Protein 3DR4 (pdb70)

Foldseek 3Di:
DLFFADQPWCLVVLLVVCVVVVQWFLDDVLQVVLFVLLCVLQVADTKAKWQFQLVLLLLLCVLVVQAAQAEEEDALFDDCSNQVSSVVRNYHYQHAAADLFQRWGDLVGPLVRDDPRYAEYETERPQQHGDQQPSVVVSCVVVVHFYEYACAAHAPWAFQRGTPQERTQKYKYGQDRRHLQHLVGMMMMGHRDPSSNVSSVCQCCQQDDVVDVPDHPDGHDVTGHGSSSSSSRSGSSVCSVVFLVLLVVLVVLCVVPCVVVPAQKAWHDHDPRTGRSRSFGKIFGHPPFPDFQVVLQVQLVVVVFHKDQRGQGNCVDVVNVVSDDPRHVSSNSRSGGMITGRGGNPADSVNSVVSVVSVVVPRD/DFAQFFDDLPFCLVVLLVVCVVVVQWFLDDDLQVVLFVVLCVQQVADTKAKFQWQLVLLLLLCVLLVQAAQAEEEEALQDDCSNQVSNVVRNYHYAHAAADLFQRWGDLVTPPVSDDPRYAEYETERPQAHGDQQPSNVVSCVVVVHFYEYACQAHAPWAFQHGGPQERTQKYKYGQDRRHLQHLVGMMMMGHNDPSSVVSSVCQCCQQDDPPDVPDHPDGHDPTRHGSSSSSSRSRSVVCSVVFLVLLVVVVVLCVVCVCVLPQQWAWRDHDPGTGRSRSFTKIFGHPPFPDWQVVLQVQCVVVVFHKDARDQGNCVDVVNVVSDDPRHVSSNSRNGGMMTGRTGSPADSVNVVSVSVSCSVPGD/DAFFALFFADLPWCLVPLLVVCVVVVQWFLDDDLQVVLFVLLCVQQVAQTKAKFQWQLVLLLLLCVLLVQAAQAEEEDALQDDCSNQVSSVVRNYHYAHAAADLFQRWGDLVGPLVSDDPRYAEYETEQPQQHGDQQPSNVVSCVVVVHFYEYACQAHAPWDFQPGGPQERTQKYKYGADRRHLFHLNHIMMMGHRDPSSNVSSVCQCCQQDDPPDPPDHPDGHDPGRDGSSSSSSRNGSSVCSVVFLVLQVVVVVLCVVPLVVVPLQKAWRDHDPRTGRSRSFGKIFGRPPFDDWQVVLQVQVVVVSFHKDARDQGQCVDPVNVVSDDVRHVSSNSRNGGMITGRTGNVDDSVNSVSSSVSCSVRSD/DFFAQFFADQPFCLVVLLVVCVVVVQWFLDDDLQVVLFVLLQVQQVADTKAKWQWLLVLLLLLCVLLVQAAQAEEEEALQDDCSNQVSSVVRNYHYQHAAADLFQRWGDLVTPLVRDDPRYAEYETERPQAHGDQLVSNVVSCVVVVHFYEYACQAHAPWDFQHGTPQERTQKYKYGQDRRHLAHLVHMMMMGHNDPSSNVSSVCQCCQQDDPPDVPHHPDGHDPTRHGSSSSSSRSRRSVCSVVSLVLLVVVVVLCVVPVCLQPPQKAWRDHDPGTDRSRSFGKIFGDPPFPDWQVVLQVQVVVVNYHKDARDQGNCVDDVRVVSDDPRRVSSNRSRGGMITGRGGNVQDSVNSVSVSVSCSPSGD

Secondary structure (DSSP, 8-state):
--------SSHHHHHHHHHHHT--SS-SHHHHHHHHHHHHHHT-SEEEEESSHHHHHHHHHHHHT--TT-EEEEESSS-THHHHHHHHTT-EEEEE-B-TTT-SB-GGGSGGG--TTEEEE--B-GGG----HHHHHHHHHHTT-EEEEE-TT-TT-EETTEETTSSSSEEEEE-BTTSSS--BS-EEEEES-HHHHHHHHHHHBTT--TTSTT--SS---B-BPPHHHHHHHHHHHHTHHHHHHHHHHHHHHHHHHHGGGTTSEEPPP--TTS----SSEEEEE-SS-SS-HHHHHHHHHHTT---EEPPPPGGGSGGGGGG--TT-HHHHHHHHHEEEEP--TT--HHHHHHHHHHHHTT--/-B-S------SSHHHHHHHHHHHT--SS-SHHHHHHHHHHHHHHT-SEEEEES-HHHHHHHHHHHHT--TT-EEEEESSS-THHHHHHHHTT-EEEEE-B-TTT-SB-GGGTGGG--TTEEEE--B-GGG----HHHHHHHHHHTT-EEEEE-TT-TT-EETTEETTSSSSEEEEE-BTTSSS--BS-EEEEES-HHHHHHHHHHHBTT--TTSTT--SS---B-BPPHHHHHHHHHHHHTHHHHHHHHHHHHHHHHHHGGGGGGGEEPPP--TTS----SSEEEEE-TT-SS-HHHHHHHHHHTTB--EE----GGGSGGGGGG--TT-HHHHHHHHHEEEE---TT--HHHHHHHHHHHHHH--/-PPBPS------SSHHHHHHHHHHHT--SS-SSHHHHHHHHHHHHHT-SEEEEESSHHHHHHHHHHHTT--TT-EEEEESSS-THHHHHHHHTT-EEEEE-B-TTT-SB-HHHHGGG--TTEEEE--B-GGG----HHHHHHHHHHTT-EEEEE-TT-TT-EETTEETTSSSSEEEEE-BTTSSS--BS-EEEEES-HHHHHHHHHHHBTT--TTSTT--SS---B-BPPHHHHHHHHHHHHTHHHHHHHHHHHHHHHHHHGGGGGGGEEPPP--TTS----SSEEEEE-TT-SS-HHHHHHHHHHTTB--EEPPPPGGGSGGGGGG--SS-HHHHHHHHHEEEE---TT--HHHHHHHHHHHHHH--/-PBPS------SSHHHHHHHHHHHT--SS-SHHHHHHHHHHHHHHT-SEEEEESSHHHHHHHHHHHHT--TT-EEEEESSS-THHHHHHHHTT-EEEEE-B-TTT-SB-GGGTGGG--TTEEEE--B-GGG----HHHHHHHHHHTT-EEEEE-TT-TT-EETTEETTSSSSEEEEE-BTTSSS--BS-EEEEES-HHHHHHHHHHHBTT--TTSTT--SS---B-BPPHHHHHHHHHHHHTHHHHHHHHHHHHHHHHHHGGGGGGGEEPPP--TTS----SSEEEEE-TT-SS-HHHHHHHHHHTTB--EEPPPPGGGSGGGGGG--SS-HHHHHHHHHEEEEP--TT--HHHHHHHHHHHHHH--

Organism: Caulobacter vibrioides (strain ATCC 19089 / CIP 103742 / CB 15) (NCBI:txid190650)

Structure (mmCIF, N/CA/C/O backbone):
data_3DR4
#
_entry.id   3DR4
#
_cell.length_a   50.099
_cell.length_b   151.921
_cell.length_c   105.747
_cell.angle_alpha   90.00
_cell.angle_beta   102.09
_cell.angle_gamma   90.00
#
_symmetry.space_group_name_H-M   'P 1 21 1'
#
loop_
_entity.id
_entity.type
_entity.pdbx_description
1 polymer 'Putative perosamine synthetase'
2 non-polymer '[(2R,3S,4R,5R)-5-(2-amino-6-oxo-1,6-dihydro-9H-purin-9-yl)-3,4-dihydroxytetrahydrofuran-2-yl]methyl (2R,3S,4S,5S,6R)-3,4-dihydroxy-5-[({3-hydroxy-2-methyl-5-[(phosphonooxy)methyl]pyridin-4-yl}methyl)amino]-6-methyltetrahydro-2H-pyran-2-yl dihydrogen diphosphate'
3 non-polymer 1,2-ETHANEDIOL
4 water water
#
loop_
_atom_site.group_PDB
_atom_site.id
_atom_site.type_symbol
_atom_site.label_atom_id
_atom_site.label_alt_id
_atom_site.label_comp_id
_atom_site.label_asym_id
_atom_site.label_entity_id
_atom_site.label_seq_id
_atom_site.pdbx_PDB_ins_code
_atom_site.Cartn_x
_atom_site.Cartn_y
_atom_site.Cartn_z
_atom_site.occupancy
_atom_site.B_iso_or_equiv
_atom_site.auth_seq_id
_atom_site.auth_comp_id
_atom_site.auth_asym_id
_atom_site.auth_atom_id
_atom_site.pdbx_PDB_model_num
ATOM 1 N N . SER A 1 28 ? -13.384 25.949 25.737 1.00 100.00 8 SER A N 1
ATOM 2 C CA . SER A 1 28 ? -12.706 25.458 26.933 1.00 49.92 8 SER A CA 1
ATOM 3 C C . SER A 1 28 ? -12.095 26.608 27.702 1.00 100.00 8 SER A C 1
ATOM 4 O O . SER A 1 28 ? -11.478 27.518 27.152 1.00 37.65 8 SER A O 1
ATOM 7 N N . VAL A 1 29 ? -12.309 26.571 29.003 1.00 31.99 9 VAL A N 1
ATOM 8 C CA . VAL A 1 29 ? -11.873 27.667 29.829 1.00 48.30 9 VAL A CA 1
ATOM 9 C C . VAL A 1 29 ? -10.384 27.563 29.962 1.00 28.83 9 VAL A C 1
ATOM 10 O O . VAL A 1 29 ? -9.712 28.573 30.160 1.00 39.03 9 VAL A O 1
ATOM 14 N N . ALA A 1 30 ? -9.893 26.340 29.804 1.00 30.90 10 ALA A N 1
ATOM 15 C CA . ALA A 1 30 ? -8.469 26.105 29.883 1.00 35.88 10 ALA A CA 1
ATOM 16 C C . ALA A 1 30 ? -8.175 24.838 29.121 1.00 30.43 10 ALA A C 1
ATOM 17 O O . ALA A 1 30 ? -9.040 23.956 29.024 1.00 37.35 10 ALA A O 1
ATOM 19 N N . ALA A 1 31 ? -6.937 24.733 28.643 1.00 24.12 11 ALA A N 1
ATOM 20 C CA . ALA A 1 31 ? -6.523 23.540 27.905 1.00 35.59 11 ALA A CA 1
ATOM 21 C C . ALA A 1 31 ? -4.992 23.441 27.862 1.00 31.00 11 ALA A C 1
ATOM 22 O O . ALA A 1 31 ? -4.328 24.472 27.954 1.00 39.01 11 ALA A O 1
ATOM 24 N N . PRO A 1 32 ? -4.438 22.230 27.751 1.00 33.75 12 PRO A N 1
ATOM 25 C CA . PRO A 1 32 ? -2.985 22.066 27.724 1.00 29.09 12 PRO A CA 1
ATOM 26 C C . PRO A 1 32 ? -2.489 22.413 26.333 1.00 61.27 12 PRO A C 1
ATOM 27 O O . PRO A 1 32 ? -3.247 22.345 25.377 1.00 39.14 12 PRO A O 1
ATOM 31 N N . ARG A 1 33 ? -1.224 22.808 26.229 1.00 24.62 13 ARG A N 1
ATOM 32 C CA . ARG A 1 33 ? -0.638 23.174 24.951 1.00 31.87 13 ARG A CA 1
ATOM 33 C C . ARG A 1 33 ? 0.618 22.343 24.806 1.00 26.29 13 ARG A C 1
ATOM 34 O O . ARG A 1 33 ? 1.698 22.786 25.209 1.00 29.77 13 ARG A O 1
ATOM 42 N N . LEU A 1 34 ? 0.466 21.145 24.244 1.00 19.28 14 LEU A N 1
ATOM 43 C CA . LEU A 1 34 ? 1.556 20.186 24.180 1.00 21.10 14 LEU A CA 1
ATOM 44 C C . LEU A 1 34 ? 2.338 20.321 22.884 1.00 38.15 14 LEU A C 1
ATOM 45 O O . LEU A 1 34 ? 2.473 19.387 22.100 1.00 33.74 14 LEU A O 1
ATOM 50 N N . ASP A 1 35 ? 2.916 21.487 22.680 1.00 23.06 15 ASP A N 1
ATOM 51 C CA . ASP A 1 35 ? 3.589 21.745 21.409 1.00 18.27 15 ASP A CA 1
ATOM 52 C C . ASP A 1 35 ? 5.118 21.742 21.469 1.00 26.37 15 ASP A C 1
ATOM 53 O O . ASP A 1 35 ? 5.830 22.464 20.732 1.00 24.52 15 ASP A O 1
ATOM 58 N N . GLY A 1 36 ? 5.631 20.961 22.405 1.00 21.17 16 GLY A N 1
ATOM 59 C CA . GLY A 1 36 ? 7.087 20.891 22.599 1.00 17.98 16 GLY A CA 1
ATOM 60 C C . GLY A 1 36 ? 7.463 19.412 22.504 1.00 29.50 16 GLY A C 1
ATOM 61 O O . GLY A 1 36 ? 6.815 18.668 21.727 1.00 30.04 16 GLY A O 1
ATOM 62 N N . ASN A 1 37 ? 8.437 18.984 23.321 1.00 24.43 17 ASN A N 1
ATOM 63 C CA . ASN A 1 37 ? 8.954 17.590 23.408 1.00 24.61 17 ASN A CA 1
ATOM 64 C C . ASN A 1 37 ? 8.232 16.528 24.294 1.00 25.53 17 ASN A C 1
ATOM 65 O O . ASN A 1 37 ? 8.809 15.481 24.643 1.00 24.37 17 ASN A O 1
ATOM 70 N N . GLU A 1 38 ? 6.991 16.833 24.694 1.00 27.42 18 GLU A N 1
ATOM 71 C CA . GLU A 1 38 ? 6.196 15.982 25.599 1.00 23.98 18 GLU A CA 1
ATOM 72 C C . GLU A 1 38 ? 6.074 14.580 25.037 1.00 26.77 18 GLU A C 1
ATOM 73 O O . GLU A 1 38 ? 6.378 13.610 25.724 1.00 28.49 18 GLU A O 1
ATOM 79 N N . ARG A 1 39 ? 5.581 14.479 23.800 1.00 31.35 19 ARG A N 1
ATOM 80 C CA . ARG A 1 39 ? 5.386 13.174 23.182 1.00 22.66 19 ARG A CA 1
ATOM 81 C C . ARG A 1 39 ? 6.685 12.395 23.100 1.00 30.06 19 ARG A C 1
ATOM 82 O O . ARG A 1 39 ? 6.749 11.208 23.434 1.00 25.60 19 ARG A O 1
ATOM 90 N N . ASP A 1 40 ? 7.735 13.071 22.657 1.00 26.13 20 ASP A N 1
ATOM 91 C CA . ASP A 1 40 ? 9.007 12.389 22.523 1.00 57.26 20 ASP A CA 1
ATOM 92 C C . ASP A 1 40 ? 9.485 11.879 23.873 1.00 25.87 20 ASP A C 1
ATOM 93 O O . ASP A 1 40 ? 9.925 10.742 23.996 1.00 23.30 20 ASP A O 1
ATOM 98 N N . TYR A 1 41 ? 9.523 12.780 24.852 1.00 22.96 21 TYR A N 1
ATOM 99 C CA . TYR A 1 41 ? 10.013 12.445 26.177 1.00 26.78 21 TYR A CA 1
ATOM 100 C C . TYR A 1 41 ? 9.144 11.297 26.691 1.00 26.68 21 TYR A C 1
ATOM 101 O O . TYR A 1 41 ? 9.633 10.327 27.262 1.00 20.31 21 TYR A O 1
ATOM 110 N N . VAL A 1 42 ? 7.847 11.360 26.452 1.00 18.27 22 VAL A N 1
ATOM 111 C CA . VAL A 1 42 ? 7.038 10.230 26.906 1.00 21.23 22 VAL A CA 1
ATOM 112 C C . VAL A 1 42 ? 7.387 8.883 26.225 1.00 36.60 22 VAL A C 1
ATOM 113 O O . VAL A 1 42 ? 7.515 7.836 26.879 1.00 23.64 22 VAL A O 1
ATOM 117 N N . LEU A 1 43 ? 7.554 8.885 24.908 1.00 27.04 23 LEU A N 1
ATOM 118 C CA . LEU A 1 43 ? 7.909 7.653 24.190 1.00 22.08 23 LEU A CA 1
ATOM 119 C C . LEU A 1 43 ? 9.269 7.133 24.662 1.00 18.32 23 LEU A C 1
ATOM 120 O O . LEU A 1 43 ? 9.525 5.926 24.725 1.00 27.52 23 LEU A O 1
ATOM 125 N N . GLU A 1 44 ? 10.164 8.031 25.051 1.00 22.22 24 GLU A N 1
ATOM 126 C CA . GLU A 1 44 ? 11.416 7.580 25.657 1.00 20.38 24 GLU A CA 1
ATOM 127 C C . GLU A 1 44 ? 11.189 6.809 26.975 1.00 29.56 24 GLU A C 1
ATOM 128 O O . GLU A 1 44 ? 11.888 5.834 27.257 1.00 20.32 24 GLU A O 1
ATOM 134 N N . CYS A 1 45 ? 10.198 7.204 27.780 1.00 25.60 25 CYS A N 1
ATOM 135 C CA . CYS A 1 45 ? 9.934 6.426 28.995 1.00 21.83 25 CYS A CA 1
ATOM 136 C C . CYS A 1 45 ? 9.324 5.085 28.574 1.00 20.88 25 CYS A C 1
ATOM 137 O O . CYS A 1 45 ? 9.699 4.041 29.111 1.00 24.77 25 CYS A O 1
ATOM 140 N N . MET A 1 46 ? 8.425 5.092 27.589 1.00 22.89 26 MET A N 1
ATOM 141 C CA . MET A 1 46 ? 7.820 3.826 27.162 1.00 26.26 26 MET A CA 1
ATOM 142 C C . MET A 1 46 ? 8.930 2.944 26.571 1.00 36.57 26 MET A C 1
ATOM 143 O O . MET A 1 46 ? 9.080 1.757 26.886 1.00 25.44 26 MET A O 1
ATOM 148 N N . ASP A 1 47 ? 9.725 3.540 25.702 1.00 25.27 27 ASP A N 1
ATOM 149 C CA . ASP A 1 47 ? 10.732 2.748 25.057 1.00 27.22 27 ASP A CA 1
ATOM 150 C C . ASP A 1 47 ? 11.777 2.196 25.981 1.00 26.29 27 ASP A C 1
ATOM 151 O O . ASP A 1 47 ? 12.256 1.099 25.775 1.00 23.55 27 ASP A O 1
ATOM 156 N N . THR A 1 48 ? 12.173 2.933 27.002 1.00 28.20 28 THR A N 1
ATOM 157 C CA . THR A 1 48 ? 13.185 2.361 27.900 1.00 19.70 28 THR A CA 1
ATOM 158 C C . THR A 1 48 ? 12.501 1.583 29.010 1.00 27.26 28 THR A C 1
ATOM 159 O O . THR A 1 48 ? 13.188 0.952 29.812 1.00 26.55 28 THR A O 1
ATOM 163 N N . THR A 1 49 ? 11.173 1.661 29.059 1.00 21.95 29 THR A N 1
ATOM 164 C CA . THR A 1 49 ? 10.393 1.016 30.104 1.00 24.74 29 THR A CA 1
ATOM 165 C C . THR A 1 49 ? 10.434 1.645 31.477 1.00 19.81 29 THR A C 1
ATOM 166 O O . THR A 1 49 ? 9.871 1.055 32.398 1.00 25.41 29 THR A O 1
ATOM 170 N N . TRP A 1 50 ? 11.029 2.832 31.624 1.00 22.36 30 TRP A N 1
ATOM 171 C CA . TRP A 1 50 ? 11.018 3.520 32.925 1.00 26.24 30 TRP A CA 1
ATOM 172 C C . TRP A 1 50 ? 9.791 4.394 32.992 1.00 25.86 30 TRP A C 1
ATOM 173 O O . TRP A 1 50 ? 9.836 5.544 32.569 1.00 22.22 30 TRP A O 1
ATOM 184 N N . ILE A 1 51 ? 8.720 3.816 33.537 1.00 22.87 31 ILE A N 1
ATOM 185 C CA . ILE A 1 51 ? 7.444 4.486 33.591 1.00 23.19 31 ILE A CA 1
ATOM 186 C C . ILE A 1 51 ? 6.907 4.758 34.971 1.00 18.90 31 ILE A C 1
ATOM 187 O O . ILE A 1 51 ? 5.873 5.391 35.127 1.00 21.75 31 ILE A O 1
ATOM 192 N N . SER A 1 52 ? 7.607 4.255 35.971 1.00 21.43 32 SER A N 1
ATOM 193 C CA . SER A 1 52 ? 7.094 4.447 37.312 1.00 21.43 32 SER A CA 1
ATOM 194 C C . SER A 1 52 ? 7.842 5.646 37.892 1.00 19.04 32 SER A C 1
ATOM 195 O O . SER A 1 52 ? 8.226 6.532 37.142 1.00 20.73 32 SER A O 1
ATOM 198 N N . SER A 1 53 ? 7.990 5.694 39.221 1.00 19.37 33 SER A N 1
ATOM 199 C CA . SER A 1 53 ? 8.590 6.834 39.931 1.00 21.63 33 SER A CA 1
ATOM 200 C C . SER A 1 53 ? 10.101 6.730 40.074 1.00 31.06 33 SER A C 1
ATOM 201 O O . SER A 1 53 ? 10.717 7.222 41.016 1.00 43.84 33 SER A O 1
ATOM 204 N N . VAL A 1 54 ? 10.641 5.997 39.122 1.00 33.74 34 VAL A N 1
ATOM 205 C CA . VAL A 1 54 ? 12.059 5.863 38.955 1.00 76.74 34 VAL A CA 1
ATOM 206 C C . VAL A 1 54 ? 12.302 6.048 37.461 1.00 25.21 34 VAL A C 1
ATOM 207 O O . VAL A 1 54 ? 11.786 5.313 36.588 1.00 40.01 34 VAL A O 1
ATOM 211 N N . GLY A 1 55 ? 13.106 7.070 37.214 1.00 47.96 35 GLY A N 1
ATOM 212 C CA . GLY A 1 55 ? 13.509 7.434 35.875 1.00 48.75 35 GLY A CA 1
ATOM 213 C C . GLY A 1 55 ? 14.347 8.681 36.091 1.00 34.38 35 GLY A C 1
ATOM 214 O O . GLY A 1 55 ? 14.234 9.370 37.098 1.00 47.12 35 GLY A O 1
ATOM 215 N N . ARG A 1 56 ? 15.176 8.993 35.110 1.00 32.21 36 ARG A N 1
ATOM 216 C CA . ARG A 1 56 ? 16.013 10.176 35.172 1.00 32.71 36 ARG A CA 1
ATOM 217 C C . ARG A 1 56 ? 15.226 11.460 34.827 1.00 28.22 36 ARG A C 1
ATOM 218 O O . ARG A 1 56 ? 15.686 12.556 35.069 1.00 23.78 36 ARG A O 1
ATOM 226 N N . PHE A 1 57 ? 14.016 11.371 34.289 1.00 21.93 37 PHE A N 1
ATOM 227 C CA . PHE A 1 57 ? 13.328 12.621 33.991 1.00 19.49 37 PHE A CA 1
ATOM 228 C C . PHE A 1 57 ? 12.908 13.340 35.261 1.00 26.84 37 PHE A C 1
ATOM 229 O O . PHE A 1 57 ? 12.699 14.555 35.268 1.00 20.52 37 PHE A O 1
ATOM 237 N N . ILE A 1 58 ? 12.690 12.572 36.320 1.00 25.76 38 ILE A N 1
ATOM 238 C CA . ILE A 1 58 ? 12.228 13.171 37.572 1.00 28.10 38 ILE A CA 1
ATOM 239 C C . ILE A 1 58 ? 13.242 14.191 38.112 1.00 25.22 38 ILE A C 1
ATOM 240 O O . ILE A 1 58 ? 12.925 15.372 38.327 1.00 18.86 38 ILE A O 1
ATOM 245 N N . VAL A 1 59 ? 14.479 13.710 38.260 1.00 24.40 39 VAL A N 1
ATOM 246 C CA . VAL A 1 59 ? 15.540 14.568 38.739 1.00 23.32 39 VAL A CA 1
ATOM 247 C C . VAL A 1 59 ? 15.866 15.655 37.701 1.00 30.94 39 VAL A C 1
ATOM 248 O O . VAL A 1 59 ? 16.156 16.799 38.059 1.00 23.69 39 VAL A O 1
ATOM 252 N N . GLU A 1 60 ? 15.814 15.348 36.411 1.00 21.85 40 GLU A N 1
ATOM 253 C CA . GLU A 1 60 ? 16.104 16.428 35.466 1.00 21.01 40 GLU A CA 1
ATOM 254 C C . GLU A 1 60 ? 15.042 17.510 35.592 1.00 21.46 40 GLU A C 1
ATOM 255 O O . GLU A 1 60 ? 15.313 18.692 35.520 1.00 22.57 40 GLU A O 1
ATOM 261 N N . PHE A 1 61 ? 13.782 17.140 35.747 1.00 20.41 41 PHE A N 1
ATOM 262 C CA . PHE A 1 61 ? 12.729 18.166 35.816 1.00 20.46 41 PHE A CA 1
ATOM 263 C C . PHE A 1 61 ? 12.852 18.978 37.102 1.00 20.49 41 PHE A C 1
ATOM 264 O O . PHE A 1 61 ? 12.689 20.202 37.187 1.00 18.14 41 PHE A O 1
ATOM 272 N N . GLU A 1 62 ? 13.215 18.272 38.150 1.00 19.74 42 GLU A N 1
ATOM 273 C CA . GLU A 1 62 ? 13.381 19.004 39.400 1.00 19.94 42 GLU A CA 1
ATOM 274 C C . GLU A 1 62 ? 14.493 20.023 39.243 1.00 27.54 42 GLU A C 1
ATOM 275 O O . GLU A 1 62 ? 14.339 21.190 39.657 1.00 27.63 42 GLU A O 1
ATOM 281 N N . LYS A 1 63 ? 15.635 19.565 38.724 1.00 21.63 43 LYS A N 1
ATOM 282 C CA . LYS A 1 63 ? 16.767 20.510 38.582 1.00 28.55 43 LYS A CA 1
ATOM 283 C C . LYS A 1 63 ? 16.416 21.750 37.741 1.00 18.63 43 LYS A C 1
ATOM 284 O O . LYS A 1 63 ? 16.691 22.911 38.081 1.00 22.96 43 LYS A O 1
ATOM 290 N N . ALA A 1 64 ? 15.782 21.475 36.612 1.00 21.02 44 ALA A N 1
ATOM 291 C CA . ALA A 1 64 ? 15.370 22.513 35.685 1.00 20.29 44 ALA A CA 1
ATOM 292 C C . ALA A 1 64 ? 14.350 23.450 36.324 1.00 36.22 44 ALA A C 1
ATOM 293 O O . ALA A 1 64 ? 14.402 24.682 36.169 1.00 20.42 44 ALA A O 1
ATOM 295 N N . PHE A 1 65 ? 13.420 22.868 37.070 1.00 24.10 45 PHE A N 1
ATOM 296 C CA . PHE A 1 65 ? 12.433 23.715 37.711 1.00 23.47 45 PHE A CA 1
ATOM 297 C C . PHE A 1 65 ? 13.022 24.597 38.819 1.00 18.78 45 PHE A C 1
ATOM 298 O O . PHE A 1 65 ? 12.617 25.761 38.986 1.00 21.40 45 PHE A O 1
ATOM 306 N N . ALA A 1 66 ? 13.924 24.009 39.601 1.00 19.42 46 ALA A N 1
ATOM 307 C CA . ALA A 1 66 ? 14.570 24.736 40.707 1.00 20.03 46 ALA A CA 1
ATOM 308 C C . ALA A 1 66 ? 15.316 25.931 40.111 1.00 34.65 46 ALA A C 1
ATOM 309 O O . ALA A 1 66 ? 15.264 27.086 40.597 1.00 23.87 46 ALA A O 1
ATOM 311 N N . ASP A 1 67 ? 16.021 25.629 39.027 1.00 27.43 47 ASP A N 1
ATOM 312 C CA . ASP A 1 67 ? 16.782 26.689 38.374 1.00 23.20 47 ASP A CA 1
ATOM 313 C C . ASP A 1 67 ? 15.819 27.745 37.868 1.00 23.79 47 ASP A C 1
ATOM 314 O O . ASP A 1 67 ? 16.089 28.952 37.973 1.00 27.04 47 ASP A O 1
ATOM 319 N N . TYR A 1 68 ? 14.732 27.298 37.246 1.00 22.67 48 TYR A N 1
ATOM 320 C CA . TYR A 1 68 ? 13.757 28.248 36.737 1.00 19.07 48 TYR A CA 1
ATOM 321 C C . TYR A 1 68 ? 13.250 29.093 37.879 1.00 31.97 48 TYR A C 1
ATOM 322 O O . TYR A 1 68 ? 13.002 30.264 37.644 1.00 25.49 48 TYR A O 1
ATOM 331 N N . CYS A 1 69 ? 13.037 28.529 39.076 1.00 26.01 49 CYS A N 1
ATOM 332 C CA . CYS A 1 69 ? 12.491 29.322 40.196 1.00 25.18 49 CYS A CA 1
ATOM 333 C C . CYS A 1 69 ? 13.566 30.123 40.922 1.00 28.13 49 CYS A C 1
ATOM 334 O O . CYS A 1 69 ? 13.275 31.014 41.740 1.00 23.45 49 CYS A O 1
ATOM 337 N N . GLY A 1 70 ? 14.811 29.776 40.627 1.00 23.06 50 GLY A N 1
ATOM 338 C CA . GLY A 1 70 ? 15.927 30.456 41.259 1.00 23.54 50 GLY A CA 1
ATOM 339 C C . GLY A 1 70 ? 16.064 29.956 42.699 1.00 29.32 50 GLY A C 1
ATOM 340 O O . GLY A 1 70 ? 16.406 30.720 43.619 1.00 31.22 50 GLY A O 1
ATOM 341 N N . VAL A 1 71 ? 15.780 28.674 42.899 1.00 25.49 51 VAL A N 1
ATOM 342 C CA . VAL A 1 71 ? 15.893 28.075 44.230 1.00 23.84 51 VAL A CA 1
ATOM 343 C C . VAL A 1 71 ? 16.857 26.894 44.230 1.00 24.44 51 VAL A C 1
ATOM 344 O O . VAL A 1 71 ? 17.212 26.330 43.183 1.00 28.73 51 VAL A O 1
ATOM 348 N N . LYS A 1 72 ? 17.238 26.481 45.431 1.00 22.30 52 LYS A N 1
ATOM 349 C CA . LYS A 1 72 ? 18.149 25.373 45.593 1.00 26.44 52 LYS A CA 1
ATOM 350 C C . LYS A 1 72 ? 17.556 24.009 45.332 1.00 36.91 52 LYS A C 1
ATOM 351 O O . LYS A 1 72 ? 18.247 23.154 44.796 1.00 23.92 52 LYS A O 1
ATOM 357 N N . HIS A 1 73 ? 16.319 23.778 45.758 1.00 25.89 53 HIS A N 1
ATOM 358 C CA . HIS A 1 73 ? 15.767 22.425 45.632 1.00 18.30 53 HIS A CA 1
ATOM 359 C C . HIS A 1 73 ? 14.371 22.431 45.082 1.00 27.11 53 HIS A C 1
ATOM 360 O O . HIS A 1 73 ? 13.602 23.374 45.327 1.00 21.82 53 HIS A O 1
ATOM 367 N N . ALA A 1 74 ? 14.049 21.354 44.370 1.00 20.88 54 ALA A N 1
ATOM 368 C CA . ALA A 1 74 ? 12.677 21.131 43.860 1.00 22.37 54 ALA A CA 1
ATOM 369 C C . ALA A 1 74 ? 12.408 19.624 44.114 1.00 21.35 54 ALA A C 1
ATOM 370 O O . ALA A 1 74 ? 13.276 18.764 43.881 1.00 20.91 54 ALA A O 1
ATOM 372 N N . ILE A 1 75 ? 11.222 19.346 44.665 1.00 20.47 55 ILE A N 1
ATOM 373 C CA . ILE A 1 75 ? 10.789 17.997 45.027 1.00 18.47 55 ILE A CA 1
ATOM 374 C C . ILE A 1 75 ? 9.484 17.763 44.287 1.00 16.56 55 ILE A C 1
ATOM 375 O O . ILE A 1 75 ? 8.490 18.400 44.618 1.00 18.01 55 ILE A O 1
ATOM 380 N N . ALA A 1 76 ? 9.521 16.876 43.289 1.00 16.33 56 ALA A N 1
ATOM 381 C CA . ALA A 1 76 ? 8.363 16.599 42.436 1.00 17.77 56 ALA A CA 1
ATOM 382 C C . ALA A 1 76 ? 7.431 15.652 43.176 1.00 17.77 56 ALA A C 1
ATOM 383 O O . ALA A 1 76 ? 7.887 14.691 43.763 1.00 16.94 56 ALA A O 1
ATOM 385 N N . CYS A 1 77 ? 6.136 15.906 43.059 1.00 17.83 57 CYS A N 1
ATOM 386 C CA . CYS A 1 77 ? 5.120 15.136 43.753 1.00 15.62 57 CYS A CA 1
ATOM 387 C C . CYS A 1 77 ? 4.011 14.759 42.806 1.00 16.98 57 CYS A C 1
ATOM 388 O O . CYS A 1 77 ? 3.857 15.327 41.709 1.00 16.71 57 CYS A O 1
ATOM 391 N N . ASN A 1 78 ? 3.134 13.898 43.321 1.00 15.55 58 ASN A N 1
ATOM 392 C CA . ASN A 1 78 ? 2.037 13.483 42.475 1.00 17.41 58 ASN A CA 1
ATOM 393 C C . ASN A 1 78 ? 0.916 14.454 42.169 1.00 13.25 58 ASN A C 1
ATOM 394 O O . ASN A 1 78 ? 0.236 14.244 41.173 1.00 16.75 58 ASN A O 1
ATOM 399 N N . ASN A 1 79 ? 0.757 15.539 42.924 1.00 16.14 59 ASN A N 1
ATOM 400 C CA . ASN A 1 79 ? -0.185 16.581 42.536 1.00 16.54 59 ASN A CA 1
ATOM 401 C C . ASN A 1 79 ? 0.075 17.761 43.458 1.00 21.67 59 ASN A C 1
ATOM 402 O O . ASN A 1 79 ? 0.911 17.664 44.350 1.00 15.59 59 ASN A O 1
ATOM 407 N N . GLY A 1 80 ? -0.673 18.837 43.269 1.00 13.95 60 GLY A N 1
ATOM 408 C CA . GLY A 1 80 ? -0.479 20.052 44.051 1.00 16.05 60 GLY A CA 1
ATOM 409 C C . GLY A 1 80 ? -0.954 19.902 45.493 1.00 23.24 60 GLY A C 1
ATOM 410 O O . GLY A 1 80 ? -0.524 20.612 46.419 1.00 19.64 60 GLY A O 1
ATOM 411 N N . THR A 1 81 ? -1.921 19.023 45.679 1.00 14.79 61 THR A N 1
ATOM 412 C CA . THR A 1 81 ? -2.501 18.869 47.012 1.00 14.06 61 THR A CA 1
ATOM 413 C C . THR A 1 81 ? -1.552 18.073 47.877 1.00 16.71 61 THR A C 1
ATOM 414 O O . THR A 1 81 ? -1.279 18.403 49.035 1.00 18.27 61 THR A O 1
ATOM 418 N N . THR A 1 82 ? -0.982 17.019 47.312 1.00 16.73 62 THR A N 1
ATOM 419 C CA . THR A 1 82 ? -0.043 16.245 48.094 1.00 15.00 62 THR A CA 1
ATOM 420 C C . THR A 1 82 ? 1.238 17.072 48.328 1.00 20.70 62 THR A C 1
ATOM 421 O O . THR A 1 82 ? 1.909 16.947 49.364 1.00 16.73 62 THR A O 1
ATOM 425 N N . ALA A 1 83 ? 1.566 17.932 47.370 1.00 16.77 63 ALA A N 1
ATOM 426 C CA . ALA A 1 83 ? 2.717 18.805 47.557 1.00 18.62 63 ALA A CA 1
ATOM 427 C C . ALA A 1 83 ? 2.478 19.740 48.781 1.00 20.22 63 ALA A C 1
ATOM 428 O O . ALA A 1 83 ? 3.346 19.914 49.645 1.00 14.52 63 ALA A O 1
ATOM 430 N N . LEU A 1 84 ? 1.265 20.240 48.951 1.00 15.97 64 LEU A N 1
ATOM 431 C CA . LEU A 1 84 ? 1.014 21.075 50.110 1.00 12.49 64 LEU A CA 1
ATOM 432 C C . LEU A 1 84 ? 1.102 20.209 51.344 1.00 25.59 64 LEU A C 1
ATOM 433 O O . LEU A 1 84 ? 1.745 20.580 52.340 1.00 16.34 64 LEU A O 1
ATOM 438 N N . HIS A 1 85 ? 0.449 19.045 51.308 1.00 18.07 65 HIS A N 1
ATOM 439 C CA . HIS A 1 85 ? 0.499 18.200 52.522 1.00 20.38 65 HIS A CA 1
ATOM 440 C C . HIS A 1 85 ? 1.940 17.878 52.994 1.00 21.68 65 HIS A C 1
ATOM 441 O O . HIS A 1 85 ? 2.307 18.030 54.158 1.00 14.96 65 HIS A O 1
ATOM 448 N N . LEU A 1 86 ? 2.713 17.369 52.041 1.00 13.57 66 LEU A N 1
ATOM 449 C CA . LEU A 1 86 ? 4.105 16.983 52.262 1.00 14.69 66 LEU A CA 1
ATOM 450 C C . LEU A 1 86 ? 4.900 18.136 52.853 1.00 12.57 66 LEU A C 1
ATOM 451 O O . LEU A 1 86 ? 5.640 17.949 53.829 1.00 19.74 66 LEU A O 1
ATOM 456 N N . ALA A 1 87 ? 4.790 19.310 52.224 1.00 12.01 67 ALA A N 1
ATOM 457 C CA . ALA A 1 87 ? 5.514 20.509 52.685 1.00 19.02 67 ALA A CA 1
ATOM 458 C C . ALA A 1 87 ? 5.173 20.803 54.166 1.00 29.10 67 ALA A C 1
ATOM 459 O O . ALA A 1 87 ? 6.059 20.940 55.048 1.00 17.30 67 ALA A O 1
ATOM 461 N N . LEU A 1 88 ? 3.876 20.885 54.448 1.00 15.13 68 LEU A N 1
ATOM 462 C CA . LEU A 1 88 ? 3.471 21.165 55.833 1.00 15.81 68 LEU A CA 1
ATOM 463 C C . LEU A 1 88 ? 4.001 20.099 56.811 1.00 16.23 68 LEU A C 1
ATOM 464 O O . LEU A 1 88 ? 4.462 20.372 57.924 1.00 18.63 68 LEU A O 1
ATOM 469 N N . VAL A 1 89 ? 3.895 18.837 56.438 1.00 14.07 69 VAL A N 1
ATOM 470 C CA . VAL A 1 89 ? 4.323 17.827 57.378 1.00 16.27 69 VAL A CA 1
ATOM 471 C C . VAL A 1 89 ? 5.804 18.007 57.566 1.00 19.03 69 VAL A C 1
ATOM 472 O O . VAL A 1 89 ? 6.277 18.025 58.709 1.00 19.64 69 VAL A O 1
ATOM 476 N N . ALA A 1 90 ? 6.536 18.137 56.467 1.00 17.21 70 ALA A N 1
ATOM 477 C CA . ALA A 1 90 ? 7.984 18.305 56.582 1.00 17.36 70 ALA A CA 1
ATOM 478 C C . ALA A 1 90 ? 8.281 19.584 57.385 1.00 26.70 70 ALA A C 1
ATOM 479 O O . ALA A 1 90 ? 9.286 19.622 58.119 1.00 21.61 70 ALA A O 1
ATOM 481 N N . MET A 1 91 ? 7.398 20.590 57.367 1.00 21.25 71 MET A N 1
ATOM 482 C CA . MET A 1 91 ? 7.616 21.820 58.169 1.00 18.41 71 MET A CA 1
ATOM 483 C C . MET A 1 91 ? 7.284 21.630 59.676 1.00 29.42 71 MET A C 1
ATOM 484 O O . MET A 1 91 ? 7.527 22.512 60.496 1.00 24.44 71 MET A O 1
ATOM 489 N N . GLY A 1 92 ? 6.745 20.479 60.052 1.00 21.83 72 GLY A N 1
ATOM 490 C CA . GLY A 1 92 ? 6.473 20.211 61.458 1.00 18.95 72 GLY A CA 1
ATOM 491 C C . GLY A 1 92 ? 5.072 20.604 61.839 1.00 17.85 72 GLY A C 1
ATOM 492 O O . GLY A 1 92 ? 4.703 20.573 63.004 1.00 25.13 72 GLY A O 1
ATOM 493 N N . ILE A 1 93 ? 4.256 20.932 60.863 1.00 21.06 73 ILE A N 1
ATOM 494 C CA . ILE A 1 93 ? 2.874 21.302 61.180 1.00 22.14 73 ILE A CA 1
ATOM 495 C C . ILE A 1 93 ? 2.057 20.099 61.706 1.00 35.10 73 ILE A C 1
ATOM 496 O O . ILE A 1 93 ? 2.023 19.041 61.035 1.00 20.49 73 ILE A O 1
ATOM 501 N N . GLY A 1 94 ? 1.390 20.253 62.863 1.00 20.69 74 GLY A N 1
ATOM 502 C CA . GLY A 1 94 ? 0.658 19.123 63.444 1.00 17.29 74 GLY A CA 1
ATOM 503 C C . GLY A 1 94 ? -0.491 19.549 64.343 1.00 24.98 74 GLY A C 1
ATOM 504 O O . GLY A 1 94 ? -0.880 20.727 64.379 1.00 19.31 74 GLY A O 1
ATOM 505 N N . PRO A 1 95 ? -1.026 18.555 65.066 1.00 19.65 75 PRO A N 1
ATOM 506 C CA . PRO A 1 95 ? -2.165 18.790 65.933 1.00 20.74 75 PRO A CA 1
ATOM 507 C C . PRO A 1 95 ? -1.851 19.949 66.877 1.00 19.10 75 PRO A C 1
ATOM 508 O O . PRO A 1 95 ? -0.767 20.016 67.490 1.00 21.39 75 PRO A O 1
ATOM 512 N N . GLY A 1 96 ? -2.801 20.861 66.983 1.00 20.36 76 GLY A N 1
ATOM 513 C CA . GLY A 1 96 ? -2.618 21.986 67.898 1.00 26.58 76 GLY A CA 1
ATOM 514 C C . GLY A 1 96 ? -1.970 23.208 67.255 1.00 38.46 76 GLY A C 1
ATOM 515 O O . GLY A 1 96 ? -1.963 24.291 67.847 1.00 28.03 76 GLY A O 1
ATOM 516 N N . ASP A 1 97 ? -1.422 23.044 66.053 1.00 32.51 77 ASP A N 1
ATOM 517 C CA . ASP A 1 97 ? -0.827 24.190 65.381 1.00 15.85 77 ASP A CA 1
ATOM 518 C C . ASP A 1 97 ? -1.888 24.887 64.583 1.00 15.58 77 ASP A C 1
ATOM 519 O O . ASP A 1 97 ? -2.889 24.263 64.194 1.00 23.49 77 ASP A O 1
ATOM 524 N N . GLU A 1 98 ? -1.651 26.167 64.290 1.00 14.74 78 GLU A N 1
ATOM 525 C CA . GLU A 1 98 ? -2.542 26.970 63.444 1.00 14.80 78 GLU A CA 1
ATOM 526 C C . GLU A 1 98 ? -1.793 27.473 62.201 1.00 20.60 78 GLU A C 1
ATOM 527 O O . GLU A 1 98 ? -0.598 27.813 62.298 1.00 17.88 78 GLU A O 1
ATOM 533 N N . VAL A 1 99 ? -2.478 27.513 61.062 1.00 16.01 79 VAL A N 1
ATOM 534 C CA . VAL A 1 99 ? -1.841 28.017 59.843 1.00 14.50 79 VAL A CA 1
ATOM 535 C C . VAL A 1 99 ? -2.819 29.008 59.268 1.00 17.75 79 VAL A C 1
ATOM 536 O O . VAL A 1 99 ? -4.013 28.679 59.106 1.00 17.78 79 VAL A O 1
ATOM 540 N N . ILE A 1 100 ? -2.310 30.215 58.986 1.00 13.12 80 ILE A N 1
ATOM 541 C CA . ILE A 1 100 ? -3.171 31.233 58.409 1.00 12.03 80 ILE A CA 1
ATOM 542 C C . ILE A 1 100 ? -3.342 30.982 56.907 1.00 15.86 80 ILE A C 1
ATOM 543 O O . ILE A 1 100 ? -2.345 30.888 56.157 1.00 18.64 80 ILE A O 1
ATOM 548 N N . VAL A 1 101 ? -4.602 30.922 56.475 1.00 16.20 81 VAL A N 1
ATOM 549 C CA . VAL A 1 101 ? -4.924 30.622 55.085 1.00 18.15 81 VAL A CA 1
ATOM 550 C C . VAL A 1 101 ? -6.044 31.546 54.623 1.00 18.16 81 VAL A C 1
ATOM 551 O O . VAL A 1 101 ? -7.006 31.696 55.333 1.00 16.18 81 VAL A O 1
ATOM 555 N N . PRO A 1 102 ? -6.001 32.092 53.403 1.00 15.68 82 PRO A N 1
ATOM 556 C CA . PRO A 1 102 ? -7.100 32.936 52.964 1.00 21.84 82 PRO A CA 1
ATOM 557 C C . PRO A 1 102 ? -8.360 32.118 52.844 1.00 25.79 82 PRO A C 1
ATOM 558 O O . PRO A 1 102 ? -8.318 30.964 52.383 1.00 22.33 82 PRO A O 1
ATOM 562 N N . SER A 1 103 ? -9.499 32.712 53.180 1.00 19.66 83 SER A N 1
ATOM 563 C CA . SER A 1 103 ? -10.725 31.957 52.996 1.00 19.61 83 SER A CA 1
ATOM 564 C C . SER A 1 103 ? -11.010 31.783 51.496 1.00 30.74 83 SER A C 1
ATOM 565 O O . SER A 1 103 ? -11.654 30.806 51.073 1.00 21.23 83 SER A O 1
ATOM 568 N N . LEU A 1 104 ? -10.535 32.756 50.711 1.00 20.69 84 LEU A N 1
ATOM 569 C CA . LEU A 1 104 ? -10.778 32.702 49.288 1.00 18.75 84 LEU A CA 1
ATOM 570 C C . LEU A 1 104 ? -9.639 31.918 48.619 1.00 24.64 84 LEU A C 1
ATOM 571 O O . LEU A 1 104 ? -8.547 32.457 48.389 1.00 18.41 84 LEU A O 1
ATOM 576 N N . THR A 1 105 ? -9.875 30.644 48.305 1.00 19.26 85 THR A N 1
ATOM 577 C CA . THR A 1 105 ? -8.803 29.896 47.630 1.00 23.57 85 THR A CA 1
ATOM 578 C C . THR A 1 105 ? -9.359 28.572 47.169 1.00 19.46 85 THR A C 1
ATOM 579 O O . THR A 1 105 ? -10.559 28.275 47.431 1.00 22.37 85 THR A O 1
ATOM 583 N N . TYR A 1 106 ? -8.492 27.765 46.555 1.00 16.70 86 TYR A N 1
ATOM 584 C CA . TYR A 1 106 ? -8.873 26.372 46.214 1.00 19.49 86 TYR A CA 1
ATOM 585 C C . TYR A 1 106 ? -8.831 25.564 47.538 1.00 14.94 86 TYR A C 1
ATOM 586 O O . TYR A 1 106 ? -7.947 25.709 48.380 1.00 16.05 86 TYR A O 1
ATOM 595 N N . ILE A 1 107 ? -9.837 24.751 47.767 1.00 17.36 87 ILE A N 1
ATOM 596 C CA . ILE A 1 107 ? -9.919 24.044 49.045 1.00 19.08 87 ILE A CA 1
ATOM 597 C C . ILE A 1 107 ? -8.686 23.276 49.523 1.00 17.94 87 ILE A C 1
ATOM 598 O O . ILE A 1 107 ? -8.476 23.049 50.739 1.00 17.18 87 ILE A O 1
ATOM 603 N N . ALA A 1 108 ? -7.904 22.791 48.565 1.00 14.33 88 ALA A N 1
ATOM 604 C CA . ALA A 1 108 ? -6.727 22.041 48.944 1.00 15.76 88 ALA A CA 1
ATOM 605 C C . ALA A 1 108 ? -5.856 22.869 49.913 1.00 17.92 88 ALA A C 1
ATOM 606 O O . ALA A 1 108 ? -5.114 22.297 50.713 1.00 17.52 88 ALA A O 1
ATOM 608 N N . SER A 1 109 ? -5.860 24.196 49.772 1.00 17.55 89 SER A N 1
ATOM 609 C CA . SER A 1 109 ? -5.000 25.008 50.640 1.00 15.23 89 SER A CA 1
ATOM 610 C C . SER A 1 109 ? -5.329 24.764 52.114 1.00 20.62 89 SER A C 1
ATOM 611 O O . SER A 1 109 ? -4.417 24.591 52.947 1.00 16.84 89 SER A O 1
ATOM 614 N N . ALA A 1 110 ? -6.624 24.718 52.426 1.00 17.20 90 ALA A N 1
ATOM 615 C CA . ALA A 1 110 ? -7.068 24.432 53.796 1.00 15.29 90 ALA A CA 1
ATOM 616 C C . ALA A 1 110 ? -7.014 22.948 54.147 1.00 14.16 90 ALA A C 1
ATOM 617 O O . ALA A 1 110 ? -6.663 22.535 55.252 1.00 16.97 90 ALA A O 1
ATOM 619 N N . ASN A 1 111 ? -7.408 22.115 53.208 1.00 16.45 91 ASN A N 1
ATOM 620 C CA . ASN A 1 111 ? -7.452 20.695 53.530 1.00 14.61 91 ASN A CA 1
ATOM 621 C C . ASN A 1 111 ? -6.053 20.220 53.889 1.00 18.48 91 ASN A C 1
ATOM 622 O O . ASN A 1 111 ? -5.841 19.326 54.694 1.00 18.11 91 ASN A O 1
ATOM 627 N N . SER A 1 112 ? -5.064 20.783 53.233 1.00 17.57 92 SER A N 1
ATOM 628 C CA . SER A 1 112 ? -3.702 20.306 53.490 1.00 14.68 92 SER A CA 1
ATOM 629 C C . SER A 1 112 ? -3.362 20.520 54.952 1.00 15.50 92 SER A C 1
ATOM 630 O O . SER A 1 112 ? -2.696 19.670 55.563 1.00 15.58 92 SER A O 1
ATOM 633 N N . VAL A 1 113 ? -3.789 21.642 55.507 1.00 14.12 93 VAL A N 1
ATOM 634 C CA . VAL A 1 113 ? -3.546 21.916 56.925 1.00 15.85 93 VAL A CA 1
ATOM 635 C C . VAL A 1 113 ? -4.369 20.926 57.741 1.00 15.90 93 VAL A C 1
ATOM 636 O O . VAL A 1 113 ? -3.855 20.325 58.687 1.00 17.84 93 VAL A O 1
ATOM 640 N N . THR A 1 114 ? -5.631 20.738 57.377 1.00 14.86 94 THR A N 1
ATOM 641 C CA . THR A 1 114 ? -6.454 19.763 58.091 1.00 14.47 94 THR A CA 1
ATOM 642 C C . THR A 1 114 ? -5.818 18.356 58.172 1.00 18.30 94 THR A C 1
ATOM 643 O O . THR A 1 114 ? -5.878 17.698 59.227 1.00 15.42 94 THR A O 1
ATOM 647 N N . TYR A 1 115 ? -5.216 17.893 57.064 1.00 16.77 95 TYR A N 1
ATOM 648 C CA . TYR A 1 115 ? -4.593 16.572 57.020 1.00 13.78 95 TYR A CA 1
ATOM 649 C C . TYR A 1 115 ? -3.561 16.416 58.092 1.00 18.77 95 TYR A C 1
ATOM 650 O O . TYR A 1 115 ? -3.374 15.302 58.585 1.00 17.23 95 TYR A O 1
ATOM 659 N N . CYS A 1 116 ? -2.837 17.505 58.368 1.00 18.76 96 CYS A N 1
ATOM 660 C CA . CYS A 1 116 ? -1.796 17.444 59.410 1.00 17.07 96 CYS A CA 1
ATOM 661 C C . CYS A 1 116 ? -2.418 17.399 60.800 1.00 21.35 96 CYS A C 1
ATOM 662 O O . CYS A 1 116 ? -1.698 17.175 61.775 1.00 19.85 96 CYS A O 1
ATOM 665 N N . GLY A 1 117 ? -3.721 17.653 60.910 1.00 17.65 97 GLY A N 1
ATOM 666 C CA . GLY A 1 117 ? -4.305 17.662 62.262 1.00 17.59 97 GLY A CA 1
ATOM 667 C C . GLY A 1 117 ? -4.212 19.069 62.819 1.00 21.01 97 GLY A C 1
ATOM 668 O O . GLY A 1 117 ? -4.555 19.277 63.996 1.00 19.97 97 GLY A O 1
ATOM 669 N N . ALA A 1 118 ? -3.847 20.022 61.954 1.00 19.38 98 ALA A N 1
ATOM 670 C CA . ALA A 1 118 ? -3.741 21.447 62.307 1.00 14.90 98 ALA A CA 1
ATOM 671 C C . ALA A 1 118 ? -5.013 22.231 61.986 1.00 16.25 98 ALA A C 1
ATOM 672 O O . ALA A 1 118 ? -5.973 21.697 61.375 1.00 16.67 98 ALA A O 1
ATOM 674 N N . THR A 1 119 ? -5.073 23.462 62.496 1.00 17.07 99 THR A N 1
ATOM 675 C CA . THR A 1 119 ? -6.279 24.288 62.308 1.00 19.72 99 THR A CA 1
ATOM 676 C C . THR A 1 119 ? -6.036 25.450 61.363 1.00 20.10 99 THR A C 1
ATOM 677 O O . THR A 1 119 ? -5.229 26.320 61.662 1.00 16.94 99 THR A O 1
ATOM 681 N N . PRO A 1 120 ? -6.794 25.515 60.279 1.00 17.64 100 PRO A N 1
ATOM 682 C CA . PRO A 1 120 ? -6.631 26.660 59.377 1.00 21.86 100 PRO A CA 1
ATOM 683 C C . PRO A 1 120 ? -7.186 27.899 60.115 1.00 49.37 100 PRO A C 1
ATOM 684 O O . PRO A 1 120 ? -8.211 27.807 60.760 1.00 20.88 100 PRO A O 1
ATOM 688 N N . VAL A 1 121 ? -6.580 29.070 59.994 1.00 19.12 101 VAL A N 1
ATOM 689 C CA . VAL A 1 121 ? -7.130 30.278 60.599 1.00 15.82 101 VAL A CA 1
ATOM 690 C C . VAL A 1 121 ? -7.297 31.180 59.347 1.00 14.98 101 VAL A C 1
ATOM 691 O O . VAL A 1 121 ? -6.317 31.562 58.679 1.00 16.10 101 VAL A O 1
ATOM 695 N N . LEU A 1 122 ? -8.558 31.402 58.968 1.00 18.26 102 LEU A N 1
ATOM 696 C CA . LEU A 1 122 ? -8.902 32.129 57.736 1.00 17.69 102 LEU A CA 1
ATOM 697 C C . LEU A 1 122 ? -8.679 33.649 57.781 1.00 20.54 102 LEU A C 1
ATOM 698 O O . LEU A 1 122 ? -8.928 34.300 58.807 1.00 19.44 102 LEU A O 1
ATOM 703 N N . VAL A 1 123 ? -8.212 34.186 56.664 1.00 18.26 103 VAL A N 1
ATOM 704 C CA . VAL A 1 123 ? -7.966 35.604 56.535 1.00 17.62 103 VAL A CA 1
ATOM 705 C C . VAL A 1 123 ? -8.639 36.128 55.261 1.00 36.32 103 VAL A C 1
ATOM 706 O O . VAL A 1 123 ? -8.894 35.403 54.286 1.00 20.19 103 VAL A O 1
ATOM 710 N N . ASP A 1 124 ? -8.999 37.407 55.307 1.00 27.72 104 ASP A N 1
ATOM 711 C CA . ASP A 1 124 ? -9.628 38.022 54.151 1.00 25.71 104 ASP A CA 1
ATOM 712 C C . ASP A 1 124 ? -8.610 38.361 53.056 1.00 18.83 104 ASP A C 1
ATOM 713 O O . ASP A 1 124 ? -7.400 38.416 53.283 1.00 22.31 104 ASP A O 1
ATOM 718 N N . ASN A 1 125 ? -9.124 38.609 51.861 1.00 19.56 105 ASN A N 1
ATOM 719 C CA . ASN A 1 125 ? -8.224 38.971 50.791 1.00 26.51 105 ASN A CA 1
ATOM 720 C C . ASN A 1 125 ? -8.567 40.394 50.284 1.00 33.42 105 ASN A C 1
ATOM 721 O O . ASN A 1 125 ? -9.639 40.981 50.583 1.00 26.81 105 ASN A O 1
ATOM 726 N N . ASP A 1 126 ? -7.650 40.883 49.451 1.00 22.86 106 ASP A N 1
ATOM 727 C CA . ASP A 1 126 ? -7.758 42.163 48.716 1.00 22.14 106 ASP A CA 1
ATOM 728 C C . ASP A 1 126 ? -8.889 42.068 47.685 1.00 30.07 106 ASP A C 1
ATOM 729 O O . ASP A 1 126 ? -9.045 41.044 47.005 1.00 21.28 106 ASP A O 1
ATOM 734 N N . PRO A 1 127 ? -9.704 43.124 47.582 1.00 36.00 107 PRO A N 1
ATOM 735 C CA . PRO A 1 127 ? -10.860 43.168 46.660 1.00 22.00 107 PRO A CA 1
ATOM 736 C C . PRO A 1 127 ? -10.535 43.292 45.171 1.00 28.34 107 PRO A C 1
ATOM 737 O O . PRO A 1 127 ? -11.384 43.065 44.287 1.00 30.98 107 PRO A O 1
ATOM 741 N N . ARG A 1 128 ? -9.294 43.646 44.897 1.00 25.17 108 ARG A N 1
ATOM 742 C CA . ARG A 1 128 ? -8.915 43.779 43.496 1.00 29.67 108 ARG A CA 1
ATOM 743 C C . ARG A 1 128 ? -7.988 42.635 43.019 1.00 34.59 108 ARG A C 1
ATOM 744 O O . ARG A 1 128 ? -8.164 42.120 41.910 1.00 29.17 108 ARG A O 1
ATOM 752 N N . THR A 1 129 ? -6.967 42.307 43.818 1.00 28.92 109 THR A N 1
ATOM 753 C CA . THR A 1 129 ? -6.030 41.234 43.485 1.00 22.91 109 THR A CA 1
ATOM 754 C C . THR A 1 129 ? -6.551 39.871 43.872 1.00 27.24 109 THR A C 1
ATOM 755 O O . THR A 1 129 ? -6.029 38.876 43.381 1.00 23.05 109 THR A O 1
ATOM 759 N N . PHE A 1 130 ? -7.554 39.822 44.751 1.00 25.53 110 PHE A N 1
ATOM 760 C CA . PHE A 1 130 ? -8.106 38.551 45.243 1.00 25.57 110 PHE A CA 1
ATOM 761 C C . PHE A 1 130 ? -7.129 37.859 46.209 1.00 29.56 110 PHE A C 1
ATOM 762 O O . PHE A 1 130 ? -7.418 36.761 46.647 1.00 24.76 110 PHE A O 1
ATOM 770 N N . ASN A 1 131 ? -5.979 38.455 46.497 1.00 21.69 111 ASN A N 1
ATOM 771 C CA . ASN A 1 131 ? -4.958 37.867 47.347 1.00 21.68 111 ASN A CA 1
ATOM 772 C C . ASN A 1 131 ? -4.989 38.253 48.824 1.00 37.87 111 ASN A C 1
ATOM 773 O O . ASN A 1 131 ? -5.497 39.304 49.202 1.00 23.54 111 ASN A O 1
ATOM 778 N N . LEU A 1 132 ? -4.417 37.374 49.645 1.00 23.27 112 LEU A N 1
ATOM 779 C CA . LEU A 1 132 ? -4.367 37.533 51.102 1.00 28.66 112 LEU A CA 1
ATOM 780 C C . LEU A 1 132 ? -4.137 38.992 51.443 1.00 42.05 112 LEU A C 1
ATOM 781 O O . LEU A 1 132 ? -3.169 39.597 50.960 1.00 19.88 112 LEU A O 1
ATOM 786 N N . ASP A 1 133 ? -5.012 39.533 52.285 1.00 25.98 113 ASP A N 1
ATOM 787 C CA . ASP A 1 133 ? -4.866 40.932 52.667 1.00 30.31 113 ASP A CA 1
ATOM 788 C C . ASP A 1 133 ? -3.848 41.057 53.795 1.00 29.67 113 ASP A C 1
ATOM 789 O O . ASP A 1 133 ? -4.110 40.653 54.939 1.00 26.36 113 ASP A O 1
ATOM 794 N N . ALA A 1 134 ? -2.650 41.541 53.477 1.00 21.47 114 ALA A N 1
ATOM 795 C CA . ALA A 1 134 ? -1.561 41.536 54.466 1.00 22.68 114 ALA A CA 1
ATOM 796 C C . ALA A 1 134 ? -1.888 42.370 55.688 1.00 38.46 114 ALA A C 1
ATOM 797 O O . ALA A 1 134 ? -1.393 42.156 56.797 1.00 24.25 114 ALA A O 1
ATOM 799 N N . ALA A 1 135 ? -2.757 43.340 55.467 1.00 30.61 115 ALA A N 1
ATOM 800 C CA . ALA A 1 135 ? -3.112 44.215 56.569 1.00 24.54 115 ALA A CA 1
ATOM 801 C C . ALA A 1 135 ? -3.935 43.458 57.618 1.00 100.00 115 ALA A C 1
ATOM 802 O O . ALA A 1 135 ? -3.941 43.823 58.790 1.00 32.36 115 ALA A O 1
ATOM 804 N N . LYS A 1 136 ? -4.634 42.397 57.231 1.00 30.19 116 LYS A N 1
ATOM 805 C CA . LYS A 1 136 ? -5.421 41.639 58.217 1.00 26.41 116 LYS A CA 1
ATOM 806 C C . LYS A 1 136 ? -4.689 40.508 58.982 1.00 28.51 116 LYS A C 1
ATOM 807 O O . LYS A 1 136 ? -5.268 39.811 59.821 1.00 29.44 116 LYS A O 1
ATOM 813 N N . LEU A 1 137 ? -3.404 40.334 58.721 1.00 30.72 117 LEU A N 1
ATOM 814 C CA . LEU A 1 137 ? -2.650 39.250 59.323 1.00 26.38 117 LEU A CA 1
ATOM 815 C C . LEU A 1 137 ? -2.246 39.263 60.793 1.00 29.55 117 LEU A C 1
ATOM 816 O O . LEU A 1 137 ? -2.358 38.260 61.509 1.00 27.89 117 LEU A O 1
ATOM 821 N N . GLU A 1 138 ? -1.669 40.363 61.245 1.00 27.45 118 GLU A N 1
ATOM 822 C CA . GLU A 1 138 ? -1.121 40.369 62.580 1.00 39.28 118 GLU A CA 1
ATOM 823 C C . GLU A 1 138 ? -2.177 40.166 63.640 1.00 28.20 118 GLU A C 1
ATOM 824 O O . GLU A 1 138 ? -1.946 39.601 64.710 1.00 29.20 118 GLU A O 1
ATOM 830 N N . ALA A 1 139 ? -3.383 40.558 63.276 1.00 20.50 119 ALA A N 1
ATOM 831 C CA . ALA A 1 139 ? -4.462 40.383 64.215 1.00 24.43 119 ALA A CA 1
ATOM 832 C C . ALA A 1 139 ? -4.767 38.918 64.374 1.00 41.43 119 ALA A C 1
ATOM 833 O O . ALA A 1 139 ? -5.403 38.615 65.364 1.00 26.93 119 ALA A O 1
ATOM 835 N N . LEU A 1 140 ? -4.452 38.042 63.417 1.00 24.43 120 LEU A N 1
ATOM 836 C CA . LEU A 1 140 ? -4.861 36.640 63.563 1.00 15.22 120 LEU A CA 1
ATOM 837 C C . LEU A 1 140 ? -3.792 35.793 64.191 1.00 21.66 120 LEU A C 1
ATOM 838 O O . LEU A 1 140 ? -3.992 34.603 64.487 1.00 21.82 120 LEU A O 1
ATOM 843 N N . ILE A 1 141 ? -2.623 36.371 64.371 1.00 19.01 121 ILE A N 1
ATOM 844 C CA . ILE A 1 141 ? -1.555 35.571 64.944 1.00 16.57 121 ILE A CA 1
ATOM 845 C C . ILE A 1 141 ? -1.820 35.219 66.397 1.00 33.15 121 ILE A C 1
ATOM 846 O O . ILE A 1 141 ? -2.297 36.082 67.122 1.00 22.11 121 ILE A O 1
ATOM 851 N N . THR A 1 142 ? -1.507 33.994 66.827 1.00 23.10 122 THR A N 1
ATOM 852 C CA . THR A 1 142 ? -1.680 33.595 68.218 1.00 17.84 122 THR A CA 1
ATOM 853 C C . THR A 1 142 ? -0.477 32.753 68.630 1.00 23.15 122 THR A C 1
ATOM 854 O O . THR A 1 142 ? 0.378 32.410 67.794 1.00 20.57 122 THR A O 1
ATOM 858 N N . PRO A 1 143 ? -0.496 32.273 69.877 1.00 26.84 123 PRO A N 1
ATOM 859 C CA . PRO A 1 143 ? 0.578 31.412 70.325 1.00 22.89 123 PRO A CA 1
ATOM 860 C C . PRO A 1 143 ? 0.623 30.141 69.488 1.00 30.18 123 PRO A C 1
ATOM 861 O O . PRO A 1 143 ? 1.684 29.495 69.477 1.00 18.68 123 PRO A O 1
ATOM 865 N N . ARG A 1 144 ? -0.499 29.773 68.863 1.00 14.32 124 ARG A N 1
ATOM 866 C CA . ARG A 1 144 ? -0.507 28.513 68.103 1.00 14.17 124 ARG A CA 1
ATOM 867 C C . ARG A 1 144 ? -0.054 28.646 66.638 1.00 20.88 124 ARG A C 1
ATOM 868 O O . ARG A 1 144 ? 0.188 27.657 65.938 1.00 19.65 124 ARG A O 1
ATOM 876 N N . THR A 1 145 ? 0.025 29.873 66.150 1.00 23.08 125 THR A N 1
ATOM 877 C CA . THR A 1 145 ? 0.366 30.064 64.738 1.00 20.53 125 THR A CA 1
ATOM 878 C C . THR A 1 145 ? 1.752 29.549 64.381 1.00 26.85 125 THR A C 1
ATOM 879 O O . THR A 1 145 ? 2.735 29.896 65.043 1.00 20.51 125 THR A O 1
ATOM 883 N N . LYS A 1 146 ? 1.892 28.692 63.369 1.00 16.65 126 LYS A N 1
ATOM 884 C CA . LYS A 1 146 ? 3.260 28.293 63.066 1.00 16.55 126 LYS A CA 1
ATOM 885 C C . LYS A 1 146 ? 3.666 28.761 61.673 1.00 24.14 126 LYS A C 1
ATOM 886 O O . LYS A 1 146 ? 4.845 28.779 61.378 1.00 19.41 126 LYS A O 1
ATOM 892 N N . ALA A 1 147 ? 2.678 29.103 60.839 1.00 18.00 127 ALA A N 1
ATOM 893 C CA . ALA A 1 147 ? 2.929 29.505 59.455 1.00 14.49 127 ALA A CA 1
ATOM 894 C C . ALA A 1 147 ? 1.764 30.251 58.844 1.00 22.84 127 ALA A C 1
ATOM 895 O O . ALA A 1 147 ? 0.603 30.221 59.339 1.00 17.02 127 ALA A O 1
ATOM 897 N N . ILE A 1 148 ? 2.115 30.955 57.758 1.00 25.55 128 ILE A N 1
ATOM 898 C CA . ILE A 1 148 ? 1.153 31.723 56.958 1.00 16.26 128 ILE A CA 1
ATOM 899 C C . ILE A 1 148 ? 1.257 31.185 55.531 1.00 21.51 128 ILE A C 1
ATOM 900 O O . ILE A 1 148 ? 2.379 30.896 55.063 1.00 17.65 128 ILE A O 1
ATOM 905 N N . MET A 1 149 ? 0.101 31.028 54.898 1.00 16.72 129 MET A N 1
ATOM 906 C CA . MET A 1 149 ? 0.045 30.479 53.555 1.00 18.99 129 MET A CA 1
ATOM 907 C C . MET A 1 149 ? -0.601 31.446 52.583 1.00 24.40 129 MET A C 1
ATOM 908 O O . MET A 1 149 ? -1.819 31.376 52.336 1.00 20.76 129 MET A O 1
ATOM 913 N N . PRO A 1 150 ? 0.222 32.328 52.020 1.00 19.14 130 PRO A N 1
ATOM 914 C CA . PRO A 1 150 ? -0.225 33.255 50.984 1.00 19.44 130 PRO A CA 1
ATOM 915 C C . PRO A 1 150 ? -0.458 32.365 49.759 1.00 15.26 130 PRO A C 1
ATOM 916 O O . PRO A 1 150 ? 0.354 31.461 49.470 1.00 18.88 130 PRO A O 1
ATOM 920 N N . VAL A 1 151 ? -1.584 32.596 49.086 1.00 18.21 131 VAL A N 1
ATOM 921 C CA . VAL A 1 151 ? -1.967 31.842 47.865 1.00 19.80 131 VAL A CA 1
ATOM 922 C C . VAL A 1 151 ? -1.954 32.818 46.669 1.00 21.30 131 VAL A C 1
ATOM 923 O O . VAL A 1 151 ? -2.647 33.838 46.680 1.00 19.72 131 VAL A O 1
ATOM 927 N N . HIS A 1 152 ? -1.175 32.523 45.638 1.00 18.34 132 HIS A N 1
ATOM 928 C CA . HIS A 1 152 ? -1.044 33.489 44.522 1.00 16.92 132 HIS A CA 1
ATOM 929 C C . HIS A 1 152 ? -2.136 33.193 43.509 1.00 18.93 132 HIS A C 1
ATOM 930 O O . HIS A 1 152 ? -1.951 32.487 42.525 1.00 21.41 132 HIS A O 1
ATOM 937 N N . LEU A 1 153 ? -3.332 33.679 43.752 1.00 19.59 133 LEU A N 1
ATOM 938 C CA . LEU A 1 153 ? -4.357 33.244 42.822 1.00 22.18 133 LEU A CA 1
ATOM 939 C C . LEU A 1 153 ? -4.250 33.844 41.445 1.00 27.52 133 LEU A C 1
ATOM 940 O O . LEU A 1 153 ? -3.932 35.038 41.302 1.00 22.46 133 LEU A O 1
ATOM 945 N N . TYR A 1 154 ? -4.670 33.030 40.474 1.00 29.41 134 TYR A N 1
ATOM 946 C CA . TYR A 1 154 ? -4.810 33.413 39.064 1.00 28.49 134 TYR A CA 1
ATOM 947 C C . TYR A 1 154 ? -3.569 33.816 38.307 1.00 25.95 134 TYR A C 1
ATOM 948 O O . TYR A 1 154 ? -3.664 34.359 37.208 1.00 29.30 134 TYR A O 1
ATOM 957 N N . GLY A 1 155 ? -2.423 33.541 38.915 1.00 28.17 135 GLY A N 1
ATOM 958 C CA . GLY A 1 155 ? -1.130 33.888 38.339 1.00 31.48 135 GLY A CA 1
ATOM 959 C C . GLY A 1 155 ? -0.531 35.160 38.952 1.00 31.86 135 GLY A C 1
ATOM 960 O O . GLY A 1 155 ? 0.547 35.606 38.512 1.00 22.44 135 GLY A O 1
ATOM 961 N N . GLN A 1 156 ? -1.191 35.730 39.966 1.00 23.06 136 GLN A N 1
ATOM 962 C CA . GLN A 1 156 ? -0.700 36.960 40.600 1.00 22.45 136 GLN A CA 1
ATOM 963 C C . GLN A 1 156 ? -0.128 36.735 42.019 1.00 26.32 136 GLN A C 1
ATOM 964 O O . GLN A 1 156 ? -0.750 36.120 42.890 1.00 22.89 136 GLN A O 1
ATOM 970 N N . ILE A 1 157 ? 1.123 37.119 42.225 1.00 19.57 137 ILE A N 1
ATOM 971 C CA . ILE A 1 157 ? 1.760 36.871 43.498 1.00 14.53 137 ILE A CA 1
ATOM 972 C C . ILE A 1 157 ? 1.280 37.810 44.582 1.00 26.46 137 ILE A C 1
ATOM 973 O O . ILE A 1 157 ? 1.051 38.983 44.326 1.00 24.13 137 ILE A O 1
ATOM 978 N N . CYS A 1 158 ? 1.057 37.302 45.793 1.00 27.75 138 CYS A N 1
ATOM 979 C CA . CYS A 1 158 ? 0.584 38.166 46.891 1.00 31.90 138 CYS A CA 1
ATOM 980 C C . CYS A 1 158 ? 1.598 39.289 47.155 1.00 33.72 138 CYS A C 1
ATOM 981 O O . CYS A 1 158 ? 2.734 39.292 46.657 1.00 22.94 138 CYS A O 1
ATOM 984 N N . ASP A 1 159 ? 1.214 40.228 48.008 1.00 23.98 139 ASP A N 1
ATOM 985 C CA . ASP A 1 159 ? 2.144 41.328 48.297 1.00 27.56 139 ASP A CA 1
ATOM 986 C C . ASP A 1 159 ? 3.020 40.825 49.414 1.00 22.85 139 ASP A C 1
ATOM 987 O O . ASP A 1 159 ? 2.740 41.015 50.607 1.00 25.80 139 ASP A O 1
ATOM 992 N N . MET A 1 160 ? 4.066 40.150 48.995 1.00 17.73 140 MET A N 1
ATOM 993 C CA . MET A 1 160 ? 4.940 39.459 49.903 1.00 31.81 140 MET A CA 1
ATOM 994 C C . MET A 1 160 ? 5.753 40.196 50.922 1.00 38.73 140 MET A C 1
ATOM 995 O O . MET A 1 160 ? 6.112 39.657 51.986 1.00 26.77 140 MET A O 1
ATOM 1000 N N . ASP A 1 161 ? 6.104 41.416 50.560 1.00 25.51 141 ASP A N 1
ATOM 1001 C CA . ASP A 1 161 ? 6.977 42.089 51.474 1.00 32.43 141 ASP A CA 1
ATOM 1002 C C . ASP A 1 161 ? 6.497 42.169 52.898 1.00 23.03 141 ASP A C 1
ATOM 1003 O O . ASP A 1 161 ? 7.188 41.753 53.827 1.00 23.95 141 ASP A O 1
ATOM 1008 N N . PRO A 1 162 ? 5.323 42.774 53.028 1.00 21.66 142 PRO A N 1
ATOM 1009 C CA . PRO A 1 162 ? 4.662 42.885 54.334 1.00 38.33 142 PRO A CA 1
ATOM 1010 C C . PRO A 1 162 ? 4.430 41.504 54.956 1.00 28.40 142 PRO A C 1
ATOM 1011 O O . PRO A 1 162 ? 4.692 41.297 56.139 1.00 28.54 142 PRO A O 1
ATOM 1015 N N . ILE A 1 163 ? 3.975 40.559 54.126 1.00 34.33 143 ILE A N 1
ATOM 1016 C CA . ILE A 1 163 ? 3.693 39.192 54.581 1.00 23.06 143 ILE A CA 1
ATOM 1017 C C . ILE A 1 163 ? 4.943 38.609 55.181 1.00 26.08 143 ILE A C 1
ATOM 1018 O O . ILE A 1 163 ? 4.957 38.061 56.292 1.00 26.50 143 ILE A O 1
ATOM 1023 N N . LEU A 1 164 ? 6.023 38.709 54.439 1.00 22.64 144 LEU A N 1
ATOM 1024 C CA . LEU A 1 164 ? 7.259 38.180 54.998 1.00 18.60 144 LEU A CA 1
ATOM 1025 C C . LEU A 1 164 ? 7.716 38.936 56.252 1.00 40.60 144 LEU A C 1
ATOM 1026 O O . LEU A 1 164 ? 8.299 38.323 57.142 1.00 25.17 144 LEU A O 1
ATOM 1031 N N . GLU A 1 165 ? 7.454 40.240 56.374 1.00 35.26 145 GLU A N 1
ATOM 1032 C CA . GLU A 1 165 ? 7.894 40.940 57.592 1.00 35.20 145 GLU A CA 1
ATOM 1033 C C . GLU A 1 165 ? 7.133 40.530 58.882 1.00 18.80 145 GLU A C 1
ATOM 1034 O O . GLU A 1 165 ? 7.713 40.281 59.957 1.00 32.23 145 GLU A O 1
ATOM 1040 N N . VAL A 1 166 ? 5.818 40.468 58.725 1.00 25.24 146 VAL A N 1
ATOM 1041 C CA . VAL A 1 166 ? 4.945 40.079 59.833 1.00 26.45 146 VAL A CA 1
ATOM 1042 C C . VAL A 1 166 ? 5.407 38.727 60.318 1.00 25.35 146 VAL A C 1
ATOM 1043 O O . VAL A 1 166 ? 5.620 38.481 61.505 1.00 26.57 146 VAL A O 1
ATOM 1047 N N . ALA A 1 167 ? 5.627 37.836 59.354 1.00 27.13 147 ALA A N 1
ATOM 1048 C CA . ALA A 1 167 ? 6.108 36.487 59.691 1.00 24.37 147 ALA A CA 1
ATOM 1049 C C . ALA A 1 167 ? 7.450 36.521 60.400 1.00 34.86 147 ALA A C 1
ATOM 1050 O O . ALA A 1 167 ? 7.695 35.745 61.316 1.00 26.23 147 ALA A O 1
ATOM 1052 N N . ARG A 1 168 ? 8.340 37.387 59.922 1.00 37.10 148 ARG A N 1
ATOM 1053 C CA . ARG A 1 168 ? 9.694 37.454 60.463 1.00 49.77 148 ARG A CA 1
ATOM 1054 C C . ARG A 1 168 ? 9.512 37.910 61.877 1.00 30.68 148 ARG A C 1
ATOM 1055 O O . ARG A 1 168 ? 10.105 37.393 62.818 1.00 31.40 148 ARG A O 1
ATOM 1063 N N . ARG A 1 169 ? 8.693 38.946 61.966 1.00 23.31 149 ARG A N 1
ATOM 1064 C CA . ARG A 1 169 ? 8.451 39.587 63.223 1.00 30.32 149 ARG A CA 1
ATOM 1065 C C . ARG A 1 169 ? 7.977 38.527 64.196 1.00 52.11 149 ARG A C 1
ATOM 1066 O O . ARG A 1 169 ? 8.428 38.502 65.324 1.00 34.40 149 ARG A O 1
ATOM 1074 N N . HIS A 1 170 ? 7.088 37.635 63.780 1.00 28.58 150 HIS A N 1
ATOM 1075 C CA . HIS A 1 170 ? 6.585 36.637 64.722 1.00 27.49 150 HIS A CA 1
ATOM 1076 C C . HIS A 1 170 ? 7.210 35.281 64.705 1.00 25.92 150 HIS A C 1
ATOM 1077 O O . HIS A 1 170 ? 6.649 34.326 65.195 1.00 37.81 150 HIS A O 1
ATOM 1084 N N . ASN A 1 171 ? 8.354 35.196 64.065 1.00 22.97 151 ASN A N 1
ATOM 1085 C CA . ASN A 1 171 ? 9.059 33.954 63.939 1.00 27.75 151 ASN A CA 1
ATOM 1086 C C . ASN A 1 171 ? 8.171 32.904 63.285 1.00 29.61 151 ASN A C 1
ATOM 1087 O O . ASN A 1 171 ? 8.140 31.767 63.763 1.00 30.33 151 ASN A O 1
ATOM 1092 N N . LEU A 1 172 ? 7.464 33.253 62.210 1.00 25.37 152 LEU A N 1
ATOM 1093 C CA . LEU A 1 172 ? 6.592 32.258 61.559 1.00 26.15 152 LEU A CA 1
ATOM 1094 C C . LEU A 1 172 ? 7.132 31.760 60.248 1.00 25.20 152 LEU A C 1
ATOM 1095 O O . LEU A 1 172 ? 7.882 32.451 59.561 1.00 25.23 152 LEU A O 1
ATOM 1100 N N . LEU A 1 173 ? 6.700 30.570 59.861 1.00 21.20 153 LEU A N 1
ATOM 1101 C CA . LEU A 1 173 ? 7.149 30.107 58.570 1.00 21.92 153 LEU A CA 1
ATOM 1102 C C . LEU A 1 173 ? 6.160 30.637 57.541 1.00 17.68 153 LEU A C 1
ATOM 1103 O O . LEU A 1 173 ? 4.996 30.938 57.852 1.00 18.18 153 LEU A O 1
ATOM 1108 N N . VAL A 1 174 ? 6.629 30.746 56.293 1.00 19.56 154 VAL A N 1
ATOM 1109 C CA . VAL A 1 174 ? 5.757 31.174 55.214 1.00 17.17 154 VAL A CA 1
ATOM 1110 C C . VAL A 1 174 ? 5.848 30.064 54.126 1.00 22.21 154 VAL A C 1
ATOM 1111 O O . VAL A 1 174 ? 6.933 29.685 53.676 1.00 21.21 154 VAL A O 1
ATOM 1115 N N . ILE A 1 175 ? 4.695 29.569 53.678 1.00 22.46 155 ILE A N 1
ATOM 1116 C CA . ILE A 1 175 ? 4.648 28.570 52.614 1.00 15.31 155 ILE A CA 1
ATOM 1117 C C . ILE A 1 175 ? 3.777 29.186 51.534 1.00 20.43 155 ILE A C 1
ATOM 1118 O O . ILE A 1 175 ? 2.599 29.473 51.786 1.00 18.42 155 ILE A O 1
ATOM 1123 N N . GLU A 1 176 ? 4.330 29.398 50.332 1.00 16.59 156 GLU A N 1
ATOM 1124 C CA . GLU A 1 176 ? 3.530 29.960 49.242 1.00 16.73 156 GLU A CA 1
ATOM 1125 C C . GLU A 1 176 ? 2.734 28.837 48.539 1.00 18.67 156 GLU A C 1
ATOM 1126 O O . GLU A 1 176 ? 3.321 27.830 48.141 1.00 16.74 156 GLU A O 1
ATOM 1132 N N . ASP A 1 177 ? 1.426 29.025 48.375 1.00 15.84 157 ASP A N 1
ATOM 1133 C CA . ASP A 1 177 ? 0.657 28.074 47.579 1.00 21.95 157 ASP A CA 1
ATOM 1134 C C . ASP A 1 177 ? 0.675 28.776 46.223 1.00 24.99 157 ASP A C 1
ATOM 1135 O O . ASP A 1 177 ? -0.158 29.671 45.891 1.00 17.96 157 ASP A O 1
ATOM 1140 N N . ALA A 1 178 ? 1.682 28.366 45.451 1.00 15.71 158 ALA A N 1
ATOM 1141 C CA . ALA A 1 178 ? 1.904 28.998 44.141 1.00 16.01 158 ALA A CA 1
ATOM 1142 C C . ALA A 1 178 ? 1.278 28.192 42.998 1.00 28.50 158 ALA A C 1
ATOM 1143 O O . ALA A 1 178 ? 1.655 28.359 41.839 1.00 29.98 158 ALA A O 1
ATOM 1145 N N . ALA A 1 179 ? 0.340 27.310 43.342 1.00 19.43 159 ALA A N 1
ATOM 1146 C CA . ALA A 1 179 ? -0.298 26.384 42.395 1.00 19.17 159 ALA A CA 1
ATOM 1147 C C . ALA A 1 179 ? -0.580 26.988 41.020 1.00 21.32 159 ALA A C 1
ATOM 1148 O O . ALA A 1 179 ? -0.338 26.331 40.030 1.00 22.86 159 ALA A O 1
ATOM 1150 N N . GLU A 1 180 ? -1.136 28.198 40.988 1.00 23.06 160 GLU A N 1
ATOM 1151 C CA . GLU A 1 180 ? -1.590 28.844 39.755 1.00 22.01 160 GLU A CA 1
ATOM 1152 C C . GLU A 1 180 ? -0.633 29.931 39.304 1.00 25.85 160 GLU A C 1
ATOM 1153 O O . GLU A 1 180 ? -1.058 30.841 38.604 1.00 30.09 160 GLU A O 1
ATOM 1159 N N . ALA A 1 181 ? 0.635 29.861 39.696 1.00 19.23 161 ALA A N 1
ATOM 1160 C CA . ALA A 1 181 ? 1.460 31.008 39.390 1.00 20.61 161 ALA A CA 1
ATOM 1161 C C . ALA A 1 181 ? 2.886 30.740 38.995 1.00 18.74 161 ALA A C 1
ATOM 1162 O O . ALA A 1 181 ? 3.809 31.503 39.341 1.00 19.85 161 ALA A O 1
ATOM 1164 N N . VAL A 1 182 ? 3.080 29.633 38.288 1.00 22.70 162 VAL A N 1
ATOM 1165 C CA . VAL A 1 182 ? 4.439 29.338 37.864 1.00 25.04 162 VAL A CA 1
ATOM 1166 C C . VAL A 1 182 ? 4.913 30.492 36.927 1.00 33.16 162 VAL A C 1
ATOM 1167 O O . VAL A 1 182 ? 4.144 30.951 36.094 1.00 19.15 162 VAL A O 1
ATOM 1171 N N . GLY A 1 183 ? 6.122 31.027 37.071 1.00 17.54 163 GLY A N 1
ATOM 1172 C CA . GLY A 1 183 ? 6.584 32.088 36.160 1.00 19.60 163 GLY A CA 1
ATOM 1173 C C . GLY A 1 183 ? 6.270 33.491 36.608 1.00 33.04 163 GLY A C 1
ATOM 1174 O O . GLY A 1 183 ? 6.728 34.460 36.017 1.00 24.84 163 GLY A O 1
ATOM 1175 N N . ALA A 1 184 ? 5.498 33.611 37.678 1.00 28.04 164 ALA A N 1
ATOM 1176 C CA . ALA A 1 184 ? 5.182 34.934 38.136 1.00 20.85 164 ALA A CA 1
ATOM 1177 C C . ALA A 1 184 ? 6.421 35.462 38.872 1.00 21.01 164 ALA A C 1
ATOM 1178 O O . ALA A 1 184 ? 7.293 34.675 39.264 1.00 18.19 164 ALA A O 1
ATOM 1180 N N . THR A 1 185 ? 6.525 36.803 38.997 1.00 25.85 165 THR A N 1
ATOM 1181 C CA . THR A 1 185 ? 7.680 37.406 39.677 1.00 22.71 165 THR A CA 1
ATOM 1182 C C . THR A 1 185 ? 7.226 38.519 40.624 1.00 23.96 165 THR A C 1
ATOM 1183 O O . THR A 1 185 ? 6.174 39.164 40.416 1.00 22.92 165 THR A O 1
ATOM 1187 N N . TYR A 1 186 ? 8.016 38.708 41.678 1.00 15.37 166 TYR A N 1
ATOM 1188 C CA . TYR A 1 186 ? 7.638 39.752 42.619 1.00 21.82 166 TYR A CA 1
ATOM 1189 C C . TYR A 1 186 ? 8.977 40.420 42.905 1.00 26.73 166 TYR A C 1
ATOM 1190 O O . TYR A 1 186 ? 9.901 39.783 43.400 1.00 26.70 166 TYR A O 1
ATOM 1199 N N . ARG A 1 187 ? 9.110 41.687 42.529 1.00 26.06 167 ARG A N 1
ATOM 1200 C CA . ARG A 1 187 ? 10.365 42.350 42.819 1.00 24.69 167 ARG A CA 1
ATOM 1201 C C . ARG A 1 187 ? 11.620 41.566 42.405 1.00 23.96 167 ARG A C 1
ATOM 1202 O O . ARG A 1 187 ? 12.592 41.424 43.153 1.00 33.70 167 ARG A O 1
ATOM 1210 N N . GLY A 1 188 ? 11.598 41.037 41.184 1.00 22.93 168 GLY A N 1
ATOM 1211 C CA . GLY A 1 188 ? 12.739 40.296 40.683 1.00 25.44 168 GLY A CA 1
ATOM 1212 C C . GLY A 1 188 ? 12.885 38.853 41.138 1.00 31.24 168 GLY A C 1
ATOM 1213 O O . GLY A 1 188 ? 13.828 38.156 40.718 1.00 26.45 168 GLY A O 1
ATOM 1214 N N . LYS A 1 189 ? 11.986 38.401 42.014 1.00 27.97 169 LYS A N 1
ATOM 1215 C CA . LYS A 1 189 ? 12.059 37.007 42.500 1.00 27.00 169 LYS A CA 1
ATOM 1216 C C . LYS A 1 189 ? 10.885 36.219 41.933 1.00 24.25 169 LYS A C 1
ATOM 1217 O O . LYS A 1 189 ? 9.791 36.756 41.774 1.00 22.08 169 LYS A O 1
ATOM 1223 N N . LYS A 1 190 ? 11.133 34.956 41.593 1.00 25.42 170 LYS A N 1
ATOM 1224 C CA . LYS A 1 190 ? 10.077 34.132 41.018 1.00 27.60 170 LYS A CA 1
ATOM 1225 C C . LYS A 1 190 ? 9.202 33.549 42.132 1.00 20.40 170 LYS A C 1
ATOM 1226 O O . LYS A 1 190 ? 9.673 33.361 43.249 1.00 22.70 170 LYS A O 1
ATOM 1232 N N . SER A 1 191 ? 7.940 33.278 41.799 1.00 25.48 171 SER A N 1
ATOM 1233 C CA . SER A 1 191 ? 7.062 32.526 42.673 1.00 19.05 171 SER A CA 1
ATOM 1234 C C . SER A 1 191 ? 7.885 31.290 42.978 1.00 14.12 171 SER A C 1
ATOM 1235 O O . SER A 1 191 ? 8.631 30.759 42.142 1.00 18.76 171 SER A O 1
ATOM 1238 N N . GLY A 1 192 ? 7.709 30.836 44.216 1.00 22.15 172 GLY A N 1
ATOM 1239 C CA . GLY A 1 192 ? 8.370 29.648 44.719 1.00 16.28 172 GLY A CA 1
ATOM 1240 C C . GLY A 1 192 ? 9.711 29.967 45.363 1.00 33.29 172 GLY A C 1
ATOM 1241 O O . GLY A 1 192 ? 10.325 29.089 45.988 1.00 21.36 172 GLY A O 1
ATOM 1242 N N . SER A 1 193 ? 10.183 31.208 45.239 1.00 21.44 173 SER A N 1
ATOM 1243 C CA . SER A 1 193 ? 11.471 31.521 45.861 1.00 23.25 173 SER A CA 1
ATOM 1244 C C . SER A 1 193 ? 11.361 32.520 47.030 1.00 23.34 173 SER A C 1
ATOM 1245 O O . SER A 1 193 ? 12.414 32.848 47.598 1.00 25.92 173 SER A O 1
ATOM 1248 N N . LEU A 1 194 ? 10.132 32.948 47.374 1.00 19.39 174 LEU A N 1
ATOM 1249 C CA . LEU A 1 194 ? 9.832 33.942 48.424 1.00 16.39 174 LEU A CA 1
ATOM 1250 C C . LEU A 1 194 ? 9.636 33.460 49.852 1.00 24.13 174 LEU A C 1
ATOM 1251 O O . LEU A 1 194 ? 10.171 34.052 50.795 1.00 31.85 174 LEU A O 1
ATOM 1256 N N . GLY A 1 195 ? 8.844 32.411 50.039 1.00 24.39 175 GLY A N 1
ATOM 1257 C CA . GLY A 1 195 ? 8.664 31.901 51.400 1.00 27.20 175 GLY A CA 1
ATOM 1258 C C . GLY A 1 195 ? 9.736 30.869 51.796 1.00 20.71 175 GLY A C 1
ATOM 1259 O O . GLY A 1 195 ? 10.721 30.640 51.092 1.00 25.77 175 GLY A O 1
ATOM 1260 N N . ASP A 1 196 ? 9.576 30.237 52.952 1.00 16.05 176 ASP A N 1
ATOM 1261 C CA . ASP A 1 196 ? 10.476 29.170 53.388 1.00 20.80 176 ASP A CA 1
ATOM 1262 C C . ASP A 1 196 ? 10.366 27.965 52.428 1.00 18.78 176 ASP A C 1
ATOM 1263 O O . ASP A 1 196 ? 11.332 27.230 52.247 1.00 22.51 176 ASP A O 1
ATOM 1268 N N . CYS A 1 197 ? 9.190 27.769 51.820 1.00 20.27 177 CYS A N 1
ATOM 1269 C CA . CYS A 1 197 ? 9.003 26.746 50.799 1.00 21.30 177 CYS A CA 1
ATOM 1270 C C . CYS A 1 197 ? 7.792 27.183 50.016 1.00 18.72 177 CYS A C 1
ATOM 1271 O O . CYS A 1 197 ? 7.140 28.137 50.443 1.00 17.99 177 CYS A O 1
ATOM 1274 N N . ALA A 1 198 ? 7.496 26.479 48.919 1.00 19.70 178 ALA A N 1
ATOM 1275 C CA . ALA A 1 198 ? 6.331 26.828 48.107 1.00 14.34 178 ALA A CA 1
ATOM 1276 C C . ALA A 1 198 ? 5.904 25.589 47.380 1.00 17.30 178 ALA A C 1
ATOM 1277 O O . ALA A 1 198 ? 6.709 24.706 47.153 1.00 17.97 178 ALA A O 1
ATOM 1279 N N . THR A 1 199 ? 4.668 25.576 46.897 1.00 20.01 179 THR A N 1
ATOM 1280 C CA . THR A 1 199 ? 4.193 24.435 46.106 1.00 14.78 179 THR A CA 1
ATOM 1281 C C . THR A 1 199 ? 3.521 24.915 44.805 1.00 23.36 179 THR A C 1
ATOM 1282 O O . THR A 1 199 ? 3.004 26.038 44.696 1.00 15.44 179 THR A O 1
ATOM 1286 N N . PHE A 1 200 ? 3.563 24.061 43.791 1.00 20.61 180 PHE A N 1
ATOM 1287 C CA . PHE A 1 200 ? 2.881 24.322 42.534 1.00 17.48 180 PHE A CA 1
ATOM 1288 C C . PHE A 1 200 ? 2.069 23.067 42.173 1.00 18.64 180 PHE A C 1
ATOM 1289 O O . PHE A 1 200 ? 2.374 21.944 42.633 1.00 18.80 180 PHE A O 1
ATOM 1297 N N . SER A 1 201 ? 1.114 23.243 41.262 1.00 14.88 181 SER A N 1
ATOM 1298 C CA . SER A 1 201 ? 0.303 22.161 40.699 1.00 16.41 181 SER A CA 1
ATOM 1299 C C . SER A 1 201 ? 0.570 22.170 39.182 1.00 23.26 181 SER A C 1
ATOM 1300 O O . SER A 1 201 ? 0.756 23.253 38.597 1.00 20.10 181 SER A O 1
ATOM 1303 N N . PHE A 1 202 ? 0.557 20.990 38.553 1.00 18.26 182 PHE A N 1
ATOM 1304 C CA . PHE A 1 202 ? 0.718 20.841 37.096 1.00 13.67 182 PHE A CA 1
ATOM 1305 C C . PHE A 1 202 ? -0.492 20.076 36.565 1.00 17.30 182 PHE A C 1
ATOM 1306 O O . PHE A 1 202 ? -0.384 19.170 35.777 1.00 19.03 182 PHE A O 1
ATOM 1314 N N . PHE A 1 203 ? -1.671 20.451 37.025 1.00 19.99 183 PHE A N 1
ATOM 1315 C CA . PHE A 1 203 ? -2.889 19.814 36.585 1.00 18.48 183 PHE A CA 1
ATOM 1316 C C . PHE A 1 203 ? -3.069 20.217 35.127 1.00 19.90 183 PHE A C 1
ATOM 1317 O O . PHE A 1 203 ? -2.374 21.116 34.616 1.00 21.07 183 PHE A O 1
ATOM 1325 N N . GLY A 1 204 ? -3.963 19.487 34.453 1.00 25.13 184 GLY A N 1
ATOM 1326 C CA . GLY A 1 204 ? -4.215 19.641 33.021 1.00 26.23 184 GLY A CA 1
ATOM 1327 C C . GLY A 1 204 ? -4.483 21.065 32.510 1.00 32.16 184 GLY A C 1
ATOM 1328 O O . GLY A 1 204 ? -4.273 21.357 31.329 1.00 34.49 184 GLY A O 1
ATOM 1329 N N . ASN A 1 205 ? -5.003 21.935 33.374 1.00 23.61 185 ASN A N 1
ATOM 1330 C CA . ASN A 1 205 ? -5.379 23.302 32.986 1.00 22.02 185 ASN A CA 1
ATOM 1331 C C . ASN A 1 205 ? -4.250 24.306 33.314 1.00 21.62 185 ASN A C 1
ATOM 1332 O O . ASN A 1 205 ? -4.375 25.501 33.067 1.00 28.45 185 ASN A O 1
ATOM 1337 N N . ALA A 1 206 ? -3.148 23.832 33.892 1.00 21.00 186 ALA A N 1
ATOM 1338 C CA . ALA A 1 206 ? -2.089 24.735 34.335 1.00 19.13 186 ALA A CA 1
ATOM 1339 C C . ALA A 1 206 ? -1.168 25.283 33.228 1.00 20.42 186 ALA A C 1
ATOM 1340 O O . ALA A 1 206 ? -1.029 24.742 32.134 1.00 20.07 186 ALA A O 1
ATOM 1342 N N . ILE A 1 207 ? -0.468 26.342 33.595 1.00 26.30 187 ILE A N 1
ATOM 1343 C CA . ILE A 1 207 ? 0.518 26.999 32.766 1.00 30.71 187 ILE A CA 1
ATOM 1344 C C . ILE A 1 207 ? 1.540 25.950 32.307 1.00 34.69 187 ILE A C 1
ATOM 1345 O O . ILE A 1 207 ? 1.865 25.916 31.129 1.00 24.32 187 ILE A O 1
ATOM 1350 N N . ILE A 1 208 ? 2.047 25.123 33.227 1.00 21.24 188 ILE A N 1
ATOM 1351 C CA . ILE A 1 208 ? 2.953 24.006 32.910 1.00 22.51 188 ILE A CA 1
ATOM 1352 C C . ILE A 1 208 ? 2.149 22.783 33.412 1.00 27.21 188 ILE A C 1
ATOM 1353 O O . ILE A 1 208 ? 1.687 22.742 34.556 1.00 22.72 188 ILE A O 1
ATOM 1358 N N . THR A 1 209 ? 1.937 21.783 32.565 1.00 18.56 189 THR A N 1
ATOM 1359 C CA . THR A 1 209 ? 1.161 20.647 33.030 1.00 23.30 189 THR A CA 1
ATOM 1360 C C . THR A 1 209 ? 1.954 19.357 32.993 1.00 26.59 189 THR A C 1
ATOM 1361 O O . THR A 1 209 ? 2.960 19.262 32.268 1.00 20.32 189 THR A O 1
ATOM 1365 N N . THR A 1 210 ? 1.547 18.402 33.831 1.00 16.25 190 THR A N 1
ATOM 1366 C CA . THR A 1 210 ? 2.096 17.037 33.790 1.00 15.11 190 THR A CA 1
ATOM 1367 C C . THR A 1 210 ? 0.896 16.061 33.774 1.00 20.49 190 THR A C 1
ATOM 1368 O O . THR A 1 210 ? 1.051 14.847 34.025 1.00 21.72 190 THR A O 1
ATOM 1372 N N . GLY A 1 211 ? -0.301 16.589 33.502 1.00 16.44 191 GLY A N 1
ATOM 1373 C CA . GLY A 1 211 ? -1.504 15.755 33.553 1.00 19.44 191 GLY A CA 1
ATOM 1374 C C . GLY A 1 211 ? -2.002 15.950 34.999 1.00 24.78 191 GLY A C 1
ATOM 1375 O O . GLY A 1 211 ? -3.005 16.627 35.277 1.00 19.00 191 GLY A O 1
ATOM 1376 N N . GLU A 1 212 ? -1.289 15.332 35.934 1.00 16.57 192 GLU A N 1
ATOM 1377 C CA . GLU A 1 212 ? -1.532 15.565 37.364 1.00 16.19 192 GLU A CA 1
ATOM 1378 C C . GLU A 1 212 ? -0.105 15.651 37.844 1.00 19.59 192 GLU A C 1
ATOM 1379 O O . GLU A 1 212 ? 0.677 14.816 37.401 1.00 17.80 192 GLU A O 1
ATOM 1385 N N . GLY A 1 213 ? 0.241 16.577 38.739 1.00 14.45 193 GLY A N 1
ATOM 1386 C CA . GLY A 1 213 ? 1.611 16.610 39.233 1.00 16.71 193 GLY A CA 1
ATOM 1387 C C . GLY A 1 213 ? 1.747 17.819 40.134 1.00 17.19 193 GLY A C 1
ATOM 1388 O O . GLY A 1 213 ? 0.885 18.706 40.100 1.00 16.48 193 GLY A O 1
ATOM 1389 N N . GLY A 1 214 ? 2.814 17.828 40.944 1.00 16.73 194 GLY A N 1
ATOM 1390 C CA . GLY A 1 214 ? 3.064 18.962 41.839 1.00 17.50 194 GLY A CA 1
ATOM 1391 C C . GLY A 1 214 ? 4.564 19.049 42.144 1.00 27.65 194 GLY A C 1
ATOM 1392 O O . GLY A 1 214 ? 5.365 18.194 41.747 1.00 18.22 194 GLY A O 1
ATOM 1393 N N . MET A 1 215 ? 4.943 20.122 42.830 1.00 18.59 195 MET A N 1
ATOM 1394 C CA . MET A 1 215 ? 6.350 20.341 43.124 1.00 18.65 195 MET A CA 1
ATOM 1395 C C . MET A 1 215 ? 6.388 21.192 44.382 1.00 21.74 195 MET A C 1
ATOM 1396 O O . MET A 1 215 ? 5.513 22.074 44.619 1.00 19.01 195 MET A O 1
ATOM 1401 N N . ILE A 1 216 ? 7.475 20.978 45.122 1.00 16.50 196 ILE A N 1
ATOM 1402 C CA . ILE A 1 216 ? 7.723 21.841 46.262 1.00 18.26 196 ILE A CA 1
ATOM 1403 C C . ILE A 1 216 ? 9.074 22.467 45.966 1.00 21.65 196 ILE A C 1
ATOM 1404 O O . ILE A 1 216 ? 9.994 21.773 45.541 1.00 15.91 196 ILE A O 1
ATOM 1409 N N . THR A 1 217 ? 9.192 23.768 46.231 1.00 21.56 197 THR A N 1
ATOM 1410 C CA . THR A 1 217 ? 10.489 24.410 46.097 1.00 21.14 197 THR A CA 1
ATOM 1411 C C . THR A 1 217 ? 10.917 24.969 47.451 1.00 21.62 197 THR A C 1
ATOM 1412 O O . THR A 1 217 ? 10.070 25.343 48.289 1.00 19.07 197 THR A O 1
ATOM 1416 N N . THR A 1 218 ? 12.240 25.003 47.631 1.00 17.78 198 THR A N 1
ATOM 1417 C CA . THR A 1 218 ? 12.839 25.538 48.850 1.00 21.57 198 THR A CA 1
ATOM 1418 C C . THR A 1 218 ? 14.372 25.722 48.731 1.00 21.94 198 THR A C 1
ATOM 1419 O O . THR A 1 218 ? 15.054 25.040 47.969 1.00 21.46 198 THR A O 1
ATOM 1423 N N . ASN A 1 219 ? 14.908 26.597 49.577 1.00 22.14 199 ASN A N 1
ATOM 1424 C CA . ASN A 1 219 ? 16.344 26.791 49.625 1.00 21.89 199 ASN A CA 1
ATOM 1425 C C . ASN A 1 219 ? 16.949 26.033 50.789 1.00 25.42 199 ASN A C 1
ATOM 1426 O O . ASN A 1 219 ? 18.188 25.850 50.837 1.00 27.30 199 ASN A O 1
ATOM 1431 N N . ASP A 1 220 ? 16.071 25.613 51.709 1.00 24.80 200 ASP A N 1
ATOM 1432 C CA . ASP A 1 220 ? 16.444 24.891 52.928 1.00 20.86 200 ASP A CA 1
ATOM 1433 C C . ASP A 1 220 ? 16.752 23.408 52.770 1.00 39.20 200 ASP A C 1
ATOM 1434 O O . ASP A 1 220 ? 15.874 22.576 52.537 1.00 25.45 200 ASP A O 1
ATOM 1439 N N . ASP A 1 221 ? 18.017 23.080 52.973 1.00 21.48 201 ASP A N 1
ATOM 1440 C CA . ASP A 1 221 ? 18.468 21.712 52.864 1.00 27.04 201 ASP A CA 1
ATOM 1441 C C . ASP A 1 221 ? 17.752 20.760 53.809 1.00 25.84 201 ASP A C 1
ATOM 1442 O O . ASP A 1 221 ? 17.465 19.650 53.422 1.00 28.68 201 ASP A O 1
ATOM 1447 N N . ASP A 1 222 ? 17.546 21.137 55.061 1.00 29.28 202 ASP A N 1
ATOM 1448 C CA . ASP A 1 222 ? 16.936 20.211 56.010 1.00 33.33 202 ASP A CA 1
ATOM 1449 C C . ASP A 1 222 ? 15.526 19.860 55.588 1.00 22.77 202 ASP A C 1
ATOM 1450 O O . ASP A 1 222 ? 15.099 18.688 55.585 1.00 24.62 202 ASP A O 1
ATOM 1455 N N . LEU A 1 223 ? 14.834 20.920 55.214 1.00 21.71 203 LEU A N 1
ATOM 1456 C CA . LEU A 1 223 ? 13.457 20.799 54.793 1.00 31.64 203 LEU A CA 1
ATOM 1457 C C . LEU A 1 223 ? 13.369 19.862 53.607 1.00 29.87 203 LEU A C 1
ATOM 1458 O O . LEU A 1 223 ? 12.573 18.915 53.563 1.00 22.78 203 LEU A O 1
ATOM 1463 N N . ALA A 1 224 ? 14.235 20.128 52.641 1.00 24.57 204 ALA A N 1
ATOM 1464 C CA . ALA A 1 224 ? 14.240 19.318 51.411 1.00 24.51 204 ALA A CA 1
ATOM 1465 C C . ALA A 1 224 ? 14.501 17.846 51.678 1.00 19.77 204 ALA A C 1
ATOM 1466 O O . ALA A 1 224 ? 13.870 16.941 51.098 1.00 21.84 204 ALA A O 1
ATOM 1468 N N . ALA A 1 225 ? 15.467 17.595 52.549 1.00 18.86 205 ALA A N 1
ATOM 1469 C CA . ALA A 1 225 ? 15.771 16.215 52.883 1.00 28.31 205 ALA A CA 1
ATOM 1470 C C . ALA A 1 225 ? 14.541 15.573 53.516 1.00 21.58 205 ALA A C 1
ATOM 1471 O O . ALA A 1 225 ? 14.190 14.425 53.164 1.00 21.76 205 ALA A O 1
ATOM 1473 N N . LYS A 1 226 ? 13.966 16.294 54.488 1.00 20.51 206 LYS A N 1
ATOM 1474 C CA . LYS A 1 226 ? 12.784 15.725 55.155 1.00 25.76 206 LYS A CA 1
ATOM 1475 C C . LYS A 1 226 ? 11.662 15.513 54.159 1.00 20.42 206 LYS A C 1
ATOM 1476 O O . LYS A 1 226 ? 10.970 14.500 54.248 1.00 22.72 206 LYS A O 1
ATOM 1482 N N . MET A 1 227 ? 11.502 16.438 53.209 1.00 17.08 207 MET A N 1
ATOM 1483 C CA . MET A 1 227 ? 10.446 16.242 52.241 1.00 18.83 207 MET A CA 1
ATOM 1484 C C . MET A 1 227 ? 10.779 15.044 51.401 1.00 29.37 207 MET A C 1
ATOM 1485 O O . MET A 1 227 ? 9.913 14.259 51.065 1.00 21.90 207 MET A O 1
ATOM 1490 N N . ARG A 1 228 ? 12.027 14.876 51.009 1.00 17.45 208 ARG A N 1
ATOM 1491 C CA . ARG A 1 228 ? 12.295 13.701 50.180 1.00 20.20 208 ARG A CA 1
ATOM 1492 C C . ARG A 1 228 ? 12.110 12.394 50.949 1.00 24.05 208 ARG A C 1
ATOM 1493 O O . ARG A 1 228 ? 11.661 11.394 50.422 1.00 20.14 208 ARG A O 1
ATOM 1501 N N . LEU A 1 229 ? 12.457 12.404 52.222 1.00 22.62 209 LEU A N 1
ATOM 1502 C CA . LEU A 1 229 ? 12.309 11.168 52.969 1.00 22.99 209 LEU A CA 1
ATOM 1503 C C . LEU A 1 229 ? 10.851 10.767 53.072 1.00 19.93 209 LEU A C 1
ATOM 1504 O O . LEU A 1 229 ? 10.490 9.601 52.904 1.00 20.71 209 LEU A O 1
ATOM 1509 N N . LEU A 1 230 ? 10.034 11.747 53.429 1.00 19.12 210 LEU A N 1
ATOM 1510 C CA . LEU A 1 230 ? 8.595 11.483 53.593 1.00 17.51 210 LEU A CA 1
ATOM 1511 C C . LEU A 1 230 ? 7.929 11.143 52.276 1.00 19.55 210 LEU A C 1
ATOM 1512 O O . LEU A 1 230 ? 6.979 10.365 52.244 1.00 20.17 210 LEU A O 1
ATOM 1517 N N . ARG A 1 231 ? 8.361 11.795 51.199 1.00 18.63 211 ARG A N 1
ATOM 1518 C CA . ARG A 1 231 ? 7.744 11.568 49.894 1.00 13.43 211 ARG A CA 1
ATOM 1519 C C . ARG A 1 231 ? 7.902 10.105 49.502 1.00 20.78 211 ARG A C 1
ATOM 1520 O O . ARG A 1 231 ? 7.086 9.552 48.750 1.00 20.24 211 ARG A O 1
ATOM 1528 N N . GLY A 1 232 ? 9.033 9.529 49.920 1.00 14.90 212 GLY A N 1
ATOM 1529 C CA . GLY A 1 232 ? 9.419 8.169 49.516 1.00 18.15 212 GLY A CA 1
ATOM 1530 C C . GLY A 1 232 ? 9.099 7.046 50.502 1.00 24.50 212 GLY A C 1
ATOM 1531 O O . GLY A 1 232 ? 9.958 6.168 50.745 1.00 20.51 212 GLY A O 1
ATOM 1532 N N . GLN A 1 233 ? 7.863 7.123 51.037 1.00 15.37 213 GLN A N 1
ATOM 1533 C CA . GLN A 1 233 ? 7.297 6.143 51.994 1.00 20.26 213 GLN A CA 1
ATOM 1534 C C . GLN A 1 233 ? 8.092 6.118 53.293 1.00 21.33 213 GLN A C 1
ATOM 1535 O O . GLN A 1 233 ? 7.976 5.143 54.015 1.00 17.20 213 GLN A O 1
ATOM 1541 N N . GLY A 1 234 ? 8.839 7.178 53.622 1.00 18.94 214 GLY A N 1
ATOM 1542 C CA . GLY A 1 234 ? 9.630 7.150 54.869 1.00 19.33 214 GLY A CA 1
ATOM 1543 C C . GLY A 1 234 ? 10.756 6.093 54.833 1.00 27.92 214 GLY A C 1
ATOM 1544 O O . GLY A 1 234 ? 11.293 5.745 55.891 1.00 27.03 214 GLY A O 1
ATOM 1545 N N . MET A 1 235 ? 11.112 5.563 53.650 1.00 23.30 215 MET A N 1
ATOM 1546 C CA . MET A 1 235 ? 12.112 4.500 53.624 1.00 26.92 215 MET A CA 1
ATOM 1547 C C . MET A 1 235 ? 13.516 5.026 53.776 1.00 36.27 215 MET A C 1
ATOM 1548 O O . MET A 1 235 ? 13.793 6.120 53.289 1.00 33.83 215 MET A O 1
ATOM 1553 N N . ASP A 1 236 ? 14.369 4.251 54.454 1.00 43.65 216 ASP A N 1
ATOM 1554 C CA . ASP A 1 236 ? 15.800 4.537 54.646 1.00 80.99 216 ASP A CA 1
ATOM 1555 C C . ASP A 1 236 ? 16.395 3.990 53.355 1.00 39.48 216 ASP A C 1
ATOM 1556 O O . ASP A 1 236 ? 16.367 2.771 53.127 1.00 47.82 216 ASP A O 1
ATOM 1561 N N . PRO A 1 237 ? 16.904 4.903 52.533 1.00 31.84 217 PRO A N 1
ATOM 1562 C CA . PRO A 1 237 ? 17.462 4.631 51.190 1.00 37.82 217 PRO A CA 1
ATOM 1563 C C . PRO A 1 237 ? 18.584 3.600 51.116 1.00 100.00 217 PRO A C 1
ATOM 1564 O O . PRO A 1 237 ? 19.001 3.173 50.038 1.00 44.56 217 PRO A O 1
ATOM 1568 N N . ASN A 1 238 ? 19.110 3.219 52.271 1.00 34.14 218 ASN A N 1
ATOM 1569 C CA . ASN A 1 238 ? 20.198 2.251 52.288 1.00 100.00 218 ASN A CA 1
ATOM 1570 C C . ASN A 1 238 ? 19.793 0.901 52.907 1.00 100.00 218 ASN A C 1
ATOM 1571 O O . ASN A 1 238 ? 20.617 -0.022 53.002 1.00 82.26 218 ASN A O 1
ATOM 1576 N N . ARG A 1 239 ? 18.519 0.755 53.279 1.00 28.24 219 ARG A N 1
ATOM 1577 C CA . ARG A 1 239 ? 18.086 -0.538 53.856 1.00 100.00 219 ARG A CA 1
ATOM 1578 C C . ARG A 1 239 ? 16.758 -1.029 53.263 1.00 20.31 219 ARG A C 1
ATOM 1579 O O . ARG A 1 239 ? 15.719 -0.428 53.576 1.00 41.96 219 ARG A O 1
ATOM 1587 N N . ARG A 1 240 ? 16.801 -1.971 52.318 1.00 83.54 220 ARG A N 1
ATOM 1588 C CA . ARG A 1 240 ? 15.587 -2.432 51.638 1.00 36.58 220 ARG A CA 1
ATOM 1589 C C . ARG A 1 240 ? 14.490 -2.649 52.661 1.00 31.70 220 ARG A C 1
ATOM 1590 O O . ARG A 1 240 ? 14.734 -3.268 53.673 1.00 32.25 220 ARG A O 1
ATOM 1598 N N . TYR A 1 241 ? 13.341 -2.020 52.470 1.00 29.96 221 TYR A N 1
ATOM 1599 C CA . TYR A 1 241 ? 12.229 -2.181 53.399 1.00 35.07 221 TYR A CA 1
ATOM 1600 C C . TYR A 1 241 ? 12.495 -1.837 54.862 1.00 30.88 221 TYR A C 1
ATOM 1601 O O . TYR A 1 241 ? 11.832 -2.442 55.726 1.00 35.98 221 TYR A O 1
ATOM 1610 N N . TRP A 1 242 ? 13.427 -0.914 55.131 1.00 28.06 222 TRP A N 1
ATOM 1611 C CA . TRP A 1 242 ? 13.630 -0.420 56.497 1.00 27.09 222 TRP A CA 1
ATOM 1612 C C . TRP A 1 242 ? 13.058 1.007 56.569 1.00 26.79 222 TRP A C 1
ATOM 1613 O O . TRP A 1 242 ? 13.476 1.896 55.815 1.00 29.48 222 TRP A O 1
ATOM 1624 N N . PHE A 1 243 ? 12.116 1.267 57.479 1.00 22.20 223 PHE A N 1
ATOM 1625 C CA . PHE A 1 243 ? 11.441 2.579 57.482 1.00 27.10 223 PHE A CA 1
ATOM 1626 C C . PHE A 1 243 ? 11.531 3.225 58.853 1.00 29.82 223 PHE A C 1
ATOM 1627 O O . PHE A 1 243 ? 10.941 2.749 59.814 1.00 23.05 223 PHE A O 1
ATOM 1635 N N . PRO A 1 244 ? 12.269 4.324 58.966 1.00 25.84 224 PRO A N 1
ATOM 1636 C CA . PRO A 1 244 ? 12.413 4.945 60.293 1.00 20.61 224 PRO A CA 1
ATOM 1637 C C . PRO A 1 244 ? 11.244 5.816 60.696 1.00 26.12 224 PRO A C 1
ATOM 1638 O O . PRO A 1 244 ? 11.168 6.188 61.862 1.00 25.05 224 PRO A O 1
ATOM 1642 N N . ILE A 1 245 ? 10.400 6.212 59.740 1.00 21.03 225 ILE A N 1
ATOM 1643 C CA . ILE A 1 245 ? 9.275 7.079 60.064 1.00 17.04 225 ILE A CA 1
ATOM 1644 C C . ILE A 1 245 ? 8.134 6.714 59.129 1.00 17.97 225 ILE A C 1
ATOM 1645 O O . ILE A 1 245 ? 8.335 5.952 58.171 1.00 19.45 225 ILE A O 1
ATOM 1650 N N . VAL A 1 246 ? 6.957 7.248 59.452 1.00 16.50 226 VAL A N 1
ATOM 1651 C CA . VAL A 1 246 ? 5.744 7.020 58.645 1.00 14.74 226 VAL A CA 1
ATOM 1652 C C . VAL A 1 246 ? 5.757 8.062 57.551 1.00 16.01 226 VAL A C 1
ATOM 1653 O O . VAL A 1 246 ? 5.639 9.269 57.831 1.00 18.97 226 VAL A O 1
ATOM 1657 N N . GLY A 1 247 ? 5.889 7.595 56.322 1.00 16.15 227 GLY A N 1
ATOM 1658 C CA . GLY A 1 247 ? 5.873 8.460 55.144 1.00 15.12 227 GLY A CA 1
ATOM 1659 C C . GLY A 1 247 ? 4.592 8.294 54.291 1.00 22.93 227 GLY A C 1
ATOM 1660 O O . GLY A 1 247 ? 3.522 7.791 54.723 1.00 17.60 227 GLY A O 1
ATOM 1661 N N . PHE A 1 248 ? 4.736 8.692 53.042 1.00 15.69 228 PHE A N 1
ATOM 1662 C CA . PHE A 1 248 ? 3.637 8.678 52.083 1.00 18.21 228 PHE A CA 1
ATOM 1663 C C . PHE A 1 248 ? 4.123 8.148 50.740 1.00 18.07 228 PHE A C 1
ATOM 1664 O O . PHE A 1 248 ? 5.327 7.998 50.484 1.00 16.87 228 PHE A O 1
ATOM 1672 N N . ASN A 1 249 ? 3.175 7.849 49.856 1.00 15.03 229 ASN A N 1
ATOM 1673 C CA . ASN A 1 249 ? 3.594 7.515 48.492 1.00 14.42 229 ASN A CA 1
ATOM 1674 C C . ASN A 1 249 ? 3.144 8.761 47.639 1.00 16.83 229 ASN A C 1
ATOM 1675 O O . ASN A 1 249 ? 2.021 8.869 47.098 1.00 16.50 229 ASN A O 1
ATOM 1680 N N . TYR A 1 250 ? 3.997 9.786 47.613 1.00 15.66 230 TYR A N 1
ATOM 1681 C CA . TYR A 1 250 ? 3.737 11.070 46.956 1.00 18.12 230 TYR A CA 1
ATOM 1682 C C . TYR A 1 250 ? 4.709 11.336 45.789 1.00 20.91 230 TYR A C 1
ATOM 1683 O O . TYR A 1 250 ? 4.801 12.454 45.269 1.00 19.75 230 TYR A O 1
ATOM 1692 N N . ARG A 1 251 ? 5.369 10.291 45.313 1.00 17.98 231 ARG A N 1
ATOM 1693 C CA . ARG A 1 251 ? 6.307 10.416 44.176 1.00 21.10 231 ARG A CA 1
ATOM 1694 C C . ARG A 1 251 ? 5.681 10.712 42.829 1.00 28.49 231 ARG A C 1
ATOM 1695 O O . ARG A 1 251 ? 4.577 10.246 42.520 1.00 24.45 231 ARG A O 1
ATOM 1703 N N . MET A 1 252 ? 6.372 11.480 41.997 1.00 18.13 232 MET A N 1
ATOM 1704 C CA . MET A 1 252 ? 5.841 11.718 40.661 1.00 16.49 232 MET A CA 1
ATOM 1705 C C . MET A 1 252 ? 6.413 10.566 39.762 1.00 19.16 232 MET A C 1
ATOM 1706 O O . MET A 1 252 ? 7.499 10.006 40.034 1.00 19.63 232 MET A O 1
ATOM 1711 N N . THR A 1 253 ? 5.702 10.222 38.680 1.00 18.76 233 THR A N 1
ATOM 1712 C CA . THR A 1 253 ? 6.186 9.188 37.768 1.00 23.76 233 THR A CA 1
ATOM 1713 C C . THR A 1 253 ? 7.166 9.818 36.770 1.00 27.34 233 THR A C 1
ATOM 1714 O O . THR A 1 253 ? 7.064 11.011 36.498 1.00 22.15 233 THR A O 1
ATOM 1718 N N . ASN A 1 254 ? 8.008 8.980 36.145 1.00 24.58 234 ASN A N 1
ATOM 1719 C CA . ASN A 1 254 ? 8.968 9.429 35.110 1.00 22.59 234 ASN A CA 1
ATOM 1720 C C . ASN A 1 254 ? 8.185 10.049 33.943 1.00 16.05 234 ASN A C 1
ATOM 1721 O O . ASN A 1 254 ? 8.653 11.031 33.345 1.00 17.91 234 ASN A O 1
ATOM 1726 N N . ILE A 1 255 ? 7.014 9.466 33.631 1.00 15.98 235 ILE A N 1
ATOM 1727 C CA . ILE A 1 255 ? 6.178 9.955 32.524 1.00 21.84 235 ILE A CA 1
ATOM 1728 C C . ILE A 1 255 ? 5.669 11.360 32.835 1.00 36.52 235 ILE A C 1
ATOM 1729 O O . ILE A 1 255 ? 5.735 12.265 31.984 1.00 19.54 235 ILE A O 1
ATOM 1734 N N . GLN A 1 256 ? 5.225 11.552 34.081 1.00 17.34 236 GLN A N 1
ATOM 1735 C CA . GLN A 1 256 ? 4.766 12.864 34.442 1.00 15.62 236 GLN A CA 1
ATOM 1736 C C . GLN A 1 256 ? 5.904 13.898 34.303 1.00 18.41 236 GLN A C 1
ATOM 1737 O O . GLN A 1 256 ? 5.680 15.035 33.831 1.00 17.54 236 GLN A O 1
ATOM 1743 N N . ALA A 1 257 ? 7.079 13.535 34.831 1.00 18.51 237 ALA A N 1
ATOM 1744 C CA . ALA A 1 257 ? 8.233 14.459 34.815 1.00 17.57 237 ALA A CA 1
ATOM 1745 C C . ALA A 1 257 ? 8.688 14.738 33.361 1.00 17.70 237 ALA A C 1
ATOM 1746 O O . ALA A 1 257 ? 9.171 15.817 33.041 1.00 17.26 237 ALA A O 1
ATOM 1748 N N . ALA A 1 258 ? 8.545 13.737 32.499 1.00 19.47 238 ALA A N 1
ATOM 1749 C CA . ALA A 1 258 ? 8.906 13.895 31.089 1.00 20.63 238 ALA A CA 1
ATOM 1750 C C . ALA A 1 258 ? 7.977 14.976 30.513 1.00 18.90 238 ALA A C 1
ATOM 1751 O O . ALA A 1 258 ? 8.413 15.871 29.801 1.00 20.55 238 ALA A O 1
ATOM 1753 N N . ILE A 1 259 ? 6.680 14.898 30.782 1.00 19.31 239 ILE A N 1
ATOM 1754 C CA . ILE A 1 259 ? 5.795 15.905 30.232 1.00 16.42 239 ILE A CA 1
ATOM 1755 C C . ILE A 1 259 ? 6.154 17.266 30.816 1.00 29.38 239 ILE A C 1
ATOM 1756 O O . ILE A 1 259 ? 6.263 18.246 30.086 1.00 25.16 239 ILE A O 1
ATOM 1761 N N . GLY A 1 260 ? 6.415 17.329 32.117 1.00 25.26 240 GLY A N 1
ATOM 1762 C CA . GLY A 1 260 ? 6.729 18.614 32.738 1.00 18.61 240 GLY A CA 1
ATOM 1763 C C . GLY A 1 260 ? 8.050 19.204 32.266 1.00 16.53 240 GLY A C 1
ATOM 1764 O O . GLY A 1 260 ? 8.163 20.418 32.102 1.00 21.20 240 GLY A O 1
ATOM 1765 N N . LEU A 1 261 ? 9.035 18.361 32.024 1.00 15.50 241 LEU A N 1
ATOM 1766 C CA . LEU A 1 261 ? 10.314 18.890 31.546 1.00 20.91 241 LEU A CA 1
ATOM 1767 C C . LEU A 1 261 ? 10.057 19.564 30.196 1.00 32.56 241 LEU A C 1
ATOM 1768 O O . LEU A 1 261 ? 10.375 20.739 29.996 1.00 23.09 241 LEU A O 1
ATOM 1773 N N . ALA A 1 262 ? 9.396 18.840 29.298 1.00 20.19 242 ALA A N 1
ATOM 1774 C CA . ALA A 1 262 ? 9.051 19.392 27.983 1.00 28.25 242 ALA A CA 1
ATOM 1775 C C . ALA A 1 262 ? 8.262 20.731 28.043 1.00 23.68 242 ALA A C 1
ATOM 1776 O O . ALA A 1 262 ? 8.405 21.655 27.223 1.00 22.29 242 ALA A O 1
ATOM 1778 N N . GLN A 1 263 ? 7.358 20.850 28.995 1.00 24.98 243 GLN A N 1
ATOM 1779 C CA . GLN A 1 263 ? 6.511 22.037 29.103 1.00 16.26 243 GLN A CA 1
ATOM 1780 C C . GLN A 1 263 ? 7.329 23.183 29.650 1.00 19.22 243 GLN A C 1
ATOM 1781 O O . GLN A 1 263 ? 7.204 24.345 29.260 1.00 27.36 243 GLN A O 1
ATOM 1787 N N . LEU A 1 264 ? 8.154 22.832 30.620 1.00 18.31 244 LEU A N 1
ATOM 1788 C CA . LEU A 1 264 ? 8.981 23.855 31.223 1.00 20.00 244 LEU A CA 1
ATOM 1789 C C . LEU A 1 264 ? 9.924 24.401 30.115 1.00 32.47 244 LEU A C 1
ATOM 1790 O O . LEU A 1 264 ? 10.343 25.568 30.115 1.00 23.72 244 LEU A O 1
ATOM 1795 N N . GLU A 1 265 ? 10.307 23.534 29.183 1.00 22.53 245 GLU A N 1
ATOM 1796 C CA . GLU A 1 265 ? 11.206 23.952 28.138 1.00 24.16 245 GLU A CA 1
ATOM 1797 C C . GLU A 1 265 ? 10.632 25.094 27.338 1.00 28.27 245 GLU A C 1
ATOM 1798 O O . GLU A 1 265 ? 11.375 25.888 26.752 1.00 34.56 245 GLU A O 1
ATOM 1804 N N . ARG A 1 266 ? 9.315 25.144 27.222 1.00 19.53 246 ARG A N 1
ATOM 1805 C CA . ARG A 1 266 ? 8.681 26.173 26.408 1.00 15.08 246 ARG A CA 1
ATOM 1806 C C . ARG A 1 266 ? 7.884 27.124 27.331 1.00 29.08 246 ARG A C 1
ATOM 1807 O O . ARG A 1 266 ? 6.874 27.755 26.955 1.00 20.91 246 ARG A O 1
ATOM 1815 N N . VAL A 1 267 ? 8.335 27.236 28.579 1.00 17.76 247 VAL A N 1
ATOM 1816 C CA . VAL A 1 267 ? 7.575 28.103 29.461 1.00 19.43 247 VAL A CA 1
ATOM 1817 C C . VAL A 1 267 ? 7.337 29.537 29.007 1.00 27.18 247 VAL A C 1
ATOM 1818 O O . VAL A 1 267 ? 6.199 30.029 28.997 1.00 24.28 247 VAL A O 1
ATOM 1822 N N . ASP A 1 268 ? 8.410 30.198 28.585 1.00 27.72 248 ASP A N 1
ATOM 1823 C CA . ASP A 1 268 ? 8.306 31.574 28.085 1.00 24.03 248 ASP A CA 1
ATOM 1824 C C . ASP A 1 268 ? 7.386 31.662 26.898 1.00 32.94 248 ASP A C 1
ATOM 1825 O O . ASP A 1 268 ? 6.589 32.583 26.778 1.00 23.46 248 ASP A O 1
ATOM 1830 N N . GLU A 1 269 ? 7.439 30.641 26.058 1.00 22.15 249 GLU A N 1
ATOM 1831 C CA . GLU A 1 269 ? 6.579 30.622 24.902 1.00 27.93 249 GLU A CA 1
ATOM 1832 C C . GLU A 1 269 ? 5.135 30.538 25.350 1.00 33.80 249 GLU A C 1
ATOM 1833 O O . GLU A 1 269 ? 4.298 31.313 24.899 1.00 28.04 249 GLU A O 1
ATOM 1839 N N . HIS A 1 270 ? 4.826 29.647 26.280 1.00 21.01 250 HIS A N 1
ATOM 1840 C CA . HIS A 1 270 ? 3.443 29.546 26.724 1.00 21.11 250 HIS A CA 1
ATOM 1841 C C . HIS A 1 270 ? 3.024 30.826 27.461 1.00 20.93 250 HIS A C 1
ATOM 1842 O O . HIS A 1 270 ? 1.922 31.322 27.271 1.00 25.86 250 HIS A O 1
ATOM 1849 N N . LEU A 1 271 ? 3.890 31.393 28.294 1.00 23.16 251 LEU A N 1
ATOM 1850 C CA . LEU A 1 271 ? 3.504 32.619 29.005 1.00 19.47 251 LEU A CA 1
ATOM 1851 C C . LEU A 1 271 ? 3.173 33.738 28.044 1.00 20.07 251 LEU A C 1
ATOM 1852 O O . LEU A 1 271 ? 2.243 34.507 28.233 1.00 32.79 251 LEU A O 1
ATOM 1857 N N . ALA A 1 272 ? 3.982 33.846 27.003 1.00 32.58 252 ALA A N 1
ATOM 1858 C CA . ALA A 1 272 ? 3.763 34.893 26.005 1.00 35.02 252 ALA A CA 1
ATOM 1859 C C . ALA A 1 272 ? 2.392 34.748 25.337 1.00 88.87 252 ALA A C 1
ATOM 1860 O O . ALA A 1 272 ? 1.683 35.709 25.042 1.00 34.81 252 ALA A O 1
ATOM 1862 N N . ALA A 1 273 ? 2.017 33.512 25.064 1.00 42.42 253 ALA A N 1
ATOM 1863 C CA . ALA A 1 273 ? 0.750 33.297 24.400 1.00 27.35 253 ALA A CA 1
ATOM 1864 C C . ALA A 1 273 ? -0.354 33.770 25.339 1.00 60.90 253 ALA A C 1
ATOM 1865 O O . ALA A 1 273 ? -1.352 34.356 24.917 1.00 37.80 253 ALA A O 1
ATOM 1867 N N . ARG A 1 274 ? -0.176 33.535 26.631 1.00 38.11 254 ARG A N 1
ATOM 1868 C CA . ARG A 1 274 ? -1.230 33.961 27.515 1.00 47.03 254 ARG A CA 1
ATOM 1869 C C . ARG A 1 274 ? -1.224 35.478 27.505 1.00 26.16 254 ARG A C 1
ATOM 1870 O O . ARG A 1 274 ? -2.259 36.135 27.469 1.00 32.31 254 ARG A O 1
ATOM 1878 N N . GLU A 1 275 ? -0.049 36.063 27.525 1.00 25.02 255 GLU A N 1
ATOM 1879 C CA . GLU A 1 275 ? -0.075 37.500 27.512 1.00 29.37 255 GLU A CA 1
ATOM 1880 C C . GLU A 1 275 ? -0.879 38.062 26.334 1.00 33.50 255 GLU A C 1
ATOM 1881 O O . GLU A 1 275 ? -1.494 39.119 26.445 1.00 30.71 255 GLU A O 1
ATOM 1887 N N . ARG A 1 276 ? -0.863 37.371 25.202 1.00 31.38 256 ARG A N 1
ATOM 1888 C CA . ARG A 1 276 ? -1.549 37.858 24.007 1.00 44.70 256 ARG A CA 1
ATOM 1889 C C . ARG A 1 276 ? -3.022 37.817 24.238 1.00 43.92 256 ARG A C 1
ATOM 1890 O O . ARG A 1 276 ? -3.736 38.780 23.982 1.00 52.33 256 ARG A O 1
ATOM 1898 N N . VAL A 1 277 ? -3.471 36.665 24.704 1.00 39.93 257 VAL A N 1
ATOM 1899 C CA . VAL A 1 277 ? -4.890 36.524 24.966 1.00 33.08 257 VAL A CA 1
ATOM 1900 C C . VAL A 1 277 ? -5.262 37.662 25.911 1.00 91.70 257 VAL A C 1
ATOM 1901 O O . VAL A 1 277 ? -6.286 38.340 25.796 1.00 37.31 257 VAL A O 1
ATOM 1905 N N . VAL A 1 278 ? -4.370 37.922 26.847 1.00 35.79 258 VAL A N 1
ATOM 1906 C CA . VAL A 1 278 ? -4.679 38.948 27.820 1.00 58.12 258 VAL A CA 1
ATOM 1907 C C . VAL A 1 278 ? -4.872 40.344 27.249 1.00 35.35 258 VAL A C 1
ATOM 1908 O O . VAL A 1 278 ? -5.856 41.026 27.555 1.00 31.46 258 VAL A O 1
ATOM 1912 N N . GLY A 1 279 ? -3.916 40.735 26.414 1.00 64.97 259 GLY A N 1
ATOM 1913 C CA . GLY A 1 279 ? -3.938 42.030 25.754 1.00 53.88 259 GLY A CA 1
ATOM 1914 C C . GLY A 1 279 ? -5.238 42.107 24.970 1.00 41.56 259 GLY A C 1
ATOM 1915 O O . GLY A 1 279 ? -5.874 43.155 24.912 1.00 45.13 259 GLY A O 1
ATOM 1916 N N . TRP A 1 280 ? -5.645 40.980 24.394 1.00 30.25 260 TRP A N 1
ATOM 1917 C CA . TRP A 1 280 ? -6.918 40.942 23.687 1.00 39.45 260 TRP A CA 1
ATOM 1918 C C . TRP A 1 280 ? -8.058 41.331 24.632 1.00 86.69 260 TRP A C 1
ATOM 1919 O O . TRP A 1 280 ? -8.689 42.365 24.406 1.00 43.14 260 TRP A O 1
ATOM 1930 N N . TYR A 1 281 ? -8.292 40.539 25.682 1.00 77.49 261 TYR A N 1
ATOM 1931 C CA . TYR A 1 281 ? -9.381 40.808 26.621 1.00 43.12 261 TYR A CA 1
ATOM 1932 C C . TYR A 1 281 ? -9.290 42.267 26.989 1.00 39.07 261 TYR A C 1
ATOM 1933 O O . TYR A 1 281 ? -10.235 43.038 26.891 1.00 52.14 261 TYR A O 1
ATOM 1942 N N . GLU A 1 282 ? -8.122 42.621 27.484 1.00 52.69 262 GLU A N 1
ATOM 1943 C CA . GLU A 1 282 ? -7.942 43.971 27.943 1.00 30.31 262 GLU A CA 1
ATOM 1944 C C . GLU A 1 282 ? -8.563 44.946 26.947 1.00 100.00 262 GLU A C 1
ATOM 1945 O O . GLU A 1 282 ? -9.480 45.707 27.269 1.00 70.74 262 GLU A O 1
ATOM 1951 N N . GLN A 1 283 ? -8.092 44.873 25.710 1.00 49.63 263 GLN A N 1
ATOM 1952 C CA . GLN A 1 283 ? -8.532 45.787 24.674 1.00 88.12 263 GLN A CA 1
ATOM 1953 C C . GLN A 1 283 ? -9.953 45.688 24.154 1.00 43.29 263 GLN A C 1
ATOM 1954 O O . GLN A 1 283 ? -10.352 46.428 23.265 1.00 100.00 263 GLN A O 1
ATOM 1960 N N . LYS A 1 284 ? -10.746 44.792 24.710 1.00 51.61 264 LYS A N 1
ATOM 1961 C CA . LYS A 1 284 ? -12.105 44.649 24.207 1.00 69.56 264 LYS A CA 1
ATOM 1962 C C . LYS A 1 284 ? -13.097 44.657 25.351 1.00 100.00 264 LYS A C 1
ATOM 1963 O O . LYS A 1 284 ? -14.318 44.752 25.166 1.00 54.10 264 LYS A O 1
ATOM 1969 N N . LEU A 1 285 ? -12.530 44.505 26.538 1.00 100.00 265 LEU A N 1
ATOM 1970 C CA . LEU A 1 285 ? -13.314 44.476 27.752 1.00 50.18 265 LEU A CA 1
ATOM 1971 C C . LEU A 1 285 ? -14.122 45.751 27.697 1.00 64.68 265 LEU A C 1
ATOM 1972 O O . LEU A 1 285 ? -15.327 45.739 27.940 1.00 47.17 265 LEU A O 1
ATOM 1977 N N . ALA A 1 286 ? -13.425 46.827 27.340 1.00 68.58 266 ALA A N 1
ATOM 1978 C CA . ALA A 1 286 ? -13.989 48.167 27.199 1.00 49.85 266 ALA A CA 1
ATOM 1979 C C . ALA A 1 286 ? -15.392 48.213 26.563 1.00 40.25 266 ALA A C 1
ATOM 1980 O O . ALA A 1 286 ? -16.315 48.845 27.081 1.00 59.07 266 ALA A O 1
ATOM 1982 N N . ARG A 1 287 ? -15.577 47.550 25.433 1.00 51.00 267 ARG A N 1
ATOM 1983 C CA . ARG A 1 287 ? -16.913 47.559 24.886 1.00 55.39 267 ARG A CA 1
ATOM 1984 C C . ARG A 1 287 ? -17.811 47.403 26.108 1.00 59.39 267 ARG A C 1
ATOM 1985 O O . ARG A 1 287 ? -18.751 48.173 26.270 1.00 100.00 267 ARG A O 1
ATOM 1993 N N . LEU A 1 288 ? -17.514 46.419 26.957 1.00 100.00 268 LEU A N 1
ATOM 1994 C CA . LEU A 1 288 ? -18.271 46.116 28.179 1.00 77.25 268 LEU A CA 1
ATOM 1995 C C . LEU A 1 288 ? -18.463 47.197 29.263 1.00 100.00 268 LEU A C 1
ATOM 1996 O O . LEU A 1 288 ? -19.359 47.102 30.112 1.00 58.93 268 LEU A O 1
ATOM 2001 N N . GLY A 1 289 ? -17.608 48.217 29.254 1.00 100.00 269 GLY A N 1
ATOM 2002 C CA . GLY A 1 289 ? -17.693 49.340 30.193 1.00 100.00 269 GLY A CA 1
ATOM 2003 C C . GLY A 1 289 ? -17.689 49.005 31.683 1.00 100.00 269 GLY A C 1
ATOM 2004 O O . GLY A 1 289 ? -16.620 48.760 32.253 1.00 100.00 269 GLY A O 1
ATOM 2005 N N . ASN A 1 290 ? -18.862 49.040 32.321 1.00 64.58 270 ASN A N 1
ATOM 2006 C CA . ASN A 1 290 ? -18.932 48.741 33.751 1.00 100.00 270 ASN A CA 1
ATOM 2007 C C . ASN A 1 290 ? -19.785 47.580 34.255 1.00 62.18 270 ASN A C 1
ATOM 2008 O O . ASN A 1 290 ? -19.888 47.342 35.457 1.00 78.59 270 ASN A O 1
ATOM 2013 N N . ARG A 1 291 ? -20.361 46.831 33.321 1.00 42.17 271 ARG A N 1
ATOM 2014 C CA . ARG A 1 291 ? -21.107 45.650 33.698 1.00 33.83 271 ARG A CA 1
ATOM 2015 C C . ARG A 1 291 ? -20.106 44.574 34.165 1.00 100.00 271 ARG A C 1
ATOM 2016 O O . ARG A 1 291 ? -20.494 43.433 34.409 1.00 54.08 271 ARG A O 1
ATOM 2024 N N . VAL A 1 292 ? -18.818 44.904 34.229 1.00 36.97 272 VAL A N 1
ATOM 2025 C CA . VAL A 1 292 ? -17.783 43.978 34.674 1.00 61.01 272 VAL A CA 1
ATOM 2026 C C . VAL A 1 292 ? -16.632 44.860 35.083 1.00 49.34 272 VAL A C 1
ATOM 2027 O O . VAL A 1 292 ? -16.567 46.044 34.713 1.00 41.51 272 VAL A O 1
ATOM 2031 N N . THR A 1 293 ? -15.748 44.256 35.871 1.00 49.62 273 THR A N 1
ATOM 2032 C CA . THR A 1 293 ? -14.558 44.925 36.407 1.00 34.71 273 THR A CA 1
ATOM 2033 C C . THR A 1 293 ? -13.328 44.098 36.057 1.00 46.39 273 THR A C 1
ATOM 2034 O O . THR A 1 293 ? -13.202 42.952 36.491 1.00 45.11 273 THR A O 1
ATOM 2038 N N . LYS A 1 294 ? -12.444 44.700 35.268 1.00 40.30 274 LYS A N 1
ATOM 2039 C CA . LYS A 1 294 ? -11.218 44.069 34.794 1.00 39.83 274 LYS A CA 1
ATOM 2040 C C . LYS A 1 294 ? -10.224 43.808 35.906 1.00 48.59 274 LYS A C 1
ATOM 2041 O O . LYS A 1 294 ? -10.120 44.519 36.902 1.00 38.28 274 LYS A O 1
ATOM 2047 N N . PRO A 1 295 ? -9.450 42.764 35.688 1.00 30.99 275 PRO A N 1
ATOM 2048 C CA . PRO A 1 295 ? -8.498 42.354 36.691 1.00 37.66 275 PRO A CA 1
ATOM 2049 C C . PRO A 1 295 ? -7.417 43.354 37.039 1.00 31.24 275 PRO A C 1
ATOM 2050 O O . PRO A 1 295 ? -6.647 43.763 36.194 1.00 39.98 275 PRO A O 1
ATOM 2054 N N . HIS A 1 296 ? -7.308 43.664 38.318 1.00 28.34 276 HIS A N 1
ATOM 2055 C CA . HIS A 1 296 ? -6.288 44.575 38.769 1.00 28.27 276 HIS A CA 1
ATOM 2056 C C . HIS A 1 296 ? -4.945 43.897 38.708 1.00 41.31 276 HIS A C 1
ATOM 2057 O O . HIS A 1 296 ? -4.775 42.793 39.216 1.00 35.06 276 HIS A O 1
ATOM 2064 N N . VAL A 1 297 ? -3.968 44.595 38.145 1.00 32.89 277 VAL A N 1
ATOM 2065 C CA . VAL A 1 297 ? -2.646 44.017 38.080 1.00 26.52 277 VAL A CA 1
ATOM 2066 C C . VAL A 1 297 ? -1.744 44.828 38.921 1.00 27.77 277 VAL A C 1
ATOM 2067 O O . VAL A 1 297 ? -1.459 45.956 38.555 1.00 45.80 277 VAL A O 1
ATOM 2071 N N . ALA A 1 298 ? -1.219 44.230 39.977 1.00 29.35 278 ALA A N 1
ATOM 2072 C CA . ALA A 1 298 ? -0.272 44.910 40.849 1.00 33.90 278 ALA A CA 1
ATOM 2073 C C . ALA A 1 298 ? 1.061 45.070 40.159 1.00 41.70 278 ALA A C 1
ATOM 2074 O O . ALA A 1 298 ? 1.553 44.200 39.440 1.00 37.89 278 ALA A O 1
ATOM 2076 N N . LEU A 1 299 ? 1.676 46.202 40.430 1.00 30.97 279 LEU A N 1
ATOM 2077 C CA . LEU A 1 299 ? 2.925 46.430 39.757 1.00 44.94 279 LEU A CA 1
ATOM 2078 C C . LEU A 1 299 ? 4.106 45.984 40.569 1.00 45.60 279 LEU A C 1
ATOM 2079 O O . LEU A 1 299 ? 5.111 46.665 40.635 1.00 51.88 279 LEU A O 1
ATOM 2084 N N . THR A 1 300 ? 4.016 44.804 41.161 1.00 32.79 280 THR A N 1
ATOM 2085 C CA . THR A 1 300 ? 5.177 44.353 41.911 1.00 20.46 280 THR A CA 1
ATOM 2086 C C . THR A 1 300 ? 6.001 43.332 41.132 1.00 19.73 280 THR A C 1
ATOM 2087 O O . THR A 1 300 ? 7.078 42.898 41.560 1.00 29.47 280 THR A O 1
ATOM 2091 N N . GLY A 1 301 ? 5.492 42.916 39.978 1.00 33.26 281 GLY A N 1
ATOM 2092 C CA . GLY A 1 301 ? 6.243 41.955 39.169 1.00 23.54 281 GLY A CA 1
ATOM 2093 C C . GLY A 1 301 ? 5.249 41.410 38.154 1.00 24.49 281 GLY A C 1
ATOM 2094 O O . GLY A 1 301 ? 4.139 41.900 38.010 1.00 24.80 281 GLY A O 1
ATOM 2095 N N . ARG A 1 302 ? 5.642 40.330 37.500 1.00 26.06 282 ARG A N 1
ATOM 2096 C CA . ARG A 1 302 ? 4.834 39.758 36.460 1.00 22.94 282 ARG A CA 1
ATOM 2097 C C . ARG A 1 302 ? 3.668 38.971 36.955 1.00 22.93 282 ARG A C 1
ATOM 2098 O O . ARG A 1 302 ? 3.860 38.082 37.795 1.00 26.70 282 ARG A O 1
ATOM 2106 N N . HIS A 1 303 ? 2.511 39.243 36.353 1.00 26.57 283 HIS A N 1
ATOM 2107 C CA . HIS A 1 303 ? 1.251 38.549 36.648 1.00 24.98 283 HIS A CA 1
ATOM 2108 C C . HIS A 1 303 ? 1.086 37.641 35.464 1.00 28.13 283 HIS A C 1
ATOM 2109 O O . HIS A 1 303 ? 0.915 38.130 34.356 1.00 24.49 283 HIS A O 1
ATOM 2116 N N . VAL A 1 304 ? 1.144 36.332 35.682 1.00 30.53 284 VAL A N 1
ATOM 2117 C CA . VAL A 1 304 ? 1.048 35.401 34.574 1.00 20.07 284 VAL A CA 1
ATOM 2118 C C . VAL A 1 304 ? -0.355 35.114 34.110 1.00 24.93 284 VAL A C 1
ATOM 2119 O O . VAL A 1 304 ? -0.533 34.409 33.128 1.00 26.44 284 VAL A O 1
ATOM 2123 N N . PHE A 1 305 ? -1.371 35.593 34.807 1.00 21.99 285 PHE A N 1
ATOM 2124 C CA . PHE A 1 305 ? -2.688 35.315 34.255 1.00 25.18 285 PHE A CA 1
ATOM 2125 C C . PHE A 1 305 ? -3.016 33.866 33.941 1.00 32.67 285 PHE A C 1
ATOM 2126 O O . PHE A 1 305 ? -3.491 33.554 32.833 1.00 23.57 285 PHE A O 1
ATOM 2134 N N . TRP A 1 306 ? -2.871 32.989 34.940 1.00 19.63 286 TRP A N 1
ATOM 2135 C CA . TRP A 1 306 ? -3.307 31.631 34.694 1.00 19.85 286 TRP A CA 1
ATOM 2136 C C . TRP A 1 306 ? -4.773 31.742 34.222 1.00 22.92 286 TRP A C 1
ATOM 2137 O O . TRP A 1 306 ? -5.251 30.992 33.343 1.00 24.79 286 TRP A O 1
ATOM 2148 N N . MET A 1 307 ? -5.497 32.713 34.788 1.00 21.97 287 MET A N 1
ATOM 2149 C CA . MET A 1 307 ? -6.862 32.955 34.356 1.00 27.03 287 MET A CA 1
ATOM 2150 C C . MET A 1 307 ? -7.076 34.482 34.308 1.00 28.94 287 MET A C 1
ATOM 2151 O O . MET A 1 307 ? -6.452 35.185 35.105 1.00 29.73 287 MET A O 1
ATOM 2156 N N . TYR A 1 308 ? -7.967 34.965 33.427 1.00 35.60 288 TYR A N 1
ATOM 2157 C CA . TYR A 1 308 ? -8.392 36.376 33.299 1.00 19.93 288 TYR A CA 1
ATOM 2158 C C . TYR A 1 308 ? -9.736 36.367 34.036 1.00 22.81 288 TYR A C 1
ATOM 2159 O O . TYR A 1 308 ? -10.677 35.682 33.633 1.00 26.72 288 TYR A O 1
ATOM 2168 N N . THR A 1 309 ? -9.772 37.048 35.176 1.00 38.72 289 THR A N 1
ATOM 2169 C CA . THR A 1 309 ? -10.924 37.024 36.079 1.00 32.58 289 THR A CA 1
ATOM 2170 C C . THR A 1 309 ? -11.494 38.430 36.225 1.00 35.59 289 THR A C 1
ATOM 2171 O O . THR A 1 309 ? -10.773 39.380 36.592 1.00 33.07 289 THR A O 1
ATOM 2175 N N . VAL A 1 310 ? -12.801 38.541 36.014 1.00 26.18 290 VAL A N 1
ATOM 2176 C CA . VAL A 1 310 ? -13.456 39.840 36.194 1.00 30.99 290 VAL A CA 1
ATOM 2177 C C . VAL A 1 310 ? -14.438 39.675 37.344 1.00 40.05 290 VAL A C 1
ATOM 2178 O O . VAL A 1 310 ? -14.855 38.555 37.656 1.00 29.64 290 VAL A O 1
ATOM 2182 N N . ARG A 1 311 ? -14.849 40.787 37.942 1.00 34.44 291 ARG A N 1
ATOM 2183 C CA . ARG A 1 311 ? -15.878 40.730 38.977 1.00 31.36 291 ARG A CA 1
ATOM 2184 C C . ARG A 1 311 ? -17.069 41.349 38.266 1.00 39.81 291 ARG A C 1
ATOM 2185 O O . ARG A 1 311 ? -16.960 42.468 37.766 1.00 43.04 291 ARG A O 1
ATOM 2193 N N . LEU A 1 312 ? -18.151 40.597 38.100 1.00 38.56 292 LEU A N 1
ATOM 2194 C CA . LEU A 1 312 ? -19.334 41.115 37.420 1.00 35.87 292 LEU A CA 1
ATOM 2195 C C . LEU A 1 312 ? -19.933 42.333 38.134 1.00 49.76 292 LEU A C 1
ATOM 2196 O O . LEU A 1 312 ? -19.922 42.387 39.361 1.00 52.70 292 LEU A O 1
ATOM 2201 N N . GLY A 1 313 ? -20.457 43.282 37.352 1.00 100.00 293 GLY A N 1
ATOM 2202 C CA . GLY A 1 313 ? -21.065 44.529 37.831 1.00 42.02 293 GLY A CA 1
ATOM 2203 C C . GLY A 1 313 ? -22.232 44.402 38.812 1.00 58.89 293 GLY A C 1
ATOM 2204 O O . GLY A 1 313 ? -23.164 43.594 38.649 1.00 37.23 293 GLY A O 1
ATOM 2205 N N . GLU A 1 314 ? -22.155 45.216 39.860 1.00 40.90 294 GLU A N 1
ATOM 2206 C CA . GLU A 1 314 ? -23.151 45.182 40.931 1.00 100.00 294 GLU A CA 1
ATOM 2207 C C . GLU A 1 314 ? -24.591 45.242 40.467 1.00 79.03 294 GLU A C 1
ATOM 2208 O O . GLU A 1 314 ? -25.404 44.385 40.822 1.00 79.06 294 GLU A O 1
ATOM 2214 N N . GLY A 1 315 ? -24.880 46.291 39.702 1.00 50.22 295 GLY A N 1
ATOM 2215 C CA . GLY A 1 315 ? -26.210 46.553 39.188 1.00 100.00 295 GLY A CA 1
ATOM 2216 C C . GLY A 1 315 ? -26.818 45.352 38.483 1.00 45.56 295 GLY A C 1
ATOM 2217 O O . GLY A 1 315 ? -27.973 45.002 38.722 1.00 90.88 295 GLY A O 1
ATOM 2218 N N . LEU A 1 316 ? -26.054 44.710 37.608 1.00 69.68 296 LEU A N 1
ATOM 2219 C CA . LEU A 1 316 ? -26.599 43.565 36.882 1.00 39.61 296 LEU A CA 1
ATOM 2220 C C . LEU A 1 316 ? -27.810 42.851 37.518 1.00 62.86 296 LEU A C 1
ATOM 2221 O O . LEU A 1 316 ? -27.816 42.493 38.702 1.00 100.00 296 LEU A O 1
ATOM 2226 N N . SER A 1 317 ? -28.817 42.612 36.684 1.00 34.17 297 SER A N 1
ATOM 2227 C CA . SER A 1 317 ? -30.033 41.924 37.088 1.00 49.30 297 SER A CA 1
ATOM 2228 C C . SER A 1 317 ? -29.850 40.407 37.137 1.00 81.72 297 SER A C 1
ATOM 2229 O O . SER A 1 317 ? -30.566 39.708 37.870 1.00 45.46 297 SER A O 1
ATOM 2232 N N . THR A 1 318 ? -28.911 39.894 36.341 1.00 55.46 298 THR A N 1
ATOM 2233 C CA . THR A 1 318 ? -28.664 38.451 36.311 1.00 100.00 298 THR A CA 1
ATOM 2234 C C . THR A 1 318 ? -27.704 38.077 37.435 1.00 100.00 298 THR A C 1
ATOM 2235 O O . THR A 1 318 ? -27.224 38.938 38.182 1.00 37.03 298 THR A O 1
ATOM 2239 N N . THR A 1 319 ? -27.429 36.783 37.552 1.00 61.55 299 THR A N 1
ATOM 2240 C CA . THR A 1 319 ? -26.509 36.319 38.579 1.00 63.13 299 THR A CA 1
ATOM 2241 C C . THR A 1 319 ? -25.247 35.711 37.982 1.00 47.72 299 THR A C 1
ATOM 2242 O O . THR A 1 319 ? -25.254 35.237 36.835 1.00 53.36 299 THR A O 1
ATOM 2246 N N . ARG A 1 320 ? -24.175 35.732 38.770 1.00 41.60 300 ARG A N 1
ATOM 2247 C CA . ARG A 1 320 ? -22.894 35.189 38.328 1.00 35.65 300 ARG A CA 1
ATOM 2248 C C . ARG A 1 320 ? -23.123 33.759 37.842 1.00 37.61 300 ARG A C 1
ATOM 2249 O O . ARG A 1 320 ? -22.698 33.334 36.757 1.00 34.29 300 ARG A O 1
ATOM 2257 N N . ASP A 1 321 ? -23.863 32.973 38.593 1.00 32.63 301 ASP A N 1
ATOM 2258 C CA . ASP A 1 321 ? -23.994 31.651 38.014 1.00 35.48 301 ASP A CA 1
ATOM 2259 C C . ASP A 1 321 ? -24.863 31.606 36.757 1.00 56.41 301 ASP A C 1
ATOM 2260 O O . ASP A 1 321 ? -24.786 30.638 35.995 1.00 45.36 301 ASP A O 1
ATOM 2265 N N . GLN A 1 322 ? -25.726 32.601 36.554 1.00 69.32 302 GLN A N 1
ATOM 2266 C CA . GLN A 1 322 ? -26.595 32.588 35.376 1.00 45.13 302 GLN A CA 1
ATOM 2267 C C . GLN A 1 322 ? -25.707 32.899 34.197 1.00 31.23 302 GLN A C 1
ATOM 2268 O O . GLN A 1 322 ? -25.813 32.262 33.167 1.00 43.84 302 GLN A O 1
ATOM 2274 N N . VAL A 1 323 ? -24.797 33.850 34.382 1.00 33.96 303 VAL A N 1
ATOM 2275 C CA . VAL A 1 323 ? -23.833 34.199 33.343 1.00 40.43 303 VAL A CA 1
ATOM 2276 C C . VAL A 1 323 ? -23.030 32.984 32.882 1.00 53.11 303 VAL A C 1
ATOM 2277 O O . VAL A 1 323 ? -22.722 32.825 31.704 1.00 39.18 303 VAL A O 1
ATOM 2281 N N . ILE A 1 324 ? -22.658 32.130 33.827 1.00 40.04 304 ILE A N 1
ATOM 2282 C CA . ILE A 1 324 ? -21.895 30.923 33.500 1.00 53.56 304 ILE A CA 1
ATOM 2283 C C . ILE A 1 324 ? -22.795 30.037 32.667 1.00 41.28 304 ILE A C 1
ATOM 2284 O O . ILE A 1 324 ? -22.465 29.635 31.549 1.00 47.98 304 ILE A O 1
ATOM 2289 N N . LYS A 1 325 ? -23.970 29.806 33.232 1.00 52.51 305 LYS A N 1
ATOM 2290 C CA . LYS A 1 325 ? -25.019 28.998 32.626 1.00 51.75 305 LYS A CA 1
ATOM 2291 C C . LYS A 1 325 ? -25.279 29.357 31.163 1.00 39.96 305 LYS A C 1
ATOM 2292 O O . LYS A 1 325 ? -25.270 28.492 30.255 1.00 48.45 305 LYS A O 1
ATOM 2298 N N . ASP A 1 326 ? -25.493 30.655 30.977 1.00 39.50 306 ASP A N 1
ATOM 2299 C CA . ASP A 1 326 ? -25.827 31.240 29.690 1.00 57.57 306 ASP A CA 1
ATOM 2300 C C . ASP A 1 326 ? -24.581 31.066 28.865 1.00 53.11 306 ASP A C 1
ATOM 2301 O O . ASP A 1 326 ? -24.581 30.336 27.874 1.00 72.91 306 ASP A O 1
ATOM 2306 N N . LEU A 1 327 ? -23.501 31.666 29.345 1.00 49.92 307 LEU A N 1
ATOM 2307 C CA . LEU A 1 327 ? -22.213 31.539 28.685 1.00 36.35 307 LEU A CA 1
ATOM 2308 C C . LEU A 1 327 ? -22.060 30.121 28.150 1.00 42.62 307 LEU A C 1
ATOM 2309 O O . LEU A 1 327 ? -21.617 29.892 27.024 1.00 50.59 307 LEU A O 1
ATOM 2314 N N . ASP A 1 328 ? -22.451 29.146 28.954 1.00 35.80 308 ASP A N 1
ATOM 2315 C CA . ASP A 1 328 ? -22.316 27.786 28.486 1.00 35.75 308 ASP A CA 1
ATOM 2316 C C . ASP A 1 328 ? -23.219 27.413 27.332 1.00 59.78 308 ASP A C 1
ATOM 2317 O O . ASP A 1 328 ? -22.752 26.850 26.344 1.00 57.70 308 ASP A O 1
ATOM 2322 N N . ALA A 1 329 ? -24.515 27.647 27.505 1.00 65.22 309 ALA A N 1
ATOM 2323 C CA . ALA A 1 329 ? -25.486 27.281 26.485 1.00 70.03 309 ALA A CA 1
ATOM 2324 C C . ALA A 1 329 ? -24.912 27.716 25.148 1.00 97.91 309 ALA A C 1
ATOM 2325 O O . ALA A 1 329 ? -25.027 27.019 24.141 1.00 48.68 309 ALA A O 1
ATOM 2327 N N . LEU A 1 330 ? -24.279 28.883 25.166 1.00 50.64 310 LEU A N 1
ATOM 2328 C CA . LEU A 1 330 ? -23.620 29.436 23.985 1.00 47.88 310 LEU A CA 1
ATOM 2329 C C . LEU A 1 330 ? -22.291 28.707 23.699 1.00 100.00 310 LEU A C 1
ATOM 2330 O O . LEU A 1 330 ? -21.450 29.183 22.931 1.00 43.77 310 LEU A O 1
ATOM 2335 N N . GLY A 1 331 ? -22.062 27.573 24.349 1.00 57.33 311 GLY A N 1
ATOM 2336 C CA . GLY A 1 331 ? -20.824 26.840 24.125 1.00 83.63 311 GLY A CA 1
ATOM 2337 C C . GLY A 1 331 ? -19.587 27.643 24.527 1.00 68.04 311 GLY A C 1
ATOM 2338 O O . GLY A 1 331 ? -18.583 27.646 23.817 1.00 90.71 311 GLY A O 1
ATOM 2339 N N . ILE A 1 332 ? -19.659 28.319 25.670 1.00 57.11 312 ILE A N 1
ATOM 2340 C CA . ILE A 1 332 ? -18.534 29.063 26.228 1.00 31.09 312 ILE A CA 1
ATOM 2341 C C . ILE A 1 332 ? -18.349 28.641 27.719 1.00 44.05 312 ILE A C 1
ATOM 2342 O O . ILE A 1 332 ? -19.178 28.984 28.568 1.00 88.35 312 ILE A O 1
ATOM 2347 N N . GLU A 1 333 ? -17.278 27.888 28.019 1.00 63.66 313 GLU A N 1
ATOM 2348 C CA . GLU A 1 333 ? -16.898 27.402 29.366 1.00 37.36 313 GLU A CA 1
ATOM 2349 C C . GLU A 1 333 ? -16.236 28.502 30.233 1.00 44.57 313 GLU A C 1
ATOM 2350 O O . GLU A 1 333 ? -15.383 29.292 29.790 1.00 41.13 313 GLU A O 1
ATOM 2356 N N . SER A 1 334 ? -16.663 28.589 31.485 1.00 35.11 314 SER A N 1
ATOM 2357 C CA . SER A 1 334 ? -16.087 29.568 32.402 1.00 42.61 314 SER A CA 1
ATOM 2358 C C . SER A 1 334 ? -16.201 29.029 33.833 1.00 63.64 314 SER A C 1
ATOM 2359 O O . SER A 1 334 ? -16.848 28.017 34.088 1.00 35.35 314 SER A O 1
ATOM 2362 N N . ARG A 1 335 ? -15.546 29.652 34.794 1.00 28.85 315 ARG A N 1
ATOM 2363 C CA . ARG A 1 335 ? -15.645 29.066 36.126 1.00 31.98 315 ARG A CA 1
ATOM 2364 C C . ARG A 1 335 ? -15.940 30.183 37.112 1.00 34.97 315 ARG A C 1
ATOM 2365 O O . ARG A 1 335 ? -15.569 31.341 36.877 1.00 36.34 315 ARG A O 1
ATOM 2373 N N . PRO A 1 336 ? -16.574 29.849 38.235 1.00 33.31 316 PRO A N 1
ATOM 2374 C CA . PRO A 1 336 ? -16.857 30.891 39.213 1.00 31.38 316 PRO A CA 1
ATOM 2375 C C . PRO A 1 336 ? -15.582 31.148 40.035 1.00 30.39 316 PRO A C 1
ATOM 2376 O O . PRO A 1 336 ? -14.761 30.239 40.233 1.00 24.50 316 PRO A O 1
ATOM 2380 N N . VAL A 1 337 ? -15.382 32.367 40.521 1.00 27.40 317 VAL A N 1
ATOM 2381 C CA . VAL A 1 337 ? -14.258 32.559 41.419 1.00 27.51 317 VAL A CA 1
ATOM 2382 C C . VAL A 1 337 ? -14.664 31.678 42.622 1.00 100.00 317 VAL A C 1
ATOM 2383 O O . VAL A 1 337 ? -15.852 31.463 42.878 1.00 21.56 317 VAL A O 1
ATOM 2387 N N . PHE A 1 338 ? -13.696 31.124 43.343 1.00 23.76 318 PHE A N 1
ATOM 2388 C CA . PHE A 1 338 ? -13.977 30.204 44.461 1.00 19.94 318 PHE A CA 1
ATOM 2389 C C . PHE A 1 338 ? -15.048 30.579 45.519 1.00 29.02 318 PHE A C 1
ATOM 2390 O O . PHE A 1 338 ? -15.192 31.727 45.930 1.00 30.31 318 PHE A O 1
ATOM 2398 N N . HIS A 1 339 ? -15.799 29.597 46.015 1.00 24.02 319 HIS A N 1
ATOM 2399 C CA . HIS A 1 339 ? -16.707 29.902 47.131 1.00 23.75 319 HIS A CA 1
ATOM 2400 C C . HIS A 1 339 ? -15.678 29.867 48.287 1.00 59.92 319 HIS A C 1
ATOM 2401 O O . HIS A 1 339 ? -14.938 28.887 48.428 1.00 23.17 319 HIS A O 1
ATOM 2408 N N . PRO A 1 340 ? -15.610 30.895 49.129 1.00 22.63 320 PRO A N 1
ATOM 2409 C CA . PRO A 1 340 ? -14.660 30.867 50.245 1.00 27.70 320 PRO A CA 1
ATOM 2410 C C . PRO A 1 340 ? -14.955 29.681 51.212 1.00 21.34 320 PRO A C 1
ATOM 2411 O O . PRO A 1 340 ? -16.098 29.187 51.423 1.00 22.66 320 PRO A O 1
ATOM 2415 N N . MET A 1 341 ? -13.879 29.242 51.836 1.00 21.05 321 MET A N 1
ATOM 2416 C CA . MET A 1 341 ? -13.957 28.099 52.762 1.00 20.26 321 MET A CA 1
ATOM 2417 C C . MET A 1 341 ? -15.080 28.176 53.799 1.00 23.10 321 MET A C 1
ATOM 2418 O O . MET A 1 341 ? -15.815 27.230 54.031 1.00 25.16 321 MET A O 1
ATOM 2423 N N . HIS A 1 342 ? -15.192 29.336 54.433 1.00 18.51 322 HIS A N 1
ATOM 2424 C CA . HIS A 1 342 ? -16.094 29.525 55.562 1.00 20.17 322 HIS A CA 1
ATOM 2425 C C . HIS A 1 342 ? -17.556 29.464 55.229 1.00 38.07 322 HIS A C 1
ATOM 2426 O O . HIS A 1 342 ? -18.383 29.495 56.141 1.00 32.64 322 HIS A O 1
ATOM 2433 N N . ILE A 1 343 ? -17.883 29.397 53.941 1.00 21.59 323 ILE A N 1
ATOM 2434 C CA . ILE A 1 343 ? -19.289 29.301 53.619 1.00 22.46 323 ILE A CA 1
ATOM 2435 C C . ILE A 1 343 ? -19.621 27.882 53.263 1.00 27.21 323 ILE A C 1
ATOM 2436 O O . ILE A 1 343 ? -20.768 27.549 53.047 1.00 25.06 323 ILE A O 1
ATOM 2441 N N . MET A 1 344 ? -18.617 27.023 53.187 1.00 23.98 324 MET A N 1
ATOM 2442 C CA . MET A 1 344 ? -18.916 25.651 52.833 1.00 21.60 324 MET A CA 1
ATOM 2443 C C . MET A 1 344 ? -18.895 24.772 54.053 1.00 22.62 324 MET A C 1
ATOM 2444 O O . MET A 1 344 ? -18.341 25.116 55.100 1.00 25.05 324 MET A O 1
ATOM 2449 N N . PRO A 1 345 ? -19.546 23.622 53.916 1.00 24.59 325 PRO A N 1
ATOM 2450 C CA . PRO A 1 345 ? -19.673 22.732 55.063 1.00 17.26 325 PRO A CA 1
ATOM 2451 C C . PRO A 1 345 ? -18.398 22.373 55.820 1.00 25.58 325 PRO A C 1
ATOM 2452 O O . PRO A 1 345 ? -18.368 22.509 57.029 1.00 22.22 325 PRO A O 1
ATOM 2456 N N . PRO A 1 346 ? -17.317 22.008 55.141 1.00 19.83 326 PRO A N 1
ATOM 2457 C CA . PRO A 1 346 ? -16.171 21.594 55.906 1.00 20.41 326 PRO A CA 1
ATOM 2458 C C . PRO A 1 346 ? -15.563 22.687 56.755 1.00 27.93 326 PRO A C 1
ATOM 2459 O O . PRO A 1 346 ? -14.871 22.357 57.720 1.00 23.28 326 PRO A O 1
ATOM 2463 N N . TYR A 1 347 ? -15.782 23.957 56.407 1.00 17.17 327 TYR A N 1
ATOM 2464 C CA . TYR A 1 347 ? -15.090 25.011 57.098 1.00 13.72 327 TYR A CA 1
ATOM 2465 C C . TYR A 1 347 ? -16.023 26.089 57.595 1.00 20.06 327 TYR A C 1
ATOM 2466 O O . TYR A 1 347 ? -15.582 27.125 58.079 1.00 19.44 327 TYR A O 1
ATOM 2475 N N . ALA A 1 348 ? -17.309 25.817 57.553 1.00 22.87 328 ALA A N 1
ATOM 2476 C CA . ALA A 1 348 ? -18.224 26.814 58.073 1.00 24.00 328 ALA A CA 1
ATOM 2477 C C . ALA A 1 348 ? -17.945 27.097 59.560 1.00 24.35 328 ALA A C 1
ATOM 2478 O O . ALA A 1 348 ? -18.194 28.182 60.044 1.00 25.40 328 ALA A O 1
ATOM 2480 N N . HIS A 1 349 ? -17.389 26.157 60.304 1.00 18.91 329 HIS A N 1
ATOM 2481 C CA . HIS A 1 349 ? -17.119 26.437 61.705 1.00 19.34 329 HIS A CA 1
ATOM 2482 C C . HIS A 1 349 ? -15.944 27.381 61.913 1.00 23.60 329 HIS A C 1
ATOM 2483 O O . HIS A 1 349 ? -15.607 27.763 63.040 1.00 24.87 329 HIS A O 1
ATOM 2490 N N . LEU A 1 350 ? -15.307 27.761 60.830 1.00 22.07 330 LEU A N 1
ATOM 2491 C CA . LEU A 1 350 ? -14.167 28.640 60.982 1.00 23.76 330 LEU A CA 1
ATOM 2492 C C . LEU A 1 350 ? -14.588 30.049 60.558 1.00 36.44 330 LEU A C 1
ATOM 2493 O O . LEU A 1 350 ? -13.747 30.947 60.484 1.00 20.57 330 LEU A O 1
ATOM 2498 N N . ALA A 1 351 ? -15.864 30.248 60.236 1.00 21.42 331 ALA A N 1
ATOM 2499 C CA . ALA A 1 351 ? -16.287 31.591 59.816 1.00 22.96 331 ALA A CA 1
ATOM 2500 C C . ALA A 1 351 ? -16.029 32.701 60.834 1.00 36.87 331 ALA A C 1
ATOM 2501 O O . ALA A 1 351 ? -16.196 32.486 62.029 1.00 30.09 331 ALA A O 1
ATOM 2503 N N . THR A 1 352 ? -15.651 33.891 60.381 1.00 21.06 332 THR A N 1
ATOM 2504 C CA . THR A 1 352 ? -15.552 35.040 61.256 1.00 24.64 332 THR A CA 1
ATOM 2505 C C . THR A 1 352 ? -16.324 36.153 60.550 1.00 37.20 332 THR A C 1
ATOM 2506 O O . THR A 1 352 ? -16.766 36.041 59.393 1.00 22.29 332 THR A O 1
ATOM 2510 N N . ASP A 1 353 ? -16.505 37.251 61.275 1.00 30.90 333 ASP A N 1
ATOM 2511 C CA . ASP A 1 353 ? -17.230 38.365 60.695 1.00 25.69 333 ASP A CA 1
ATOM 2512 C C . ASP A 1 353 ? -16.303 39.215 59.832 1.00 42.15 333 ASP A C 1
ATOM 2513 O O . ASP A 1 353 ? -16.728 40.232 59.311 1.00 36.82 333 ASP A O 1
ATOM 2518 N N . ASP A 1 354 ? -15.056 38.823 59.630 1.00 21.36 334 ASP A N 1
ATOM 2519 C CA . ASP A 1 354 ? -14.228 39.703 58.858 1.00 15.40 334 ASP A CA 1
ATOM 2520 C C . ASP A 1 354 ? -13.690 39.027 57.614 1.00 24.36 334 ASP A C 1
ATOM 2521 O O . ASP A 1 354 ? -12.481 39.073 57.357 1.00 23.29 334 ASP A O 1
ATOM 2526 N N . LEU A 1 355 ? -14.576 38.372 56.870 1.00 21.77 335 LEU A N 1
ATOM 2527 C CA . LEU A 1 355 ? -14.170 37.678 55.629 1.00 29.13 335 LEU A CA 1
ATOM 2528 C C . LEU A 1 355 ? -15.102 38.181 54.559 1.00 32.12 335 LEU A C 1
ATOM 2529 O O . LEU A 1 355 ? -15.495 37.435 53.668 1.00 29.46 335 LEU A O 1
ATOM 2534 N N . LYS A 1 356 ? -15.483 39.453 54.687 1.00 25.22 336 LYS A N 1
ATOM 2535 C CA . LYS A 1 356 ? -16.432 40.056 53.755 1.00 42.09 336 LYS A CA 1
ATOM 2536 C C . LYS A 1 356 ? -16.020 40.208 52.290 1.00 29.71 336 LYS A C 1
ATOM 2537 O O . LYS A 1 356 ? -16.845 40.051 51.383 1.00 31.56 336 LYS A O 1
ATOM 2543 N N . ILE A 1 357 ? -14.750 40.526 52.066 1.00 19.74 337 ILE A N 1
ATOM 2544 C CA . ILE A 1 357 ? -14.254 40.691 50.698 1.00 20.70 337 ILE A CA 1
ATOM 2545 C C . ILE A 1 357 ? -14.271 39.335 50.017 1.00 53.70 337 ILE A C 1
ATOM 2546 O O . ILE A 1 357 ? -14.715 39.213 48.872 1.00 31.45 337 ILE A O 1
ATOM 2551 N N . ALA A 1 358 ? -13.835 38.307 50.741 1.00 26.23 338 ALA A N 1
ATOM 2552 C CA . ALA A 1 358 ? -13.851 36.951 50.161 1.00 33.07 338 ALA A CA 1
ATOM 2553 C C . ALA A 1 358 ? -15.245 36.609 49.644 1.00 30.64 338 ALA A C 1
ATOM 2554 O O . ALA A 1 358 ? -15.452 36.099 48.537 1.00 27.21 338 ALA A O 1
ATOM 2556 N N . GLU A 1 359 ? -16.212 36.837 50.513 1.00 27.17 339 GLU A N 1
ATOM 2557 C CA . GLU A 1 359 ? -17.558 36.517 50.131 1.00 22.74 339 GLU A CA 1
ATOM 2558 C C . GLU A 1 359 ? -17.970 37.347 48.936 1.00 26.11 339 GLU A C 1
ATOM 2559 O O . GLU A 1 359 ? -18.700 36.861 48.070 1.00 30.11 339 GLU A O 1
ATOM 2565 N N . ALA A 1 360 ? -17.574 38.613 48.923 1.00 24.49 340 ALA A N 1
ATOM 2566 C CA . ALA A 1 360 ? -18.025 39.454 47.832 1.00 26.39 340 ALA A CA 1
ATOM 2567 C C . ALA A 1 360 ? -17.462 38.913 46.526 1.00 37.14 340 ALA A C 1
ATOM 2568 O O . ALA A 1 360 ? -18.148 38.797 45.509 1.00 28.13 340 ALA A O 1
ATOM 2570 N N . CYS A 1 361 ? -16.191 38.549 46.572 1.00 26.64 341 CYS A N 1
ATOM 2571 C CA . CYS A 1 361 ? -15.566 38.007 45.369 1.00 25.48 341 CYS A CA 1
ATOM 2572 C C . CYS A 1 361 ? -16.179 36.663 44.949 1.00 31.94 341 CYS A C 1
ATOM 2573 O O . CYS A 1 361 ? -16.465 36.426 43.768 1.00 31.09 341 CYS A O 1
ATOM 2576 N N . GLY A 1 362 ? -16.399 35.776 45.916 1.00 26.52 342 GLY A N 1
ATOM 2577 C CA . GLY A 1 362 ? -16.994 34.496 45.577 1.00 21.93 342 GLY A CA 1
ATOM 2578 C C . GLY A 1 362 ? -18.343 34.752 44.904 1.00 34.29 342 GLY A C 1
ATOM 2579 O O . GLY A 1 362 ? -18.812 33.972 44.061 1.00 28.05 342 GLY A O 1
ATOM 2580 N N . VAL A 1 363 ? -18.988 35.852 45.276 1.00 35.08 343 VAL A N 1
ATOM 2581 C CA . VAL A 1 363 ? -20.308 36.109 44.707 1.00 34.74 343 VAL A CA 1
ATOM 2582 C C . VAL A 1 363 ? -20.249 36.548 43.248 1.00 38.85 343 VAL A C 1
ATOM 2583 O O . VAL A 1 363 ? -20.942 35.996 42.388 1.00 28.39 343 VAL A O 1
ATOM 2587 N N . ASP A 1 364 ? -19.413 37.555 42.992 1.00 26.51 344 ASP A N 1
ATOM 2588 C CA . ASP A 1 364 ? -19.293 38.158 41.659 1.00 33.14 344 ASP A CA 1
ATOM 2589 C C . ASP A 1 364 ? -18.128 37.813 40.742 1.00 49.26 344 ASP A C 1
ATOM 2590 O O . ASP A 1 364 ? -18.102 38.286 39.592 1.00 44.76 344 ASP A O 1
ATOM 2595 N N . GLY A 1 365 ? -17.164 37.036 41.235 1.00 29.83 345 GLY A N 1
ATOM 2596 C CA . GLY A 1 365 ? -16.008 36.666 40.406 1.00 24.69 345 GLY A CA 1
ATOM 2597 C C . GLY A 1 365 ? -16.277 35.636 39.300 1.00 31.27 345 GLY A C 1
ATOM 2598 O O . GLY A 1 365 ? -17.037 34.639 39.455 1.00 24.47 345 GLY A O 1
ATOM 2599 N N . LEU A 1 366 ? -15.587 35.890 38.186 1.00 46.89 346 LEU A N 1
ATOM 2600 C CA . LEU A 1 366 ? -15.685 35.077 36.969 1.00 49.87 346 LEU A CA 1
ATOM 2601 C C . LEU A 1 366 ? -14.371 34.873 36.181 1.00 20.99 346 LEU A C 1
ATOM 2602 O O . LEU A 1 366 ? -13.695 35.837 35.787 1.00 28.13 346 LEU A O 1
ATOM 2607 N N . ASN A 1 367 ? -13.957 33.623 35.997 1.00 24.96 347 ASN A N 1
ATOM 2608 C CA . ASN A 1 367 ? -12.757 33.389 35.205 1.00 44.75 347 ASN A CA 1
ATOM 2609 C C . ASN A 1 367 ? -13.242 33.160 33.774 1.00 30.74 347 ASN A C 1
ATOM 2610 O O . ASN A 1 367 ? -14.112 32.300 33.548 1.00 31.83 347 ASN A O 1
ATOM 2615 N N . LEU A 1 368 ? -12.700 33.940 32.838 1.00 37.65 348 LEU A N 1
ATOM 2616 C CA . LEU A 1 368 ? -13.018 33.819 31.414 1.00 65.41 348 LEU A CA 1
ATOM 2617 C C . LEU A 1 368 ? -11.979 32.859 30.857 1.00 51.42 348 LEU A C 1
ATOM 2618 O O . LEU A 1 368 ? -10.886 32.774 31.404 1.00 29.38 348 LEU A O 1
ATOM 2623 N N . PRO A 1 369 ? -12.304 32.156 29.776 1.00 41.26 349 PRO A N 1
ATOM 2624 C CA . PRO A 1 369 ? -11.346 31.221 29.185 1.00 33.87 349 PRO A CA 1
ATOM 2625 C C . PRO A 1 369 ? -10.013 31.931 28.997 1.00 37.89 349 PRO A C 1
ATOM 2626 O O . PRO A 1 369 ? -9.881 33.039 28.448 1.00 38.73 349 PRO A O 1
ATOM 2630 N N . THR A 1 370 ? -8.989 31.293 29.530 1.00 41.73 350 THR A N 1
ATOM 2631 C CA . THR A 1 370 ? -7.678 31.912 29.460 1.00 33.20 350 THR A CA 1
ATOM 2632 C C . THR A 1 370 ? -6.695 30.779 29.231 1.00 100.00 350 THR A C 1
ATOM 2633 O O . THR A 1 370 ? -6.401 30.000 30.154 1.00 41.48 350 THR A O 1
ATOM 2637 N N . HIS A 1 371 ? -6.228 30.707 27.985 1.00 28.35 351 HIS A N 1
ATOM 2638 C CA . HIS A 1 371 ? -5.278 29.690 27.545 1.00 35.77 351 HIS A CA 1
ATOM 2639 C C . HIS A 1 371 ? -4.536 30.003 26.251 1.00 53.54 351 HIS A C 1
ATOM 2640 O O . HIS A 1 371 ? -4.892 30.894 25.489 1.00 51.92 351 HIS A O 1
ATOM 2647 N N . ALA A 1 372 ? -3.448 29.298 26.014 1.00 35.36 352 ALA A N 1
ATOM 2648 C CA . ALA A 1 372 ? -2.646 29.588 24.846 1.00 47.40 352 ALA A CA 1
ATOM 2649 C C . ALA A 1 372 ? -3.253 29.235 23.471 1.00 33.77 352 ALA A C 1
ATOM 2650 O O . ALA A 1 372 ? -2.837 29.785 22.450 1.00 42.55 352 ALA A O 1
ATOM 2652 N N . GLY A 1 373 ? -4.237 28.341 23.426 1.00 44.46 353 GLY A N 1
ATOM 2653 C CA . GLY A 1 373 ? -4.867 27.990 22.149 1.00 32.51 353 GLY A CA 1
ATOM 2654 C C . GLY A 1 373 ? -6.062 28.898 21.751 1.00 35.98 353 GLY A C 1
ATOM 2655 O O . GLY A 1 373 ? -6.815 28.582 20.828 1.00 51.50 353 GLY A O 1
ATOM 2656 N N . LEU A 1 374 ? -6.270 30.013 22.446 1.00 39.43 354 LEU A N 1
ATOM 2657 C CA . LEU A 1 374 ? -7.380 30.910 22.118 1.00 36.38 354 LEU A CA 1
ATOM 2658 C C . LEU A 1 374 ? -6.969 31.965 21.114 1.00 38.38 354 LEU A C 1
ATOM 2659 O O . LEU A 1 374 ? -5.921 32.588 21.244 1.00 37.52 354 LEU A O 1
ATOM 2664 N N . THR A 1 375 ? -7.895 32.262 20.216 1.00 100.00 355 THR A N 1
ATOM 2665 C CA . THR A 1 375 ? -7.729 33.233 19.147 1.00 42.24 355 THR A CA 1
ATOM 2666 C C . THR A 1 375 ? -8.337 34.575 19.486 1.00 53.67 355 THR A C 1
ATOM 2667 O O . THR A 1 375 ? -9.271 34.643 20.292 1.00 71.94 355 THR A O 1
ATOM 2671 N N . GLU A 1 376 ? -7.846 35.635 18.844 1.00 47.32 356 GLU A N 1
ATOM 2672 C CA . GLU A 1 376 ? -8.423 36.970 19.049 1.00 74.55 356 GLU A CA 1
ATOM 2673 C C . GLU A 1 376 ? -9.890 36.931 18.625 1.00 35.76 356 GLU A C 1
ATOM 2674 O O . GLU A 1 376 ? -10.749 37.619 19.186 1.00 49.44 356 GLU A O 1
ATOM 2680 N N . ALA A 1 377 ? -10.191 35.991 17.739 1.00 48.72 357 ALA A N 1
ATOM 2681 C CA . ALA A 1 377 ? -11.555 35.738 17.290 1.00 100.00 357 ALA A CA 1
ATOM 2682 C C . ALA A 1 377 ? -12.253 35.193 18.521 1.00 79.36 357 ALA A C 1
ATOM 2683 O O . ALA A 1 377 ? -13.278 35.713 18.971 1.00 76.22 357 ALA A O 1
ATOM 2685 N N . ASP A 1 378 ? -11.651 34.123 19.033 1.00 97.29 358 ASP A N 1
ATOM 2686 C CA . ASP A 1 378 ? -12.097 33.422 20.226 1.00 73.42 358 ASP A CA 1
ATOM 2687 C C . ASP A 1 378 ? -12.562 34.486 21.222 1.00 42.77 358 ASP A C 1
ATOM 2688 O O . ASP A 1 378 ? -13.721 34.540 21.650 1.00 45.07 358 ASP A O 1
ATOM 2693 N N . ILE A 1 379 ? -11.626 35.361 21.557 1.00 32.84 359 ILE A N 1
ATOM 2694 C CA . ILE A 1 379 ? -11.902 36.423 22.495 1.00 36.53 359 ILE A CA 1
ATOM 2695 C C . ILE A 1 379 ? -13.168 37.167 22.120 1.00 54.21 359 ILE A C 1
ATOM 2696 O O . ILE A 1 379 ? -14.167 37.119 22.837 1.00 54.42 359 ILE A O 1
ATOM 2701 N N . ASP A 1 380 ? -13.139 37.811 20.962 1.00 82.21 360 ASP A N 1
ATOM 2702 C CA . ASP A 1 380 ? -14.295 38.551 20.464 1.00 65.97 360 ASP A CA 1
ATOM 2703 C C . ASP A 1 380 ? -15.583 37.818 20.773 1.00 49.95 360 ASP A C 1
ATOM 2704 O O . ASP A 1 380 ? -16.502 38.355 21.379 1.00 61.18 360 ASP A O 1
ATOM 2709 N N . ARG A 1 381 ? -15.645 36.588 20.282 1.00 32.93 361 ARG A N 1
ATOM 2710 C CA . ARG A 1 381 ? -16.828 35.778 20.445 1.00 53.34 361 ARG A CA 1
ATOM 2711 C C . ARG A 1 381 ? -17.135 35.564 21.905 1.00 65.09 361 ARG A C 1
ATOM 2712 O O . ARG A 1 381 ? -18.285 35.347 22.288 1.00 50.11 361 ARG A O 1
ATOM 2720 N N . VAL A 1 382 ? -16.082 35.566 22.707 1.00 52.51 362 VAL A N 1
ATOM 2721 C CA . VAL A 1 382 ? -16.297 35.370 24.123 1.00 87.22 362 VAL A CA 1
ATOM 2722 C C . VAL A 1 382 ? -17.106 36.602 24.406 1.00 46.44 362 VAL A C 1
ATOM 2723 O O . VAL A 1 382 ? -18.193 36.518 24.969 1.00 87.62 362 VAL A O 1
ATOM 2727 N N . ILE A 1 383 ? -16.563 37.728 23.950 1.00 75.11 363 ILE A N 1
ATOM 2728 C CA . ILE A 1 383 ? -17.175 39.039 24.140 1.00 100.00 363 ILE A CA 1
ATOM 2729 C C . ILE A 1 383 ? -18.562 39.242 23.527 1.00 100.00 363 ILE A C 1
ATOM 2730 O O . ILE A 1 383 ? -19.406 39.941 24.090 1.00 54.71 363 ILE A O 1
ATOM 2735 N N . ALA A 1 384 ? -18.813 38.628 22.379 1.00 58.56 364 ALA A N 1
ATOM 2736 C CA . ALA A 1 384 ? -20.126 38.767 21.765 1.00 72.92 364 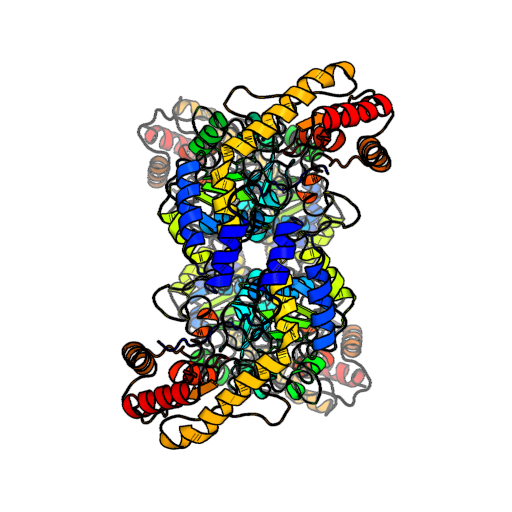ALA A CA 1
ATOM 2737 C C . ALA A 1 384 ? -21.090 38.477 22.898 1.00 100.00 364 ALA A C 1
ATOM 2738 O O . ALA A 1 384 ? -21.900 39.318 23.317 1.00 64.87 364 ALA A O 1
ATOM 2740 N N . ALA A 1 385 ? -20.962 37.236 23.359 1.00 100.00 365 ALA A N 1
ATOM 2741 C CA . ALA A 1 385 ? -21.758 36.688 24.441 1.00 41.68 365 ALA A CA 1
ATOM 2742 C C . ALA A 1 385 ? -21.723 37.525 25.727 1.00 40.89 365 ALA A C 1
ATOM 2743 O O . ALA A 1 385 ? -22.768 37.761 26.327 1.00 58.47 365 ALA A O 1
ATOM 2745 N N . LEU A 1 386 ? -20.553 38.018 26.130 1.00 100.00 366 LEU A N 1
ATOM 2746 C CA . LEU A 1 386 ? -20.468 38.818 27.352 1.00 40.67 366 LEU A CA 1
ATOM 2747 C C . LEU A 1 386 ? -21.293 40.103 27.256 1.00 97.22 366 LEU A C 1
ATOM 2748 O O . LEU A 1 386 ? -21.830 40.591 28.248 1.00 73.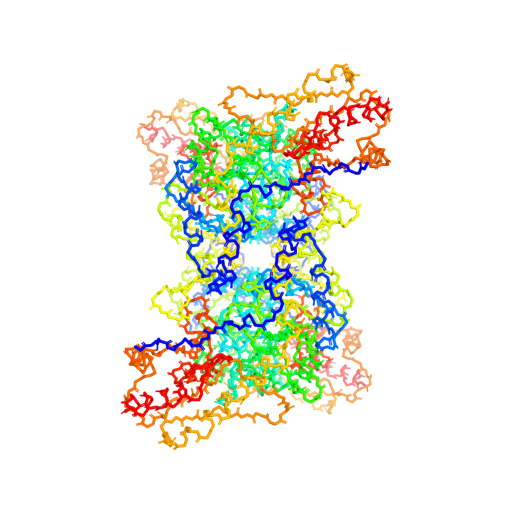82 366 LEU A O 1
ATOM 2753 N N . ASP A 1 387 ? -21.419 40.640 26.050 1.00 79.12 367 ASP A N 1
ATOM 2754 C CA . ASP A 1 387 ? -22.218 41.838 25.851 1.00 29.99 367 ASP A CA 1
ATOM 2755 C C . ASP A 1 387 ? -23.660 41.340 25.785 1.00 65.40 367 ASP A C 1
ATOM 2756 O O . ASP A 1 387 ? -24.559 41.857 26.463 1.00 49.23 367 ASP A O 1
ATOM 2761 N N . GLN A 1 388 ? -23.866 40.299 24.985 1.00 52.30 368 GLN A N 1
ATOM 2762 C CA . GLN A 1 388 ? -25.191 39.693 24.837 1.00 39.82 368 GLN A CA 1
ATOM 2763 C C . GLN A 1 388 ? -25.694 38.999 26.116 1.00 100.00 368 GLN A C 1
ATOM 2764 O O . GLN A 1 388 ? -26.791 38.419 26.143 1.00 100.00 368 GLN A O 1
ATOM 2770 N N . VAL A 1 389 ? -24.903 39.059 27.188 1.00 100.00 369 VAL A N 1
ATOM 2771 C CA . VAL A 1 389 ? -25.322 38.424 28.437 1.00 100.00 369 VAL A CA 1
ATOM 2772 C C . VAL A 1 389 ? -25.267 39.208 29.750 1.00 73.83 369 VAL A C 1
ATOM 2773 O O . VAL A 1 389 ? -25.976 38.876 30.704 1.00 44.34 369 VAL A O 1
ATOM 2777 N N . LEU A 1 390 ? -24.441 40.245 29.822 1.00 60.56 370 LEU A N 1
ATOM 2778 C CA . LEU A 1 390 ? -24.406 41.025 31.052 1.00 51.72 370 LEU A CA 1
ATOM 2779 C C . LEU A 1 390 ? -25.621 41.953 31.062 1.00 73.95 370 LEU A C 1
ATOM 2780 O O . LEU A 1 390 ? -25.641 42.968 30.367 1.00 68.37 370 LEU A O 1
ATOM 2785 N N . VAL A 1 391 ? -26.632 41.568 31.835 1.00 100.00 371 VAL A N 1
ATOM 2786 C CA . VAL A 1 391 ? -27.876 42.326 31.977 1.00 100.00 371 VAL A CA 1
ATOM 2787 C C . VAL A 1 391 ? -28.044 42.796 33.420 1.00 100.00 371 VAL A C 1
ATOM 2788 O O . VAL A 1 391 ? -29.191 43.153 33.784 1.00 100.00 371 VAL A O 1
ATOM 2793 N N . ARG B 1 26 ? 22.508 -8.840 33.601 1.00 45.92 6 ARG B N 1
ATOM 2794 C CA . ARG B 1 26 ? 21.736 -8.521 34.814 1.00 54.02 6 ARG B CA 1
ATOM 2795 C C . ARG B 1 26 ? 20.315 -9.053 34.853 1.00 99.41 6 ARG B C 1
ATOM 2796 O O . ARG B 1 26 ? 19.463 -8.843 33.974 1.00 41.58 6 ARG B O 1
ATOM 2804 N N . ILE B 1 27 ? 20.033 -9.719 35.954 1.00 40.67 7 ILE B N 1
ATOM 2805 C CA . ILE B 1 27 ? 18.715 -10.286 36.167 1.00 31.81 7 ILE B CA 1
ATOM 2806 C C . ILE B 1 27 ? 18.025 -9.443 37.215 1.00 31.07 7 ILE B C 1
ATOM 2807 O O . ILE B 1 27 ? 18.443 -9.383 38.364 1.00 24.95 7 ILE B O 1
ATOM 2812 N N . SER B 1 28 ? 16.939 -8.797 36.802 1.00 28.30 8 SER B N 1
ATOM 2813 C CA . SER B 1 28 ? 16.185 -7.921 37.688 1.00 34.65 8 SER B CA 1
ATOM 2814 C C . SER B 1 28 ? 15.125 -8.734 38.392 1.00 59.95 8 SER B C 1
ATOM 2815 O O . SER B 1 28 ? 14.536 -9.635 37.786 1.00 25.38 8 SER B O 1
ATOM 2818 N N . VAL B 1 29 ? 14.879 -8.389 39.652 1.00 52.06 9 VAL B N 1
ATOM 2819 C CA . VAL B 1 29 ? 13.847 -9.055 40.443 1.00 39.27 9 VAL B CA 1
ATOM 2820 C C . VAL B 1 29 ? 12.418 -8.962 39.866 1.00 77.59 9 VAL B C 1
ATOM 2821 O O . VAL B 1 29 ? 11.621 -9.907 39.899 1.00 41.66 9 VAL B O 1
ATOM 2825 N N . ALA B 1 30 ? 12.089 -7.820 39.286 1.00 34.76 10 ALA B N 1
ATOM 2826 C CA . ALA B 1 30 ? 10.795 -7.691 38.655 1.00 25.60 10 ALA B CA 1
ATOM 2827 C C . ALA B 1 30 ? 11.057 -6.668 37.568 1.00 39.12 10 ALA B C 1
ATOM 2828 O O . ALA B 1 30 ? 12.042 -5.923 37.621 1.00 28.88 10 ALA B O 1
ATOM 2830 N N . ALA B 1 31 ? 10.154 -6.663 36.594 1.00 26.00 11 ALA B N 1
ATOM 2831 C CA . ALA B 1 31 ? 10.172 -5.789 35.414 1.00 25.59 11 ALA B CA 1
ATOM 2832 C C . ALA B 1 31 ? 8.837 -5.870 34.673 1.00 35.31 11 ALA B C 1
ATOM 2833 O O . ALA B 1 31 ? 8.202 -6.917 34.526 1.00 43.64 11 ALA B O 1
ATOM 2835 N N . PRO B 1 32 ? 8.378 -4.738 34.187 1.00 37.90 12 PRO B N 1
ATOM 2836 C CA . PRO B 1 32 ? 7.114 -4.731 33.447 1.00 75.70 12 PRO B CA 1
ATOM 2837 C C . PRO B 1 32 ? 7.264 -5.452 32.107 1.00 81.43 12 PRO B C 1
ATOM 2838 O O . PRO B 1 32 ? 8.368 -5.634 31.645 1.00 28.62 12 PRO B O 1
ATOM 2842 N N . ARG B 1 33 ? 6.171 -5.836 31.457 1.00 30.93 13 ARG B N 1
ATOM 2843 C CA . ARG B 1 33 ? 6.232 -6.428 30.132 1.00 22.73 13 ARG B CA 1
ATOM 2844 C C . ARG B 1 33 ? 5.193 -5.637 29.354 1.00 29.72 13 ARG B C 1
ATOM 2845 O O . ARG B 1 33 ? 3.969 -5.836 29.458 1.00 27.64 13 ARG B O 1
ATOM 2853 N N . LEU B 1 34 ? 5.726 -4.640 28.658 1.00 24.99 14 LEU B N 1
ATOM 2854 C CA . LEU B 1 34 ? 4.861 -3.709 27.959 1.00 32.78 14 LEU B CA 1
ATOM 2855 C C . LEU B 1 34 ? 4.860 -4.288 26.581 1.00 48.80 14 LEU B C 1
ATOM 2856 O O . LEU B 1 34 ? 5.546 -3.825 25.700 1.00 36.53 14 LEU B O 1
ATOM 2861 N N . ASP B 1 35 ? 4.108 -5.360 26.425 1.00 32.65 15 ASP B N 1
ATOM 2862 C CA . ASP B 1 35 ? 4.095 -6.018 25.140 1.00 35.21 15 ASP B CA 1
ATOM 2863 C C . ASP B 1 35 ? 2.690 -6.042 24.567 1.00 28.43 15 ASP B C 1
ATOM 2864 O O . ASP B 1 35 ? 2.320 -6.998 23.899 1.00 48.98 15 ASP B O 1
ATOM 2869 N N . GLY B 1 36 ? 1.931 -4.985 24.804 1.00 23.50 16 GLY B N 1
ATOM 2870 C CA . GLY B 1 36 ? 0.559 -4.865 24.308 1.00 22.83 16 GLY B CA 1
ATOM 2871 C C . GLY B 1 36 ? 0.307 -3.495 23.648 1.00 24.27 16 GLY B C 1
ATOM 2872 O O . GLY B 1 36 ? 1.170 -2.945 22.924 1.00 29.69 16 GLY B O 1
ATOM 2873 N N . ASN B 1 37 ? -0.887 -2.956 23.907 1.00 27.52 17 ASN B N 1
ATOM 2874 C CA . ASN B 1 37 ? -1.312 -1.635 23.414 1.00 25.42 17 ASN B CA 1
ATOM 2875 C C . ASN B 1 37 ? -0.774 -0.480 24.238 1.00 17.29 17 ASN B C 1
ATOM 2876 O O . ASN B 1 37 ? -1.182 0.645 23.985 1.00 28.22 17 ASN B O 1
ATOM 2881 N N . GLU B 1 38 ? 0.112 -0.739 25.195 1.00 23.24 18 GLU B N 1
ATOM 2882 C CA . GLU B 1 38 ? 0.552 0.373 26.056 1.00 25.82 18 GLU B CA 1
ATOM 2883 C C . GLU B 1 38 ? 0.986 1.592 25.257 1.00 22.04 18 GLU B C 1
ATOM 2884 O O . GLU B 1 38 ? 0.532 2.701 25.501 1.00 22.24 18 GLU B O 1
ATOM 2890 N N . ARG B 1 39 ? 1.962 1.378 24.384 1.00 25.46 19 ARG B N 1
ATOM 2891 C CA . ARG B 1 39 ? 2.576 2.446 23.602 1.00 26.04 19 ARG B CA 1
ATOM 2892 C C . ARG B 1 39 ? 1.528 3.143 22.779 1.00 31.75 19 ARG B C 1
ATOM 2893 O O . ARG B 1 39 ? 1.413 4.383 22.760 1.00 24.76 19 ARG B O 1
ATOM 2901 N N . ASP B 1 40 ? 0.712 2.341 22.124 1.00 21.84 20 ASP B N 1
ATOM 2902 C CA . ASP B 1 40 ? -0.298 3.013 21.340 1.00 29.25 20 ASP B CA 1
ATOM 2903 C C . ASP B 1 40 ? -1.339 3.731 22.164 1.00 32.39 20 ASP B C 1
ATOM 2904 O O . ASP B 1 40 ? -1.779 4.809 21.770 1.00 24.55 20 ASP B O 1
ATOM 2909 N N . TYR B 1 41 ? -1.797 3.119 23.257 1.00 24.43 21 TYR B N 1
ATOM 2910 C CA . TYR B 1 41 ? -2.817 3.788 24.075 1.00 24.11 21 TYR B CA 1
ATOM 2911 C C . TYR B 1 41 ? -2.238 5.106 24.645 1.00 22.78 21 TYR B C 1
ATOM 2912 O O . TYR B 1 41 ? -2.904 6.157 24.596 1.00 21.46 21 TYR B O 1
ATOM 2921 N N . VAL B 1 42 ? -0.969 5.082 25.066 1.00 17.33 22 VAL B N 1
ATOM 2922 C CA . VAL B 1 42 ? -0.319 6.300 25.574 1.00 17.59 22 VAL B CA 1
ATOM 2923 C C . VAL B 1 42 ? -0.197 7.395 24.505 1.00 32.02 22 VAL B C 1
ATOM 2924 O O . VAL B 1 42 ? -0.455 8.599 24.752 1.00 24.13 22 VAL B O 1
ATOM 2928 N N . LEU B 1 43 ? 0.147 6.990 23.286 1.00 29.07 23 LEU B N 1
ATOM 2929 C CA . LEU B 1 43 ? 0.200 7.974 22.202 1.00 22.90 23 LEU B CA 1
ATOM 2930 C C . LEU B 1 43 ? -1.190 8.551 21.945 1.00 20.97 23 LEU B C 1
ATOM 2931 O O . LEU B 1 43 ? -1.343 9.725 21.594 1.00 27.88 23 LEU B O 1
ATOM 2936 N N . GLU B 1 44 ? -2.224 7.735 22.109 1.00 20.99 24 GLU B N 1
ATOM 2937 C CA . GLU B 1 44 ? -3.546 8.282 21.902 1.00 18.66 24 GLU B CA 1
ATOM 2938 C C . GLU B 1 44 ? -3.753 9.377 22.938 1.00 31.71 24 GLU B C 1
ATOM 2939 O O . GLU B 1 44 ? -4.362 10.410 22.625 1.00 28.48 24 GLU B O 1
ATOM 2945 N N . CYS B 1 45 ? -3.304 9.143 24.177 1.00 26.95 25 CYS B N 1
ATOM 2946 C CA . CYS B 1 45 ? -3.523 10.152 25.226 1.00 24.35 25 CYS B CA 1
ATOM 2947 C C . CYS B 1 45 ? -2.873 11.456 24.823 1.00 18.26 25 CYS B C 1
ATOM 2948 O O . CYS B 1 45 ? -3.502 12.539 24.826 1.00 24.99 25 CYS B O 1
ATOM 2951 N N . MET B 1 46 ? -1.602 11.315 24.441 1.00 21.88 26 MET B N 1
ATOM 2952 C CA . MET B 1 46 ? -0.792 12.467 24.041 1.00 27.45 26 MET B CA 1
ATOM 2953 C C . MET B 1 46 ? -1.421 13.148 22.820 1.00 28.17 26 MET B C 1
ATOM 2954 O O . MET B 1 46 ? -1.649 14.354 22.803 1.00 28.21 26 MET B O 1
ATOM 2959 N N . ASP B 1 47 ? -1.749 12.375 21.789 1.00 30.72 27 ASP B N 1
ATOM 2960 C CA . ASP B 1 47 ? -2.305 12.986 20.591 1.00 23.67 27 ASP B CA 1
ATOM 2961 C C . ASP B 1 47 ? -3.615 13.743 20.768 1.00 30.40 27 ASP B C 1
ATOM 2962 O O . ASP B 1 47 ? -3.817 14.780 20.109 1.00 36.01 27 ASP B O 1
ATOM 2967 N N . THR B 1 48 ? -4.504 13.205 21.601 1.00 27.90 28 THR B N 1
ATOM 2968 C CA . THR B 1 48 ? -5.813 13.826 21.861 1.00 19.68 28 THR B CA 1
ATOM 2969 C C . THR B 1 48 ? -5.689 14.876 22.920 1.00 22.89 28 THR B C 1
ATOM 2970 O O . THR B 1 48 ? -6.630 15.650 23.080 1.00 29.11 28 THR B O 1
ATOM 2974 N N . THR B 1 49 ? -4.536 14.875 23.598 1.00 26.86 29 THR B N 1
ATOM 2975 C CA . THR B 1 49 ? -4.180 15.767 24.710 1.00 26.90 29 THR B CA 1
ATOM 2976 C C . THR B 1 49 ? -4.872 15.507 26.036 1.00 22.66 29 THR B C 1
ATOM 2977 O O . THR B 1 49 ? -4.757 16.340 26.939 1.00 26.61 29 THR B O 1
ATOM 2981 N N . TRP B 1 50 ? -5.549 14.365 26.148 1.00 23.65 30 TRP B N 1
ATOM 2982 C CA . TRP B 1 50 ? -6.165 13.968 27.419 1.00 24.42 30 TRP B CA 1
ATOM 2983 C C . TRP B 1 50 ? -5.136 13.199 28.260 1.00 21.63 30 TRP B C 1
ATOM 2984 O O . TRP B 1 50 ? -4.979 11.973 28.197 1.00 20.20 30 TRP B O 1
ATOM 2995 N N . ILE B 1 51 ? -4.387 13.987 29.035 1.00 24.57 31 ILE B N 1
ATOM 2996 C CA . ILE B 1 51 ? -3.302 13.467 29.855 1.00 22.39 31 ILE B CA 1
ATOM 2997 C C . ILE B 1 51 ? -3.493 13.590 31.371 1.00 28.67 31 ILE B C 1
ATOM 2998 O O . ILE B 1 51 ? -2.699 13.044 32.141 1.00 18.41 31 ILE B O 1
ATOM 3003 N N . SER B 1 52 ? -4.541 14.290 31.778 1.00 19.63 32 SER B N 1
ATOM 3004 C CA . SER B 1 52 ? -4.785 14.476 33.212 1.00 18.67 32 SER B CA 1
ATOM 3005 C C . SER B 1 52 ? -5.744 13.383 33.650 1.00 23.20 32 SER B C 1
ATOM 3006 O O . SER B 1 52 ? -5.946 12.374 32.965 1.00 23.78 32 SER B O 1
ATOM 3009 N N . SER B 1 53 ? -6.348 13.618 34.802 1.00 17.01 33 SER B N 1
ATOM 3010 C CA . SER B 1 53 ? -7.264 12.654 35.396 1.00 27.30 33 SER B CA 1
ATOM 3011 C C . SER B 1 53 ? -8.650 12.694 34.737 1.00 25.85 33 SER B C 1
ATOM 3012 O O . SER B 1 53 ? -9.622 12.124 35.221 1.00 33.54 33 SER B O 1
ATOM 3015 N N . VAL B 1 54 ? -8.710 13.392 33.623 1.00 27.26 34 VAL B N 1
ATOM 3016 C CA . VAL B 1 54 ? -9.904 13.491 32.807 1.00 51.28 34 VAL B CA 1
ATOM 3017 C C . VAL B 1 54 ? -9.530 12.675 31.540 1.00 42.90 34 VAL B C 1
ATOM 3018 O O . VAL B 1 54 ? -8.516 12.950 30.870 1.00 55.34 34 VAL B O 1
ATOM 3022 N N . GLY B 1 55 ? -10.334 11.671 31.213 1.00 52.58 35 GLY B N 1
ATOM 3023 C CA . GLY B 1 55 ? -10.078 10.860 30.020 1.00 36.75 35 GLY B CA 1
ATOM 3024 C C . GLY B 1 55 ? -10.866 9.540 30.009 1.00 48.30 35 GLY B C 1
ATOM 3025 O O . GLY B 1 55 ? -11.250 8.990 31.050 1.00 54.11 35 GLY B O 1
ATOM 3026 N N . ARG B 1 56 ? -11.058 9.028 28.799 1.00 32.82 36 ARG B N 1
ATOM 3027 C CA . ARG B 1 56 ? -11.796 7.796 28.543 1.00 38.08 36 ARG B CA 1
ATOM 3028 C C . ARG B 1 56 ? -11.225 6.512 29.133 1.00 28.15 36 ARG B C 1
ATOM 3029 O O . ARG B 1 56 ? -11.965 5.568 29.471 1.00 32.98 36 ARG B O 1
ATOM 3037 N N . PHE B 1 57 ? -9.895 6.453 29.161 1.00 28.44 37 PHE B N 1
ATOM 3038 C CA . PHE B 1 57 ? -9.228 5.253 29.659 1.00 21.23 37 PHE B CA 1
ATOM 3039 C C . PHE B 1 57 ? -9.554 4.886 31.117 1.00 21.85 37 PHE B C 1
ATOM 3040 O O . PHE B 1 57 ? -9.584 3.718 31.513 1.00 22.25 37 PHE B O 1
ATOM 3048 N N . ILE B 1 58 ? -9.811 5.934 31.893 1.00 26.06 38 ILE B N 1
ATOM 3049 C CA . ILE B 1 58 ? -10.065 5.729 33.306 1.00 23.63 38 ILE B CA 1
ATOM 3050 C C . ILE B 1 58 ? -11.274 4.866 33.529 1.00 24.40 38 ILE B C 1
ATOM 3051 O O . ILE B 1 58 ? -11.172 3.806 34.155 1.00 23.10 38 ILE B O 1
ATOM 3056 N N . VAL B 1 59 ? -12.416 5.306 33.007 1.00 27.98 39 VAL B N 1
ATOM 3057 C CA . VAL B 1 59 ? -13.618 4.527 33.255 1.00 26.96 39 VAL B CA 1
ATOM 3058 C C . VAL B 1 59 ? -13.509 3.220 32.498 1.00 26.23 39 VAL B C 1
ATOM 3059 O O . VAL B 1 59 ? -14.037 2.203 32.904 1.00 28.43 39 VAL B O 1
ATOM 3063 N N . GLU B 1 60 ? -12.780 3.220 31.397 1.00 25.53 40 GLU B N 1
ATOM 3064 C CA . GLU B 1 60 ? -12.688 1.954 30.719 1.00 19.74 40 GLU B CA 1
ATOM 3065 C C . GLU B 1 60 ? -11.829 0.984 31.515 1.00 25.13 40 GLU B C 1
ATOM 3066 O O . GLU B 1 60 ? -12.178 -0.177 31.622 1.00 24.42 40 GLU B O 1
ATOM 3072 N N . PHE B 1 61 ? -10.669 1.403 32.012 1.00 20.63 41 PHE B N 1
ATOM 3073 C CA . PHE B 1 61 ? -9.833 0.495 32.819 1.00 18.24 41 PHE B CA 1
ATOM 3074 C C . PHE B 1 61 ? -10.669 0.058 34.058 1.00 24.57 41 PHE B C 1
ATOM 3075 O O . PHE B 1 61 ? -10.689 -1.115 34.489 1.00 26.03 41 PHE B O 1
ATOM 3083 N N . GLU B 1 62 ? -11.381 0.998 34.673 1.00 22.84 42 GLU B N 1
ATOM 3084 C CA . GLU B 1 62 ? -12.172 0.589 35.832 1.00 20.74 42 GLU B CA 1
ATOM 3085 C C . GLU B 1 62 ? -13.173 -0.548 35.528 1.00 32.68 42 GLU B C 1
ATOM 3086 O O . GLU B 1 62 ? -13.226 -1.605 36.186 1.00 27.80 42 GLU B O 1
ATOM 3092 N N . LYS B 1 63 ? -14.000 -0.286 34.524 1.00 24.74 43 LYS B N 1
ATOM 3093 C CA . LYS B 1 63 ? -15.025 -1.241 34.120 1.00 26.90 43 LYS B CA 1
ATOM 3094 C C . LYS B 1 63 ? -14.359 -2.560 33.796 1.00 19.99 43 LYS B C 1
ATOM 3095 O O . LYS B 1 63 ? -14.766 -3.598 34.277 1.00 24.52 43 LYS B O 1
ATOM 3101 N N . ALA B 1 64 ? -13.310 -2.531 32.983 1.00 21.19 44 ALA B N 1
ATOM 3102 C CA . ALA B 1 64 ? -12.690 -3.786 32.641 1.00 15.87 44 ALA B CA 1
ATOM 3103 C C . ALA B 1 64 ? -12.106 -4.407 33.871 1.00 39.55 44 ALA B C 1
ATOM 3104 O O . ALA B 1 64 ? -12.102 -5.631 33.974 1.00 26.14 44 ALA B O 1
ATOM 3106 N N . PHE B 1 65 ? -11.606 -3.595 34.802 1.00 26.83 45 PHE B N 1
ATOM 3107 C CA . PHE B 1 65 ? -10.998 -4.197 36.011 1.00 26.04 45 PHE B CA 1
ATOM 3108 C C . PHE B 1 65 ? -12.051 -4.829 36.914 1.00 19.81 45 PHE B C 1
ATOM 3109 O O . PHE B 1 65 ? -11.854 -5.924 37.470 1.00 21.60 45 PHE B O 1
ATOM 3117 N N . ALA B 1 66 ? -13.163 -4.099 37.022 1.00 22.59 46 ALA B N 1
ATOM 3118 C CA . ALA B 1 66 ? -14.261 -4.574 37.837 1.00 20.33 46 ALA B CA 1
ATOM 3119 C C . ALA B 1 66 ? -14.756 -5.897 37.224 1.00 25.11 46 ALA B C 1
ATOM 3120 O O . ALA B 1 66 ? -14.967 -6.870 37.944 1.00 25.12 46 ALA B O 1
ATOM 3122 N N . ASP B 1 67 ? -14.916 -5.960 35.905 1.00 22.72 47 ASP B N 1
ATOM 3123 C CA . ASP B 1 67 ? -15.357 -7.219 35.297 1.00 29.91 47 ASP B CA 1
ATOM 3124 C C . ASP B 1 67 ? -14.369 -8.312 35.663 1.00 24.27 47 ASP B C 1
ATOM 3125 O O . ASP B 1 67 ? -14.711 -9.411 36.072 1.00 22.33 47 ASP B O 1
ATOM 3130 N N . TYR B 1 68 ? -13.103 -8.029 35.446 1.00 20.49 48 TYR B N 1
ATOM 3131 C CA . TYR B 1 68 ? -12.152 -9.078 35.730 1.00 15.83 48 TYR B CA 1
ATOM 3132 C C . TYR B 1 68 ? -12.180 -9.636 37.128 1.00 22.53 48 TYR B C 1
ATOM 3133 O O . TYR B 1 68 ? -11.800 -10.789 37.361 1.00 29.48 48 TYR B O 1
ATOM 3142 N N . CYS B 1 69 ? -12.495 -8.796 38.099 1.00 24.02 49 CYS B N 1
ATOM 3143 C CA . CYS B 1 69 ? -12.500 -9.315 39.466 1.00 20.34 49 CYS B CA 1
ATOM 3144 C C . CYS B 1 69 ? -13.877 -9.924 39.756 1.00 21.33 49 CYS B C 1
ATOM 3145 O O . CYS B 1 69 ? -14.096 -10.558 40.780 1.00 23.63 49 CYS B O 1
ATOM 3148 N N . GLY B 1 70 ? -14.832 -9.621 38.890 1.00 26.45 50 GLY B N 1
ATOM 3149 C CA . GLY B 1 70 ? -16.210 -10.038 39.089 1.00 21.96 50 GLY B CA 1
ATOM 3150 C C . GLY B 1 70 ? -16.884 -9.217 40.197 1.00 31.23 50 GLY B C 1
ATOM 3151 O O . GLY B 1 70 ? -17.620 -9.778 41.021 1.00 25.11 50 GLY B O 1
ATOM 3152 N N . VAL B 1 71 ? -16.632 -7.903 40.227 1.00 23.99 51 VAL B N 1
ATOM 3153 C CA . VAL B 1 71 ? -17.235 -7.065 41.241 1.00 20.96 51 VAL B CA 1
ATOM 3154 C C . VAL B 1 71 ? -17.993 -5.961 40.546 1.00 17.68 51 VAL B C 1
ATOM 3155 O O . VAL B 1 71 ? -17.763 -5.769 39.354 1.00 24.17 51 VAL B O 1
ATOM 3159 N N . LYS B 1 72 ? -18.846 -5.249 41.278 1.00 18.69 52 LYS B N 1
ATOM 3160 C CA . LYS B 1 72 ? -19.611 -4.151 40.699 1.00 22.30 52 LYS B CA 1
ATOM 3161 C C . LYS B 1 72 ? -18.840 -2.866 40.429 1.00 34.13 52 LYS B C 1
ATOM 3162 O O . LYS B 1 72 ? -19.087 -2.162 39.450 1.00 28.35 52 LYS B O 1
ATOM 3168 N N . HIS B 1 73 ? -17.920 -2.528 41.311 1.00 23.00 53 HIS B N 1
ATOM 3169 C CA . HIS B 1 73 ? -17.255 -1.267 41.104 1.00 17.25 53 HIS B CA 1
ATOM 3170 C C . HIS B 1 73 ? -15.768 -1.355 41.316 1.00 22.71 53 HIS B C 1
ATOM 3171 O O . HIS B 1 73 ? -15.317 -2.098 42.175 1.00 18.48 53 HIS B O 1
ATOM 3178 N N . ALA B 1 74 ? -15.048 -0.497 40.595 1.00 19.93 54 ALA B N 1
ATOM 3179 C CA . ALA B 1 74 ? -13.592 -0.409 40.720 1.00 19.68 54 ALA B CA 1
ATOM 3180 C C . ALA B 1 74 ? -13.332 1.083 40.639 1.00 23.40 54 ALA B C 1
ATOM 3181 O O . ALA B 1 74 ? -13.839 1.774 39.744 1.00 20.05 54 ALA B O 1
ATOM 3183 N N . ILE B 1 75 ? -12.549 1.571 41.586 1.00 17.26 55 ILE B N 1
ATOM 3184 C CA . ILE B 1 75 ? -12.227 3.005 41.682 1.00 17.40 55 ILE B CA 1
ATOM 3185 C C . ILE B 1 75 ? -10.700 3.152 41.531 1.00 26.89 55 ILE B C 1
ATOM 3186 O O . ILE B 1 75 ? -9.943 2.720 42.396 1.00 17.40 55 ILE B O 1
ATOM 3191 N N . ALA B 1 76 ? -10.265 3.750 40.424 1.00 20.55 56 ALA B N 1
ATOM 3192 C CA . ALA B 1 76 ? -8.851 3.925 40.138 1.00 15.93 56 ALA B CA 1
ATOM 3193 C C . ALA B 1 76 ? -8.262 5.060 40.938 1.00 17.12 56 ALA B C 1
ATOM 3194 O O . ALA B 1 76 ? -8.816 6.160 40.969 1.00 19.99 56 ALA B O 1
ATOM 3196 N N . CYS B 1 77 ? -7.088 4.785 41.507 1.00 20.30 57 CYS B N 1
ATOM 3197 C CA . CYS B 1 77 ? -6.383 5.768 42.343 1.00 17.36 57 CYS B CA 1
ATOM 3198 C C . CYS B 1 77 ? -4.956 5.974 41.833 1.00 19.28 57 CYS B C 1
ATOM 3199 O O . CYS B 1 77 ? -4.438 5.173 41.024 1.00 16.26 57 CYS B O 1
ATOM 3202 N N . ASN B 1 78 ? -4.300 6.969 42.439 1.00 18.14 58 ASN B N 1
ATOM 3203 C CA . ASN B 1 78 ? -2.921 7.277 42.082 1.00 19.81 58 ASN B CA 1
ATOM 3204 C C . ASN B 1 78 ? -1.857 6.255 42.494 1.00 17.13 58 ASN B C 1
ATOM 3205 O O . ASN B 1 78 ? -0.771 6.228 41.887 1.00 16.35 58 ASN B O 1
ATOM 3210 N N . ASN B 1 79 ? -2.151 5.445 43.522 1.00 15.76 59 ASN B N 1
ATOM 3211 C CA . ASN B 1 79 ? -1.241 4.390 43.986 1.00 19.31 59 ASN B CA 1
ATOM 3212 C C . ASN B 1 79 ? -1.948 3.488 44.953 1.00 13.42 59 ASN B C 1
ATOM 3213 O O . ASN B 1 79 ? -3.074 3.742 45.348 1.00 15.33 59 ASN B O 1
ATOM 3218 N N . GLY B 1 80 ? -1.266 2.412 45.294 1.00 13.41 60 GLY B N 1
ATOM 3219 C CA . GLY B 1 80 ? -1.846 1.421 46.181 1.00 13.51 60 GLY B CA 1
ATOM 3220 C C . GLY B 1 80 ? -2.002 1.939 47.592 1.00 22.91 60 GLY B C 1
ATOM 3221 O O . GLY B 1 80 ? -2.920 1.555 48.306 1.00 19.20 60 GLY B O 1
ATOM 3222 N N . THR B 1 81 ? -1.076 2.793 47.996 1.00 15.04 61 THR B N 1
ATOM 3223 C CA . THR B 1 81 ? -1.139 3.373 49.343 1.00 15.10 61 THR B CA 1
ATOM 3224 C C . THR B 1 81 ? -2.364 4.301 49.507 1.00 13.28 61 THR B C 1
ATOM 3225 O O . THR B 1 81 ? -3.094 4.243 50.493 1.00 18.42 61 THR B O 1
ATOM 3229 N N . THR B 1 82 ? -2.581 5.187 48.533 1.00 15.27 62 THR B N 1
ATOM 3230 C CA . THR B 1 82 ? -3.721 6.119 48.590 1.00 15.45 62 THR B CA 1
ATOM 3231 C C . THR B 1 82 ? -5.036 5.335 48.443 1.00 16.97 62 THR B C 1
ATOM 3232 O O . THR B 1 82 ? -6.065 5.713 49.036 1.00 18.83 62 THR B O 1
ATOM 3236 N N . ALA B 1 83 ? -4.980 4.223 47.693 1.00 17.54 63 ALA B N 1
ATOM 3237 C CA . ALA B 1 83 ? -6.163 3.362 47.552 1.00 17.37 63 ALA B CA 1
ATOM 3238 C C . ALA B 1 83 ? -6.547 2.861 48.950 1.00 14.41 63 ALA B C 1
ATOM 3239 O O . ALA B 1 83 ? -7.714 2.910 49.369 1.00 16.79 63 ALA B O 1
ATOM 3241 N N . LEU B 1 84 ? -5.567 2.375 49.694 1.00 15.23 64 LEU B N 1
ATOM 3242 C CA . LEU B 1 84 ? -5.836 1.911 51.063 1.00 19.62 64 LEU B CA 1
ATOM 3243 C C . LEU B 1 84 ? -6.405 3.030 51.939 1.00 19.83 64 LEU B C 1
ATOM 3244 O O . LEU B 1 84 ? -7.401 2.892 52.662 1.00 21.04 64 LEU B O 1
ATOM 3249 N N . HIS B 1 85 ? -5.754 4.177 51.900 1.00 13.95 65 HIS B N 1
ATOM 3250 C CA . HIS B 1 85 ? -6.212 5.297 52.728 1.00 12.89 65 HIS B CA 1
ATOM 3251 C C . HIS B 1 85 ? -7.632 5.692 52.333 1.00 16.47 65 HIS B C 1
ATOM 3252 O O . HIS B 1 85 ? -8.508 5.812 53.189 1.00 18.23 65 HIS B O 1
ATOM 3259 N N . LEU B 1 86 ? -7.862 5.910 51.042 1.00 12.96 66 LEU B N 1
ATOM 3260 C CA . LEU B 1 86 ? -9.211 6.252 50.602 1.00 14.83 66 LEU B CA 1
ATOM 3261 C C . LEU B 1 86 ? -10.287 5.205 50.987 1.00 18.35 66 LEU B C 1
ATOM 3262 O O . LEU B 1 86 ? -11.406 5.534 51.427 1.00 15.51 66 LEU B O 1
ATOM 3267 N N . ALA B 1 87 ? -9.943 3.928 50.880 1.00 14.99 67 ALA B N 1
ATOM 3268 C CA . ALA B 1 87 ? -10.906 2.896 51.272 1.00 16.35 67 ALA B CA 1
ATOM 3269 C C . ALA B 1 87 ? -11.238 3.001 52.762 1.00 19.98 67 ALA B C 1
ATOM 3270 O O . ALA B 1 87 ? -12.415 2.963 53.164 1.00 19.48 67 ALA B O 1
ATOM 3272 N N . LEU B 1 88 ? -10.207 3.076 53.593 1.00 12.18 68 LEU B N 1
ATOM 3273 C CA . LEU B 1 88 ? -10.437 3.169 55.033 1.00 12.64 68 LEU B CA 1
ATOM 3274 C C . LEU B 1 88 ? -11.278 4.373 55.422 1.00 14.02 68 LEU B C 1
ATOM 3275 O O . LEU B 1 88 ? -12.208 4.276 56.218 1.00 17.55 68 LEU B O 1
ATOM 3280 N N . VAL B 1 89 ? -10.917 5.530 54.892 1.00 13.78 69 VAL B N 1
ATOM 3281 C CA . VAL B 1 89 ? -11.678 6.713 55.223 1.00 17.42 69 VAL B CA 1
ATOM 3282 C C . VAL B 1 89 ? -13.140 6.504 54.720 1.00 25.38 69 VAL B C 1
ATOM 3283 O O . VAL B 1 89 ? -14.098 6.830 55.435 1.00 19.31 69 VAL B O 1
ATOM 3287 N N . ALA B 1 90 ? -13.352 6.002 53.502 1.00 15.92 70 ALA B N 1
ATOM 3288 C CA . ALA B 1 90 ? -14.718 5.805 53.043 1.00 13.80 70 ALA B CA 1
ATOM 3289 C C . ALA B 1 90 ? -15.457 4.827 53.974 1.00 22.55 70 ALA B C 1
ATOM 3290 O O . ALA B 1 90 ? -16.691 4.910 54.103 1.00 18.13 70 ALA B O 1
ATOM 3292 N N . MET B 1 91 ? -14.741 3.883 54.589 1.00 18.61 71 MET B N 1
ATOM 3293 C CA . MET B 1 91 ? -15.346 2.895 55.519 1.00 27.37 71 MET B CA 1
ATOM 3294 C C . MET B 1 91 ? -15.676 3.471 56.882 1.00 16.26 71 MET B C 1
ATOM 3295 O O . MET B 1 91 ? -16.321 2.821 57.702 1.00 18.57 71 MET B O 1
ATOM 3300 N N . GLY B 1 92 ? -15.212 4.701 57.087 1.00 17.25 72 GLY B N 1
ATOM 3301 C CA . GLY B 1 92 ? -15.450 5.435 58.317 1.00 17.99 72 GLY B CA 1
ATOM 3302 C C . GLY B 1 92 ? -14.437 5.139 59.383 1.00 16.99 72 GLY B C 1
ATOM 3303 O O . GLY B 1 92 ? -14.700 5.393 60.567 1.00 21.06 72 GLY B O 1
ATOM 3304 N N . ILE B 1 93 ? -13.290 4.597 59.000 1.00 14.34 73 ILE B N 1
ATOM 3305 C CA . ILE B 1 93 ? -12.274 4.324 60.019 1.00 16.66 73 ILE B CA 1
ATOM 3306 C C . ILE B 1 93 ? -11.668 5.647 60.501 1.00 20.00 73 ILE B C 1
ATOM 3307 O O . ILE B 1 93 ? -11.292 6.508 59.678 1.00 19.78 73 ILE B O 1
ATOM 3312 N N . GLY B 1 94 ? -11.544 5.844 61.815 1.00 15.66 74 GLY B N 1
ATOM 3313 C CA . GLY B 1 94 ? -10.993 7.119 62.261 1.00 12.18 74 GLY B CA 1
ATOM 3314 C C . GLY B 1 94 ? -10.435 6.992 63.687 1.00 17.36 74 GLY B C 1
ATOM 3315 O O . GLY B 1 94 ? -10.172 5.871 64.230 1.00 16.53 74 GLY B O 1
ATOM 3316 N N . PRO B 1 95 ? -10.230 8.166 64.300 1.00 19.59 75 PRO B N 1
ATOM 3317 C CA . PRO B 1 95 ? -9.677 8.171 65.654 1.00 21.59 75 PRO B CA 1
ATOM 3318 C C . PRO B 1 95 ? -10.490 7.283 66.573 1.00 16.97 75 PRO B C 1
ATOM 3319 O O . PRO B 1 95 ? -11.725 7.268 66.595 1.00 19.96 75 PRO B O 1
ATOM 3323 N N . GLY B 1 96 ? -9.741 6.507 67.333 1.00 24.22 76 GLY B N 1
ATOM 3324 C CA . GLY B 1 96 ? -10.359 5.613 68.292 1.00 24.30 76 GLY B CA 1
ATOM 3325 C C . GLY B 1 96 ? -10.565 4.204 67.730 1.00 33.75 76 GLY B C 1
ATOM 3326 O O . GLY B 1 96 ? -10.714 3.259 68.477 1.00 29.93 76 GLY B O 1
ATOM 3327 N N . ASP B 1 97 ? -10.580 4.052 66.420 1.00 17.81 77 ASP B N 1
ATOM 3328 C CA . ASP B 1 97 ? -10.869 2.748 65.889 1.00 15.14 77 ASP B CA 1
ATOM 3329 C C . ASP B 1 97 ? -9.599 1.928 65.874 1.00 21.76 77 ASP B C 1
ATOM 3330 O O . ASP B 1 97 ? -8.499 2.480 65.820 1.00 19.35 77 ASP B O 1
ATOM 3335 N N . GLU B 1 98 ? -9.799 0.601 65.918 1.00 16.60 78 GLU B N 1
ATOM 3336 C CA . GLU B 1 98 ? -8.732 -0.397 65.762 1.00 12.23 78 GLU B CA 1
ATOM 3337 C C . GLU B 1 98 ? -8.942 -1.144 64.446 1.00 19.89 78 GLU B C 1
ATOM 3338 O O . GLU B 1 98 ? -10.093 -1.465 64.102 1.00 15.18 78 GLU B O 1
ATOM 3344 N N . VAL B 1 99 ? -7.845 -1.398 63.710 1.00 18.32 79 VAL B N 1
ATOM 3345 C CA . VAL B 1 99 ? -7.901 -2.183 62.460 1.00 15.19 79 VAL B CA 1
ATOM 3346 C C . VAL B 1 99 ? -6.827 -3.251 62.609 1.00 15.54 79 VAL B C 1
ATOM 3347 O O . VAL B 1 99 ? -5.669 -2.902 62.934 1.00 18.41 79 VAL B O 1
ATOM 3351 N N . ILE B 1 100 ? -7.220 -4.521 62.457 1.00 13.50 80 ILE B N 1
ATOM 3352 C CA . ILE B 1 100 ? -6.239 -5.614 62.601 1.00 13.24 80 ILE B CA 1
ATOM 3353 C C . ILE B 1 100 ? -5.433 -5.773 61.290 1.00 17.07 80 ILE B C 1
ATOM 3354 O O . ILE B 1 100 ? -6.020 -5.910 60.188 1.00 16.69 80 ILE B O 1
ATOM 3359 N N . VAL B 1 101 ? -4.100 -5.716 61.405 1.00 13.90 81 VAL B N 1
ATOM 3360 C CA . VAL B 1 101 ? -3.233 -5.781 60.233 1.00 15.83 81 VAL B CA 1
ATOM 3361 C C . VAL B 1 101 ? -2.061 -6.693 60.558 1.00 14.86 81 VAL B C 1
ATOM 3362 O O . VAL B 1 101 ? -1.583 -6.665 61.717 1.00 16.05 81 VAL B O 1
ATOM 3366 N N . PRO B 1 102 ? -1.604 -7.491 59.579 1.00 18.07 82 PRO B N 1
ATOM 3367 C CA . PRO B 1 102 ? -0.493 -8.409 59.900 1.00 16.07 82 PRO B CA 1
ATOM 3368 C C . PRO B 1 102 ? 0.770 -7.582 60.097 1.00 19.26 82 PRO B C 1
ATOM 3369 O O . PRO B 1 102 ? 1.000 -6.583 59.423 1.00 18.29 82 PRO B O 1
ATOM 3373 N N . SER B 1 103 ? 1.615 -7.996 61.029 1.00 16.92 83 SER B N 1
ATOM 3374 C CA . SER B 1 103 ? 2.867 -7.249 61.178 1.00 17.35 83 SER B CA 1
ATOM 3375 C C . SER B 1 103 ? 3.774 -7.498 59.979 1.00 17.67 83 SER B C 1
ATOM 3376 O O . SER B 1 103 ? 4.544 -6.625 59.562 1.00 19.04 83 SER B O 1
ATOM 3379 N N . LEU B 1 104 ? 3.660 -8.686 59.409 1.00 16.06 84 LEU B N 1
ATOM 3380 C CA . LEU B 1 104 ? 4.449 -8.978 58.239 1.00 16.83 84 LEU B CA 1
ATOM 3381 C C . LEU B 1 104 ? 3.694 -8.496 57.006 1.00 20.59 84 LEU B C 1
ATOM 3382 O O . LEU B 1 104 ? 2.838 -9.195 56.464 1.00 17.82 84 LEU B O 1
ATOM 3387 N N . THR B 1 105 ? 4.041 -7.307 56.516 1.00 18.15 85 THR B N 1
ATOM 3388 C CA . THR B 1 105 ? 3.414 -6.759 55.308 1.00 18.72 85 THR B CA 1
ATOM 3389 C C . THR B 1 105 ? 4.203 -5.544 54.835 1.00 13.64 85 THR B C 1
ATOM 3390 O O . THR B 1 105 ? 5.169 -5.131 55.510 1.00 17.24 85 THR B O 1
ATOM 3394 N N . TYR B 1 106 ? 3.818 -4.954 53.714 1.00 14.13 86 TYR B N 1
ATOM 3395 C CA . TYR B 1 106 ? 4.523 -3.727 53.269 1.00 14.57 86 TYR B CA 1
ATOM 3396 C C . TYR B 1 106 ? 3.924 -2.576 54.129 1.00 20.38 86 TYR B C 1
ATOM 3397 O O . TYR B 1 106 ? 2.734 -2.573 54.421 1.00 16.92 86 TYR B O 1
ATOM 3406 N N . ILE B 1 107 ? 4.757 -1.659 54.624 1.00 15.87 87 ILE B N 1
ATOM 3407 C CA . ILE B 1 107 ? 4.335 -0.634 55.559 1.00 15.51 87 ILE B CA 1
ATOM 3408 C C . ILE B 1 107 ? 3.065 0.164 55.270 1.00 15.81 87 ILE B C 1
ATOM 3409 O O . ILE B 1 107 ? 2.420 0.671 56.203 1.00 18.29 87 ILE B O 1
ATOM 3414 N N . ALA B 1 108 ? 2.738 0.327 53.994 1.00 14.15 88 ALA B N 1
ATOM 3415 C CA . ALA B 1 108 ? 1.572 1.107 53.635 1.00 14.69 88 ALA B CA 1
ATOM 3416 C C . ALA B 1 108 ? 0.344 0.471 54.282 1.00 19.29 88 ALA B C 1
ATOM 3417 O O . ALA B 1 108 ? -0.586 1.188 54.590 1.00 14.99 88 ALA B O 1
ATOM 3419 N N . SER B 1 109 ? 0.319 -0.849 54.486 1.00 16.53 89 SER B N 1
ATOM 3420 C CA . SER B 1 109 ? -0.866 -1.463 55.112 1.00 13.56 89 SER B CA 1
ATOM 3421 C C . SER B 1 109 ? -1.143 -0.815 56.471 1.00 19.04 89 SER B C 1
ATOM 3422 O O . SER B 1 109 ? -2.274 -0.423 56.778 1.00 16.01 89 SER B O 1
ATOM 3425 N N . ALA B 1 110 ? -0.103 -0.672 57.285 1.00 15.48 90 ALA B N 1
ATOM 3426 C CA . ALA B 1 110 ? -0.241 -0.058 58.593 1.00 15.35 90 ALA B CA 1
ATOM 3427 C C . ALA B 1 110 ? -0.346 1.485 58.497 1.00 14.91 90 ALA B C 1
ATOM 3428 O O . ALA B 1 110 ? -1.159 2.134 59.194 1.00 16.30 90 ALA B O 1
ATOM 3430 N N . ASN B 1 111 ? 0.463 2.090 57.631 1.00 18.22 91 ASN B N 1
ATOM 3431 C CA . ASN B 1 111 ? 0.438 3.535 57.520 1.00 15.87 91 ASN B CA 1
ATOM 3432 C C . ASN B 1 111 ? -0.952 4.031 57.124 1.00 16.06 91 ASN B C 1
ATOM 3433 O O . ASN B 1 111 ? -1.421 5.100 57.538 1.00 13.87 91 ASN B O 1
ATOM 3438 N N . SER B 1 112 ? -1.601 3.256 56.261 1.00 16.26 92 SER B N 1
ATOM 3439 C CA . SER B 1 112 ? -2.897 3.720 55.834 1.00 13.37 92 SER B CA 1
ATOM 3440 C C . SER B 1 112 ? -3.857 3.850 57.017 1.00 14.49 92 SER B C 1
ATOM 3441 O O . SER B 1 112 ? -4.698 4.771 57.059 1.00 15.99 92 SER B O 1
ATOM 3444 N N . VAL B 1 113 ? -3.736 2.941 57.972 1.00 12.35 93 VAL B N 1
ATOM 3445 C CA . VAL B 1 113 ? -4.559 3.003 59.173 1.00 16.81 93 VAL B CA 1
ATOM 3446 C C . VAL B 1 113 ? -4.208 4.238 60.032 1.00 24.08 93 VAL B C 1
ATOM 3447 O O . VAL B 1 113 ? -5.073 4.962 60.527 1.00 14.95 93 VAL B O 1
ATOM 3451 N N . THR B 1 114 ? -2.906 4.493 60.161 1.00 16.67 94 THR B N 1
ATOM 3452 C CA . THR B 1 114 ? -2.398 5.629 60.924 1.00 16.83 94 THR B CA 1
ATOM 3453 C C . THR B 1 114 ? -2.877 6.950 60.332 1.00 16.70 94 THR B C 1
ATOM 3454 O O . THR B 1 114 ? -3.103 7.897 61.079 1.00 16.57 94 THR B O 1
ATOM 3458 N N . TYR B 1 115 ? -2.898 7.057 58.999 1.00 13.09 95 TYR B N 1
ATOM 3459 C CA . TYR B 1 115 ? -3.290 8.308 58.340 1.00 14.31 95 TYR B CA 1
ATOM 3460 C C . TYR B 1 115 ? -4.676 8.642 58.803 1.00 12.91 95 TYR B C 1
ATOM 3461 O O . TYR B 1 115 ? -5.040 9.806 58.871 1.00 15.75 95 TYR B O 1
ATOM 3470 N N . CYS B 1 116 ? -5.499 7.623 58.981 1.00 15.93 96 CYS B N 1
ATOM 3471 C CA . CYS B 1 116 ? -6.884 7.831 59.456 1.00 15.87 96 CYS B CA 1
ATOM 3472 C C . CYS B 1 116 ? -6.997 8.285 60.923 1.00 23.05 96 CYS B C 1
ATOM 3473 O O . CYS B 1 116 ? -8.084 8.708 61.300 1.00 18.10 96 CYS B O 1
ATOM 3476 N N . GLY B 1 117 ? -5.947 8.146 61.736 1.00 13.88 97 GLY B N 1
ATOM 3477 C CA . GLY B 1 117 ? -5.976 8.527 63.145 1.00 13.40 97 GLY B CA 1
ATOM 3478 C C . GLY B 1 117 ? -6.332 7.251 63.917 1.00 16.47 97 GLY B C 1
ATOM 3479 O O . GLY B 1 117 ? -6.473 7.254 65.141 1.00 18.64 97 GLY B O 1
ATOM 3480 N N . ALA B 1 118 ? -6.473 6.143 63.198 1.00 13.43 98 ALA B N 1
ATOM 3481 C CA . ALA B 1 118 ? -6.816 4.888 63.877 1.00 16.93 98 ALA B CA 1
ATOM 3482 C C . ALA B 1 118 ? -5.547 4.129 64.348 1.00 17.59 98 ALA B C 1
ATOM 3483 O O . ALA B 1 118 ? -4.400 4.500 64.012 1.00 18.93 98 ALA B O 1
ATOM 3485 N N . THR B 1 119 ? -5.759 3.055 65.108 1.00 17.20 99 THR B N 1
ATOM 3486 C CA . THR B 1 119 ? -4.663 2.259 65.633 1.00 16.84 99 THR B CA 1
ATOM 3487 C C . THR B 1 119 ? -4.554 0.863 64.979 1.00 22.10 99 THR B C 1
ATOM 3488 O O . THR B 1 119 ? -5.534 0.082 64.976 1.00 18.07 99 THR B O 1
ATOM 3492 N N . PRO B 1 120 ? -3.383 0.544 64.421 1.00 18.74 100 PRO B N 1
ATOM 3493 C CA . PRO B 1 120 ? -3.199 -0.790 63.830 1.00 14.15 100 PRO B CA 1
ATOM 3494 C C . PRO B 1 120 ? -3.042 -1.751 65.002 1.00 19.27 100 PRO B C 1
ATOM 3495 O O . PRO B 1 120 ? -2.391 -1.412 66.001 1.00 16.76 100 PRO B O 1
ATOM 3499 N N . VAL B 1 121 ? -3.634 -2.933 64.862 1.00 16.60 101 VAL B N 1
ATOM 3500 C CA . VAL B 1 121 ? -3.536 -3.991 65.862 1.00 16.32 101 VAL B CA 1
ATOM 3501 C C . VAL B 1 121 ? -2.878 -5.144 65.107 1.00 14.59 101 VAL B C 1
ATOM 3502 O O . VAL B 1 121 ? -3.428 -5.764 64.187 1.00 15.20 101 VAL B O 1
ATOM 3506 N N . LEU B 1 122 ? -1.601 -5.342 65.438 1.00 18.47 102 LEU B N 1
ATOM 3507 C CA . LEU B 1 122 ? -0.820 -6.323 64.712 1.00 17.64 102 LEU B CA 1
ATOM 3508 C C . LEU B 1 122 ? -1.158 -7.773 65.032 1.00 18.80 102 LEU B C 1
ATOM 3509 O O . LEU B 1 122 ? -1.394 -8.150 66.182 1.00 16.47 102 LEU B O 1
ATOM 3514 N N . VAL B 1 123 ? -1.160 -8.566 63.961 1.00 21.05 103 VAL B N 1
ATOM 3515 C CA . VAL B 1 123 ? -1.439 -9.997 64.059 1.00 25.53 103 VAL B CA 1
ATOM 3516 C C . VAL B 1 123 ? -0.357 -10.864 63.371 1.00 34.50 103 VAL B C 1
ATOM 3517 O O . VAL B 1 123 ? 0.168 -10.450 62.343 1.00 17.48 103 VAL B O 1
ATOM 3521 N N . ASP B 1 124 ? -0.033 -12.053 63.902 1.00 22.40 104 ASP B N 1
ATOM 3522 C CA . ASP B 1 124 ? 0.955 -12.960 63.293 1.00 17.17 104 ASP B CA 1
ATOM 3523 C C . ASP B 1 124 ? 0.469 -13.620 62.023 1.00 21.18 104 ASP B C 1
ATOM 3524 O O . ASP B 1 124 ? -0.720 -13.578 61.679 1.00 20.65 104 ASP B O 1
ATOM 3529 N N . ASN B 1 125 ? 1.396 -14.219 61.285 1.00 18.69 105 ASN B N 1
ATOM 3530 C CA . ASN B 1 125 ? 0.979 -14.831 60.043 1.00 17.73 105 ASN B CA 1
ATOM 3531 C C . ASN B 1 125 ? 1.399 -16.328 60.108 1.00 20.30 105 ASN B C 1
ATOM 3532 O O . ASN B 1 125 ? 2.069 -16.773 61.051 1.00 20.07 105 ASN B O 1
ATOM 3537 N N . ASP B 1 126 ? 0.993 -17.060 59.071 1.00 26.98 106 ASP B N 1
ATOM 3538 C CA . ASP B 1 126 ? 1.233 -18.503 58.854 1.00 18.38 106 ASP B CA 1
ATOM 3539 C C . ASP B 1 126 ? 2.659 -18.661 58.390 1.00 35.00 106 ASP B C 1
ATOM 3540 O O . ASP B 1 126 ? 3.093 -17.909 57.506 1.00 24.02 106 ASP B O 1
ATOM 3545 N N . PRO B 1 127 ? 3.368 -19.642 58.948 1.00 25.14 107 PRO B N 1
ATOM 3546 C CA . PRO B 1 127 ? 4.776 -19.843 58.600 1.00 30.61 107 PRO B CA 1
ATOM 3547 C C . PRO B 1 127 ? 5.027 -20.356 57.209 1.00 29.61 107 PRO B C 1
ATOM 3548 O O . PRO B 1 127 ? 6.169 -20.301 56.747 1.00 22.22 107 PRO B O 1
ATOM 3552 N N . ARG B 1 128 ? 3.973 -20.800 56.535 1.00 17.91 108 ARG B N 1
ATOM 3553 C CA . ARG B 1 128 ? 4.164 -21.273 55.188 1.00 25.34 108 ARG B CA 1
ATOM 3554 C C . ARG B 1 128 ? 3.616 -20.341 54.117 1.00 26.24 108 ARG B C 1
ATOM 3555 O O . ARG B 1 128 ? 4.159 -20.282 53.011 1.00 21.88 108 ARG B O 1
ATOM 3563 N N . THR B 1 129 ? 2.472 -19.715 54.371 1.00 19.97 109 THR B N 1
ATOM 3564 C CA . THR B 1 129 ? 1.914 -18.922 53.290 1.00 21.48 109 THR B CA 1
ATOM 3565 C C . THR B 1 129 ? 2.300 -17.467 53.540 1.00 22.72 109 THR B C 1
ATOM 3566 O O . THR B 1 129 ? 2.149 -16.658 52.633 1.00 27.09 109 THR B O 1
ATOM 3570 N N . PHE B 1 130 ? 2.851 -17.160 54.706 1.00 21.15 110 PHE B N 1
ATOM 3571 C CA . PHE B 1 130 ? 3.252 -15.774 55.023 1.00 27.36 110 PHE B CA 1
ATOM 3572 C C . PHE B 1 130 ? 2.061 -14.853 55.297 1.00 25.48 110 PHE B C 1
ATOM 3573 O O . PHE B 1 130 ? 2.222 -13.659 55.476 1.00 21.21 110 PHE B O 1
ATOM 3581 N N . ASN B 1 131 ? 0.865 -15.416 55.263 1.00 20.30 111 ASN B N 1
ATOM 3582 C CA . ASN B 1 131 ? -0.363 -14.653 55.383 1.00 13.44 111 ASN B CA 1
ATOM 3583 C C . ASN B 1 131 ? -0.996 -14.669 56.756 1.00 26.29 111 ASN B C 1
ATOM 3584 O O . ASN B 1 131 ? -0.676 -15.538 57.565 1.00 19.48 111 ASN B O 1
ATOM 3589 N N . LEU B 1 132 ? -1.892 -13.703 57.005 1.00 18.47 112 LEU B N 1
ATOM 3590 C CA . LEU B 1 132 ? -2.561 -13.519 58.305 1.00 17.95 112 LEU B CA 1
ATOM 3591 C C . LEU B 1 132 ? -3.123 -14.853 58.821 1.00 21.73 112 LEU B C 1
ATOM 3592 O O . LEU B 1 132 ? -3.821 -15.585 58.098 1.00 23.55 112 LEU B O 1
ATOM 3597 N N . ASP B 1 133 ? -2.772 -15.177 60.057 1.00 21.44 113 ASP B N 1
ATOM 3598 C CA . ASP B 1 133 ? -3.174 -16.478 60.620 1.00 16.58 113 ASP B CA 1
ATOM 3599 C C . ASP B 1 133 ? -4.500 -16.247 61.301 1.00 14.72 113 ASP B C 1
ATOM 3600 O O . ASP B 1 133 ? -4.564 -15.588 62.362 1.00 20.65 113 ASP B O 1
ATOM 3605 N N . ALA B 1 134 ? -5.554 -16.734 60.641 1.00 22.98 114 ALA B N 1
ATOM 3606 C CA . ALA B 1 134 ? -6.923 -16.545 61.154 1.00 18.14 114 ALA B CA 1
ATOM 3607 C C . ALA B 1 134 ? -7.113 -17.045 62.595 1.00 20.64 114 ALA B C 1
ATOM 3608 O O . ALA B 1 134 ? -7.885 -16.492 63.355 1.00 23.73 114 ALA B O 1
ATOM 3610 N N . ALA B 1 135 ? -6.388 -18.077 63.004 1.00 26.17 115 ALA B N 1
ATOM 3611 C CA . ALA B 1 135 ? -6.509 -18.594 64.358 1.00 26.40 115 ALA B CA 1
ATOM 3612 C C . ALA B 1 135 ? -6.060 -17.578 65.388 1.00 27.99 115 ALA B C 1
ATOM 3613 O O . ALA B 1 135 ? -6.314 -17.734 66.603 1.00 26.00 115 ALA B O 1
ATOM 3615 N N . LYS B 1 136 ? -5.373 -16.535 64.930 1.00 22.49 116 LYS B N 1
ATOM 3616 C CA . LYS B 1 136 ? -4.912 -15.605 65.938 1.00 24.61 116 LYS B CA 1
ATOM 3617 C C . LYS B 1 136 ? -5.770 -14.354 66.016 1.00 27.05 116 LYS B C 1
ATOM 3618 O O . LYS B 1 136 ? -5.535 -13.477 66.854 1.00 19.08 116 LYS B O 1
ATOM 3624 N N . LEU B 1 137 ? -6.795 -14.268 65.179 1.00 20.55 117 LEU B N 1
ATOM 3625 C CA . LEU B 1 137 ? -7.614 -13.042 65.228 1.00 27.02 117 LEU B CA 1
ATOM 3626 C C . LEU B 1 137 ? -8.452 -12.803 66.462 1.00 22.09 117 LEU B C 1
ATOM 3627 O O . LEU B 1 137 ? -8.503 -11.723 67.050 1.00 24.01 117 LEU B O 1
ATOM 3632 N N . GLU B 1 138 ? -9.245 -13.808 66.801 1.00 20.23 118 GLU B N 1
ATOM 3633 C CA . GLU B 1 138 ? -10.239 -13.627 67.821 1.00 21.63 118 GLU B CA 1
ATOM 3634 C C . GLU B 1 138 ? -9.732 -12.884 69.023 1.00 25.14 118 GLU B C 1
ATOM 3635 O O . GLU B 1 138 ? -10.348 -11.940 69.507 1.00 25.82 118 GLU B O 1
ATOM 3641 N N . ALA B 1 139 ? -8.613 -13.368 69.524 1.00 19.82 119 ALA B N 1
ATOM 3642 C CA . ALA B 1 139 ? -8.047 -12.802 70.725 1.00 19.74 119 ALA B CA 1
ATOM 3643 C C . ALA B 1 139 ? -7.639 -11.336 70.596 1.00 25.42 119 ALA B C 1
ATOM 3644 O O . ALA B 1 139 ? -7.268 -10.721 71.622 1.00 26.46 119 ALA B O 1
ATOM 3646 N N . LEU B 1 140 ? -7.614 -10.799 69.369 1.00 23.89 120 LEU B N 1
ATOM 3647 C CA . LEU B 1 140 ? -7.136 -9.426 69.208 1.00 18.78 120 LEU B CA 1
ATOM 3648 C C . LEU B 1 140 ? -8.300 -8.452 69.167 1.00 17.56 120 LEU B C 1
ATOM 3649 O O . LEU B 1 140 ? -8.143 -7.230 69.198 1.00 18.82 120 LEU B O 1
ATOM 3654 N N . ILE B 1 141 ? -9.469 -9.048 69.024 1.00 14.60 121 ILE B N 1
ATOM 3655 C CA . ILE B 1 141 ? -10.696 -8.252 68.920 1.00 24.15 121 ILE B CA 1
ATOM 3656 C C . ILE B 1 141 ? -11.084 -7.531 70.217 1.00 28.15 121 ILE B C 1
ATOM 3657 O O . ILE B 1 141 ? -11.008 -8.129 71.282 1.00 20.34 121 ILE B O 1
ATOM 3662 N N . THR B 1 142 ? -11.444 -6.249 70.148 1.00 18.14 122 THR B N 1
ATOM 3663 C CA . THR B 1 142 ? -11.843 -5.476 71.326 1.00 16.44 122 THR B CA 1
ATOM 3664 C C . THR B 1 142 ? -13.010 -4.566 70.948 1.00 20.13 122 THR B C 1
ATOM 3665 O O . THR B 1 142 ? -13.466 -4.569 69.801 1.00 19.06 122 THR B O 1
ATOM 3669 N N . PRO B 1 143 ? -13.524 -3.832 71.932 1.00 17.61 123 PRO B N 1
ATOM 3670 C CA . PRO B 1 143 ? -14.660 -2.967 71.657 1.00 18.00 123 PRO B CA 1
ATOM 3671 C C . PRO B 1 143 ? -14.314 -1.992 70.570 1.00 19.05 123 PRO B C 1
ATOM 3672 O O . PRO B 1 143 ? -15.239 -1.466 69.970 1.00 19.17 123 PRO B O 1
ATOM 3676 N N . ARG B 1 144 ? -13.035 -1.679 70.367 1.00 18.09 124 ARG B N 1
ATOM 3677 C CA . ARG B 1 144 ? -12.658 -0.660 69.364 1.00 17.88 124 ARG B CA 1
ATOM 3678 C C . ARG B 1 144 ? -12.398 -1.208 67.957 1.00 17.42 124 ARG B C 1
ATOM 3679 O O . ARG B 1 144 ? -12.265 -0.415 66.993 1.00 17.48 124 ARG B O 1
ATOM 3687 N N . THR B 1 145 ? -12.354 -2.541 67.828 1.00 15.20 125 THR B N 1
ATOM 3688 C CA . THR B 1 145 ? -12.091 -3.106 66.513 1.00 14.77 125 THR B CA 1
ATOM 3689 C C . THR B 1 145 ? -13.183 -2.761 65.504 1.00 15.81 125 THR B C 1
ATOM 3690 O O . THR B 1 145 ? -14.350 -2.980 65.779 1.00 22.11 125 THR B O 1
ATOM 3694 N N . LYS B 1 146 ? -12.820 -2.261 64.332 1.00 14.81 126 LYS B N 1
ATOM 3695 C CA . LYS B 1 146 ? -13.782 -1.994 63.279 1.00 12.52 126 LYS B CA 1
ATOM 3696 C C . LYS B 1 146 ? -13.507 -2.786 62.019 1.00 19.21 126 LYS B C 1
ATOM 3697 O O . LYS B 1 146 ? -14.416 -2.962 61.223 1.00 16.24 126 LYS B O 1
ATOM 3703 N N . ALA B 1 147 ? -12.273 -3.227 61.766 1.00 16.54 127 ALA B N 1
ATOM 3704 C CA . ALA B 1 147 ? -12.008 -3.958 60.524 1.00 11.07 127 ALA B CA 1
ATOM 3705 C C . ALA B 1 147 ? -10.776 -4.790 60.673 1.00 14.36 127 ALA B C 1
ATOM 3706 O O . ALA B 1 147 ? -9.967 -4.587 61.563 1.00 15.66 127 ALA B O 1
ATOM 3708 N N . ILE B 1 148 ? -10.710 -5.758 59.783 1.00 15.38 128 ILE B N 1
ATOM 3709 C CA . ILE B 1 148 ? -9.570 -6.637 59.613 1.00 11.69 128 ILE B CA 1
ATOM 3710 C C . ILE B 1 148 ? -9.031 -6.439 58.181 1.00 15.48 128 ILE B C 1
ATOM 3711 O O . ILE B 1 148 ? -9.761 -6.361 57.185 1.00 19.13 128 ILE B O 1
ATOM 3716 N N . MET B 1 149 ? -7.712 -6.383 58.083 1.00 16.16 129 MET B N 1
ATOM 3717 C CA . MET B 1 149 ? -7.052 -6.212 56.805 1.00 16.05 129 MET B CA 1
ATOM 3718 C C . MET B 1 149 ? -6.166 -7.406 56.436 1.00 22.35 129 MET B C 1
ATOM 3719 O O . MET B 1 149 ? -4.941 -7.398 56.635 1.00 17.16 129 MET B O 1
ATOM 3724 N N . PRO B 1 150 ? -6.774 -8.450 55.878 1.00 18.76 130 PRO B N 1
ATOM 3725 C CA . PRO B 1 150 ? -5.931 -9.562 55.385 1.00 16.54 130 PRO B CA 1
ATOM 3726 C C . PRO B 1 150 ? -5.059 -9.025 54.223 1.00 16.43 130 PRO B C 1
ATOM 3727 O O . PRO B 1 150 ? -5.548 -8.259 53.376 1.00 18.93 130 PRO B O 1
ATOM 3731 N N . VAL B 1 151 ? -3.784 -9.434 54.157 1.00 16.58 131 VAL B N 1
ATOM 3732 C CA . VAL B 1 151 ? -2.895 -9.006 53.064 1.00 16.36 131 VAL B CA 1
ATOM 3733 C C . VAL B 1 151 ? -2.436 -10.252 52.314 1.00 15.80 131 VAL B C 1
ATOM 3734 O O . VAL B 1 151 ? -1.908 -11.193 52.928 1.00 17.35 131 VAL B O 1
ATOM 3738 N N . HIS B 1 152 ? -2.738 -10.290 51.014 1.00 17.27 132 HIS B N 1
ATOM 3739 C CA . HIS B 1 152 ? -2.468 -11.464 50.145 1.00 14.18 132 HIS B CA 1
ATOM 3740 C C . HIS B 1 152 ? -1.027 -11.318 49.634 1.00 17.55 132 HIS B C 1
ATOM 3741 O O . HIS B 1 152 ? -0.807 -10.825 48.533 1.00 19.89 132 HIS B O 1
ATOM 3748 N N . LEU B 1 153 ? -0.055 -11.655 50.467 1.00 20.02 133 LEU B N 1
ATOM 3749 C CA . LEU B 1 153 ? 1.356 -11.470 50.092 1.00 16.75 133 LEU B CA 1
ATOM 3750 C C . LEU B 1 153 ? 1.767 -12.369 48.935 1.00 26.78 133 LEU B C 1
ATOM 3751 O O . LEU B 1 153 ? 1.397 -13.537 48.849 1.00 23.57 133 LEU B O 1
ATOM 3756 N N . TYR B 1 154 ? 2.631 -11.823 48.104 1.00 19.48 134 TYR B N 1
ATOM 3757 C CA . TYR B 1 154 ? 3.246 -12.544 47.012 1.00 25.26 134 TYR B CA 1
ATOM 3758 C C . TYR B 1 154 ? 2.369 -13.165 45.957 1.00 23.94 134 TYR B C 1
ATOM 3759 O O . TYR B 1 154 ? 2.856 -13.881 45.041 1.00 19.63 134 TYR B O 1
ATOM 3768 N N . GLY B 1 155 ? 1.095 -12.820 46.060 1.00 19.18 135 GLY B N 1
ATOM 3769 C CA . GLY B 1 155 ? 0.137 -13.320 45.062 1.00 23.20 135 GLY B CA 1
ATOM 3770 C C . GLY B 1 155 ? -0.781 -14.466 45.537 1.00 18.09 135 GLY B C 1
ATOM 3771 O O . GLY B 1 155 ? -1.573 -15.061 44.773 1.00 25.06 135 GLY B O 1
ATOM 3772 N N . GLN B 1 156 ? -0.676 -14.767 46.821 1.00 16.81 136 GLN B N 1
ATOM 3773 C CA . GLN B 1 156 ? -1.493 -15.833 47.344 1.00 17.11 136 GLN B CA 1
ATOM 3774 C C . GLN B 1 156 ? -2.539 -15.181 48.227 1.00 19.17 136 GLN B C 1
ATOM 3775 O O . GLN B 1 156 ? -2.206 -14.452 49.178 1.00 19.85 136 GLN B O 1
ATOM 3781 N N . ILE B 1 157 ? -3.801 -15.519 47.987 1.00 18.14 137 ILE B N 1
ATOM 3782 C CA . ILE B 1 157 ? -4.848 -15.000 48.869 1.00 20.47 137 ILE B CA 1
ATOM 3783 C C . ILE B 1 157 ? -4.895 -15.694 50.249 1.00 23.41 137 ILE B C 1
ATOM 3784 O O . ILE B 1 157 ? -4.707 -16.914 50.355 1.00 21.58 137 ILE B O 1
ATOM 3789 N N . CYS B 1 158 ? -5.208 -14.928 51.299 1.00 21.28 138 CYS B N 1
ATOM 3790 C CA . CYS B 1 158 ? -5.331 -15.406 52.688 1.00 18.09 138 CYS B CA 1
ATOM 3791 C C . CYS B 1 158 ? -6.449 -16.445 52.805 1.00 16.69 138 CYS B C 1
ATOM 3792 O O . CYS B 1 158 ? -7.260 -16.581 51.899 1.00 20.16 138 CYS B O 1
ATOM 3795 N N . ASP B 1 159 ? -6.493 -17.115 53.945 1.00 21.93 139 ASP B N 1
ATOM 3796 C CA . ASP B 1 159 ? -7.495 -18.163 54.079 1.00 26.00 139 ASP B CA 1
ATOM 3797 C C . ASP B 1 159 ? -8.755 -17.431 54.486 1.00 17.63 139 ASP B C 1
ATOM 3798 O O . ASP B 1 159 ? -9.060 -17.263 55.664 1.00 23.94 139 ASP B O 1
ATOM 3803 N N . MET B 1 160 ? -9.452 -16.983 53.466 1.00 16.74 140 MET B N 1
ATOM 3804 C CA . MET B 1 160 ? -10.567 -16.112 53.657 1.00 17.28 140 MET B CA 1
ATOM 3805 C C . MET B 1 160 ? -11.771 -16.651 54.404 1.00 39.87 140 MET B C 1
ATOM 3806 O O . MET B 1 160 ? -12.497 -15.920 55.083 1.00 20.63 140 MET B O 1
ATOM 3811 N N . ASP B 1 161 ? -12.001 -17.942 54.292 1.00 21.22 141 ASP B N 1
ATOM 3812 C CA . ASP B 1 161 ? -13.187 -18.457 54.946 1.00 27.86 141 ASP B CA 1
ATOM 3813 C C . ASP B 1 161 ? -13.200 -18.195 56.437 1.00 26.19 141 ASP B C 1
ATOM 3814 O O . ASP B 1 161 ? -14.123 -17.561 56.959 1.00 25.45 141 ASP B O 1
ATOM 3819 N N . PRO B 1 162 ? -12.181 -18.681 57.133 1.00 22.22 142 PRO B N 1
ATOM 3820 C CA . PRO B 1 162 ? -12.107 -18.508 58.584 1.00 21.99 142 PRO B CA 1
ATOM 3821 C C . PRO B 1 162 ? -12.000 -17.041 58.973 1.00 39.96 142 PRO B C 1
ATOM 3822 O O . PRO B 1 162 ? -12.588 -16.632 59.979 1.00 22.47 142 PRO B O 1
ATOM 3826 N N . ILE B 1 163 ? -11.305 -16.239 58.159 1.00 24.28 143 ILE B N 1
ATOM 3827 C CA . ILE B 1 163 ? -11.240 -14.800 58.429 1.00 21.51 143 ILE B CA 1
ATOM 3828 C C . ILE B 1 163 ? -12.631 -14.130 58.360 1.00 18.40 143 ILE B C 1
ATOM 3829 O O . ILE B 1 163 ? -12.996 -13.343 59.270 1.00 20.19 143 ILE B O 1
ATOM 3834 N N . LEU B 1 164 ? -13.414 -14.409 57.309 1.00 24.71 144 LEU B N 1
ATOM 3835 C CA . LEU B 1 164 ? -14.725 -13.731 57.202 1.00 24.12 144 LEU B CA 1
ATOM 3836 C C . LEU B 1 164 ? -15.691 -14.204 58.288 1.00 21.74 144 LEU B C 1
ATOM 3837 O O . LEU B 1 164 ? -16.531 -13.457 58.766 1.00 23.12 144 LEU B O 1
ATOM 3842 N N . GLU B 1 165 ? -15.573 -15.466 58.695 1.00 20.96 145 GLU B N 1
ATOM 3843 C CA A GLU B 1 165 ? -16.522 -15.871 59.714 0.50 53.39 145 GLU B CA 1
ATOM 3844 C CA B GLU B 1 165 ? -16.405 -16.058 59.752 0.50 6.01 145 GLU B CA 1
ATOM 3845 C C . GLU B 1 165 ? -16.192 -15.289 61.061 1.00 39.50 145 GLU B C 1
ATOM 3846 O O . GLU B 1 165 ? -17.118 -14.956 61.808 1.00 23.45 145 GLU B O 1
ATOM 3857 N N . VAL B 1 166 ? -14.915 -15.070 61.346 1.00 18.30 146 VAL B N 1
ATOM 3858 C CA . VAL B 1 166 ? -14.620 -14.404 62.598 1.00 18.66 146 VAL B CA 1
ATOM 3859 C C . VAL B 1 166 ? -15.133 -12.945 62.434 1.00 20.17 146 VAL B C 1
ATOM 3860 O O . VAL B 1 166 ? -15.731 -12.355 63.346 1.00 18.41 146 VAL B O 1
ATOM 3864 N N . ALA B 1 167 ? -14.912 -12.334 61.271 1.00 18.75 147 ALA B N 1
ATOM 3865 C CA . ALA B 1 167 ? -15.371 -10.941 61.114 1.00 20.91 147 ALA B CA 1
ATOM 3866 C C . ALA B 1 167 ? -16.883 -10.812 61.257 1.00 29.42 147 ALA B C 1
ATOM 3867 O O . ALA B 1 167 ? -17.400 -9.864 61.857 1.00 25.20 147 ALA B O 1
ATOM 3869 N N . ARG B 1 168 ? -17.590 -11.716 60.593 1.00 22.04 148 ARG B N 1
ATOM 3870 C CA . ARG B 1 168 ? -19.042 -11.707 60.606 1.00 20.30 148 ARG B CA 1
ATOM 3871 C C . ARG B 1 168 ? -19.583 -11.848 62.020 1.00 32.08 148 ARG B C 1
ATOM 3872 O O . ARG B 1 168 ? -20.485 -11.101 62.451 1.00 29.89 148 ARG B O 1
ATOM 3880 N N . ARG B 1 169 ? -18.952 -12.740 62.780 1.00 27.07 149 ARG B N 1
ATOM 3881 C CA . ARG B 1 169 ? -19.303 -12.975 64.194 1.00 26.61 149 ARG B CA 1
ATOM 3882 C C . ARG B 1 169 ? -19.118 -11.722 65.061 1.00 25.04 149 ARG B C 1
ATOM 3883 O O . ARG B 1 169 ? -19.711 -11.611 66.122 1.00 29.36 149 ARG B O 1
ATOM 3891 N N . HIS B 1 170 ? -18.267 -10.788 64.652 1.00 21.22 150 HIS B N 1
ATOM 3892 C CA . HIS B 1 170 ? -18.005 -9.596 65.434 1.00 18.32 150 HIS B CA 1
ATOM 3893 C C . HIS B 1 170 ? -18.445 -8.347 64.768 1.00 20.23 150 HIS B C 1
ATOM 3894 O O . HIS B 1 170 ? -18.114 -7.246 65.197 1.00 24.37 150 HIS B O 1
ATOM 3901 N N . ASN B 1 171 ? -19.198 -8.557 63.706 1.00 18.99 151 ASN B N 1
ATOM 3902 C CA . ASN B 1 171 ? -19.685 -7.438 62.965 1.00 22.70 151 ASN B CA 1
ATOM 3903 C C . ASN B 1 171 ? -18.538 -6.498 62.542 1.00 28.80 151 ASN B C 1
ATOM 3904 O O . ASN B 1 171 ? -18.688 -5.260 62.621 1.00 26.81 151 ASN B O 1
ATOM 3909 N N . LEU B 1 172 ? -17.419 -7.065 62.059 1.00 21.05 152 LEU B N 1
ATOM 3910 C CA . LEU B 1 172 ? -16.281 -6.241 61.614 1.00 17.97 152 LEU B CA 1
ATOM 3911 C C . LEU B 1 172 ? -16.231 -6.103 60.091 1.00 30.28 152 LEU B C 1
ATOM 3912 O O . LEU B 1 172 ? -16.661 -6.994 59.400 1.00 21.18 152 LEU B O 1
ATOM 3917 N N . LEU B 1 173 ? -15.670 -5.038 59.536 1.00 18.63 153 LEU B N 1
ATOM 3918 C CA . LEU B 1 173 ? -15.525 -4.949 58.069 1.00 14.52 153 LEU B CA 1
ATOM 3919 C C . LEU B 1 173 ? -14.204 -5.660 57.693 1.00 19.54 153 LEU B C 1
ATOM 3920 O O . LEU B 1 173 ? -13.289 -5.783 58.509 1.00 17.78 153 LEU B O 1
ATOM 3925 N N . VAL B 1 174 ? -14.092 -6.108 56.436 1.00 20.94 154 VAL B N 1
ATOM 3926 C CA . VAL B 1 174 ? -12.853 -6.742 55.954 1.00 16.57 154 VAL B CA 1
ATOM 3927 C C . VAL B 1 174 ? -12.435 -6.016 54.683 1.00 19.70 154 VAL B C 1
ATOM 3928 O O . VAL B 1 174 ? -13.220 -5.899 53.733 1.00 21.15 154 VAL B O 1
ATOM 3932 N N . ILE B 1 175 ? -11.193 -5.531 54.716 1.00 17.32 155 ILE B N 1
ATOM 3933 C CA . ILE B 1 175 ? -10.585 -4.868 53.568 1.00 13.93 155 ILE B CA 1
ATOM 3934 C C . ILE B 1 175 ? -9.368 -5.707 53.168 1.00 19.10 155 ILE B C 1
ATOM 3935 O O . ILE B 1 175 ? -8.438 -5.877 53.958 1.00 17.58 155 ILE B O 1
ATOM 3940 N N . GLU B 1 176 ? -9.408 -6.273 51.966 1.00 14.01 156 GLU B N 1
ATOM 3941 C CA . GLU B 1 176 ? -8.252 -7.023 51.493 1.00 14.85 156 GLU B CA 1
ATOM 3942 C C . GLU B 1 176 ? -7.183 -6.055 50.956 1.00 14.60 156 GLU B C 1
ATOM 3943 O O . GLU B 1 176 ? -7.465 -5.173 50.108 1.00 17.11 156 GLU B O 1
ATOM 3949 N N . ASP B 1 177 ? -5.947 -6.237 51.425 1.00 15.28 157 ASP B N 1
ATOM 3950 C CA . ASP B 1 177 ? -4.816 -5.530 50.831 1.00 15.43 157 ASP B CA 1
ATOM 3951 C C . ASP B 1 177 ? -4.305 -6.543 49.734 1.00 15.66 157 ASP B C 1
ATOM 3952 O O . ASP B 1 177 ? -3.560 -7.469 50.015 1.00 17.76 157 ASP B O 1
ATOM 3957 N N . ALA B 1 178 ? -4.802 -6.433 48.495 1.00 19.73 158 ALA B N 1
ATOM 3958 C CA . ALA B 1 178 ? -4.477 -7.367 47.409 1.00 20.17 158 ALA B CA 1
ATOM 3959 C C . ALA B 1 178 ? -3.441 -6.754 46.484 1.00 21.41 158 ALA B C 1
ATOM 3960 O O . ALA B 1 178 ? -3.347 -7.162 45.302 1.00 20.84 158 ALA B O 1
ATOM 3962 N N . ALA B 1 179 ? -2.739 -5.735 46.998 1.00 15.55 159 ALA B N 1
ATOM 3963 C CA . ALA B 1 179 ? -1.720 -5.041 46.209 1.00 14.92 159 ALA B CA 1
ATOM 3964 C C . ALA B 1 179 ? -0.952 -6.008 45.324 1.00 29.77 159 ALA B C 1
ATOM 3965 O O . ALA B 1 179 ? -0.739 -5.735 44.148 1.00 29.62 159 ALA B O 1
ATOM 3967 N N . GLU B 1 180 ? -0.517 -7.122 45.896 1.00 19.31 160 GLU B N 1
ATOM 3968 C CA . GLU B 1 180 ? 0.362 -8.049 45.174 1.00 24.85 160 GLU B CA 1
ATOM 3969 C C . GLU B 1 180 ? -0.338 -9.271 44.593 1.00 27.13 160 GLU B C 1
ATOM 3970 O O . GLU B 1 180 ? 0.329 -10.290 44.306 1.00 24.20 160 GLU B O 1
ATOM 3976 N N . ALA B 1 181 ? -1.655 -9.173 44.431 1.00 22.94 161 ALA B N 1
ATOM 3977 C CA . ALA B 1 181 ? -2.409 -10.367 44.066 1.00 23.29 161 ALA B CA 1
ATOM 3978 C C . ALA B 1 181 ? -3.427 -10.324 42.960 1.00 21.40 161 ALA B C 1
ATOM 3979 O O . ALA B 1 181 ? -4.366 -11.120 42.902 1.00 19.81 161 ALA B O 1
ATOM 3981 N N . VAL B 1 182 ? -3.267 -9.399 42.038 1.00 19.37 162 VAL B N 1
ATOM 3982 C CA A VAL B 1 182 ? -4.224 -9.367 40.946 0.50 43.31 162 VAL B CA 1
ATOM 3983 C CA B VAL B 1 182 ? -4.191 -9.355 40.922 0.50 14.71 162 VAL B CA 1
ATOM 3984 C C . VAL B 1 182 ? -4.330 -10.744 40.251 1.00 26.15 162 VAL B C 1
ATOM 3985 O O . VAL B 1 182 ? -3.328 -11.442 40.017 1.00 20.80 162 VAL B O 1
ATOM 3992 N N . GLY B 1 183 ? -5.546 -11.171 39.907 1.00 23.47 163 GLY B N 1
ATOM 3993 C CA . GLY B 1 183 ? -5.687 -12.459 39.232 1.00 20.52 163 GLY B CA 1
ATOM 3994 C C . GLY B 1 183 ? -5.712 -13.691 40.125 1.00 31.29 163 GLY B C 1
ATOM 3995 O O . GLY B 1 183 ? -6.116 -14.740 39.623 1.00 25.82 163 GLY B O 1
ATOM 3996 N N . ALA B 1 184 ? -5.310 -13.625 41.402 1.00 23.42 164 ALA B N 1
ATOM 3997 C CA . ALA B 1 184 ? -5.355 -14.800 42.297 1.00 23.22 164 ALA B CA 1
ATOM 3998 C C . ALA B 1 184 ? -6.816 -15.195 42.555 1.00 26.11 164 ALA B C 1
ATOM 3999 O O . ALA B 1 184 ? -7.683 -14.349 42.426 1.00 21.66 164 ALA B O 1
ATOM 4001 N N . THR B 1 185 ? -7.116 -16.449 42.915 1.00 27.85 165 THR B N 1
ATOM 4002 C CA . THR B 1 185 ? -8.525 -16.784 43.182 1.00 24.33 165 THR B CA 1
ATOM 4003 C C . THR B 1 185 ? -8.608 -17.647 44.439 1.00 30.46 165 THR B C 1
ATOM 4004 O O . THR B 1 185 ? -7.627 -18.261 44.872 1.00 27.68 165 THR B O 1
ATOM 4008 N N . TYR B 1 186 ? -9.787 -17.689 45.043 1.00 20.68 166 TYR B N 1
ATOM 4009 C CA . TYR B 1 186 ? -9.956 -18.451 46.286 1.00 23.30 166 TYR B CA 1
ATOM 4010 C C . TYR B 1 186 ? -11.368 -19.030 46.263 1.00 17.86 166 TYR B C 1
ATOM 4011 O O . TYR B 1 186 ? -12.345 -18.299 46.208 1.00 23.22 166 TYR B O 1
ATOM 4020 N N . ARG B 1 187 ? -11.463 -20.346 46.151 1.00 24.02 167 ARG B N 1
ATOM 4021 C CA . ARG B 1 187 ? -12.769 -20.975 46.058 1.00 24.98 167 ARG B CA 1
ATOM 4022 C C . ARG B 1 187 ? -13.729 -20.344 45.045 1.00 25.00 167 ARG B C 1
ATOM 4023 O O . ARG B 1 187 ? -14.911 -20.087 45.339 1.00 35.51 167 ARG B O 1
ATOM 4031 N N . GLY B 1 188 ? -13.172 -20.092 43.856 1.00 24.47 168 GLY B N 1
ATOM 4032 C CA . GLY B 1 188 ? -13.871 -19.548 42.701 1.00 30.74 168 GLY B CA 1
ATOM 4033 C C . GLY B 1 188 ? -14.047 -18.038 42.568 1.00 49.88 168 GLY B C 1
ATOM 4034 O O . GLY B 1 188 ? -14.651 -17.590 41.594 1.00 41.07 168 GLY B O 1
ATOM 4035 N N . LYS B 1 189 ? -13.549 -17.273 43.543 1.00 27.33 169 LYS B N 1
ATOM 4036 C CA . LYS B 1 189 ? -13.710 -15.808 43.569 1.00 20.99 169 LYS B CA 1
ATOM 4037 C C . LYS B 1 189 ? -12.328 -15.203 43.379 1.00 22.27 169 LYS B C 1
ATOM 4038 O O . LYS B 1 189 ? -11.355 -15.701 43.948 1.00 23.69 169 LYS B O 1
ATOM 4044 N N . LYS B 1 190 ? -12.260 -14.121 42.605 1.00 25.51 170 LYS B N 1
ATOM 4045 C CA . LYS B 1 190 ? -10.999 -13.422 42.369 1.00 21.41 170 LYS B CA 1
ATOM 4046 C C . LYS B 1 190 ? -10.659 -12.577 43.612 1.00 35.30 170 LYS B C 1
ATOM 4047 O O . LYS B 1 190 ? -11.559 -12.073 44.320 1.00 20.64 170 LYS B O 1
ATOM 4053 N N . SER B 1 191 ? -9.362 -12.375 43.848 1.00 19.66 171 SER B N 1
ATOM 4054 C CA . SER B 1 191 ? -8.927 -11.451 44.912 1.00 19.59 171 SER B CA 1
ATOM 4055 C C . SER B 1 191 ? -9.702 -10.184 44.531 1.00 22.68 171 SER B C 1
ATOM 4056 O O . SER B 1 191 ? -9.929 -9.878 43.328 1.00 21.84 171 SER B O 1
ATOM 4059 N N . GLY B 1 192 ? -10.130 -9.453 45.562 1.00 17.93 172 GLY B N 1
ATOM 4060 C CA . GLY B 1 192 ? -10.815 -8.214 45.306 1.00 18.81 172 GLY B CA 1
ATOM 4061 C C . GLY B 1 192 ? -12.304 -8.311 45.518 1.00 26.14 172 GLY B C 1
ATOM 4062 O O . GLY B 1 192 ? -12.945 -7.257 45.683 1.00 24.18 172 GLY B O 1
ATOM 4063 N N . SER B 1 193 ? -12.830 -9.536 45.511 1.00 18.29 173 SER B N 1
ATOM 4064 C CA . SER B 1 193 ? -14.272 -9.701 45.621 1.00 19.54 173 SER B CA 1
ATOM 4065 C C . SER B 1 193 ? -14.651 -10.361 46.930 1.00 31.63 173 SER B C 1
ATOM 4066 O O . SER B 1 193 ? -15.822 -10.657 47.159 1.00 23.81 173 SER B O 1
ATOM 4069 N N . LEU B 1 194 ? -13.675 -10.580 47.799 1.00 20.17 174 LEU B N 1
ATOM 4070 C CA . LEU B 1 194 ? -13.948 -11.267 49.059 1.00 16.85 174 LEU B CA 1
ATOM 4071 C C . LEU B 1 194 ? -14.319 -10.421 50.277 1.00 32.31 174 LEU B C 1
ATOM 4072 O O . LEU B 1 194 ? -15.225 -10.793 51.012 1.00 32.71 174 LEU B O 1
ATOM 4077 N N . GLY B 1 195 ? -13.583 -9.344 50.546 1.00 33.31 175 GLY B N 1
ATOM 4078 C CA . GLY B 1 195 ? -13.856 -8.481 51.707 1.00 26.90 175 GLY B CA 1
ATOM 4079 C C . GLY B 1 195 ? -14.913 -7.423 51.364 1.00 20.67 175 GLY B C 1
ATOM 4080 O O . GLY B 1 195 ? -15.479 -7.418 50.264 1.00 26.36 175 GLY B O 1
ATOM 4081 N N . ASP B 1 196 ? -15.232 -6.533 52.292 1.00 18.79 176 ASP B N 1
ATOM 4082 C CA . ASP B 1 196 ? -16.184 -5.467 51.972 1.00 15.52 176 ASP B CA 1
ATOM 4083 C C . ASP B 1 196 ? -15.645 -4.619 50.806 1.00 25.10 176 ASP B C 1
ATOM 4084 O O . ASP B 1 196 ? -16.400 -4.081 49.976 1.00 20.61 176 ASP B O 1
ATOM 4089 N N . CYS B 1 197 ? -14.316 -4.523 50.733 1.00 20.81 177 CYS B N 1
ATOM 4090 C CA . CYS B 1 197 ? -13.695 -3.801 49.634 1.00 20.35 177 CYS B CA 1
ATOM 4091 C C . CYS B 1 197 ? -12.261 -4.318 49.601 1.00 17.82 177 CYS B C 1
ATOM 4092 O O . CYS B 1 197 ? -11.839 -5.113 50.471 1.00 17.35 177 CYS B O 1
ATOM 4095 N N . ALA B 1 198 ? -11.528 -3.929 48.572 1.00 19.05 178 ALA B N 1
ATOM 4096 C CA . ALA B 1 198 ? -10.153 -4.418 48.479 1.00 14.10 178 ALA B CA 1
ATOM 4097 C C . ALA B 1 198 ? -9.322 -3.368 47.745 1.00 13.74 178 ALA B C 1
ATOM 4098 O O . ALA B 1 198 ? -9.886 -2.558 46.996 1.00 17.27 178 ALA B O 1
ATOM 4100 N N . THR B 1 199 ? -7.991 -3.460 47.861 1.00 13.25 179 THR B N 1
ATOM 4101 C CA . THR B 1 199 ? -7.193 -2.514 47.080 1.00 15.46 179 THR B CA 1
ATOM 4102 C C . THR B 1 199 ? -6.079 -3.260 46.343 1.00 15.27 179 THR B C 1
ATOM 4103 O O . THR B 1 199 ? -5.601 -4.307 46.812 1.00 16.10 179 THR B O 1
ATOM 4107 N N . PHE B 1 200 ? -5.614 -2.682 45.234 1.00 15.16 180 PHE B N 1
ATOM 4108 C CA . PHE B 1 200 ? -4.509 -3.252 44.459 1.00 12.11 180 PHE B CA 1
ATOM 4109 C C . PHE B 1 200 ? -3.500 -2.125 44.175 1.00 19.65 180 PHE B C 1
ATOM 4110 O O . PHE B 1 200 ? -3.847 -0.936 44.199 1.00 19.92 180 PHE B O 1
ATOM 4118 N N . SER B 1 201 ? -2.273 -2.518 43.849 1.00 17.80 181 SER B N 1
ATOM 4119 C CA . SER B 1 201 ? -1.191 -1.583 43.446 1.00 22.99 181 SER B CA 1
ATOM 4120 C C . SER B 1 201 ? -0.755 -1.953 42.012 1.00 28.98 181 SER B C 1
ATOM 4121 O O . SER B 1 201 ? -0.770 -3.137 41.643 1.00 18.31 181 SER B O 1
ATOM 4124 N N . PHE B 1 202 ? -0.338 -0.960 41.226 1.00 20.63 182 PHE B N 1
ATOM 4125 C CA . PHE B 1 202 ? 0.076 -1.190 39.844 1.00 13.67 182 PHE B CA 1
ATOM 4126 C C . PHE B 1 202 ? 1.437 -0.527 39.700 1.00 15.67 182 PHE B C 1
ATOM 4127 O O . PHE B 1 202 ? 1.717 0.104 38.668 1.00 16.68 182 PHE B O 1
ATOM 4135 N N . PHE B 1 203 ? 2.233 -0.669 40.756 1.00 17.49 183 PHE B N 1
ATOM 4136 C CA . PHE B 1 203 ? 3.605 -0.155 40.732 1.00 22.80 183 PHE B CA 1
ATOM 4137 C C . PHE B 1 203 ? 4.381 -0.876 39.628 1.00 33.36 183 PHE B C 1
ATOM 4138 O O . PHE B 1 203 ? 3.941 -1.903 39.093 1.00 24.55 183 PHE B O 1
ATOM 4146 N N . GLY B 1 204 ? 5.543 -0.321 39.287 1.00 21.23 184 GLY B N 1
ATOM 4147 C CA . GLY B 1 204 ? 6.385 -0.841 38.202 1.00 25.04 184 GLY B CA 1
ATOM 4148 C C . GLY B 1 204 ? 6.730 -2.341 38.205 1.00 26.63 184 GLY B C 1
ATOM 4149 O O . GLY B 1 204 ? 6.910 -2.897 37.145 1.00 34.88 184 GLY B O 1
ATOM 4150 N N . ASN B 1 205 ? 6.860 -2.983 39.367 1.00 29.48 185 ASN B N 1
ATOM 4151 C CA . ASN B 1 205 ? 7.210 -4.409 39.469 1.00 31.54 185 ASN B CA 1
ATOM 4152 C C . ASN B 1 205 ? 5.963 -5.285 39.519 1.00 24.72 185 ASN B C 1
ATOM 4153 O O . ASN B 1 205 ? 6.134 -6.471 39.684 1.00 23.06 185 ASN B O 1
ATOM 4158 N N . ALA B 1 206 ? 4.747 -4.740 39.449 1.00 19.46 186 ALA B N 1
ATOM 4159 C CA . ALA B 1 206 ? 3.492 -5.491 39.652 1.00 22.43 186 ALA B CA 1
ATOM 4160 C C . ALA B 1 206 ? 3.055 -6.382 38.482 1.00 32.14 186 ALA B C 1
ATOM 4161 O O . ALA B 1 206 ? 3.503 -6.214 37.371 1.00 21.71 186 ALA B O 1
ATOM 4163 N N . ILE B 1 207 ? 2.125 -7.296 38.711 1.00 26.01 187 ILE B N 1
ATOM 4164 C CA . ILE B 1 207 ? 1.679 -8.203 37.671 1.00 28.93 187 ILE B CA 1
ATOM 4165 C C . ILE B 1 207 ? 1.067 -7.393 36.538 1.00 28.52 187 ILE B C 1
ATOM 4166 O O . ILE B 1 207 ? 1.270 -7.662 35.344 1.00 24.88 187 ILE B O 1
ATOM 4171 N N . ILE B 1 208 ? 0.299 -6.387 36.953 1.00 25.52 188 ILE B N 1
ATOM 4172 C CA . ILE B 1 208 ? -0.291 -5.423 36.027 1.00 28.93 188 ILE B CA 1
ATOM 4173 C C . ILE B 1 208 ? 0.266 -4.071 36.549 1.00 25.71 188 ILE B C 1
ATOM 4174 O O . ILE B 1 208 ? 0.093 -3.723 37.727 1.00 24.76 188 ILE B O 1
ATOM 4179 N N . THR B 1 209 ? 0.967 -3.342 35.681 1.00 20.25 189 THR B N 1
ATOM 4180 C CA . THR B 1 209 ? 1.518 -2.050 36.094 1.00 24.37 189 THR B CA 1
ATOM 4181 C C . THR B 1 209 ? 0.889 -0.845 35.376 1.00 96.63 189 THR B C 1
ATOM 4182 O O . THR B 1 209 ? 0.354 -0.962 34.264 1.00 21.47 189 THR B O 1
ATOM 4186 N N . THR B 1 210 ? 0.928 0.307 36.046 1.00 28.39 190 THR B N 1
ATOM 4187 C CA . THR B 1 210 ? 0.528 1.573 35.433 1.00 21.09 190 THR B CA 1
ATOM 4188 C C . THR B 1 210 ? 1.680 2.576 35.702 1.00 21.70 190 THR B C 1
ATOM 4189 O O . THR B 1 210 ? 1.498 3.784 35.526 1.00 21.37 190 THR B O 1
ATOM 4193 N N . GLY B 1 211 ? 2.856 2.066 36.085 1.00 15.29 191 GLY B N 1
ATOM 4194 C CA . GLY B 1 211 ? 4.021 2.858 36.489 1.00 13.32 191 GLY B CA 1
ATOM 4195 C C . GLY B 1 211 ? 3.853 3.056 38.044 1.00 18.95 191 GLY B C 1
ATOM 4196 O O . GLY B 1 211 ? 4.634 2.546 38.862 1.00 19.32 191 GLY B O 1
ATOM 4197 N N . GLU B 1 212 ? 2.850 3.863 38.401 1.00 20.02 192 GLU B N 1
ATOM 4198 C CA . GLU B 1 212 ? 2.344 4.077 39.760 1.00 17.08 192 GLU B CA 1
ATOM 4199 C C . GLU B 1 212 ? 0.817 4.062 39.598 1.00 17.18 192 GLU B C 1
ATOM 4200 O O . GLU B 1 212 ? 0.298 4.654 38.640 1.00 17.89 192 GLU B O 1
ATOM 4206 N N . GLY B 1 213 ? 0.091 3.405 40.500 1.00 15.60 193 GLY B N 1
ATOM 4207 C CA . GLY B 1 213 ? -1.357 3.446 40.330 1.00 15.55 193 GLY B CA 1
ATOM 4208 C C . GLY B 1 213 ? -1.991 2.477 41.306 1.00 15.59 193 GLY B C 1
ATOM 4209 O O . GLY B 1 213 ? -1.314 1.610 41.850 1.00 15.54 193 GLY B O 1
ATOM 4210 N N . GLY B 1 214 ? -3.282 2.606 41.567 1.00 17.52 194 GLY B N 1
ATOM 4211 C CA . GLY B 1 214 ? -3.842 1.653 42.540 1.00 13.73 194 GLY B CA 1
ATOM 4212 C C . GLY B 1 214 ? -5.305 1.558 42.169 1.00 17.61 194 GLY B C 1
ATOM 4213 O O . GLY B 1 214 ? -5.752 2.278 41.255 1.00 17.91 194 GLY B O 1
ATOM 4214 N N . MET B 1 215 ? -6.028 0.634 42.800 1.00 17.91 195 MET B N 1
ATOM 4215 C CA . MET B 1 215 ? -7.450 0.486 42.470 1.00 16.22 195 MET B CA 1
ATOM 4216 C C . MET B 1 215 ? -8.180 0.001 43.738 1.00 24.56 195 MET B C 1
ATOM 4217 O O . MET B 1 215 ? -7.604 -0.732 44.551 1.00 21.09 195 MET B O 1
ATOM 4222 N N . ILE B 1 216 ? -9.427 0.424 43.949 1.00 16.80 196 ILE B N 1
ATOM 4223 C CA . ILE B 1 216 ? -10.187 -0.136 45.074 1.00 18.76 196 ILE B CA 1
ATOM 4224 C C . ILE B 1 216 ? -11.318 -0.896 44.370 1.00 23.66 196 ILE B C 1
ATOM 4225 O O . ILE B 1 216 ? -11.903 -0.395 43.403 1.00 20.02 196 ILE B O 1
ATOM 4230 N N . THR B 1 217 ? -11.640 -2.083 44.872 1.00 19.88 197 THR B N 1
ATOM 4231 C CA . THR B 1 217 ? -12.763 -2.813 44.341 1.00 18.25 197 THR B CA 1
ATOM 4232 C C . THR B 1 217 ? -13.764 -3.037 45.482 1.00 26.85 197 THR B C 1
ATOM 4233 O O . THR B 1 217 ? -13.378 -3.206 46.654 1.00 21.47 197 THR B O 1
ATOM 4237 N N . THR B 1 218 ? -15.049 -3.046 45.103 1.00 19.30 198 THR B N 1
ATOM 4238 C CA . THR B 1 218 ? -16.137 -3.318 46.044 1.00 19.52 198 THR B CA 1
ATOM 4239 C C . THR B 1 218 ? -17.461 -3.661 45.316 1.00 45.18 198 THR B C 1
ATOM 4240 O O . THR B 1 218 ? -17.624 -3.295 44.144 1.00 21.50 198 THR B O 1
ATOM 4244 N N . ASN B 1 219 ? -18.419 -4.298 46.009 1.00 23.95 199 ASN B N 1
ATOM 4245 C CA . ASN B 1 219 ? -19.731 -4.538 45.427 1.00 18.65 199 ASN B CA 1
ATOM 4246 C C . ASN B 1 219 ? -20.710 -3.621 46.102 1.00 24.89 199 ASN B C 1
ATOM 4247 O O . ASN B 1 219 ? -21.877 -3.606 45.728 1.00 29.98 199 ASN B O 1
ATOM 4252 N N . ASP B 1 220 ? -20.238 -2.835 47.071 1.00 22.93 200 ASP B N 1
ATOM 4253 C CA . ASP B 1 220 ? -21.093 -1.913 47.835 1.00 17.28 200 ASP B CA 1
ATOM 4254 C C . ASP B 1 220 ? -21.287 -0.563 47.171 1.00 26.06 200 ASP B C 1
ATOM 4255 O O . ASP B 1 220 ? -20.387 0.284 47.110 1.00 26.24 200 ASP B O 1
ATOM 4260 N N . ASP B 1 221 ? -22.506 -0.346 46.702 1.00 25.54 201 ASP B N 1
ATOM 4261 C CA . ASP B 1 221 ? -22.791 0.871 45.992 1.00 25.81 201 ASP B CA 1
ATOM 4262 C C . ASP B 1 221 ? -22.453 2.070 46.820 1.00 27.27 201 ASP B C 1
ATOM 4263 O O . ASP B 1 221 ? -21.860 3.040 46.329 1.00 26.72 201 ASP B O 1
ATOM 4268 N N . ASP B 1 222 ? -22.974 2.059 48.032 1.00 20.07 202 ASP B N 1
ATOM 4269 C CA . ASP B 1 222 ? -22.767 3.204 48.891 1.00 31.51 202 ASP B CA 1
ATOM 4270 C C . ASP B 1 222 ? -21.296 3.517 49.133 1.00 36.70 202 ASP B C 1
ATOM 4271 O O . ASP B 1 222 ? -20.846 4.664 49.155 1.00 26.20 202 ASP B O 1
ATOM 4276 N N . LEU B 1 223 ? -20.556 2.466 49.426 1.00 23.44 203 LEU B N 1
ATOM 4277 C CA . LEU B 1 223 ? -19.154 2.663 49.704 1.00 24.92 203 LEU B CA 1
ATOM 4278 C C . LEU B 1 223 ? -18.480 3.228 48.447 1.00 18.38 203 LEU B C 1
ATOM 4279 O O . LEU B 1 223 ? -17.647 4.137 48.491 1.00 20.83 203 LEU B O 1
ATOM 4284 N N . ALA B 1 224 ? -18.808 2.654 47.299 1.00 19.74 204 ALA B N 1
ATOM 4285 C CA . ALA B 1 224 ? -18.196 3.140 46.065 1.00 24.43 204 ALA B CA 1
ATOM 4286 C C . ALA B 1 224 ? -18.448 4.641 45.854 1.00 26.66 204 ALA B C 1
ATOM 4287 O O . ALA B 1 224 ? -17.581 5.414 45.391 1.00 21.34 204 ALA B O 1
ATOM 4289 N N . ALA B 1 225 ? -19.665 5.079 46.137 1.00 34.78 205 ALA B N 1
ATOM 4290 C CA . ALA B 1 225 ? -19.936 6.500 45.888 1.00 29.76 205 ALA B CA 1
ATOM 4291 C C . ALA B 1 225 ? -19.083 7.340 46.808 1.00 28.23 205 ALA B C 1
ATOM 4292 O O . ALA B 1 225 ? -18.470 8.321 46.372 1.00 23.45 205 ALA B O 1
ATOM 4294 N N . LYS B 1 226 ? -19.021 6.912 48.069 1.00 20.26 206 LYS B N 1
ATOM 4295 C CA . LYS B 1 226 ? -18.245 7.655 49.040 1.00 16.83 206 LYS B CA 1
ATOM 4296 C C . LYS B 1 226 ? -16.792 7.740 48.549 1.00 29.35 206 LYS B C 1
ATOM 4297 O O . LYS B 1 226 ? -16.183 8.818 48.597 1.00 22.34 206 LYS B O 1
ATOM 4303 N N . MET B 1 227 ? -16.245 6.634 48.068 1.00 17.14 207 MET B N 1
ATOM 4304 C CA . MET B 1 227 ? -14.841 6.662 47.629 1.00 19.91 207 MET B CA 1
ATOM 4305 C C . MET B 1 227 ? -14.603 7.648 46.488 1.00 23.43 207 MET B C 1
ATOM 4306 O O . MET B 1 227 ? -13.626 8.385 46.442 1.00 17.99 207 MET B O 1
ATOM 4311 N N . ARG B 1 228 ? -15.552 7.663 45.564 1.00 21.68 208 ARG B N 1
ATOM 4312 C CA . ARG B 1 228 ? -15.416 8.490 44.384 1.00 16.36 208 ARG B CA 1
ATOM 4313 C C . ARG B 1 228 ? -15.493 9.902 44.822 1.00 20.30 208 ARG B C 1
ATOM 4314 O O . ARG B 1 228 ? -14.702 10.727 44.375 1.00 21.75 208 ARG B O 1
ATOM 4322 N N . LEU B 1 229 ? -16.420 10.174 45.731 1.00 19.54 209 LEU B N 1
ATOM 4323 C CA . LEU B 1 229 ? -16.580 11.550 46.175 1.00 18.48 209 LEU B CA 1
ATOM 4324 C C . LEU B 1 229 ? -15.265 12.023 46.825 1.00 18.67 209 LEU B C 1
ATOM 4325 O O . LEU B 1 229 ? -14.733 13.088 46.537 1.00 20.09 209 LEU B O 1
ATOM 4330 N N . LEU B 1 230 ? -14.728 11.195 47.706 1.00 20.73 210 LEU B N 1
ATOM 4331 C CA . LEU B 1 230 ? -13.503 11.564 48.390 1.00 17.38 210 LEU B CA 1
ATOM 4332 C C . LEU B 1 230 ? -12.317 11.606 47.432 1.00 21.42 210 LEU B C 1
ATOM 4333 O O . LEU B 1 230 ? -11.449 12.484 47.545 1.00 19.23 210 LEU B O 1
ATOM 4338 N N . ARG B 1 231 ? -12.252 10.655 46.503 1.00 16.34 211 ARG B N 1
ATOM 4339 C CA . ARG B 1 231 ? -11.121 10.644 45.557 1.00 18.55 211 ARG B CA 1
ATOM 4340 C C . ARG B 1 231 ? -10.956 11.961 44.750 1.00 20.12 211 ARG B C 1
ATOM 4341 O O . ARG B 1 231 ? -9.839 12.427 44.400 1.00 19.52 211 ARG B O 1
ATOM 4349 N N . GLY B 1 232 ? -12.126 12.500 44.394 1.00 18.34 212 GLY B N 1
ATOM 4350 C CA . GLY B 1 232 ? -12.251 13.725 43.587 1.00 18.37 212 GLY B CA 1
ATOM 4351 C C . GLY B 1 232 ? -12.395 14.976 44.500 1.00 36.05 212 GLY B C 1
ATOM 4352 O O . GLY B 1 232 ? -13.304 15.803 44.278 1.00 22.68 212 GLY B O 1
ATOM 4353 N N . GLN B 1 233 ? -11.512 15.116 45.499 1.00 19.90 213 GLN B N 1
ATOM 4354 C CA . GLN B 1 233 ? -11.463 16.297 46.391 1.00 18.77 213 GLN B CA 1
ATOM 4355 C C . GLN B 1 233 ? -12.731 16.604 47.192 1.00 22.89 213 GLN B C 1
ATOM 4356 O O . GLN B 1 233 ? -12.890 17.741 47.670 1.00 21.77 213 GLN B O 1
ATOM 4362 N N . GLY B 1 234 ? -13.630 15.629 47.312 1.00 18.01 214 GLY B N 1
ATOM 4363 C CA . GLY B 1 234 ? -14.887 15.810 48.059 1.00 15.37 214 GLY B CA 1
ATOM 4364 C C . GLY B 1 234 ? -15.776 16.828 47.345 1.00 22.41 214 GLY B C 1
ATOM 4365 O O . GLY B 1 234 ? -16.653 17.424 47.968 1.00 22.98 214 GLY B O 1
ATOM 4366 N N . MET B 1 235 ? -15.565 17.034 46.042 1.00 20.12 215 MET B N 1
ATOM 4367 C CA . MET B 1 235 ? -16.381 18.012 45.301 1.00 23.38 215 MET B CA 1
ATOM 4368 C C . MET B 1 235 ? -17.735 17.494 44.907 1.00 24.03 215 MET B C 1
ATOM 4369 O O . MET B 1 235 ? -17.861 16.357 44.454 1.00 28.03 215 MET B O 1
ATOM 4374 N N . ASP B 1 236 ? -18.719 18.377 45.059 1.00 23.34 216 ASP B N 1
ATOM 4375 C CA . ASP B 1 236 ? -20.070 18.068 44.642 1.00 27.86 216 ASP B CA 1
ATOM 4376 C C . ASP B 1 236 ? -19.925 18.051 43.115 1.00 43.34 216 ASP B C 1
ATOM 4377 O O . ASP B 1 236 ? -19.399 18.965 42.468 1.00 34.18 216 ASP B O 1
ATOM 4382 N N . PRO B 1 237 ? -20.341 16.927 42.559 1.00 41.59 217 PRO B N 1
ATOM 4383 C CA . PRO B 1 237 ? -20.277 16.627 41.130 1.00 39.58 217 PRO B CA 1
ATOM 4384 C C . PRO B 1 237 ? -21.142 17.595 40.346 1.00 100.00 217 PRO B C 1
ATOM 4385 O O . PRO B 1 237 ? -20.886 17.854 39.166 1.00 41.71 217 PRO B O 1
ATOM 4389 N N . ASN B 1 238 ? -22.184 18.075 41.025 1.00 47.57 218 ASN B N 1
ATOM 4390 C CA . ASN B 1 238 ? -23.143 19.014 40.470 1.00 43.14 218 ASN B CA 1
ATOM 4391 C C . ASN B 1 238 ? -22.917 20.478 40.758 1.00 100.00 218 ASN B C 1
ATOM 4392 O O . ASN B 1 238 ? -23.644 21.277 40.171 1.00 42.81 218 ASN B O 1
ATOM 4397 N N . ARG B 1 239 ? -21.957 20.803 41.633 1.00 36.05 219 ARG B N 1
ATOM 4398 C CA . ARG B 1 239 ? -21.648 22.179 42.007 1.00 39.75 219 ARG B CA 1
ATOM 4399 C C . ARG B 1 239 ? -20.158 22.477 41.970 1.00 27.25 219 ARG B C 1
ATOM 4400 O O . ARG B 1 239 ? -19.432 22.105 42.897 1.00 56.26 219 ARG B O 1
ATOM 4408 N N . ARG B 1 240 ? -19.750 23.220 40.937 1.00 38.59 220 ARG B N 1
ATOM 4409 C CA . ARG B 1 240 ? -18.354 23.606 40.725 1.00 45.65 220 ARG B CA 1
ATOM 4410 C C . ARG B 1 240 ? -17.888 24.307 41.976 1.00 49.45 220 ARG B C 1
ATOM 4411 O O . ARG B 1 240 ? -18.492 25.278 42.448 1.00 30.20 220 ARG B O 1
ATOM 4419 N N . TYR B 1 241 ? -16.780 23.804 42.493 1.00 35.23 221 TYR B N 1
ATOM 4420 C CA . TYR B 1 241 ? -16.152 24.414 43.653 1.00 32.20 221 TYR B CA 1
ATOM 4421 C C . TYR B 1 241 ? -17.059 24.377 44.888 1.00 24.00 221 TYR B C 1
ATOM 4422 O O . TYR B 1 241 ? -16.860 25.153 45.801 1.00 31.40 221 TYR B O 1
ATOM 4431 N N . TRP B 1 242 ? -18.027 23.465 44.931 1.00 25.21 222 TRP B N 1
ATOM 4432 C CA . TRP B 1 242 ? -18.834 23.389 46.132 1.00 30.39 222 TRP B CA 1
ATOM 4433 C C . TRP B 1 242 ? -18.430 22.047 46.759 1.00 26.60 222 TRP B C 1
ATOM 4434 O O . TRP B 1 242 ? -18.633 20.979 46.147 1.00 24.92 222 TRP B O 1
ATOM 4445 N N . PHE B 1 243 ? -17.892 22.125 47.983 1.00 22.11 223 PHE B N 1
ATOM 4446 C CA . PHE B 1 243 ? -17.354 20.967 48.693 1.00 21.56 223 PHE B CA 1
ATOM 4447 C C . PHE B 1 243 ? -18.019 20.616 50.011 1.00 24.97 223 PHE B C 1
ATOM 4448 O O . PHE B 1 243 ? -17.755 21.208 51.059 1.00 24.72 223 PHE B O 1
ATOM 4456 N N . PRO B 1 244 ? -18.852 19.583 49.966 1.00 23.90 224 PRO B N 1
ATOM 4457 C CA . PRO B 1 244 ? -19.561 19.187 51.186 1.00 24.43 224 PRO B CA 1
ATOM 4458 C C . PRO B 1 244 ? -18.686 18.555 52.276 1.00 30.13 224 PRO B C 1
ATOM 4459 O O . PRO B 1 244 ? -19.056 18.602 53.443 1.00 23.25 224 PRO B O 1
ATOM 4463 N N . ILE B 1 245 ? -17.554 17.960 51.907 1.00 17.80 225 ILE B N 1
ATOM 4464 C CA . ILE B 1 245 ? -16.695 17.269 52.852 1.00 26.25 225 ILE B CA 1
ATOM 4465 C C . ILE B 1 245 ? -15.228 17.483 52.492 1.00 20.36 225 ILE B C 1
ATOM 4466 O O . ILE B 1 245 ? -14.926 18.012 51.421 1.00 18.87 225 ILE B O 1
ATOM 4471 N N . VAL B 1 246 ? -14.331 17.071 53.389 1.00 18.18 226 VAL B N 1
ATOM 4472 C CA . VAL B 1 246 ? -12.889 17.170 53.113 1.00 22.23 226 VAL B CA 1
ATOM 4473 C C . VAL B 1 246 ? -12.541 15.917 52.295 1.00 22.79 226 VAL B C 1
ATOM 4474 O O . VAL B 1 246 ? -12.810 14.789 52.749 1.00 19.26 226 VAL B O 1
ATOM 4478 N N . GLY B 1 247 ? -11.918 16.098 51.127 1.00 19.82 227 GLY B N 1
ATOM 4479 C CA . GLY B 1 247 ? -11.553 14.942 50.316 1.00 12.07 227 GLY B CA 1
ATOM 4480 C C . GLY B 1 247 ? -10.062 15.067 50.022 1.00 18.51 227 GLY B C 1
ATOM 4481 O O . GLY B 1 247 ? -9.269 15.759 50.742 1.00 16.08 227 GLY B O 1
ATOM 4482 N N . PHE B 1 248 ? -9.708 14.304 48.988 1.00 14.67 228 PHE B N 1
ATOM 4483 C CA . PHE B 1 248 ? -8.330 14.135 48.566 1.00 15.06 228 PHE B CA 1
ATOM 4484 C C . PHE B 1 248 ? -8.184 14.320 47.043 1.00 20.80 228 PHE B C 1
ATOM 4485 O O . PHE B 1 248 ? -9.179 14.336 46.286 1.00 17.86 228 PHE B O 1
ATOM 4493 N N . ASN B 1 249 ? -6.927 14.429 46.619 1.00 15.73 229 ASN B N 1
ATOM 4494 C CA . ASN B 1 249 ? -6.600 14.329 45.194 1.00 15.46 229 ASN B CA 1
ATOM 4495 C C . ASN B 1 249 ? -5.864 12.971 44.977 1.00 15.24 229 ASN B C 1
ATOM 4496 O O . ASN B 1 249 ? -4.650 12.832 45.091 1.00 13.16 229 ASN B O 1
ATOM 4501 N N . TYR B 1 250 ? -6.652 11.921 44.791 1.00 17.19 230 TYR B N 1
ATOM 4502 C CA . TYR B 1 250 ? -6.102 10.588 44.658 1.00 15.72 230 TYR B CA 1
ATOM 4503 C C . TYR B 1 250 ? -6.534 9.981 43.295 1.00 20.04 230 TYR B C 1
ATOM 4504 O O . TYR B 1 250 ? -6.623 8.780 43.103 1.00 17.77 230 TYR B O 1
ATOM 4513 N N . ARG B 1 251 ? -6.813 10.832 42.324 1.00 18.61 231 ARG B N 1
ATOM 4514 C CA A ARG B 1 251 ? -7.244 10.338 41.007 0.50 7.76 231 ARG B CA 1
ATOM 4515 C CA B ARG B 1 251 ? -7.210 10.379 40.994 0.50 66.14 231 ARG B CA 1
ATOM 4516 C C . ARG B 1 251 ? -6.056 9.807 40.185 1.00 24.72 231 ARG B C 1
ATOM 4517 O O . ARG B 1 251 ? -4.891 10.265 40.272 1.00 19.63 231 ARG B O 1
ATOM 4532 N N . MET B 1 252 ? -6.356 8.836 39.338 1.00 18.33 232 MET B N 1
ATOM 4533 C CA . MET B 1 252 ? -5.307 8.288 38.458 1.00 18.70 232 MET B CA 1
ATOM 4534 C C . MET B 1 252 ? -5.412 9.128 37.152 1.00 20.28 232 MET B C 1
ATOM 4535 O O . MET B 1 252 ? -6.470 9.719 36.845 1.00 17.97 232 MET B O 1
ATOM 4540 N N . THR B 1 253 ? -4.321 9.209 36.397 1.00 18.70 233 THR B N 1
ATOM 4541 C CA . THR B 1 253 ? -4.362 9.921 35.111 1.00 22.55 233 THR B CA 1
ATOM 4542 C C . THR B 1 253 ? -4.792 8.996 33.956 1.00 22.28 233 THR B C 1
ATOM 4543 O O . THR B 1 253 ? -4.773 7.768 34.054 1.00 19.66 233 THR B O 1
ATOM 4547 N N . ASN B 1 254 ? -5.165 9.633 32.848 1.00 18.12 234 ASN B N 1
ATOM 4548 C CA . ASN B 1 254 ? -5.587 8.889 31.668 1.00 17.23 234 ASN B CA 1
ATOM 4549 C C . ASN B 1 254 ? -4.487 8.012 31.118 1.00 17.77 234 ASN B C 1
ATOM 4550 O O . ASN B 1 254 ? -4.748 6.904 30.594 1.00 20.93 234 ASN B O 1
ATOM 4555 N N . ILE B 1 255 ? -3.263 8.533 31.250 1.00 17.58 235 ILE B N 1
ATOM 4556 C CA . ILE B 1 255 ? -2.052 7.859 30.785 1.00 18.43 235 ILE B CA 1
ATOM 4557 C C . ILE B 1 255 ? -1.804 6.608 31.618 1.00 25.47 235 ILE B C 1
ATOM 4558 O O . ILE B 1 255 ? -1.523 5.520 31.093 1.00 20.19 235 ILE B O 1
ATOM 4563 N N . GLN B 1 256 ? -1.914 6.722 32.937 1.00 21.58 236 GLN B N 1
ATOM 4564 C CA A GLN B 1 256 ? -1.745 5.550 33.805 0.50 9.52 236 GLN B CA 1
ATOM 4565 C CA B GLN B 1 256 ? -1.718 5.534 33.762 0.50 25.28 236 GLN B CA 1
ATOM 4566 C C . GLN B 1 256 ? -2.799 4.484 33.465 1.00 18.22 236 GLN B C 1
ATOM 4567 O O . GLN B 1 256 ? -2.508 3.274 33.384 1.00 20.56 236 GLN B O 1
ATOM 4578 N N . ALA B 1 257 ? -4.042 4.957 33.312 1.00 18.56 237 ALA B N 1
ATOM 4579 C CA . ALA B 1 257 ? -5.202 4.116 33.021 1.00 19.65 237 ALA B CA 1
ATOM 4580 C C . ALA B 1 257 ? -5.051 3.444 31.648 1.00 28.41 237 ALA B C 1
ATOM 4581 O O . ALA B 1 257 ? -5.468 2.292 31.455 1.00 23.08 237 ALA B O 1
ATOM 4583 N N . ALA B 1 258 ? -4.491 4.181 30.693 1.00 24.09 238 ALA B N 1
ATOM 4584 C CA . ALA B 1 258 ? -4.266 3.633 29.343 1.00 20.02 238 ALA B CA 1
ATOM 4585 C C . ALA B 1 258 ? -3.277 2.462 29.412 1.00 20.71 238 ALA B C 1
ATOM 4586 O O . ALA B 1 258 ? -3.442 1.409 28.780 1.00 23.05 238 ALA B O 1
ATOM 4588 N N . ILE B 1 259 ? -2.212 2.633 30.197 1.00 21.21 239 ILE B N 1
ATOM 4589 C CA . ILE B 1 259 ? -1.208 1.579 30.342 1.00 23.32 239 ILE B CA 1
ATOM 4590 C C . ILE B 1 259 ? -1.866 0.428 31.105 1.00 26.54 239 ILE B C 1
ATOM 4591 O O . ILE B 1 259 ? -1.643 -0.748 30.810 1.00 20.69 239 ILE B O 1
ATOM 4596 N N . GLY B 1 260 ? -2.662 0.769 32.119 1.00 19.22 240 GLY B N 1
ATOM 4597 C CA . GLY B 1 260 ? -3.292 -0.295 32.866 1.00 16.49 240 GLY B CA 1
ATOM 4598 C C . GLY B 1 260 ? -4.236 -1.072 31.964 1.00 18.05 240 GLY B C 1
ATOM 4599 O O . GLY B 1 260 ? -4.287 -2.286 32.067 1.00 21.25 240 GLY B O 1
ATOM 4600 N N . LEU B 1 261 ? -5.030 -0.384 31.153 1.00 20.35 241 LEU B N 1
ATOM 4601 C CA . LEU B 1 261 ? -5.971 -1.085 30.281 1.00 19.52 241 LEU B CA 1
ATOM 4602 C C . LEU B 1 261 ? -5.271 -2.073 29.350 1.00 21.04 241 LEU B C 1
ATOM 4603 O O . LEU B 1 261 ? -5.637 -3.251 29.227 1.00 23.03 241 LEU B O 1
ATOM 4608 N N . ALA B 1 262 ? -4.225 -1.579 28.709 1.00 23.57 242 ALA B N 1
ATOM 4609 C CA . ALA B 1 262 ? -3.442 -2.396 27.805 1.00 27.51 242 ALA B CA 1
ATOM 4610 C C . ALA B 1 262 ? -2.826 -3.570 28.566 1.00 43.74 242 ALA B C 1
ATOM 4611 O O . ALA B 1 262 ? -2.671 -4.667 28.003 1.00 33.32 242 ALA B O 1
ATOM 4613 N N . GLN B 1 263 ? -2.461 -3.379 29.835 1.00 23.75 243 GLN B N 1
ATOM 4614 C CA . GLN B 1 263 ? -1.876 -4.516 30.618 1.00 27.17 243 GLN B CA 1
ATOM 4615 C C . GLN B 1 263 ? -2.891 -5.610 30.982 1.00 26.48 243 GLN B C 1
ATOM 4616 O O . GLN B 1 263 ? -2.672 -6.814 30.813 1.00 29.70 243 GLN B O 1
ATOM 4622 N N . LEU B 1 264 ? -4.030 -5.170 31.496 1.00 27.06 244 LEU B N 1
ATOM 4623 C CA . LEU B 1 264 ? -5.071 -6.117 31.862 1.00 44.62 244 LEU B CA 1
ATOM 4624 C C . LEU B 1 264 ? -5.508 -6.859 30.591 1.00 33.40 244 LEU B C 1
ATOM 4625 O O . LEU B 1 264 ? -5.998 -7.976 30.674 1.00 26.62 244 LEU B O 1
ATOM 4630 N N . GLU B 1 265 ? -5.374 -6.211 29.433 1.00 29.78 245 GLU B N 1
ATOM 4631 C CA . GLU B 1 265 ? -5.789 -6.770 28.141 1.00 22.30 245 GLU B CA 1
ATOM 4632 C C . GLU B 1 265 ? -5.036 -8.063 27.970 1.00 24.04 245 GLU B C 1
ATOM 4633 O O . GLU B 1 265 ? -5.564 -8.996 27.359 1.00 36.10 245 GLU B O 1
ATOM 4639 N N . ARG B 1 266 ? -3.839 -8.155 28.534 1.00 23.74 246 ARG B N 1
ATOM 4640 C CA . ARG B 1 266 ? -3.076 -9.390 28.360 1.00 23.17 246 ARG B CA 1
ATOM 4641 C C . ARG B 1 266 ? -2.747 -9.963 29.703 1.00 38.08 246 ARG B C 1
ATOM 4642 O O . ARG B 1 266 ? -1.672 -10.544 29.893 1.00 27.49 246 ARG B O 1
ATOM 4650 N N . VAL B 1 267 ? -3.651 -9.763 30.650 1.00 26.89 247 VAL B N 1
ATOM 4651 C CA . VAL B 1 267 ? -3.372 -10.325 31.970 1.00 29.66 247 VAL B CA 1
ATOM 4652 C C . VAL B 1 267 ? -3.133 -11.869 31.977 1.00 27.76 247 VAL B C 1
ATOM 4653 O O . VAL B 1 267 ? -2.223 -12.429 32.649 1.00 23.46 247 VAL B O 1
ATOM 4657 N N . ASP B 1 268 ? -3.935 -12.580 31.189 1.00 32.20 248 ASP B N 1
ATOM 4658 C CA . ASP B 1 268 ? -3.770 -14.033 31.174 1.00 39.05 248 ASP B CA 1
ATOM 4659 C C . ASP B 1 268 ? -2.422 -14.466 30.649 1.00 34.53 248 ASP B C 1
ATOM 4660 O O . ASP B 1 268 ? -1.726 -15.270 31.267 1.00 26.71 248 ASP B O 1
ATOM 4665 N N . GLU B 1 269 ? -2.020 -13.753 29.603 1.00 21.92 249 GLU B N 1
ATOM 4666 C CA . GLU B 1 269 ? -0.742 -13.958 28.957 1.00 31.32 249 GLU B CA 1
ATOM 4667 C C . GLU B 1 269 ? 0.313 -13.671 29.972 1.00 29.57 249 GLU B C 1
ATOM 4668 O O . GLU B 1 269 ? 1.177 -14.505 30.209 1.00 36.52 249 GLU B O 1
ATOM 4674 N N . HIS B 1 270 ? 0.234 -12.504 30.602 1.00 32.72 250 HIS B N 1
ATOM 4675 C CA . HIS B 1 270 ? 1.238 -12.199 31.621 1.00 40.52 250 HIS B CA 1
ATOM 4676 C C . HIS B 1 270 ? 1.258 -13.220 32.779 1.00 39.55 250 HIS B C 1
ATOM 4677 O O . HIS B 1 270 ? 2.322 -13.544 33.335 1.00 26.42 250 HIS B O 1
ATOM 4684 N N . LEU B 1 271 ? 0.069 -13.693 33.168 1.00 29.11 251 LEU B N 1
ATOM 4685 C CA . LEU B 1 271 ? -0.027 -14.668 34.266 1.00 38.97 251 LEU B CA 1
ATOM 4686 C C . LEU B 1 271 ? 0.619 -15.962 33.791 1.00 26.41 251 LEU B C 1
ATOM 4687 O O . LEU B 1 271 ? 1.367 -16.642 34.519 1.00 29.50 251 LEU B O 1
ATOM 4692 N N . ALA B 1 272 ? 0.332 -16.278 32.538 1.00 22.90 252 ALA B N 1
ATOM 4693 C CA . ALA B 1 272 ? 0.894 -17.522 32.000 1.00 30.93 252 ALA B CA 1
ATOM 4694 C C . ALA B 1 272 ? 2.425 -17.500 32.062 1.00 43.55 252 ALA B C 1
ATOM 4695 O O . ALA B 1 272 ? 3.107 -18.438 32.489 1.00 32.01 252 ALA B O 1
ATOM 4697 N N . ALA B 1 273 ? 2.986 -16.387 31.620 1.00 39.14 253 ALA B N 1
ATOM 4698 C CA . ALA B 1 273 ? 4.429 -16.245 31.605 1.00 44.76 253 ALA B CA 1
ATOM 4699 C C . ALA B 1 273 ? 5.022 -16.471 33.001 1.00 41.28 253 ALA B C 1
ATOM 4700 O O . ALA B 1 273 ? 6.073 -17.096 33.200 1.00 31.34 253 ALA B O 1
ATOM 4702 N N . ARG B 1 274 ? 4.327 -15.923 33.986 1.00 33.23 254 ARG B N 1
ATOM 4703 C CA . ARG B 1 274 ? 4.828 -16.032 35.329 1.00 26.55 254 ARG B CA 1
ATOM 4704 C C . ARG B 1 274 ? 4.710 -17.484 35.807 1.00 45.73 254 ARG B C 1
ATOM 4705 O O . ARG B 1 274 ? 5.553 -18.022 36.539 1.00 29.40 254 ARG B O 1
ATOM 4713 N N . GLU B 1 275 ? 3.626 -18.133 35.407 1.00 52.21 255 GLU B N 1
ATOM 4714 C CA . GLU B 1 275 ? 3.487 -19.530 35.809 1.00 66.12 255 GLU B CA 1
ATOM 4715 C C . GLU B 1 275 ? 4.569 -20.330 35.088 1.00 100.00 255 GLU B C 1
ATOM 4716 O O . GLU B 1 275 ? 5.114 -21.282 35.638 1.00 27.61 255 GLU B O 1
ATOM 4722 N N . ARG B 1 276 ? 4.888 -19.947 33.853 1.00 31.74 256 ARG B N 1
ATOM 4723 C CA . ARG B 1 276 ? 5.956 -20.634 33.149 1.00 65.29 256 ARG B CA 1
ATOM 4724 C C . ARG B 1 276 ? 7.171 -20.566 34.075 1.00 29.67 256 ARG B C 1
ATOM 4725 O O . ARG B 1 276 ? 7.749 -21.574 34.450 1.00 31.91 256 ARG B O 1
ATOM 4733 N N . VAL B 1 277 ? 7.533 -19.374 34.535 1.00 29.64 257 VAL B N 1
ATOM 4734 C CA . VAL B 1 277 ? 8.690 -19.254 35.434 1.00 33.58 257 VAL B CA 1
ATOM 4735 C C . VAL B 1 277 ? 8.670 -20.071 36.723 1.00 23.08 257 VAL B C 1
ATOM 4736 O O . VAL B 1 277 ? 9.683 -20.641 37.135 1.00 26.50 257 VAL B O 1
ATOM 4740 N N . VAL B 1 278 ? 7.523 -20.060 37.413 1.00 24.19 258 VAL B N 1
ATOM 4741 C CA . VAL B 1 278 ? 7.416 -20.782 38.682 1.00 23.37 258 VAL B CA 1
ATOM 4742 C C . VAL B 1 278 ? 7.722 -22.265 38.487 1.00 24.30 258 VAL B C 1
ATOM 4743 O O . VAL B 1 278 ? 8.326 -22.934 39.333 1.00 27.90 258 VAL B O 1
ATOM 4747 N N . GLY B 1 279 ? 7.257 -22.755 37.351 1.00 35.11 259 GLY B N 1
ATOM 4748 C CA . GLY B 1 279 ? 7.466 -24.161 36.992 1.00 36.71 259 GLY B CA 1
ATOM 4749 C C . GLY B 1 279 ? 8.962 -24.435 36.961 1.00 46.98 259 GLY B C 1
ATOM 4750 O O . GLY B 1 279 ? 9.425 -25.376 37.605 1.00 33.73 259 GLY B O 1
ATOM 4751 N N . TRP B 1 280 ? 9.719 -23.616 36.230 1.00 25.87 260 TRP B N 1
ATOM 4752 C CA . TRP B 1 280 ? 11.153 -23.858 36.223 1.00 35.32 260 TRP B CA 1
ATOM 4753 C C . TRP B 1 280 ? 11.632 -23.914 37.653 1.00 22.79 260 TRP B C 1
ATOM 4754 O O . TRP B 1 280 ? 12.329 -24.842 38.013 1.00 29.70 260 TRP B O 1
ATOM 4765 N N . TYR B 1 281 ? 11.278 -22.910 38.466 1.00 34.81 261 TYR B N 1
ATOM 4766 C CA . TYR B 1 281 ? 11.696 -22.884 39.876 1.00 35.91 261 TYR B CA 1
ATOM 4767 C C . TYR B 1 281 ? 11.318 -24.189 40.570 1.00 41.73 261 TYR B C 1
ATOM 4768 O O . TYR B 1 281 ? 12.103 -24.818 41.288 1.00 33.59 261 TYR B O 1
ATOM 4777 N N . GLU B 1 282 ? 10.060 -24.560 40.374 1.00 31.86 262 GLU B N 1
ATOM 4778 C CA . GLU B 1 282 ? 9.544 -25.777 40.986 1.00 30.20 262 GLU B CA 1
ATOM 4779 C C . GLU B 1 282 ? 10.424 -26.931 40.444 1.00 35.95 262 GLU B C 1
ATOM 4780 O O . GLU B 1 282 ? 10.890 -27.750 41.228 1.00 37.13 262 GLU B O 1
ATOM 4786 N N . GLN B 1 283 ? 10.664 -26.987 39.125 1.00 43.26 263 GLN B N 1
ATOM 4787 C CA . GLN B 1 283 ? 11.449 -28.072 38.506 1.00 54.20 263 GLN B CA 1
ATOM 4788 C C . GLN B 1 283 ? 12.909 -28.163 38.891 1.00 45.23 263 GLN B C 1
ATOM 4789 O O . GLN B 1 283 ? 13.494 -29.217 38.727 1.00 64.44 263 GLN B O 1
ATOM 4795 N N . LYS B 1 284 ? 13.544 -27.053 39.250 1.00 33.91 264 LYS B N 1
ATOM 4796 C CA . LYS B 1 284 ? 14.982 -27.074 39.452 1.00 100.00 264 LYS B CA 1
ATOM 4797 C C . LYS B 1 284 ? 15.442 -26.803 40.858 1.00 33.09 264 LYS B C 1
ATOM 4798 O O . LYS B 1 284 ? 16.640 -26.862 41.127 1.00 45.48 264 LYS B O 1
ATOM 4804 N N . LEU B 1 285 ? 14.517 -26.356 41.702 1.00 39.32 265 LEU B N 1
ATOM 4805 C CA . LEU B 1 285 ? 14.864 -25.967 43.058 1.00 22.30 265 LEU B CA 1
ATOM 4806 C C . LEU B 1 285 ? 15.345 -27.129 43.896 1.00 30.58 265 LEU B C 1
ATOM 4807 O O . LEU B 1 285 ? 16.060 -26.970 44.907 1.00 25.14 265 LEU B O 1
ATOM 4812 N N . ALA B 1 286 ? 14.855 -28.292 43.467 1.00 54.26 266 ALA B N 1
ATOM 4813 C CA . ALA B 1 286 ? 15.182 -29.556 44.102 1.00 56.28 266 ALA B CA 1
ATOM 4814 C C . ALA B 1 286 ? 16.694 -29.557 44.234 1.00 66.15 266 ALA B C 1
ATOM 4815 O O . ALA B 1 286 ? 17.214 -30.042 45.227 1.00 30.48 266 ALA B O 1
ATOM 4817 N N . ARG B 1 287 ? 17.389 -28.997 43.244 1.00 35.33 267 ARG B N 1
ATOM 4818 C CA . ARG B 1 287 ? 18.847 -28.970 43.264 1.00 26.55 267 ARG B CA 1
ATOM 4819 C C . ARG B 1 287 ? 19.435 -28.360 44.524 1.00 33.89 267 ARG B C 1
ATOM 4820 O O . ARG B 1 287 ? 20.591 -28.639 44.855 1.00 40.39 267 ARG B O 1
ATOM 4828 N N . LEU B 1 288 ? 18.678 -27.535 45.252 1.00 34.65 268 LEU B N 1
ATOM 4829 C CA . LEU B 1 288 ? 19.297 -26.943 46.451 1.00 26.30 268 LEU B CA 1
ATOM 4830 C C . LEU B 1 288 ? 19.037 -27.717 47.717 1.00 33.32 268 LEU B C 1
ATOM 4831 O O . LEU B 1 288 ? 19.480 -27.322 48.807 1.00 25.55 268 LEU B O 1
ATOM 4836 N N . GLY B 1 289 ? 18.305 -28.815 47.551 1.00 36.05 269 GLY B N 1
ATOM 4837 C CA . GLY B 1 289 ? 17.972 -29.644 48.697 1.00 31.31 269 GLY B CA 1
ATOM 4838 C C . GLY B 1 289 ? 17.257 -28.857 49.786 1.00 45.10 269 GLY B C 1
ATOM 4839 O O . GLY B 1 289 ? 16.374 -28.035 49.530 1.00 38.34 269 GLY B O 1
ATOM 4840 N N . ASN B 1 290 ? 17.656 -29.134 51.016 1.00 32.21 270 ASN B N 1
ATOM 4841 C CA . ASN B 1 290 ? 17.050 -28.555 52.211 1.00 33.26 270 ASN B CA 1
ATOM 4842 C C . ASN B 1 290 ? 17.531 -27.154 52.513 1.00 34.84 270 ASN B C 1
ATOM 4843 O O . ASN B 1 290 ? 17.271 -26.617 53.586 1.00 24.55 270 ASN B O 1
ATOM 4848 N N . ARG B 1 291 ? 18.235 -26.567 51.549 1.00 39.14 271 ARG B N 1
ATOM 4849 C CA . ARG B 1 291 ? 18.808 -25.239 51.724 1.00 100.00 271 ARG B CA 1
ATOM 4850 C C . ARG B 1 291 ? 17.820 -24.075 51.701 1.00 39.60 271 ARG B C 1
ATOM 4851 O O . ARG B 1 291 ? 18.103 -22.999 52.220 1.00 30.36 271 ARG B O 1
ATOM 4859 N N . VAL B 1 292 ? 16.658 -24.318 51.102 1.00 38.97 272 VAL B N 1
ATOM 4860 C CA . VAL B 1 292 ? 15.588 -23.327 51.014 1.00 43.93 272 VAL B CA 1
ATOM 4861 C C . VAL B 1 292 ? 14.310 -24.117 51.215 1.00 51.43 272 VAL B C 1
ATOM 4862 O O . VAL B 1 292 ? 14.320 -25.323 50.974 1.00 36.99 272 VAL B O 1
ATOM 4866 N N . THR B 1 293 ? 13.227 -23.447 51.606 1.00 30.46 273 THR B N 1
ATOM 4867 C CA . THR B 1 293 ? 11.923 -24.079 51.709 1.00 25.99 273 THR B CA 1
ATOM 4868 C C . THR B 1 293 ? 11.174 -23.379 50.590 1.00 28.33 273 THR B C 1
ATOM 4869 O O . THR B 1 293 ? 11.152 -22.151 50.544 1.00 27.30 273 THR B O 1
ATOM 4873 N N . LYS B 1 294 ? 10.591 -24.172 49.696 1.00 21.24 274 LYS B N 1
ATOM 4874 C CA . LYS B 1 294 ? 9.896 -23.644 48.534 1.00 28.63 274 LYS B CA 1
ATOM 4875 C C . LYS B 1 294 ? 8.572 -23.085 48.990 1.00 34.67 274 LYS B C 1
ATOM 4876 O O . LYS B 1 294 ? 8.048 -23.503 50.010 1.00 28.28 274 LYS B O 1
ATOM 4882 N N . PRO B 1 295 ? 8.053 -22.102 48.277 1.00 31.56 275 PRO B N 1
ATOM 4883 C CA . PRO B 1 295 ? 6.813 -21.493 48.738 1.00 28.05 275 PRO B CA 1
ATOM 4884 C C . PRO B 1 295 ? 5.667 -22.480 48.799 1.00 23.94 275 PRO B C 1
ATOM 4885 O O . PRO B 1 295 ? 5.292 -23.075 47.803 1.00 25.51 275 PRO B O 1
ATOM 4889 N N . HIS B 1 296 ? 5.029 -22.564 49.950 1.00 21.56 276 HIS B N 1
ATOM 4890 C CA . HIS B 1 296 ? 3.874 -23.425 50.034 1.00 26.76 276 HIS B CA 1
ATOM 4891 C C . HIS B 1 296 ? 2.664 -22.863 49.275 1.00 31.63 276 HIS B C 1
ATOM 4892 O O . HIS B 1 296 ? 2.281 -21.701 49.415 1.00 34.76 276 HIS B O 1
ATOM 4899 N N . VAL B 1 297 ? 2.027 -23.693 48.478 1.00 19.06 277 VAL B N 1
ATOM 4900 C CA . VAL B 1 297 ? 0.837 -23.234 47.793 1.00 18.38 277 VAL B CA 1
ATOM 4901 C C . VAL B 1 297 ? -0.441 -23.805 48.409 1.00 50.95 277 VAL B C 1
ATOM 4902 O O . VAL B 1 297 ? -0.691 -25.000 48.388 1.00 30.67 277 VAL B O 1
ATOM 4906 N N . ALA B 1 298 ? -1.296 -22.966 48.959 1.00 24.32 278 ALA B N 1
ATOM 4907 C CA . ALA B 1 298 ? -2.510 -23.515 49.528 1.00 21.19 278 ALA B CA 1
ATOM 4908 C C . ALA B 1 298 ? -3.393 -23.921 48.392 1.00 24.56 278 ALA B C 1
ATOM 4909 O O . ALA B 1 298 ? -3.495 -23.219 47.411 1.00 25.61 278 ALA B O 1
ATOM 4911 N N . LEU B 1 299 ? -4.153 -24.993 48.585 1.00 39.01 279 LEU B N 1
ATOM 4912 C CA . LEU B 1 299 ? -5.040 -25.497 47.542 1.00 23.19 279 LEU B CA 1
ATOM 4913 C C . LEU B 1 299 ? -6.409 -24.877 47.366 1.00 38.18 279 LEU B C 1
ATOM 4914 O O . LEU B 1 299 ? -7.308 -25.505 46.813 1.00 36.45 279 LEU B O 1
ATOM 4919 N N . THR B 1 300 ? -6.505 -23.601 47.712 1.00 30.91 280 THR B N 1
ATOM 4920 C CA . THR B 1 300 ? -7.758 -22.852 47.650 1.00 25.19 280 THR B CA 1
ATOM 4921 C C . THR B 1 300 ? -8.081 -22.053 46.405 1.00 24.14 280 THR B C 1
ATOM 4922 O O . THR B 1 300 ? -9.127 -21.422 46.302 1.00 49.44 280 THR B O 1
ATOM 4926 N N . GLY B 1 301 ? -7.168 -22.034 45.445 1.00 25.93 281 GLY B N 1
ATOM 4927 C CA . GLY B 1 301 ? -7.419 -21.200 44.278 1.00 22.81 281 GLY B CA 1
ATOM 4928 C C . GLY B 1 301 ? -6.015 -20.901 43.743 1.00 37.22 281 GLY B C 1
ATOM 4929 O O . GLY B 1 301 ? -4.983 -21.442 44.195 1.00 28.38 281 GLY B O 1
ATOM 4930 N N . ARG B 1 302 ? -5.988 -20.025 42.752 1.00 26.18 282 ARG B N 1
ATOM 4931 C CA . ARG B 1 302 ? -4.748 -19.712 42.046 1.00 19.71 282 ARG B CA 1
ATOM 4932 C C . ARG B 1 302 ? -3.829 -18.785 42.786 1.00 26.44 282 ARG B C 1
ATOM 4933 O O . ARG B 1 302 ? -4.261 -17.726 43.246 1.00 27.09 282 ARG B O 1
ATOM 4941 N N . HIS B 1 303 ? -2.593 -19.232 42.953 1.00 21.41 283 HIS B N 1
ATOM 4942 C CA . HIS B 1 303 ? -1.560 -18.410 43.573 1.00 19.67 283 HIS B CA 1
ATOM 4943 C C . HIS B 1 303 ? -0.872 -17.754 42.360 1.00 34.05 283 HIS B C 1
ATOM 4944 O O . HIS B 1 303 ? -0.383 -18.465 41.478 1.00 24.58 283 HIS B O 1
ATOM 4951 N N . VAL B 1 304 ? -0.931 -16.431 42.217 1.00 21.81 284 VAL B N 1
ATOM 4952 C CA . VAL B 1 304 ? -0.355 -15.801 41.029 1.00 23.05 284 VAL B CA 1
ATOM 4953 C C . VAL B 1 304 ? 1.135 -15.500 41.059 1.00 21.75 284 VAL B C 1
ATOM 4954 O O . VAL B 1 304 ? 1.717 -15.054 40.057 1.00 23.68 284 VAL B O 1
ATOM 4958 N N . PHE B 1 305 ? 1.749 -15.775 42.195 1.00 18.48 285 PHE B N 1
ATOM 4959 C CA . PHE B 1 305 ? 3.195 -15.634 42.299 1.00 34.36 285 PHE B CA 1
ATOM 4960 C C . PHE B 1 305 ? 3.725 -14.298 41.817 1.00 63.00 285 PHE B C 1
ATOM 4961 O O . PHE B 1 305 ? 4.507 -14.216 40.873 1.00 22.40 285 PHE B O 1
ATOM 4969 N N . TRP B 1 306 ? 3.302 -13.226 42.460 1.00 22.87 286 TRP B N 1
ATOM 4970 C CA . TRP B 1 306 ? 3.863 -11.942 42.070 1.00 23.62 286 TRP B CA 1
ATOM 4971 C C . TRP B 1 306 ? 5.381 -12.098 42.338 1.00 23.41 286 TRP B C 1
ATOM 4972 O O . TRP B 1 306 ? 6.214 -11.613 41.555 1.00 22.42 286 TRP B O 1
ATOM 4983 N N . MET B 1 307 ? 5.759 -12.786 43.416 1.00 16.67 287 MET B N 1
ATOM 4984 C CA . MET B 1 307 ? 7.174 -13.099 43.659 1.00 23.14 287 MET B CA 1
ATOM 4985 C C . MET B 1 307 ? 7.171 -14.544 44.097 1.00 63.57 287 MET B C 1
ATOM 4986 O O . MET B 1 307 ? 6.213 -14.993 44.719 1.00 26.50 287 MET B O 1
ATOM 4991 N N . TYR B 1 308 ? 8.275 -15.236 43.845 1.00 25.52 288 TYR B N 1
ATOM 4992 C CA . TYR B 1 308 ? 8.451 -16.652 44.238 1.00 22.67 288 TYR B CA 1
ATOM 4993 C C . TYR B 1 308 ? 9.359 -16.556 45.467 1.00 24.68 288 TYR B C 1
ATOM 4994 O O . TYR B 1 308 ? 10.481 -16.063 45.381 1.00 23.87 288 TYR B O 1
ATOM 5003 N N . THR B 1 309 ? 8.833 -16.929 46.634 1.00 22.18 289 THR B N 1
ATOM 5004 C CA . THR B 1 309 ? 9.553 -16.714 47.895 1.00 20.65 289 THR B CA 1
ATOM 5005 C C . THR B 1 309 ? 9.947 -17.946 48.650 1.00 26.92 289 THR B C 1
ATOM 5006 O O . THR B 1 309 ? 9.109 -18.790 48.996 1.00 26.93 289 THR B O 1
ATOM 5010 N N . VAL B 1 310 ? 11.231 -18.033 48.939 1.00 25.53 290 VAL B N 1
ATOM 5011 C CA . VAL B 1 310 ? 11.697 -19.216 49.661 1.00 27.84 290 VAL B CA 1
ATOM 5012 C C . VAL B 1 310 ? 12.131 -18.774 51.035 1.00 23.67 290 VAL B C 1
ATOM 5013 O O . VAL B 1 310 ? 12.391 -17.597 51.242 1.00 24.78 290 VAL B O 1
ATOM 5017 N N . ARG B 1 311 ? 12.168 -19.715 51.968 1.00 24.62 291 ARG B N 1
ATOM 5018 C CA . ARG B 1 311 ? 12.672 -19.467 53.329 1.00 23.03 291 ARG B CA 1
ATOM 5019 C C . ARG B 1 311 ? 14.011 -20.235 53.386 1.00 28.23 291 ARG B C 1
ATOM 5020 O O . ARG B 1 311 ? 14.075 -21.402 53.007 1.00 25.28 291 ARG B O 1
ATOM 5028 N N . LEU B 1 312 ? 15.104 -19.529 53.647 1.00 26.21 292 LEU B N 1
ATOM 5029 C CA . LEU B 1 312 ? 16.426 -20.156 53.564 1.00 29.87 292 LEU B CA 1
ATOM 5030 C C . LEU B 1 312 ? 16.491 -21.016 54.787 1.00 41.28 292 LEU B C 1
ATOM 5031 O O . LEU B 1 312 ? 16.018 -20.602 55.840 1.00 32.42 292 LEU B O 1
ATOM 5036 N N . GLY B 1 313 ? 17.082 -22.195 54.634 1.00 29.17 293 GLY B N 1
ATOM 5037 C CA . GLY B 1 313 ? 17.176 -23.139 55.745 1.00 29.31 293 GLY B CA 1
ATOM 5038 C C . GLY B 1 313 ? 17.944 -22.482 56.880 1.00 28.69 293 GLY B C 1
ATOM 5039 O O . GLY B 1 313 ? 18.888 -21.707 56.664 1.00 32.18 293 GLY B O 1
ATOM 5040 N N . GLU B 1 314 ? 17.547 -22.813 58.100 1.00 26.76 294 GLU B N 1
ATOM 5041 C CA . GLU B 1 314 ? 18.191 -22.237 59.275 1.00 24.38 294 GLU B CA 1
ATOM 5042 C C . GLU B 1 314 ? 19.582 -22.821 59.395 1.00 100.00 294 GLU B C 1
ATOM 5043 O O . GLU B 1 314 ? 20.385 -22.302 60.159 1.00 37.72 294 GLU B O 1
ATOM 5049 N N . GLY B 1 315 ? 19.843 -23.918 58.684 1.00 61.65 295 GLY B N 1
ATOM 5050 C CA . GLY B 1 315 ? 21.158 -24.553 58.744 1.00 38.78 295 GLY B CA 1
ATOM 5051 C C . GLY B 1 315 ? 22.330 -23.755 58.087 1.00 100.00 295 GLY B C 1
ATOM 5052 O O . GLY B 1 315 ? 23.510 -23.825 58.506 1.00 45.04 295 GLY B O 1
ATOM 5053 N N . LEU B 1 316 ? 22.015 -22.993 57.039 1.00 39.96 296 LEU B N 1
ATOM 5054 C CA . LEU B 1 316 ? 23.032 -22.237 56.321 1.00 29.96 296 LEU B CA 1
ATOM 5055 C C . LEU B 1 316 ? 23.928 -21.437 57.267 1.00 39.00 296 LEU B C 1
ATOM 5056 O O . LEU B 1 316 ? 23.515 -21.060 58.360 1.00 32.35 296 LEU B O 1
ATOM 5061 N N . SER B 1 317 ? 25.154 -21.140 56.856 1.00 34.57 297 SER B N 1
ATOM 5062 C CA . SER B 1 317 ? 26.007 -20.357 57.738 1.00 84.18 297 SER B CA 1
ATOM 5063 C C . SER B 1 317 ? 25.872 -18.867 57.409 1.00 38.40 297 SER B C 1
ATOM 5064 O O . SER B 1 317 ? 26.038 -17.961 58.234 1.00 32.42 297 SER B O 1
ATOM 5067 N N . THR B 1 318 ? 25.505 -18.620 56.166 1.00 29.93 298 THR B N 1
ATOM 5068 C CA . THR B 1 318 ? 25.346 -17.249 55.687 1.00 21.63 298 THR B CA 1
ATOM 5069 C C . THR B 1 318 ? 24.054 -16.653 56.268 1.00 29.32 298 THR B C 1
ATOM 5070 O O . THR B 1 318 ? 23.318 -17.316 57.007 1.00 27.88 298 THR B O 1
ATOM 5074 N N . THR B 1 319 ? 23.815 -15.372 56.018 1.00 40.44 299 THR B N 1
ATOM 5075 C CA . THR B 1 319 ? 22.590 -14.733 56.487 1.00 27.21 299 THR B CA 1
ATOM 5076 C C . THR B 1 319 ? 21.842 -14.346 55.227 1.00 100.00 299 THR B C 1
ATOM 5077 O O . THR B 1 319 ? 22.413 -14.284 54.135 1.00 26.51 299 THR B O 1
ATOM 5081 N N . ARG B 1 320 ? 20.552 -14.093 55.394 1.00 27.41 300 ARG B N 1
ATOM 5082 C CA . ARG B 1 320 ? 19.683 -13.769 54.259 1.00 22.48 300 ARG B CA 1
ATOM 5083 C C . ARG B 1 320 ? 20.220 -12.497 53.555 1.00 21.78 300 ARG B C 1
ATOM 5084 O O . ARG B 1 320 ? 20.230 -12.360 52.325 1.00 25.60 300 ARG B O 1
ATOM 5092 N N . ASP B 1 321 ? 20.691 -11.557 54.355 1.00 23.58 301 ASP B N 1
ATOM 5093 C CA . ASP B 1 321 ? 21.192 -10.316 53.774 1.00 67.56 301 ASP B CA 1
ATOM 5094 C C . ASP B 1 321 ? 22.470 -10.492 52.943 1.00 38.62 301 ASP B C 1
ATOM 5095 O O . ASP B 1 321 ? 22.650 -9.845 51.913 1.00 29.95 301 ASP B O 1
ATOM 5100 N N . GLN B 1 322 ? 23.356 -11.374 53.395 1.00 33.15 302 GLN B N 1
ATOM 5101 C CA . GLN B 1 322 ? 24.580 -11.650 52.663 1.00 23.39 302 GLN B CA 1
ATOM 5102 C C . GLN B 1 322 ? 24.216 -12.361 51.357 1.00 53.59 302 GLN B C 1
ATOM 5103 O O . GLN B 1 322 ? 24.737 -12.080 50.290 1.00 27.86 302 GLN B O 1
ATOM 5109 N N . VAL B 1 323 ? 23.304 -13.314 51.431 1.00 25.30 303 VAL B N 1
ATOM 5110 C CA . VAL B 1 323 ? 22.906 -13.988 50.215 1.00 19.27 303 VAL B CA 1
ATOM 5111 C C . VAL B 1 323 ? 22.439 -12.949 49.204 1.00 22.16 303 VAL B C 1
ATOM 5112 O O . VAL B 1 323 ? 22.679 -13.090 47.990 1.00 29.45 303 VAL B O 1
ATOM 5116 N N . ILE B 1 324 ? 21.729 -11.928 49.700 1.00 28.99 304 ILE B N 1
ATOM 5117 C CA . ILE B 1 324 ? 21.194 -10.885 48.812 1.00 34.60 304 ILE B CA 1
ATOM 5118 C C . ILE B 1 324 ? 22.348 -10.164 48.152 1.00 30.65 304 ILE B C 1
ATOM 5119 O O . ILE B 1 324 ? 22.299 -9.904 46.938 1.00 23.79 304 ILE B O 1
ATOM 5124 N N . LYS B 1 325 ? 23.360 -9.885 48.979 1.00 20.80 305 LYS B N 1
ATOM 5125 C CA . LYS B 1 325 ? 24.587 -9.235 48.511 1.00 21.65 305 LYS B CA 1
ATOM 5126 C C . LYS B 1 325 ? 25.323 -10.103 47.494 1.00 42.67 305 LYS B C 1
ATOM 5127 O O . LYS B 1 325 ? 25.681 -9.649 46.388 1.00 31.25 305 LYS B O 1
ATOM 5133 N N . ASP B 1 326 ? 25.529 -11.360 47.877 1.00 34.61 306 ASP B N 1
ATOM 5134 C CA . ASP B 1 326 ? 26.191 -12.328 47.002 1.00 20.36 306 ASP B CA 1
ATOM 5135 C C . ASP B 1 326 ? 25.463 -12.526 45.672 1.00 32.34 306 ASP B C 1
ATOM 5136 O O . ASP B 1 326 ? 26.074 -12.618 44.617 1.00 29.48 306 ASP B O 1
ATOM 5141 N N . LEU B 1 327 ? 24.141 -12.575 45.681 1.00 28.25 307 LEU B N 1
ATOM 5142 C CA . LEU B 1 327 ? 23.452 -12.734 44.411 1.00 31.94 307 LEU B CA 1
ATOM 5143 C C . LEU B 1 327 ? 23.588 -11.489 43.534 1.00 42.39 307 LEU B C 1
ATOM 5144 O O . LEU B 1 327 ? 23.652 -11.535 42.289 1.00 29.27 307 LEU B O 1
ATOM 5149 N N . ASP B 1 328 ? 23.641 -10.357 44.212 1.00 24.21 308 ASP B N 1
ATOM 5150 C CA . ASP B 1 328 ? 23.734 -9.105 43.480 1.00 27.09 308 ASP B CA 1
ATOM 5151 C C . ASP B 1 328 ? 25.098 -9.027 42.797 1.00 33.67 308 ASP B C 1
ATOM 5152 O O . ASP B 1 328 ? 25.206 -8.707 41.584 1.00 30.14 308 ASP B O 1
ATOM 5157 N N . ALA B 1 329 ? 26.117 -9.365 43.588 1.00 23.53 309 ALA B N 1
ATOM 5158 C CA . ALA B 1 329 ? 27.484 -9.457 43.077 1.00 37.11 309 ALA B CA 1
ATOM 5159 C C . ALA B 1 329 ? 27.543 -10.439 41.904 1.00 49.14 309 ALA B C 1
ATOM 5160 O O . ALA B 1 329 ? 28.382 -10.249 41.037 1.00 56.52 309 ALA B O 1
ATOM 5162 N N . LEU B 1 330 ? 26.656 -11.441 41.829 1.00 29.32 310 LEU B N 1
ATOM 5163 C CA . LEU B 1 330 ? 26.592 -12.362 40.672 1.00 27.96 310 LEU B CA 1
ATOM 5164 C C . LEU B 1 330 ? 25.632 -11.842 39.616 1.00 29.78 310 LEU B C 1
ATOM 5165 O O . LEU B 1 330 ? 25.260 -12.579 38.690 1.00 27.20 310 LEU B O 1
ATOM 5170 N N . GLY B 1 331 ? 25.228 -10.577 39.751 1.00 31.04 311 GLY B N 1
ATOM 5171 C CA . GLY B 1 331 ? 24.357 -9.948 38.747 1.00 64.54 311 GLY B CA 1
ATOM 5172 C C . GLY B 1 331 ? 22.891 -10.357 38.816 1.00 100.00 311 GLY B C 1
ATOM 5173 O O . GLY B 1 331 ? 22.125 -10.259 37.834 1.00 27.98 311 GLY B O 1
ATOM 5174 N N . ILE B 1 332 ? 22.527 -10.787 40.019 1.00 36.39 312 ILE B N 1
ATOM 5175 C CA . ILE B 1 332 ? 21.176 -11.230 40.330 1.00 39.10 312 ILE B CA 1
ATOM 5176 C C . ILE B 1 332 ? 20.446 -10.438 41.430 1.00 36.44 312 ILE B C 1
ATOM 5177 O O . ILE B 1 332 ? 20.891 -10.405 42.588 1.00 25.74 312 ILE B O 1
ATOM 5182 N N A GLU B 1 333 ? 19.334 -9.804 41.043 0.50 100.00 313 GLU B N 1
ATOM 5183 N N B GLU B 1 333 ? 19.362 -9.775 41.024 0.50 13.54 313 GLU B N 1
ATOM 5184 C CA A GLU B 1 333 ? 18.491 -9.017 41.946 0.50 100.00 313 GLU B CA 1
ATOM 5185 C CA B GLU B 1 333 ? 18.524 -8.974 41.907 0.50 100.00 313 GLU B CA 1
ATOM 5186 C C A GLU B 1 333 ? 17.602 -9.942 42.767 0.50 18.02 313 GLU B C 1
ATOM 5187 C C B GLU B 1 333 ? 17.508 -9.822 42.705 0.50 100.00 313 GLU B C 1
ATOM 5188 O O A GLU B 1 333 ? 17.095 -10.950 42.276 0.50 27.35 313 GLU B O 1
ATOM 5189 O O B GLU B 1 333 ? 16.886 -10.756 42.152 0.50 24.87 313 GLU B O 1
ATOM 5200 N N . SER B 1 334 ? 17.378 -9.527 44.002 1.00 25.31 314 SER B N 1
ATOM 5201 C CA . SER B 1 334 ? 16.502 -10.216 44.957 1.00 22.77 314 SER B CA 1
ATOM 5202 C C . SER B 1 334 ? 16.051 -9.230 46.037 1.00 30.48 314 SER B C 1
ATOM 5203 O O . SER B 1 334 ? 16.639 -8.165 46.193 1.00 27.49 314 SER B O 1
ATOM 5206 N N . ARG B 1 335 ? 15.011 -9.588 46.782 1.00 24.03 315 ARG B N 1
ATOM 5207 C CA . ARG B 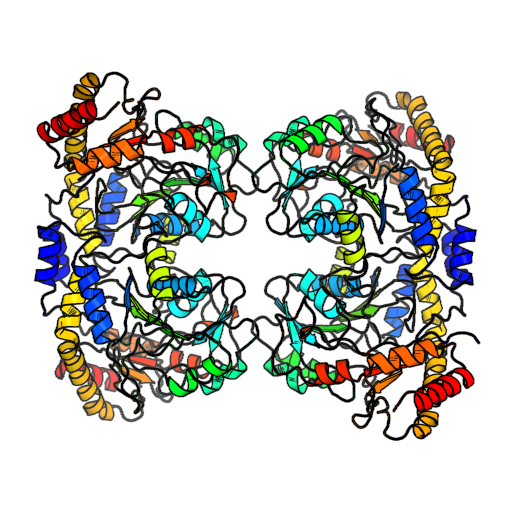1 335 ? 14.493 -8.744 47.860 1.00 21.88 315 ARG B CA 1
ATOM 5208 C C . ARG B 1 335 ? 14.236 -9.598 49.095 1.00 26.93 315 ARG B C 1
ATOM 5209 O O . ARG B 1 335 ? 13.771 -10.749 49.016 1.00 26.24 315 ARG B O 1
ATOM 5217 N N . PRO B 1 336 ? 14.450 -8.952 50.235 1.00 26.31 316 PRO B N 1
ATOM 5218 C CA . PRO B 1 336 ? 14.149 -9.577 51.487 1.00 27.96 316 PRO B CA 1
ATOM 5219 C C . PRO B 1 336 ? 12.623 -9.622 51.745 1.00 27.99 316 PRO B C 1
ATOM 5220 O O . PRO B 1 336 ? 11.858 -8.706 51.415 1.00 25.30 316 PRO B O 1
ATOM 5224 N N . VAL B 1 337 ? 12.168 -10.674 52.414 1.00 24.12 317 VAL B N 1
ATOM 5225 C CA . VAL B 1 337 ? 10.780 -10.689 52.847 1.00 21.08 317 VAL B CA 1
ATOM 5226 C C . VAL B 1 337 ? 10.723 -9.498 53.846 1.00 30.47 317 VAL B C 1
ATOM 5227 O O . VAL B 1 337 ? 11.718 -9.204 54.537 1.00 26.63 317 VAL B O 1
ATOM 5231 N N . PHE B 1 338 ? 9.606 -8.775 53.926 1.00 19.79 318 PHE B N 1
ATOM 5232 C CA . PHE B 1 338 ? 9.533 -7.582 54.806 1.00 18.78 318 PHE B CA 1
ATOM 5233 C C . PHE B 1 338 ? 10.084 -7.685 56.220 1.00 30.73 318 PHE B C 1
ATOM 5234 O O . PHE B 1 338 ? 9.968 -8.732 56.874 1.00 23.99 318 PHE B O 1
ATOM 5242 N N . HIS B 1 339 ? 10.617 -6.586 56.748 1.00 22.69 319 HIS B N 1
ATOM 5243 C CA . HIS B 1 339 ? 10.942 -6.503 58.182 1.00 18.39 319 HIS B CA 1
ATOM 5244 C C . HIS B 1 339 ? 9.532 -6.252 58.808 1.00 23.95 319 HIS B C 1
ATOM 5245 O O . HIS B 1 339 ? 8.840 -5.320 58.374 1.00 19.70 319 HIS B O 1
ATOM 5252 N N . PRO B 1 340 ? 9.092 -7.056 59.785 1.00 22.46 320 PRO B N 1
ATOM 5253 C CA . PRO B 1 340 ? 7.758 -6.906 60.400 1.00 24.73 320 PRO B CA 1
ATOM 5254 C C . PRO B 1 340 ? 7.585 -5.474 60.926 1.00 28.01 320 PRO B C 1
ATOM 5255 O O . PRO B 1 340 ? 8.558 -4.862 61.413 1.00 20.21 320 PRO B O 1
ATOM 5259 N N . MET B 1 341 ? 6.349 -4.974 60.917 1.00 17.59 321 MET B N 1
ATOM 5260 C CA . MET B 1 341 ? 6.119 -3.596 61.399 1.00 16.03 321 MET B CA 1
ATOM 5261 C C . MET B 1 341 ? 6.686 -3.309 62.794 1.00 20.63 321 MET B C 1
ATOM 5262 O O . MET B 1 341 ? 7.339 -2.282 63.043 1.00 22.91 321 MET B O 1
ATOM 5267 N N . HIS B 1 342 ? 6.386 -4.208 63.733 1.00 22.65 322 HIS B N 1
ATOM 5268 C CA . HIS B 1 342 ? 6.780 -4.013 65.129 1.00 18.70 322 HIS B CA 1
ATOM 5269 C C . HIS B 1 342 ? 8.262 -4.019 65.459 1.00 23.99 322 HIS B C 1
ATOM 5270 O O . HIS B 1 342 ? 8.601 -3.825 66.629 1.00 21.45 322 HIS B O 1
ATOM 5277 N N . ILE B 1 343 ? 9.113 -4.276 64.468 1.00 22.04 323 ILE B N 1
ATOM 5278 C CA . ILE B 1 343 ? 10.552 -4.250 64.723 1.00 23.51 323 ILE B CA 1
ATOM 5279 C C . ILE B 1 343 ? 11.108 -2.945 64.191 1.00 26.18 323 ILE B C 1
ATOM 5280 O O . ILE B 1 343 ? 12.236 -2.604 64.480 1.00 23.94 323 ILE B O 1
ATOM 5285 N N . MET B 1 344 ? 10.325 -2.208 63.413 1.00 18.68 324 MET B N 1
ATOM 5286 C CA . MET B 1 344 ? 10.806 -0.931 62.927 1.00 19.52 324 MET B CA 1
ATOM 5287 C C . MET B 1 344 ? 10.328 0.258 63.779 1.00 21.66 324 MET B C 1
ATOM 5288 O O . MET B 1 344 ? 9.287 0.194 64.436 1.00 19.32 324 MET B O 1
ATOM 5293 N N . PRO B 1 345 ? 11.134 1.328 63.821 1.00 24.67 325 PRO B N 1
ATOM 5294 C CA . PRO B 1 345 ? 10.820 2.493 64.652 1.00 23.04 325 PRO B CA 1
ATOM 5295 C C . PRO B 1 345 ? 9.383 3.027 64.693 1.00 20.17 325 PRO B C 1
ATOM 5296 O O . PRO B 1 345 ? 8.900 3.335 65.776 1.00 21.29 325 PRO B O 1
ATOM 5300 N N . PRO B 1 346 ? 8.696 3.171 63.553 1.00 21.39 326 PRO B N 1
ATOM 5301 C CA . PRO B 1 346 ? 7.349 3.732 63.655 1.00 19.31 326 PRO B CA 1
ATOM 5302 C C . PRO B 1 346 ? 6.329 2.862 64.374 1.00 25.58 326 PRO B C 1
ATOM 5303 O O . PRO B 1 346 ? 5.314 3.403 64.800 1.00 21.27 326 PRO B O 1
ATOM 5307 N N . TYR B 1 347 ? 6.523 1.542 64.441 1.00 17.88 327 TYR B N 1
ATOM 5308 C CA . TYR B 1 347 ? 5.486 0.698 65.030 1.00 22.55 327 TYR B CA 1
ATOM 5309 C C . TYR B 1 347 ? 6.010 -0.231 66.097 1.00 23.50 327 TYR B C 1
ATOM 5310 O O . TYR B 1 347 ? 5.360 -1.227 66.428 1.00 21.92 327 TYR B O 1
ATOM 5319 N N . ALA B 1 348 ? 7.231 0.052 66.536 1.00 19.39 328 ALA B N 1
ATOM 5320 C CA . ALA B 1 348 ? 7.840 -0.749 67.591 1.00 21.51 328 ALA B CA 1
ATOM 5321 C C . ALA B 1 348 ? 6.938 -0.632 68.829 1.00 24.05 328 ALA B C 1
ATOM 5322 O O . ALA B 1 348 ? 6.873 -1.581 69.613 1.00 25.07 328 ALA B O 1
ATOM 5324 N N . HIS B 1 349 ? 6.202 0.471 68.987 1.00 18.80 329 HIS B N 1
ATOM 5325 C CA . HIS B 1 349 ? 5.300 0.551 70.127 1.00 20.91 329 HIS B CA 1
ATOM 5326 C C . HIS B 1 349 ? 4.131 -0.390 70.063 1.00 16.88 329 HIS B C 1
ATOM 5327 O O . HIS B 1 349 ? 3.347 -0.461 71.012 1.00 25.23 329 HIS B O 1
ATOM 5334 N N . LEU B 1 350 ? 3.990 -1.069 68.942 1.00 18.98 330 LEU B N 1
ATOM 5335 C CA . LEU B 1 350 ? 2.874 -1.975 68.743 1.00 22.42 330 LEU B CA 1
ATOM 5336 C C . LEU B 1 350 ? 3.304 -3.439 68.920 1.00 21.30 330 LEU B C 1
ATOM 5337 O O . LEU B 1 350 ? 2.522 -4.362 68.680 1.00 21.25 330 LEU B O 1
ATOM 5342 N N . ALA B 1 351 ? 4.561 -3.666 69.299 1.00 23.08 331 ALA B N 1
ATOM 5343 C CA . ALA B 1 351 ? 5.055 -5.034 69.451 1.00 22.14 331 ALA B CA 1
ATOM 5344 C C . ALA B 1 351 ? 4.348 -5.803 70.568 1.00 18.56 331 ALA B C 1
ATOM 5345 O O . ALA B 1 351 ? 3.918 -5.207 71.582 1.00 20.73 331 ALA B O 1
ATOM 5347 N N . THR B 1 352 ? 4.205 -7.108 70.341 1.00 23.43 332 THR B N 1
ATOM 5348 C CA . THR B 1 352 ? 3.585 -8.048 71.299 1.00 26.17 332 THR B CA 1
ATOM 5349 C C . THR B 1 352 ? 4.460 -9.287 71.278 1.00 24.53 332 THR B C 1
ATOM 5350 O O . THR B 1 352 ? 5.313 -9.462 70.396 1.00 23.09 332 THR B O 1
ATOM 5354 N N . ASP B 1 353 ? 4.190 -10.184 72.219 1.00 23.23 333 ASP B N 1
ATOM 5355 C CA . ASP B 1 353 ? 5.003 -11.379 72.341 1.00 21.22 333 ASP B CA 1
ATOM 5356 C C . ASP B 1 353 ? 4.497 -12.453 71.412 1.00 33.16 333 ASP B C 1
ATOM 5357 O O . ASP B 1 353 ? 5.004 -13.574 71.416 1.00 26.95 333 ASP B O 1
ATOM 5362 N N . ASP B 1 354 ? 3.497 -12.104 70.611 1.00 20.91 334 ASP B N 1
ATOM 5363 C CA . ASP B 1 354 ? 2.888 -13.099 69.748 1.00 21.78 334 ASP B CA 1
ATOM 5364 C C . ASP B 1 354 ? 3.029 -12.835 68.266 1.00 22.51 334 ASP B C 1
ATOM 5365 O O . ASP B 1 354 ? 2.056 -13.062 67.532 1.00 19.71 334 ASP B O 1
ATOM 5370 N N . LEU B 1 355 ? 4.208 -12.335 67.866 1.00 20.24 335 LEU B N 1
ATOM 5371 C CA . LEU B 1 355 ? 4.521 -11.969 66.464 1.00 24.79 335 LEU B CA 1
ATOM 5372 C C . LEU B 1 355 ? 5.768 -12.705 65.972 1.00 43.61 335 LEU B C 1
ATOM 5373 O O . LEU B 1 355 ? 6.541 -12.237 65.113 1.00 25.79 335 LEU B O 1
ATOM 5378 N N . LYS B 1 356 ? 5.933 -13.901 66.520 1.00 26.27 336 LYS B N 1
ATOM 5379 C CA . LYS B 1 356 ? 7.113 -14.705 66.225 1.00 19.70 336 LYS B CA 1
ATOM 5380 C C . LYS B 1 356 ? 7.244 -15.260 64.841 1.00 25.33 336 LYS B C 1
ATOM 5381 O O . LYS B 1 356 ? 8.359 -15.347 64.341 1.00 27.27 336 LYS B O 1
ATOM 5387 N N . ILE B 1 357 ? 6.151 -15.709 64.232 1.00 25.62 337 ILE B N 1
ATOM 5388 C CA . ILE B 1 357 ? 6.347 -16.215 62.892 1.00 23.01 337 ILE B CA 1
ATOM 5389 C C . ILE B 1 357 ? 6.720 -15.067 61.949 1.00 25.58 337 ILE B C 1
ATOM 5390 O O . ILE B 1 357 ? 7.551 -15.232 61.052 1.00 26.12 337 ILE B O 1
ATOM 5395 N N . ALA B 1 358 ? 6.113 -13.905 62.161 1.00 20.69 338 ALA B N 1
ATOM 5396 C CA . ALA B 1 358 ? 6.428 -12.769 61.315 1.00 20.54 338 ALA B CA 1
ATOM 5397 C C . ALA B 1 358 ? 7.944 -12.474 61.451 1.00 20.14 338 ALA B C 1
ATOM 5398 O O . ALA B 1 358 ? 8.670 -12.278 60.471 1.00 21.07 338 ALA B O 1
ATOM 5400 N N . GLU B 1 359 ? 8.450 -12.495 62.675 1.00 20.49 339 GLU B N 1
ATOM 5401 C CA . GLU B 1 359 ? 9.875 -12.206 62.794 1.00 22.62 339 GLU B CA 1
ATOM 5402 C C . GLU B 1 359 ? 10.733 -13.237 62.086 1.00 36.40 339 GLU B C 1
ATOM 5403 O O . GLU B 1 359 ? 11.719 -12.900 61.431 1.00 25.14 339 GLU B O 1
ATOM 5409 N N . ALA B 1 360 ? 10.381 -14.509 62.258 1.00 22.71 340 ALA B N 1
ATOM 5410 C CA . ALA B 1 360 ? 11.160 -15.602 61.661 1.00 41.05 340 ALA B CA 1
ATOM 5411 C C . ALA B 1 360 ? 11.243 -15.510 60.151 1.00 34.52 340 ALA B C 1
ATOM 5412 O O . ALA B 1 360 ? 12.245 -15.845 59.501 1.00 24.18 340 ALA B O 1
ATOM 5414 N N . CYS B 1 361 ? 10.103 -15.099 59.620 1.00 24.49 341 CYS B N 1
ATOM 5415 C CA . CYS B 1 361 ? 9.897 -14.926 58.200 1.00 25.34 341 CYS B CA 1
ATOM 5416 C C . CYS B 1 361 ? 10.703 -13.697 57.732 1.00 24.64 341 CYS B C 1
ATOM 5417 O O . CYS B 1 361 ? 11.304 -13.733 56.643 1.00 28.54 341 CYS B O 1
ATOM 5420 N N . GLY B 1 362 ? 10.737 -12.633 58.537 1.00 22.24 342 GLY B N 1
ATOM 5421 C CA . GLY B 1 362 ? 11.462 -11.448 58.103 1.00 20.54 342 GLY B CA 1
ATOM 5422 C C . GLY B 1 362 ? 12.940 -11.771 58.061 1.00 32.12 342 GLY B C 1
ATOM 5423 O O . GLY B 1 362 ? 13.711 -11.202 57.312 1.00 24.09 342 GLY B O 1
ATOM 5424 N N . VAL B 1 363 ? 13.350 -12.686 58.922 1.00 25.74 343 VAL B N 1
ATOM 5425 C CA . VAL B 1 363 ? 14.754 -13.064 58.962 1.00 27.75 343 VAL B CA 1
ATOM 5426 C C . VAL B 1 363 ? 15.240 -13.981 57.818 1.00 29.27 343 VAL B C 1
ATOM 5427 O O . VAL B 1 363 ? 16.289 -13.753 57.203 1.00 28.82 343 VAL B O 1
ATOM 5431 N N . ASP B 1 364 ? 14.472 -15.017 57.500 1.00 25.88 344 ASP B N 1
ATOM 5432 C CA . ASP B 1 364 ? 14.899 -15.989 56.495 1.00 23.54 344 ASP B CA 1
ATOM 5433 C C . ASP B 1 364 ? 14.217 -15.941 55.123 1.00 30.55 344 ASP B C 1
ATOM 5434 O O . ASP B 1 364 ? 14.602 -16.715 54.248 1.00 25.09 344 ASP B O 1
ATOM 5439 N N . GLY B 1 365 ? 13.252 -15.045 54.875 1.00 18.40 345 GLY B N 1
ATOM 5440 C CA . GLY B 1 365 ? 12.594 -15.056 53.567 1.00 21.79 345 GLY B CA 1
ATOM 5441 C C . GLY B 1 365 ? 13.300 -14.265 52.453 1.00 20.89 345 GLY B C 1
ATOM 5442 O O . GLY B 1 365 ? 13.847 -13.176 52.701 1.00 21.85 345 GLY B O 1
ATOM 5443 N N . LEU B 1 366 ? 13.166 -14.743 51.215 1.00 21.02 346 LEU B N 1
ATOM 5444 C CA . LEU B 1 366 ? 13.848 -14.106 50.125 1.00 17.73 346 LEU B CA 1
ATOM 5445 C C . LEU B 1 366 ? 12.986 -14.217 48.924 1.00 23.83 346 LEU B C 1
ATOM 5446 O O . LEU B 1 366 ? 12.648 -15.310 48.491 1.00 20.65 346 LEU B O 1
ATOM 5451 N N . ASN B 1 367 ? 12.721 -13.072 48.319 1.00 23.58 347 ASN B N 1
ATOM 5452 C CA . ASN B 1 367 ? 11.934 -13.123 47.111 1.00 22.44 347 ASN B CA 1
ATOM 5453 C C . ASN B 1 367 ? 12.950 -13.375 46.047 1.00 35.17 347 ASN B C 1
ATOM 5454 O O . ASN B 1 367 ? 13.975 -12.691 45.994 1.00 24.10 347 ASN B O 1
ATOM 5459 N N . LEU B 1 368 ? 12.611 -14.286 45.152 1.00 28.70 348 LEU B N 1
ATOM 5460 C CA . LEU B 1 368 ? 13.483 -14.525 44.023 1.00 27.29 348 LEU B CA 1
ATOM 5461 C C . LEU B 1 368 ? 12.845 -13.881 42.791 1.00 25.59 348 LEU B C 1
ATOM 5462 O O . LEU B 1 368 ? 11.607 -13.772 42.651 1.00 27.24 348 LEU B O 1
ATOM 5467 N N . PRO B 1 369 ? 13.739 -13.564 41.859 1.00 30.17 349 PRO B N 1
ATOM 5468 C CA . PRO B 1 369 ? 13.333 -12.927 40.621 1.00 44.25 349 PRO B CA 1
ATOM 5469 C C . PRO B 1 369 ? 12.142 -13.656 40.012 1.00 39.94 349 PRO B C 1
ATOM 5470 O O . PRO B 1 369 ? 12.144 -14.863 39.740 1.00 28.42 349 PRO B O 1
ATOM 5474 N N . THR B 1 370 ? 11.105 -12.876 39.770 1.00 27.13 350 THR B N 1
ATOM 5475 C CA . THR B 1 370 ? 9.883 -13.419 39.206 1.00 28.31 350 THR B CA 1
ATOM 5476 C C . THR B 1 370 ? 9.263 -12.403 38.262 1.00 100.00 350 THR B C 1
ATOM 5477 O O . THR B 1 370 ? 8.694 -11.419 38.725 1.00 38.18 350 THR B O 1
ATOM 5481 N N . HIS B 1 371 ? 9.415 -12.619 36.955 1.00 26.56 351 HIS B N 1
ATOM 5482 C CA . HIS B 1 371 ? 8.795 -11.773 35.934 1.00 24.35 351 HIS B CA 1
ATOM 5483 C C . HIS B 1 371 ? 8.738 -12.396 34.541 1.00 27.16 351 HIS B C 1
ATOM 5484 O O . HIS B 1 371 ? 9.476 -13.329 34.207 1.00 33.24 351 HIS B O 1
ATOM 5491 N N . ALA B 1 372 ? 7.771 -11.910 33.775 1.00 31.37 352 ALA B N 1
ATOM 5492 C CA . ALA B 1 372 ? 7.471 -12.459 32.470 1.00 29.04 352 ALA B CA 1
ATOM 5493 C C . ALA B 1 372 ? 8.611 -12.458 31.488 1.00 40.35 352 ALA B C 1
ATOM 5494 O O . ALA B 1 372 ? 8.503 -13.082 30.431 1.00 48.44 352 ALA B O 1
ATOM 5496 N N . GLY B 1 373 ? 9.680 -11.744 31.822 1.00 36.14 353 GLY B N 1
ATOM 5497 C CA . GLY B 1 373 ? 10.813 -11.674 30.904 1.00 35.25 353 GLY B CA 1
ATOM 5498 C C . GLY B 1 373 ? 11.917 -12.694 31.234 1.00 45.46 353 GLY B C 1
ATOM 5499 O O . GLY B 1 373 ? 12.873 -12.833 30.471 1.00 48.28 353 GLY B O 1
ATOM 5500 N N . LEU B 1 374 ? 11.830 -13.395 32.366 1.00 43.36 354 LEU B N 1
ATOM 5501 C CA . LEU B 1 374 ? 12.910 -14.338 32.692 1.00 42.50 354 LEU B CA 1
ATOM 5502 C C . LEU B 1 374 ? 12.794 -15.589 31.867 1.00 75.58 354 LEU B C 1
ATOM 5503 O O . LEU B 1 374 ? 11.702 -16.088 31.566 1.00 31.47 354 LEU B O 1
ATOM 5508 N N . THR B 1 375 ? 13.958 -16.126 31.551 1.00 45.24 355 THR B N 1
ATOM 5509 C CA . THR B 1 375 ? 14.008 -17.322 30.725 1.00 44.78 355 THR B CA 1
ATOM 5510 C C . THR B 1 375 ? 14.516 -18.520 31.496 1.00 43.88 355 THR B C 1
ATOM 5511 O O . THR B 1 375 ? 15.082 -18.413 32.595 1.00 36.32 355 THR B O 1
ATOM 5515 N N . GLU B 1 376 ? 14.266 -19.673 30.891 1.00 30.27 356 GLU B N 1
ATOM 5516 C CA . GLU B 1 376 ? 14.654 -20.874 31.546 1.00 24.02 356 GLU B CA 1
ATOM 5517 C C . GLU B 1 376 ? 16.110 -20.744 31.974 1.00 30.72 356 GLU B C 1
ATOM 5518 O O . GLU B 1 376 ? 16.523 -21.062 33.103 1.00 29.57 356 GLU B O 1
ATOM 5524 N N . ALA B 1 377 ? 16.884 -20.256 31.019 1.00 33.06 357 ALA B N 1
ATOM 5525 C CA . ALA B 1 377 ? 18.301 -20.074 31.256 1.00 39.66 357 ALA B CA 1
ATOM 5526 C C . ALA B 1 377 ? 18.505 -19.210 32.492 1.00 48.45 357 ALA B C 1
ATOM 5527 O O . ALA B 1 377 ? 19.349 -19.491 33.367 1.00 33.08 357 ALA B O 1
ATOM 5529 N N . ASP B 1 378 ? 17.759 -18.103 32.466 1.00 35.71 358 ASP B N 1
ATOM 5530 C CA . ASP B 1 378 ? 17.720 -17.106 33.543 1.00 42.30 358 ASP B CA 1
ATOM 5531 C C . ASP B 1 378 ? 17.555 -17.870 34.842 1.00 51.23 358 ASP B C 1
ATOM 5532 O O . ASP B 1 378 ? 18.315 -17.700 35.809 1.00 24.67 358 ASP B O 1
ATOM 5537 N N . ILE B 1 379 ? 16.549 -18.743 34.847 1.00 27.98 359 ILE B N 1
ATOM 5538 C CA . ILE B 1 379 ? 16.286 -19.478 36.096 1.00 38.35 359 ILE B CA 1
ATOM 5539 C C . ILE B 1 379 ? 17.459 -20.360 36.481 1.00 48.51 359 ILE B C 1
ATOM 5540 O O . ILE B 1 379 ? 17.884 -20.446 37.642 1.00 29.01 359 ILE B O 1
ATOM 5545 N N . ASP B 1 380 ? 17.958 -21.050 35.466 1.00 39.66 360 ASP B N 1
ATOM 5546 C CA . ASP B 1 380 ? 19.088 -21.911 35.714 1.00 29.17 360 ASP B CA 1
ATOM 5547 C C . ASP B 1 380 ? 20.192 -21.130 36.394 1.00 48.36 360 ASP B C 1
ATOM 5548 O O . ASP B 1 380 ? 20.820 -21.626 37.354 1.00 29.99 360 ASP B O 1
ATOM 5553 N N . ARG B 1 381 ? 20.400 -19.920 35.869 1.00 35.91 361 ARG B N 1
ATOM 5554 C CA . ARG B 1 381 ? 21.401 -19.010 36.421 1.00 34.07 361 ARG B CA 1
ATOM 5555 C C . ARG B 1 381 ? 21.088 -18.693 37.891 1.00 45.38 361 ARG B C 1
ATOM 5556 O O . ARG B 1 381 ? 21.947 -18.765 38.782 1.00 29.96 361 ARG B O 1
ATOM 5564 N N . VAL B 1 382 ? 19.846 -18.340 38.189 1.00 28.23 362 VAL B N 1
ATOM 5565 C CA . VAL B 1 382 ? 19.626 -18.026 39.620 1.00 34.76 362 VAL B CA 1
ATOM 5566 C C . VAL B 1 382 ? 19.859 -19.263 40.497 1.00 30.53 362 VAL B C 1
ATOM 5567 O O . VAL B 1 382 ? 20.377 -19.210 41.628 1.00 26.15 362 VAL B O 1
ATOM 5571 N N . ILE B 1 383 ? 19.405 -20.400 39.973 1.00 28.69 363 ILE B N 1
ATOM 5572 C CA . ILE B 1 383 ? 19.551 -21.609 40.771 1.00 36.92 363 ILE B CA 1
ATOM 5573 C C . ILE B 1 383 ? 21.008 -21.891 40.970 1.00 34.14 363 ILE B C 1
ATOM 5574 O O . ILE B 1 383 ? 21.427 -22.206 42.067 1.00 30.22 363 ILE B O 1
ATOM 5579 N N . ALA B 1 384 ? 21.768 -21.800 39.882 1.00 22.96 364 ALA B N 1
ATOM 5580 C CA . ALA B 1 384 ? 23.180 -22.047 40.038 1.00 31.27 364 ALA B CA 1
ATOM 5581 C C . ALA B 1 384 ? 23.801 -21.068 41.001 1.00 37.66 364 ALA B C 1
ATOM 5582 O O . ALA B 1 384 ? 24.727 -21.414 41.727 1.00 31.07 364 ALA B O 1
ATOM 5584 N N . ALA B 1 385 ? 23.339 -19.822 40.951 1.00 38.64 365 ALA B N 1
ATOM 5585 C CA . ALA B 1 385 ? 23.907 -18.817 41.830 1.00 28.70 365 ALA B CA 1
ATOM 5586 C C . ALA B 1 385 ? 23.597 -19.195 43.264 1.00 43.05 365 ALA B C 1
ATOM 5587 O O . ALA B 1 385 ? 24.465 -19.171 44.158 1.00 27.97 365 ALA B O 1
ATOM 5589 N N . LEU B 1 386 ? 22.337 -19.566 43.482 1.00 25.83 366 LEU B N 1
ATOM 5590 C CA . LEU B 1 386 ? 21.990 -19.968 44.843 1.00 28.22 366 LEU B CA 1
ATOM 5591 C C . LEU B 1 386 ? 22.740 -21.215 45.319 1.00 38.15 366 LEU B C 1
ATOM 5592 O O . LEU B 1 386 ? 23.114 -21.347 46.502 1.00 27.71 366 LEU B O 1
ATOM 5597 N N . ASP B 1 387 ? 22.865 -22.195 44.428 1.00 25.86 367 ASP B N 1
ATOM 5598 C CA . ASP B 1 387 ? 23.561 -23.400 44.851 1.00 29.91 367 ASP B CA 1
ATOM 5599 C C . ASP B 1 387 ? 24.915 -22.935 45.410 1.00 37.45 367 ASP B C 1
ATOM 5600 O O . ASP B 1 387 ? 25.365 -23.305 46.514 1.00 33.24 367 ASP B O 1
ATOM 5605 N N . GLN B 1 388 ? 25.505 -22.013 44.652 1.00 26.56 368 GLN B N 1
ATOM 5606 C CA . GLN B 1 388 ? 26.792 -21.434 44.999 1.00 42.97 368 GLN B CA 1
ATOM 5607 C C . GLN B 1 388 ? 26.738 -20.600 46.271 1.00 100.00 368 GLN B C 1
ATOM 5608 O O . GL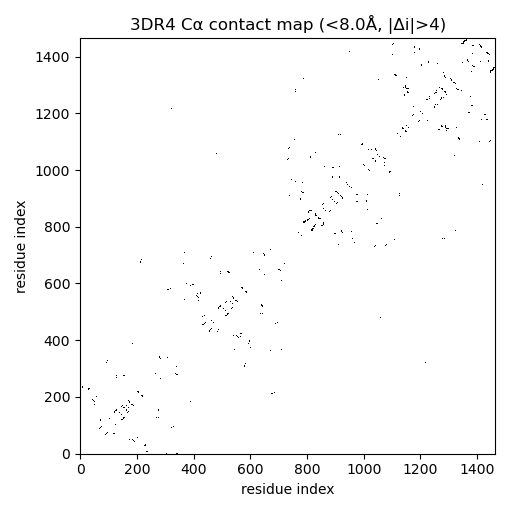N B 1 388 ? 27.568 -20.763 47.166 1.00 29.53 368 GLN B O 1
ATOM 5614 N N . VAL B 1 389 ? 25.783 -19.683 46.372 1.00 31.10 369 VAL B N 1
ATOM 5615 C CA . VAL B 1 389 ? 25.814 -18.858 47.567 1.00 34.96 369 VAL B CA 1
ATOM 5616 C C . VAL B 1 389 ? 25.234 -19.381 48.865 1.00 80.96 369 VAL B C 1
ATOM 5617 O O . VAL B 1 389 ? 25.574 -18.864 49.931 1.00 35.48 369 VAL B O 1
ATOM 5621 N N . LEU B 1 390 ? 24.372 -20.393 48.800 1.00 32.82 370 LEU B N 1
ATOM 5622 C CA . LEU B 1 390 ? 23.763 -20.855 50.056 1.00 25.49 370 LEU B CA 1
ATOM 5623 C C . LEU B 1 390 ? 24.697 -21.725 50.853 1.00 100.00 370 LEU B C 1
ATOM 5624 O O . LEU B 1 390 ? 24.857 -22.907 50.536 1.00 32.05 370 LEU B O 1
ATOM 5629 N N . VAL B 1 391 ? 25.292 -21.146 51.888 1.00 34.66 371 VAL B N 1
ATOM 5630 C CA . VAL B 1 391 ? 26.217 -21.934 52.707 1.00 43.88 371 VAL B CA 1
ATOM 5631 C C . VAL B 1 391 ? 26.118 -21.767 54.212 1.00 29.58 371 VAL B C 1
ATOM 5632 O O . VAL B 1 391 ? 26.167 -22.785 54.937 1.00 58.22 371 VAL B O 1
ATOM 5637 N N . LEU C 1 24 ? -40.547 2.204 115.902 1.00 57.38 4 LEU C N 1
ATOM 5638 C CA . LEU C 1 24 ? -39.466 1.344 115.396 1.00 46.06 4 LEU C CA 1
ATOM 5639 C C . LEU C 1 24 ? -38.446 2.064 114.501 1.00 52.09 4 LEU C C 1
ATOM 5640 O O . LEU C 1 24 ? -38.761 2.485 113.393 1.00 73.85 4 LEU C O 1
ATOM 5645 N N . PRO C 1 25 ? -37.229 2.230 115.007 1.00 37.88 5 PRO C N 1
ATOM 5646 C CA . PRO C 1 25 ? -36.154 2.919 114.318 1.00 34.13 5 PRO C CA 1
ATOM 5647 C C . PRO C 1 25 ? -35.725 2.135 113.082 1.00 23.19 5 PRO C C 1
ATOM 5648 O O . PRO C 1 25 ? -35.741 0.900 113.030 1.00 34.44 5 PRO C O 1
ATOM 5652 N N . ARG C 1 26 ? -35.346 2.887 112.068 1.00 30.31 6 ARG C N 1
ATOM 5653 C CA . ARG C 1 26 ? -34.930 2.256 110.827 1.00 30.30 6 ARG C CA 1
ATOM 5654 C C . ARG C 1 26 ? -33.509 1.795 111.021 1.00 32.14 6 ARG C C 1
ATOM 5655 O O . ARG C 1 26 ? -32.709 2.401 111.746 1.00 28.27 6 ARG C O 1
ATOM 5663 N N . ILE C 1 27 ? -33.198 0.748 110.272 1.00 24.29 7 ILE C N 1
ATOM 5664 C CA . ILE C 1 27 ? -31.850 0.239 110.310 1.00 27.46 7 ILE C CA 1
ATOM 5665 C C . ILE C 1 27 ? -31.173 0.787 109.043 1.00 26.67 7 ILE C C 1
ATOM 5666 O O . ILE C 1 27 ? -31.688 0.567 107.936 1.00 22.44 7 ILE C O 1
ATOM 5671 N N . SER C 1 28 ? -30.038 1.484 109.196 1.00 28.43 8 SER C N 1
ATOM 5672 C CA . SER C 1 28 ? -29.273 2.058 108.066 1.00 51.08 8 SER C CA 1
ATOM 5673 C C . SER C 1 28 ? -28.311 1.020 107.528 1.00 64.72 8 SER C C 1
ATOM 5674 O O . SER C 1 28 ? -27.809 0.191 108.273 1.00 21.65 8 SER C O 1
ATOM 5677 N N . VAL C 1 29 ? -28.015 1.082 106.243 1.00 23.53 9 VAL C N 1
ATOM 5678 C CA . VAL C 1 29 ? -27.149 0.061 105.709 1.00 22.21 9 VAL C CA 1
ATOM 5679 C C . VAL C 1 29 ? -25.770 0.294 106.250 1.00 20.76 9 VAL C C 1
ATOM 5680 O O . VAL C 1 29 ? -24.978 -0.669 106.399 1.00 22.14 9 VAL C O 1
ATOM 5684 N N . ALA C 1 30 ? -25.485 1.545 106.604 1.00 20.95 10 ALA C N 1
ATOM 5685 C CA . ALA C 1 30 ? -24.150 1.871 107.112 1.00 23.18 10 ALA C CA 1
ATOM 5686 C C . ALA C 1 30 ? -24.276 3.110 107.972 1.00 27.94 10 ALA C C 1
ATOM 5687 O O . ALA C 1 30 ? -25.289 3.808 107.918 1.00 24.43 10 ALA C O 1
ATOM 5689 N N . ALA C 1 31 ? -23.257 3.353 108.793 1.00 22.73 11 ALA C N 1
ATOM 5690 C CA . ALA C 1 31 ? -23.258 4.519 109.702 1.00 27.08 11 ALA C CA 1
ATOM 5691 C C . ALA C 1 31 ? -21.868 4.622 110.311 1.00 25.29 11 ALA C C 1
ATOM 5692 O O . ALA C 1 31 ? -21.257 3.594 110.556 1.00 31.72 11 ALA C O 1
ATOM 5694 N N . PRO C 1 32 ? -21.372 5.832 110.566 1.00 30.10 12 PRO C N 1
ATOM 5695 C CA . PRO C 1 32 ? -20.061 6.006 111.203 1.00 24.90 12 PRO C CA 1
ATOM 5696 C C . PRO C 1 32 ? -20.228 5.704 112.674 1.00 30.51 12 PRO C C 1
ATOM 5697 O O . PRO C 1 32 ? -21.322 5.803 113.190 1.00 31.59 12 PRO C O 1
ATOM 5701 N N . ARG C 1 33 ? -19.147 5.357 113.347 1.00 19.42 13 ARG C N 1
ATOM 5702 C CA . ARG C 1 33 ? -19.230 5.124 114.770 1.00 21.95 13 ARG C CA 1
ATOM 5703 C C . ARG C 1 33 ? -18.144 6.045 115.385 1.00 24.11 13 ARG C C 1
ATOM 5704 O O . ARG C 1 33 ? -16.958 5.703 115.403 1.00 23.63 13 ARG C O 1
ATOM 5712 N N . LEU C 1 34 ? -18.518 7.249 115.814 1.00 24.11 14 LEU C N 1
ATOM 5713 C CA . LEU C 1 34 ? -17.555 8.237 116.311 1.00 23.47 14 LEU C CA 1
ATOM 5714 C C . LEU C 1 34 ? -17.470 8.080 117.820 1.00 19.62 14 LEU C C 1
ATOM 5715 O O . LEU C 1 34 ? -17.937 8.911 118.586 1.00 29.69 14 LEU C O 1
ATOM 5720 N N . ASP C 1 35 ? -16.919 6.968 118.240 1.00 20.95 15 ASP C N 1
ATOM 5721 C CA . ASP C 1 35 ? -16.950 6.724 119.662 1.00 21.78 15 ASP C CA 1
ATOM 5722 C C . ASP C 1 35 ? -15.556 6.701 120.255 1.00 34.98 15 ASP C C 1
ATOM 5723 O O . ASP C 1 35 ? -15.263 6.021 121.261 1.00 24.28 15 ASP C O 1
ATOM 5728 N N . GLY C 1 36 ? -14.740 7.561 119.651 1.00 22.99 16 GLY C N 1
ATOM 5729 C CA . GLY C 1 36 ? -13.369 7.766 120.107 1.00 17.53 16 GLY C CA 1
ATOM 5730 C C . GLY C 1 36 ? -13.112 9.282 120.288 1.00 33.39 16 GLY C C 1
ATOM 5731 O O . GLY C 1 36 ? -13.964 10.047 120.752 1.00 26.36 16 GLY C O 1
ATOM 5732 N N . ASN C 1 37 ? -11.941 9.730 119.850 1.00 23.91 17 ASN C N 1
ATOM 5733 C CA . ASN C 1 37 ? -11.531 11.111 120.057 1.00 23.37 17 ASN C CA 1
ATOM 5734 C C . ASN C 1 37 ? -11.850 12.085 118.940 1.00 31.00 17 ASN C C 1
ATOM 5735 O O . ASN C 1 37 ? -11.238 13.157 118.857 1.00 26.07 17 ASN C O 1
ATOM 5740 N N . GLU C 1 38 ? -12.744 11.695 118.043 1.00 30.43 18 GLU C N 1
ATOM 5741 C CA . GLU C 1 38 ? -13.081 12.546 116.900 1.00 23.19 18 GLU C CA 1
ATOM 5742 C C . GLU C 1 38 ? -13.542 13.924 117.361 1.00 24.78 18 GLU C C 1
ATOM 5743 O O . GLU C 1 38 ? -13.128 14.948 116.810 1.00 27.09 18 GLU C O 1
ATOM 5749 N N . ARG C 1 39 ? -14.458 13.939 118.321 1.00 22.27 19 ARG C N 1
ATOM 5750 C CA . ARG C 1 39 ? -14.957 15.221 118.788 1.00 32.13 19 ARG C CA 1
ATOM 5751 C C . ARG C 1 39 ? -13.831 16.099 119.323 1.00 34.42 19 ARG C C 1
ATOM 5752 O O . ARG C 1 39 ? -13.697 17.288 119.020 1.00 25.65 19 ARG C O 1
ATOM 5760 N N . ASP C 1 40 ? -12.941 15.487 120.078 1.00 24.94 20 ASP C N 1
ATOM 5761 C CA . ASP C 1 40 ? -11.879 16.266 120.668 1.00 42.94 20 ASP C CA 1
ATOM 5762 C C . ASP C 1 40 ? -10.824 16.824 119.710 1.00 31.93 20 ASP C C 1
ATOM 5763 O O . ASP C 1 40 ? -10.439 17.995 119.779 1.00 28.39 20 ASP C O 1
ATOM 5768 N N . TYR C 1 41 ? -10.352 15.976 118.812 1.00 22.38 21 TYR C N 1
ATOM 5769 C CA . TYR C 1 41 ? -9.396 16.413 117.835 1.00 19.91 21 TYR C CA 1
ATOM 5770 C C . TYR C 1 41 ? -10.081 17.466 116.999 1.00 25.40 21 TYR C C 1
ATOM 5771 O O . TYR C 1 41 ? -9.464 18.464 116.656 1.00 22.55 21 TYR C O 1
ATOM 5780 N N . VAL C 1 42 ? -11.363 17.286 116.695 1.00 20.33 22 VAL C N 1
ATOM 5781 C CA . VAL C 1 42 ? -12.040 18.315 115.906 1.00 18.47 22 VAL C CA 1
ATOM 5782 C C . VAL C 1 42 ? -12.089 19.648 116.661 1.00 28.29 22 VAL C C 1
ATOM 5783 O O . VAL C 1 42 ? -11.860 20.715 116.072 1.00 20.80 22 VAL C O 1
ATOM 5787 N N . LEU C 1 43 ? -12.412 19.604 117.953 1.00 22.95 23 LEU C N 1
ATOM 5788 C CA . LEU C 1 43 ? -12.506 20.842 118.725 1.00 20.45 23 LEU C CA 1
ATOM 5789 C C . LEU C 1 43 ? -11.136 21.495 118.818 1.00 19.32 23 LEU C C 1
ATOM 5790 O O . LEU C 1 43 ? -10.966 22.720 118.871 1.00 25.21 23 LEU C O 1
ATOM 5795 N N . GLU C 1 44 ? -10.130 20.649 118.820 1.00 17.99 24 GLU C N 1
ATOM 5796 C CA . GLU C 1 44 ? -8.791 21.174 118.857 1.00 18.62 24 GLU C CA 1
ATOM 5797 C C . GLU C 1 44 ? -8.529 22.009 117.596 1.00 33.86 24 GLU C C 1
ATOM 5798 O O . GLU C 1 44 ? -7.957 23.092 117.646 1.00 26.39 24 GLU C O 1
ATOM 5804 N N . CYS C 1 45 ? -8.921 21.509 116.432 1.00 24.17 25 CYS C N 1
ATOM 5805 C CA . CYS C 1 45 ? -8.775 22.285 115.192 1.00 29.70 25 CYS C CA 1
ATOM 5806 C C . CYS C 1 45 ? -9.530 23.622 115.305 1.00 23.80 25 CYS C C 1
ATOM 5807 O O . CYS C 1 45 ? -9.027 24.698 114.910 1.00 21.14 25 CYS C O 1
ATOM 5810 N N . MET C 1 46 ? -10.751 23.548 115.839 1.00 17.73 26 MET C N 1
ATOM 5811 C CA . MET C 1 46 ? -11.529 24.746 115.957 1.00 22.30 26 MET C CA 1
ATOM 5812 C C . MET C 1 46 ? -10.814 25.757 116.862 1.00 26.42 26 MET C C 1
ATOM 5813 O O . MET C 1 46 ? -10.625 26.930 116.558 1.00 25.25 26 MET C O 1
ATOM 5818 N N . ASP C 1 47 ? -10.436 25.275 118.024 1.00 22.09 27 ASP C N 1
ATOM 5819 C CA . ASP C 1 47 ? -9.837 26.148 118.992 1.00 23.64 27 ASP C CA 1
ATOM 5820 C C . ASP C 1 47 ? -8.499 26.676 118.573 1.00 24.23 27 ASP C C 1
ATOM 5821 O O . ASP C 1 47 ? -8.146 27.780 118.953 1.00 28.13 27 ASP C O 1
ATOM 5826 N N . THR C 1 48 ? -7.694 25.885 117.887 1.00 26.16 28 THR C N 1
ATOM 5827 C CA . THR C 1 48 ? -6.396 26.417 117.485 1.00 16.02 28 THR C CA 1
ATOM 5828 C C . THR C 1 48 ? -6.574 27.208 116.201 1.00 25.76 28 THR C C 1
ATOM 5829 O O . THR C 1 48 ? -5.615 27.890 115.795 1.00 25.09 28 THR C O 1
ATOM 5833 N N . THR C 1 49 ? -7.766 27.092 115.586 1.00 25.30 29 THR C N 1
ATOM 5834 C CA . THR C 1 49 ? -8.165 27.727 114.302 1.00 23.53 29 THR C CA 1
ATOM 5835 C C . THR C 1 49 ? -7.523 27.191 113.031 1.00 21.65 29 THR C C 1
ATOM 5836 O O . THR C 1 49 ? -7.679 27.807 111.977 1.00 21.83 29 THR C O 1
ATOM 5840 N N . TRP C 1 50 ? -6.823 26.066 113.107 1.00 20.87 30 TRP C N 1
ATOM 5841 C CA . TRP C 1 50 ? -6.282 25.469 111.909 1.00 16.95 30 TRP C CA 1
ATOM 5842 C C . TRP C 1 50 ? -7.369 24.505 111.430 1.00 22.84 30 TRP C C 1
ATOM 5843 O O . TRP C 1 50 ? -7.519 23.378 111.924 1.00 18.64 30 TRP C O 1
ATOM 5854 N N . ILE C 1 51 ? -8.147 24.989 110.469 1.00 19.34 31 ILE C N 1
ATOM 5855 C CA . ILE C 1 51 ? -9.263 24.202 109.965 1.00 19.14 31 ILE C CA 1
ATOM 5856 C C . ILE C 1 51 ? -9.150 23.956 108.467 1.00 26.81 31 ILE C C 1
ATOM 5857 O O . ILE C 1 51 ? -9.950 23.188 107.933 1.00 18.45 31 ILE C O 1
ATOM 5862 N N . SER C 1 52 ? -8.147 24.541 107.797 1.00 17.88 32 SER C N 1
ATOM 5863 C CA . SER C 1 52 ? -7.961 24.284 106.356 1.00 16.03 32 SER C CA 1
ATOM 5864 C C . SER C 1 52 ? -7.046 23.065 106.139 1.00 20.06 32 SER C C 1
ATOM 5865 O O . SER C 1 52 ? -6.855 22.230 107.020 1.00 19.95 32 SER C O 1
ATOM 5868 N N . SER C 1 53 ? -6.439 22.982 104.961 1.00 15.55 33 SER C N 1
ATOM 5869 C CA . SER C 1 53 ? -5.530 21.901 104.700 1.00 16.47 33 SER C CA 1
ATOM 5870 C C . SER C 1 53 ? -4.160 22.194 105.296 1.00 22.32 33 SER C C 1
ATOM 5871 O O . SER C 1 53 ? -3.180 21.520 104.972 1.00 23.35 33 SER C O 1
ATOM 5874 N N . VAL C 1 54 ? -4.080 23.236 106.113 1.00 25.78 34 VAL C N 1
ATOM 5875 C CA . VAL C 1 54 ? -2.832 23.590 106.797 1.00 34.10 34 VAL C CA 1
ATOM 5876 C C . VAL C 1 54 ? -3.124 23.165 108.249 1.00 28.37 34 VAL C C 1
ATOM 5877 O O . VAL C 1 54 ? -4.079 23.664 108.864 1.00 29.61 34 VAL C O 1
ATOM 5881 N N . GLY C 1 55 ? -2.344 22.239 108.795 1.00 30.85 35 GLY C N 1
ATOM 5882 C CA . GLY C 1 55 ? -2.598 21.767 110.166 1.00 30.88 35 GLY C CA 1
ATOM 5883 C C . GLY C 1 55 ? -1.765 20.494 110.440 1.00 31.35 35 GLY C C 1
ATOM 5884 O O . GLY C 1 55 ? -1.251 19.885 109.514 1.00 37.88 35 GLY C O 1
ATOM 5885 N N . ARG C 1 56 ? -1.655 20.055 111.690 1.00 33.54 36 ARG C N 1
ATOM 5886 C CA . ARG C 1 56 ? -0.782 18.924 111.998 1.00 31.65 36 ARG C CA 1
ATOM 5887 C C . ARG C 1 56 ? -1.364 17.551 111.898 1.00 18.61 36 ARG C C 1
ATOM 5888 O O . ARG C 1 56 ? -0.657 16.562 111.740 1.00 24.51 36 ARG C O 1
ATOM 5896 N N . PHE C 1 57 ? -2.677 17.502 112.003 1.00 27.30 37 PHE C N 1
ATOM 5897 C CA . PHE C 1 57 ? -3.326 16.207 111.939 1.00 29.30 37 PHE C CA 1
ATOM 5898 C C . PHE C 1 57 ? -3.123 15.534 110.589 1.00 31.72 37 PHE C C 1
ATOM 5899 O O . PHE C 1 57 ? -3.080 14.304 110.528 1.00 22.19 37 PHE C O 1
ATOM 5907 N N . ILE C 1 58 ? -3.011 16.309 109.508 1.00 21.63 38 ILE C N 1
ATOM 5908 C CA . ILE C 1 58 ? -2.821 15.671 108.195 1.00 22.73 38 ILE C CA 1
ATOM 5909 C C . ILE C 1 58 ? -1.590 14.758 108.204 1.00 24.70 38 ILE C C 1
ATOM 5910 O O . ILE C 1 58 ? -1.652 13.584 107.828 1.00 18.51 38 ILE C O 1
ATOM 5915 N N . VAL C 1 59 ? -0.450 15.287 108.650 1.00 23.72 39 VAL C N 1
ATOM 5916 C CA . VAL C 1 59 ? 0.763 14.468 108.661 1.00 24.92 39 VAL C CA 1
ATOM 5917 C C . VAL C 1 59 ? 0.700 13.366 109.710 1.00 17.35 39 VAL C C 1
ATOM 5918 O O . VAL C 1 59 ? 1.165 12.232 109.523 1.00 22.43 39 VAL C O 1
ATOM 5922 N N . GLU C 1 60 ? 0.083 13.682 110.833 1.00 23.14 40 GLU C N 1
ATOM 5923 C CA . GLU C 1 60 ? 0.004 12.623 111.823 1.00 27.34 40 GLU C CA 1
ATOM 5924 C C . GLU C 1 60 ? -0.863 11.480 111.282 1.00 26.46 40 GLU C C 1
ATOM 5925 O O . GLU C 1 60 ? -0.545 10.320 111.478 1.00 26.60 40 GLU C O 1
ATOM 5931 N N . PHE C 1 61 ? -1.996 11.812 110.659 1.00 21.53 41 PHE C N 1
ATOM 5932 C CA . PHE C 1 61 ? -2.908 10.796 110.136 1.00 20.91 41 PHE C CA 1
ATOM 5933 C C . PHE C 1 61 ? -2.180 10.008 109.066 1.00 21.50 41 PHE C C 1
ATOM 5934 O O . PHE C 1 61 ? -2.245 8.764 108.987 1.00 22.72 41 PHE C O 1
ATOM 5942 N N . GLU C 1 62 ? -1.504 10.744 108.184 1.00 19.53 42 GLU C N 1
ATOM 5943 C CA . GLU C 1 62 ? -0.768 10.050 107.153 1.00 20.09 42 GLU C CA 1
ATOM 5944 C C . GLU C 1 62 ? 0.264 9.071 107.728 1.00 37.24 42 GLU C C 1
ATOM 5945 O O . GLU C 1 62 ? 0.340 7.934 107.288 1.00 31.61 42 GLU C O 1
ATOM 5951 N N A LYS C 1 63 ? 1.069 9.483 108.700 0.50 13.73 43 LYS C N 1
ATOM 5952 N N B LYS C 1 63 ? 1.077 9.499 108.687 0.50 46.19 43 LYS C N 1
ATOM 5953 C CA A LYS C 1 63 ? 2.077 8.535 109.171 0.50 14.17 43 LYS C CA 1
ATOM 5954 C CA B LYS C 1 63 ? 2.090 8.587 109.213 0.50 100.00 43 LYS C CA 1
ATOM 5955 C C A LYS C 1 63 ? 1.445 7.364 109.917 0.50 27.71 43 LYS C C 1
ATOM 5956 C C B LYS C 1 63 ? 1.473 7.396 109.945 0.50 12.30 43 LYS C C 1
ATOM 5957 O O A LYS C 1 63 ? 1.840 6.198 109.766 0.50 34.26 43 LYS C O 1
ATOM 5958 O O B LYS C 1 63 ? 1.907 6.242 109.807 0.50 22.61 43 LYS C O 1
ATOM 5969 N N . ALA C 1 64 ? 0.412 7.665 110.685 1.00 18.09 44 ALA C N 1
ATOM 5970 C CA . ALA C 1 64 ? -0.242 6.588 111.396 1.00 19.71 44 ALA C CA 1
ATOM 5971 C C . ALA C 1 64 ? -0.837 5.621 110.369 1.00 22.83 44 ALA C C 1
ATOM 5972 O O . ALA C 1 64 ? -0.784 4.392 110.492 1.00 22.36 44 ALA C O 1
ATOM 5974 N N . PHE C 1 65 ? -1.419 6.183 109.321 1.00 20.67 45 PHE C N 1
ATOM 5975 C CA . PHE C 1 65 ? -2.058 5.288 108.373 1.00 25.85 45 PHE C CA 1
ATOM 5976 C C . PHE C 1 65 ? -1.026 4.485 107.650 1.00 18.92 45 PHE C C 1
ATOM 5977 O O . PHE C 1 65 ? -1.216 3.308 107.371 1.00 20.66 45 PHE C O 1
ATOM 5985 N N . ALA C 1 66 ? 0.057 5.143 107.266 1.00 16.74 46 ALA C N 1
ATOM 5986 C CA . ALA C 1 66 ? 1.101 4.436 106.553 1.00 13.34 46 ALA C CA 1
ATOM 5987 C C . ALA C 1 66 ? 1.594 3.279 107.419 1.00 19.56 46 ALA C C 1
ATOM 5988 O O . ALA C 1 66 ? 1.803 2.147 106.927 1.00 26.23 46 ALA C O 1
ATOM 5990 N N . ASP C 1 67 ? 1.813 3.595 108.700 1.00 28.85 47 ASP C N 1
ATOM 5991 C CA . ASP C 1 67 ? 2.248 2.575 109.666 1.00 30.97 47 ASP C CA 1
ATOM 5992 C C . ASP C 1 67 ? 1.201 1.453 109.644 1.00 32.82 47 ASP C C 1
ATOM 5993 O O . ASP C 1 67 ? 1.511 0.266 109.562 1.00 27.22 47 ASP C O 1
ATOM 5998 N N . TYR C 1 68 ? -0.066 1.825 109.707 1.00 30.29 48 TYR C N 1
ATOM 5999 C CA . TYR C 1 68 ? -1.107 0.811 109.688 1.00 28.72 48 TYR C CA 1
ATOM 6000 C C . TYR C 1 68 ? -1.029 -0.145 108.524 1.00 24.99 48 TYR C C 1
ATOM 6001 O O . TYR C 1 68 ? -1.144 -1.352 108.737 1.00 25.38 48 TYR C O 1
ATOM 6010 N N . CYS C 1 69 ? -0.845 0.376 107.308 1.00 18.97 49 CYS C N 1
ATOM 6011 C CA . CYS C 1 69 ? -0.796 -0.491 106.130 1.00 17.09 49 CYS C CA 1
ATOM 6012 C C . CYS C 1 69 ? 0.559 -1.105 105.905 1.00 20.38 49 CYS C C 1
ATOM 6013 O O . CYS C 1 69 ? 0.746 -1.863 104.946 1.00 20.51 49 CYS C O 1
ATOM 6016 N N . GLY C 1 70 ? 1.523 -0.656 106.700 1.00 22.65 50 GLY C N 1
ATOM 6017 C CA . GLY C 1 70 ? 2.866 -1.185 106.555 1.00 21.96 50 GLY C CA 1
ATOM 6018 C C . GLY C 1 70 ? 3.599 -0.608 105.346 1.00 25.78 50 GLY C C 1
ATOM 6019 O O . GLY C 1 70 ? 4.381 -1.315 104.731 1.00 24.85 50 GLY C O 1
ATOM 6020 N N . VAL C 1 71 ? 3.361 0.648 104.981 1.00 28.09 51 VAL C N 1
ATOM 6021 C CA . VAL C 1 71 ? 4.037 1.200 103.803 1.00 19.62 51 VAL C CA 1
ATOM 6022 C C . VAL C 1 71 ? 4.868 2.413 104.213 1.00 14.56 51 VAL C C 1
ATOM 6023 O O . VAL C 1 71 ? 4.653 2.990 105.279 1.00 21.69 51 VAL C O 1
ATOM 6027 N N . LYS C 1 72 ? 5.760 2.797 103.296 1.00 25.09 52 LYS C N 1
ATOM 6028 C CA . LYS C 1 72 ? 6.594 3.980 103.467 1.00 27.51 52 LYS C CA 1
ATOM 6029 C C . LYS C 1 72 ? 5.826 5.312 103.411 1.00 37.03 52 LYS C C 1
ATOM 6030 O O . LYS C 1 72 ? 6.137 6.198 104.198 1.00 29.64 52 LYS C O 1
ATOM 6036 N N . HIS C 1 73 ? 4.845 5.478 102.519 1.00 24.21 53 HIS C N 1
ATOM 6037 C CA . HIS C 1 73 ? 4.138 6.764 102.342 1.00 18.11 53 HIS C CA 1
ATOM 6038 C C . HIS C 1 73 ? 2.607 6.698 102.241 1.00 17.44 53 HIS C C 1
ATOM 6039 O O . HIS C 1 73 ? 2.080 5.769 101.651 1.00 18.12 53 HIS C O 1
ATOM 6046 N N . ALA C 1 74 ? 1.919 7.707 102.776 1.00 18.17 54 ALA C N 1
ATOM 6047 C CA . ALA C 1 74 ? 0.457 7.847 102.695 1.00 20.03 54 ALA C CA 1
ATOM 6048 C C . ALA C 1 74 ? 0.221 9.296 102.346 1.00 18.13 54 ALA C C 1
ATOM 6049 O O . ALA C 1 74 ? 0.790 10.201 102.994 1.00 23.73 54 ALA C O 1
ATOM 6051 N N . ILE C 1 75 ? -0.641 9.498 101.354 1.00 21.20 55 ILE C N 1
ATOM 6052 C CA . ILE C 1 75 ? -0.944 10.833 100.849 1.00 13.93 55 ILE C CA 1
ATOM 6053 C C . ILE C 1 75 ? -2.426 11.067 100.993 1.00 16.73 55 ILE C C 1
ATOM 6054 O O . ILE C 1 75 ? -3.197 10.449 100.263 1.00 17.35 55 ILE C O 1
ATOM 6059 N N . ALA C 1 76 ? -2.793 11.907 101.957 1.00 19.13 56 ALA C N 1
ATOM 6060 C CA . ALA C 1 76 ? -4.210 12.220 102.256 1.00 21.77 56 ALA C CA 1
ATOM 6061 C C . ALA C 1 76 ? -4.875 13.091 101.178 1.00 25.06 56 ALA C C 1
ATOM 6062 O O . ALA C 1 76 ? -4.261 14.054 100.705 1.00 27.95 56 ALA C O 1
ATOM 6064 N N . CYS C 1 77 ? -6.109 12.767 100.786 1.00 19.14 57 CYS C N 1
ATOM 6065 C CA . CYS C 1 77 ? -6.783 13.524 99.710 1.00 14.45 57 CYS C CA 1
ATOM 6066 C C . CYS C 1 77 ? -8.187 13.851 100.162 1.00 20.71 57 CYS C C 1
ATOM 6067 O O . CYS C 1 77 ? -8.699 13.270 101.137 1.00 17.84 57 CYS C O 1
ATOM 6070 N N . ASN C 1 78 ? -8.846 14.715 99.392 1.00 19.29 58 ASN C N 1
ATOM 6071 C CA . ASN C 1 78 ? -10.216 15.063 99.775 1.00 17.35 58 ASN C CA 1
ATOM 6072 C C . ASN C 1 78 ? -11.308 14.026 99.590 1.00 15.15 58 ASN C C 1
ATOM 6073 O O . ASN C 1 78 ? -12.369 14.175 100.173 1.00 15.17 58 ASN C O 1
ATOM 6078 N N . ASN C 1 79 ? -11.060 13.008 98.771 1.00 15.27 59 ASN C N 1
ATOM 6079 C CA . ASN C 1 79 ? -11.971 11.852 98.670 1.00 17.23 59 ASN C CA 1
ATOM 6080 C C . ASN C 1 79 ? -11.280 10.658 97.986 1.00 15.52 59 ASN C C 1
ATOM 6081 O O . ASN C 1 79 ? -10.144 10.775 97.482 1.00 14.83 59 ASN C O 1
ATOM 6086 N N . GLY C 1 80 ? -11.956 9.509 97.953 1.00 14.06 60 GLY C N 1
ATOM 6087 C CA . GLY C 1 80 ? -11.336 8.340 97.312 1.00 12.31 60 GLY C CA 1
ATOM 6088 C C . GLY C 1 80 ? -11.310 8.414 95.778 1.00 15.98 60 GLY C C 1
ATOM 6089 O O . GLY C 1 80 ? -10.466 7.794 95.122 1.00 17.96 60 GLY C O 1
ATOM 6090 N N . THR C 1 81 ? -12.185 9.215 95.174 1.00 15.08 61 THR C N 1
ATOM 6091 C CA . THR C 1 81 ? -12.188 9.353 93.714 1.00 11.06 61 THR C CA 1
ATOM 6092 C C . THR C 1 81 ? -10.999 10.211 93.357 1.00 14.18 61 THR C C 1
ATOM 6093 O O . THR C 1 81 ? -10.316 9.932 92.386 1.00 16.42 61 THR C O 1
ATOM 6097 N N . THR C 1 82 ? -10.783 11.300 94.092 1.00 11.47 62 THR C N 1
ATOM 6098 C CA . THR C 1 82 ? -9.676 12.157 93.714 1.00 13.12 62 THR C CA 1
ATOM 6099 C C . THR C 1 82 ? -8.358 11.459 94.041 1.00 13.80 62 THR C C 1
ATOM 6100 O O . THR C 1 82 ? -7.327 11.659 93.406 1.00 15.56 62 THR C O 1
ATOM 6104 N N . ALA C 1 83 ? -8.423 10.574 95.026 1.00 18.52 63 ALA C N 1
ATOM 6105 C CA . ALA C 1 83 ? -7.256 9.761 95.343 1.00 18.43 63 ALA C CA 1
ATOM 6106 C C . ALA C 1 83 ? -6.946 8.911 94.111 1.00 22.02 63 ALA C C 1
ATOM 6107 O O . ALA C 1 83 ? -5.813 8.865 93.654 1.00 16.73 63 ALA C O 1
ATOM 6109 N N . LEU C 1 84 ? -7.933 8.223 93.546 1.00 12.45 64 LEU C N 1
ATOM 6110 C CA . LEU C 1 84 ? -7.658 7.459 92.353 1.00 14.20 64 LEU C CA 1
ATOM 6111 C C . LEU C 1 84 ? -7.078 8.316 91.197 1.00 14.08 64 LEU C C 1
ATOM 6112 O O . LEU C 1 84 ? -6.112 7.969 90.517 1.00 14.69 64 LEU C O 1
ATOM 6117 N N . HIS C 1 85 ? -7.707 9.460 90.956 1.00 15.40 65 HIS C N 1
ATOM 6118 C CA . HIS C 1 85 ? -7.262 10.314 89.843 1.00 16.47 65 HIS C CA 1
ATOM 6119 C C . HIS C 1 85 ? -5.780 10.728 89.984 1.00 18.01 65 HIS C C 1
ATOM 6120 O O . HIS C 1 85 ? -4.972 10.651 89.035 1.00 18.78 65 HIS C O 1
ATOM 6127 N N . LEU C 1 86 ? -5.472 11.259 91.173 1.00 17.25 66 LEU C N 1
ATOM 6128 C CA . LEU C 1 86 ? -4.132 11.727 91.523 1.00 17.84 66 LEU C CA 1
ATOM 6129 C C . LEU C 1 86 ? -3.109 10.602 91.369 1.00 20.06 66 LEU C C 1
ATOM 6130 O O . LEU C 1 86 ? -2.060 10.775 90.745 1.00 18.75 66 LEU C O 1
ATOM 6135 N N . ALA C 1 87 ? -3.441 9.415 91.877 1.00 14.84 67 ALA C N 1
ATOM 6136 C CA . ALA C 1 87 ? -2.490 8.318 91.743 1.00 15.55 67 ALA C CA 1
ATOM 6137 C C . ALA C 1 87 ? -2.255 8.013 90.262 1.00 19.00 67 ALA C C 1
ATOM 6138 O O . ALA C 1 87 ? -1.117 7.772 89.809 1.00 19.21 67 ALA C O 1
ATOM 6140 N N . LEU C 1 88 ? -3.338 7.940 89.494 1.00 17.26 68 LEU C N 1
ATOM 6141 C CA . LEU C 1 88 ? -3.171 7.582 88.082 1.00 13.61 68 LEU C CA 1
ATOM 6142 C C . LEU C 1 88 ? -2.378 8.663 87.393 1.00 14.45 68 LEU C C 1
ATOM 6143 O O . LEU C 1 88 ? -1.489 8.377 86.579 1.00 18.00 68 LEU C O 1
ATOM 6148 N N . VAL C 1 89 ? -2.691 9.914 87.695 1.00 15.52 69 VAL C N 1
ATOM 6149 C CA . VAL C 1 89 ? -1.910 10.947 87.015 1.00 15.49 69 VAL C CA 1
ATOM 6150 C C . VAL C 1 89 ? -0.442 10.841 87.445 1.00 29.53 69 VAL C C 1
ATOM 6151 O O . VAL C 1 89 ? 0.460 10.939 86.602 1.00 24.84 69 VAL C O 1
ATOM 6155 N N . ALA C 1 90 ? -0.204 10.622 88.735 1.00 19.17 70 ALA C N 1
ATOM 6156 C CA . ALA C 1 90 ? 1.164 10.511 89.258 1.00 18.81 70 ALA C CA 1
ATOM 6157 C C . ALA C 1 90 ? 1.898 9.354 88.626 1.00 23.61 70 ALA C C 1
ATOM 6158 O O . ALA C 1 90 ? 3.116 9.394 88.436 1.00 22.47 70 ALA C O 1
ATOM 6160 N N . MET C 1 91 ? 1.163 8.296 88.319 1.00 15.98 71 MET C N 1
ATOM 6161 C CA . MET C 1 91 ? 1.777 7.171 87.627 1.00 19.84 71 MET C CA 1
ATOM 6162 C C . MET C 1 91 ? 1.990 7.402 86.123 1.00 26.32 71 MET C C 1
ATOM 6163 O O . MET C 1 91 ? 2.571 6.529 85.464 1.00 19.32 71 MET C O 1
ATOM 6168 N N . GLY C 1 92 ? 1.546 8.551 85.604 1.00 19.52 72 GLY C N 1
ATOM 6169 C CA . GLY C 1 92 ? 1.749 8.826 84.196 1.00 18.17 72 GLY C CA 1
ATOM 6170 C C . GLY C 1 92 ? 0.715 8.267 83.252 1.00 21.74 72 GLY C C 1
ATOM 6171 O O . GLY C 1 92 ? 0.953 8.189 82.045 1.00 20.82 72 GLY C O 1
ATOM 6172 N N . ILE C 1 93 ? -0.429 7.873 83.797 1.00 21.45 73 ILE C N 1
ATOM 6173 C CA . ILE C 1 93 ? -1.518 7.377 82.968 1.00 15.97 73 ILE C CA 1
ATOM 6174 C C . ILE C 1 93 ? -2.103 8.537 82.172 1.00 17.07 73 ILE C C 1
ATOM 6175 O O . ILE C 1 93 ? -2.386 9.596 82.764 1.00 21.75 73 ILE C O 1
ATOM 6180 N N . GLY C 1 94 ? -2.252 8.351 80.857 1.00 15.35 74 GLY C N 1
ATOM 6181 C CA . GLY C 1 94 ? -2.750 9.424 80.022 1.00 15.92 74 GLY C CA 1
ATOM 6182 C C . GLY C 1 94 ? -3.355 8.977 78.693 1.00 21.64 74 GLY C C 1
ATOM 6183 O O . GLY C 1 94 ? -3.631 7.811 78.440 1.00 18.86 74 GLY C O 1
ATOM 6184 N N . PRO C 1 95 ? -3.651 9.961 77.858 1.00 20.63 75 PRO C N 1
ATOM 6185 C CA . PRO C 1 95 ? -4.346 9.644 76.624 1.00 19.94 75 PRO C CA 1
ATOM 6186 C C . PRO C 1 95 ? -3.559 8.557 75.915 1.00 25.81 75 PRO C C 1
ATOM 6187 O O . PRO C 1 95 ? -2.327 8.590 75.854 1.00 19.99 75 PRO C O 1
ATOM 6191 N N . GLY C 1 96 ? -4.293 7.612 75.340 1.00 24.48 76 GLY C N 1
ATOM 6192 C CA . GLY C 1 96 ? -3.638 6.525 74.636 1.00 30.17 76 GLY C CA 1
ATOM 6193 C C . GLY C 1 96 ? -3.279 5.343 75.541 1.00 46.86 76 GLY C C 1
ATOM 6194 O O . GLY C 1 96 ? -2.893 4.292 75.048 1.00 31.47 76 GLY C O 1
ATOM 6195 N N . ASP C 1 97 ? -3.377 5.488 76.857 1.00 21.69 77 ASP C N 1
ATOM 6196 C CA . ASP C 1 97 ? -3.039 4.339 77.676 1.00 16.37 77 ASP C CA 1
ATOM 6197 C C . ASP C 1 97 ? -4.311 3.570 77.967 1.00 18.90 77 ASP C C 1
ATOM 6198 O O . ASP C 1 97 ? -5.408 4.131 77.910 1.00 18.53 77 ASP C O 1
ATOM 6203 N N . GLU C 1 98 ? -4.142 2.285 78.277 1.00 14.91 78 GLU C N 1
ATOM 6204 C CA . GLU C 1 98 ? -5.270 1.455 78.721 1.00 10.10 78 GLU C CA 1
ATOM 6205 C C . GLU C 1 98 ? -4.984 1.049 80.178 1.00 15.85 78 GLU C C 1
ATOM 6206 O O . GLU C 1 98 ? -3.834 0.783 80.564 1.00 16.57 78 GLU C O 1
ATOM 6212 N N . VAL C 1 99 ? -6.036 0.971 80.990 1.00 17.81 79 VAL C N 1
ATOM 6213 C CA . VAL C 1 99 ? -5.913 0.503 82.390 1.00 18.09 79 VAL C CA 1
ATOM 6214 C C . VAL C 1 99 ? -7.013 -0.548 82.503 1.00 19.24 79 VAL C C 1
ATOM 6215 O O . VAL C 1 99 ? -8.160 -0.269 82.138 1.00 14.18 79 VAL C O 1
ATOM 6219 N N . ILE C 1 100 ? -6.661 -1.763 82.930 1.00 12.93 80 ILE C N 1
ATOM 6220 C CA . ILE C 1 100 ? -7.631 -2.844 83.109 1.00 12.32 80 ILE C CA 1
ATOM 6221 C C . ILE C 1 100 ? -8.315 -2.654 84.450 1.00 15.18 80 ILE C C 1
ATOM 6222 O O . ILE C 1 100 ? -7.664 -2.511 85.502 1.00 15.01 80 ILE C O 1
ATOM 6227 N N . VAL C 1 101 ? -9.652 -2.581 84.357 1.00 16.80 81 VAL C N 1
ATOM 6228 C CA . VAL C 1 101 ? -10.536 -2.326 85.490 1.00 17.22 81 VAL C CA 1
ATOM 6229 C C . VAL C 1 101 ? -11.707 -3.326 85.441 1.00 13.36 81 VAL C C 1
ATOM 6230 O O . VAL C 1 101 ? -12.212 -3.619 84.367 1.00 16.65 81 VAL C O 1
ATOM 6234 N N . PRO C 1 102 ? -12.135 -3.871 86.586 1.00 17.22 82 PRO C N 1
ATOM 6235 C CA . PRO C 1 102 ? -13.292 -4.763 86.551 1.00 14.42 82 PRO C CA 1
ATOM 6236 C C . PRO C 1 102 ? -14.530 -3.963 86.174 1.00 13.29 82 PRO C C 1
ATOM 6237 O O . PRO C 1 102 ? -14.737 -2.803 86.586 1.00 16.29 82 PRO C O 1
ATOM 6241 N N . SER C 1 103 ? -15.440 -4.635 85.473 1.00 15.67 83 SER C N 1
ATOM 6242 C CA . SER C 1 103 ? -16.733 -3.992 85.180 1.00 13.62 83 SER C CA 1
ATOM 6243 C C . SER C 1 103 ? -17.607 -3.869 86.452 1.00 18.97 83 SER C C 1
ATOM 6244 O O . SER C 1 103 ? -18.368 -2.903 86.650 1.00 17.09 83 SER C O 1
ATOM 6247 N N . LEU C 1 104 ? -17.472 -4.847 87.361 1.00 16.70 84 LEU C N 1
ATOM 6248 C CA . LEU C 1 104 ? -18.251 -4.774 88.570 1.00 15.20 84 LEU C CA 1
ATOM 6249 C C . LEU C 1 104 ? -17.472 -3.985 89.607 1.00 18.53 84 LEU C C 1
ATOM 6250 O O . LEU C 1 104 ? -16.518 -4.489 90.200 1.00 13.52 84 LEU C O 1
ATOM 6255 N N . THR C 1 105 ? -17.862 -2.732 89.799 1.00 14.09 85 THR C N 1
ATOM 6256 C CA . THR C 1 105 ? -17.154 -1.883 90.764 1.00 11.65 85 THR C CA 1
ATOM 6257 C C . THR C 1 105 ? -17.913 -0.600 90.906 1.00 14.33 85 THR C C 1
ATOM 6258 O O . THR C 1 105 ? -18.869 -0.376 90.158 1.00 15.42 85 THR C O 1
ATOM 6262 N N . TYR C 1 106 ? -17.490 0.272 91.820 1.00 11.50 86 TYR C N 1
ATOM 6263 C CA . TYR C 1 106 ? -18.068 1.624 91.900 1.00 11.76 86 TYR C CA 1
ATOM 6264 C C . TYR C 1 106 ? -17.508 2.489 90.718 1.00 14.60 86 TYR C C 1
ATOM 6265 O O . TYR C 1 106 ? -16.335 2.368 90.345 1.00 13.82 86 TYR C O 1
ATOM 6274 N N . ILE C 1 107 ? -18.332 3.333 90.097 1.00 15.39 87 ILE C N 1
ATOM 6275 C CA . ILE C 1 107 ? -17.947 4.018 88.851 1.00 13.00 87 ILE C CA 1
ATOM 6276 C C . ILE C 1 107 ? -16.676 4.864 88.920 1.00 13.50 87 ILE C C 1
ATOM 6277 O O . ILE C 1 107 ? -15.991 5.044 87.912 1.00 15.93 87 ILE C O 1
ATOM 6282 N N . ALA C 1 108 ? -16.347 5.351 90.119 1.00 13.42 88 ALA C N 1
ATOM 6283 C CA . ALA C 1 108 ? -15.113 6.124 90.270 1.00 13.86 88 ALA C CA 1
ATOM 6284 C C . ALA C 1 108 ? -13.880 5.319 89.789 1.00 15.58 88 ALA C C 1
ATOM 6285 O O . ALA C 1 108 ? -12.943 5.939 89.296 1.00 15.22 88 ALA C O 1
ATOM 6287 N N . SER C 1 109 ? -13.858 3.987 89.938 1.00 13.82 89 SER C N 1
ATOM 6288 C CA . SER C 1 109 ? -12.718 3.229 89.455 1.00 12.58 89 SER C CA 1
ATOM 6289 C C . SER C 1 109 ? -12.499 3.561 87.994 1.00 18.14 89 SER C C 1
ATOM 6290 O O . SER C 1 109 ? -11.361 3.788 87.585 1.00 17.67 89 SER C O 1
ATOM 6293 N N . ALA C 1 110 ? -13.559 3.496 87.188 1.00 12.43 90 ALA C N 1
ATOM 6294 C CA . ALA C 1 110 ? -13.421 3.728 85.748 1.00 12.71 90 ALA C CA 1
ATOM 6295 C C . ALA C 1 110 ? -13.264 5.216 85.420 1.00 13.52 90 ALA C C 1
ATOM 6296 O O . ALA C 1 110 ? -12.418 5.621 84.612 1.00 14.97 90 ALA C O 1
ATOM 6298 N N . ASN C 1 111 ? -14.052 6.025 86.124 1.00 15.47 91 ASN C N 1
ATOM 6299 C CA . ASN C 1 111 ? -14.073 7.461 85.828 1.00 13.54 91 ASN C CA 1
ATOM 6300 C C . ASN C 1 111 ? -12.669 7.993 86.064 1.00 15.75 91 ASN C C 1
ATOM 6301 O O . ASN C 1 111 ? -12.259 8.888 85.347 1.00 15.49 91 ASN C O 1
ATOM 6306 N N . SER C 1 112 ? -11.950 7.488 87.079 1.00 15.12 92 SER C N 1
ATOM 6307 C CA . SER C 1 112 ? -10.605 8.013 87.366 1.00 15.30 92 SER C CA 1
ATOM 6308 C C . SER C 1 112 ? -9.655 7.859 86.177 1.00 16.28 92 SER C C 1
ATOM 6309 O O . SER C 1 112 ? -8.900 8.775 85.823 1.00 17.89 92 SER C O 1
ATOM 6312 N N . VAL C 1 113 ? -9.773 6.735 85.495 1.00 15.09 93 VAL C N 1
ATOM 6313 C CA . VAL C 1 113 ? -9.022 6.448 84.282 1.00 10.88 93 VAL C CA 1
ATOM 6314 C C . VAL C 1 113 ? -9.470 7.407 83.173 1.00 17.05 93 VAL C C 1
ATOM 6315 O O . VAL C 1 113 ? -8.647 8.014 82.502 1.00 16.65 93 VAL C O 1
ATOM 6319 N N . THR C 1 114 ? -10.779 7.558 82.993 1.00 15.44 94 THR C N 1
ATOM 6320 C CA . THR C 1 114 ? -11.320 8.500 81.996 1.00 12.25 94 THR C CA 1
ATOM 6321 C C . THR C 1 114 ? -10.860 9.939 82.214 1.00 16.26 94 THR C C 1
ATOM 6322 O O . THR C 1 114 ? -10.563 10.650 81.239 1.00 17.28 94 THR C O 1
ATOM 6326 N N . TYR C 1 115 ? -10.690 10.339 83.469 1.00 12.39 95 TYR C N 1
ATOM 6327 C CA . TYR C 1 115 ? -10.268 11.698 83.744 1.00 11.61 95 TYR C CA 1
ATOM 6328 C C . TYR C 1 115 ? -8.891 11.932 83.159 1.00 15.53 95 TYR C C 1
ATOM 6329 O O . TYR C 1 115 ? -8.509 13.064 82.849 1.00 15.78 95 TYR C O 1
ATOM 6338 N N . CYS C 1 116 ? -8.105 10.870 83.137 1.00 16.50 96 CYS C N 1
ATOM 6339 C CA . CYS C 1 116 ? -6.743 10.986 82.622 1.00 19.90 96 CYS C CA 1
ATOM 6340 C C . CYS C 1 116 ? -6.774 11.025 81.105 1.00 22.42 96 CYS C C 1
ATOM 6341 O O . CYS C 1 116 ? -5.734 11.245 80.534 1.00 20.82 96 CYS C O 1
ATOM 6344 N N . GLY C 1 117 ? -7.910 10.749 80.481 1.00 14.40 97 GLY C N 1
ATOM 6345 C CA . GLY C 1 117 ? -7.967 10.621 79.046 1.00 15.71 97 GLY C CA 1
ATOM 6346 C C . GLY C 1 117 ? -7.477 9.233 78.624 1.00 16.30 97 GLY C C 1
ATOM 6347 O O . GLY C 1 117 ? -7.247 8.980 77.438 1.00 18.60 97 GLY C O 1
ATOM 6348 N N . ALA C 1 118 ? -7.388 8.291 79.560 1.00 15.28 98 ALA C N 1
ATOM 6349 C CA . ALA C 1 118 ? -6.976 6.916 79.239 1.00 15.60 98 ALA C CA 1
ATOM 6350 C C . ALA C 1 118 ? -8.255 6.100 78.982 1.00 15.89 98 ALA C C 1
ATOM 6351 O O . ALA C 1 118 ? -9.381 6.558 79.183 1.00 18.11 98 ALA C O 1
ATOM 6353 N N . THR C 1 119 ? -8.082 4.875 78.556 1.00 12.62 99 THR C N 1
ATOM 6354 C CA . THR C 1 119 ? -9.243 4.046 78.269 1.00 16.64 99 THR C CA 1
ATOM 6355 C C . THR C 1 119 ? -9.365 2.845 79.210 1.00 16.07 99 THR C C 1
ATOM 6356 O O . THR C 1 119 ? -8.482 1.979 79.285 1.00 16.14 99 THR C O 1
ATOM 6360 N N . PRO C 1 120 ? -10.483 2.739 79.892 1.00 16.53 100 PRO C N 1
ATOM 6361 C CA . PRO C 1 120 ? -10.648 1.584 80.767 1.00 13.19 100 PRO C CA 1
ATOM 6362 C C . PRO C 1 120 ? -10.800 0.330 79.910 1.00 18.95 100 PRO C C 1
ATOM 6363 O O . PRO C 1 120 ? -11.422 0.353 78.857 1.00 18.43 100 PRO C O 1
ATOM 6367 N N . VAL C 1 121 ? -10.278 -0.790 80.370 1.00 14.75 101 VAL C N 1
ATOM 6368 C CA . VAL C 1 121 ? -10.436 -2.047 79.645 1.00 16.92 101 VAL C CA 1
ATOM 6369 C C . VAL C 1 121 ? -11.057 -2.987 80.707 1.00 17.59 101 VAL C C 1
ATOM 6370 O O . VAL C 1 121 ? -10.436 -3.370 81.699 1.00 17.89 101 VAL C O 1
ATOM 6374 N N . LEU C 1 122 ? -12.319 -3.324 80.493 1.00 15.79 102 LEU C N 1
ATOM 6375 C CA . LEU C 1 122 ? -13.071 -4.075 81.454 1.00 13.70 102 LEU C CA 1
ATOM 6376 C C . LEU C 1 122 ? -12.771 -5.549 81.491 1.00 17.11 102 LEU C C 1
ATOM 6377 O O . LEU C 1 122 ? -12.571 -6.221 80.478 1.00 14.98 102 LEU C O 1
ATOM 6382 N N . VAL C 1 123 ? -12.793 -6.043 82.722 1.00 13.68 103 VAL C N 1
ATOM 6383 C CA . VAL C 1 123 ? -12.518 -7.450 82.938 1.00 16.33 103 VAL C CA 1
ATOM 6384 C C . VAL C 1 123 ? -13.608 -8.019 83.882 1.00 19.94 103 VAL C C 1
ATOM 6385 O O . VAL C 1 123 ? -14.152 -7.324 84.761 1.00 13.20 103 VAL C O 1
ATOM 6389 N N . ASP C 1 124 ? -13.945 -9.310 83.709 1.00 22.87 104 ASP C N 1
ATOM 6390 C CA . ASP C 1 124 ? -14.946 -9.958 84.585 1.00 16.78 104 ASP C CA 1
ATOM 6391 C C . ASP C 1 124 ? -14.376 -10.272 85.960 1.00 16.30 104 ASP C C 1
ATOM 6392 O O . ASP C 1 124 ? -13.153 -10.257 86.216 1.00 17.15 104 ASP C O 1
ATOM 6397 N N . ASN C 1 125 ? -15.321 -10.598 86.833 1.00 17.40 105 ASN C N 1
ATOM 6398 C CA . ASN C 1 125 ? -15.027 -10.936 88.230 1.00 17.53 105 ASN C CA 1
ATOM 6399 C C . ASN C 1 125 ? -15.358 -12.399 88.577 1.00 22.00 105 ASN C C 1
ATOM 6400 O O . ASN C 1 125 ? -15.976 -13.112 87.779 1.00 17.04 105 ASN C O 1
ATOM 6405 N N . ASP C 1 126 ? -14.919 -12.820 89.766 1.00 18.34 106 ASP C N 1
ATOM 6406 C CA . ASP C 1 126 ? -15.181 -14.155 90.242 1.00 18.12 106 ASP C CA 1
ATOM 6407 C C . ASP C 1 126 ? -16.593 -14.071 90.824 1.00 16.63 106 ASP C C 1
ATOM 6408 O O . ASP C 1 126 ? -16.984 -13.096 91.481 1.00 16.19 106 ASP C O 1
ATOM 6413 N N . PRO C 1 127 ? -17.352 -15.137 90.603 1.00 19.46 107 PRO C N 1
ATOM 6414 C CA . PRO C 1 127 ? -18.745 -15.200 91.054 1.00 17.61 107 PRO C CA 1
ATOM 6415 C C . PRO C 1 127 ? -18.960 -15.359 92.550 1.00 15.76 107 PRO C C 1
ATOM 6416 O O . PRO C 1 127 ? -20.033 -15.065 93.095 1.00 17.38 107 PRO C O 1
ATOM 6420 N N . ARG C 1 128 ? -17.877 -15.748 93.210 1.00 18.44 108 ARG C N 1
ATOM 6421 C CA . ARG C 1 128 ? -17.945 -15.915 94.662 1.00 18.70 108 ARG C CA 1
ATOM 6422 C C . ARG C 1 128 ? -17.427 -14.761 95.434 1.00 15.61 108 ARG C C 1
ATOM 6423 O O . ARG C 1 128 ? -18.023 -14.363 96.440 1.00 19.01 108 ARG C O 1
ATOM 6431 N N . THR C 1 129 ? -16.303 -14.226 94.992 1.00 15.06 109 THR C N 1
ATOM 6432 C CA . THR C 1 129 ? -15.700 -13.141 95.760 1.00 18.13 109 THR C CA 1
ATOM 6433 C C . THR C 1 129 ? -16.095 -11.795 95.205 1.00 16.14 109 THR C C 1
ATOM 6434 O O . THR C 1 129 ? -15.852 -10.796 95.866 1.00 18.13 109 THR C O 1
ATOM 6438 N N . PHE C 1 130 ? -16.642 -11.758 94.000 1.00 15.57 110 PHE C N 1
ATOM 6439 C CA . PHE C 1 130 ? -17.044 -10.502 93.371 1.00 15.01 110 PHE C CA 1
ATOM 6440 C C . PHE C 1 130 ? -15.819 -9.752 92.863 1.00 18.62 110 PHE C C 1
ATOM 6441 O O . PHE C 1 130 ? -15.985 -8.644 92.335 1.00 17.74 110 PHE C O 1
ATOM 6449 N N . ASN C 1 131 ? -14.634 -10.370 92.965 1.00 15.13 111 ASN C N 1
ATOM 6450 C CA . ASN C 1 131 ? -13.377 -9.719 92.605 1.00 15.21 111 ASN C CA 1
ATOM 6451 C C . ASN C 1 131 ? -12.745 -10.063 91.269 1.00 16.06 111 ASN C C 1
ATOM 6452 O O . ASN C 1 131 ? -12.963 -11.120 90.745 1.00 15.97 111 ASN C O 1
ATOM 6457 N N . LEU C 1 132 ? -11.945 -9.152 90.740 1.00 15.34 112 LEU C N 1
ATOM 6458 C CA . LEU C 1 132 ? -11.278 -9.302 89.453 1.00 19.29 112 LEU C CA 1
ATOM 6459 C C . LEU C 1 132 ? -10.837 -10.744 89.242 1.00 22.04 112 LEU C C 1
ATOM 6460 O O . LEU C 1 132 ? -10.060 -11.293 90.030 1.00 17.81 112 LEU C O 1
ATOM 6465 N N . ASP C 1 133 ? -11.284 -11.336 88.141 1.00 16.17 113 ASP C N 1
ATOM 6466 C CA . ASP C 1 133 ? -10.890 -12.716 87.835 1.00 16.49 113 ASP C CA 1
ATOM 6467 C C . ASP C 1 133 ? -9.513 -12.768 87.150 1.00 17.12 113 ASP C C 1
ATOM 6468 O O . ASP C 1 133 ? -9.338 -12.490 85.962 1.00 19.44 113 ASP C O 1
ATOM 6473 N N . ALA C 1 134 ? -8.486 -13.078 87.923 1.00 20.22 114 ALA C N 1
ATOM 6474 C CA . ALA C 1 134 ? -7.134 -13.043 87.355 1.00 18.41 114 ALA C CA 1
ATOM 6475 C C . ALA C 1 134 ? -6.966 -13.905 86.133 1.00 27.02 114 ALA C C 1
ATOM 6476 O O . ALA C 1 134 ? -6.001 -13.669 85.392 1.00 23.74 114 ALA C O 1
ATOM 6478 N N . ALA C 1 135 ? -7.787 -14.946 85.993 1.00 20.55 115 ALA C N 1
ATOM 6479 C CA . ALA C 1 135 ? -7.590 -15.871 84.870 1.00 20.60 115 ALA C CA 1
ATOM 6480 C C . ALA C 1 135 ? -8.035 -15.180 83.603 1.00 21.23 115 ALA C C 1
ATOM 6481 O O . ALA C 1 135 ? -7.787 -15.691 82.517 1.00 24.16 115 ALA C O 1
ATOM 6483 N N . LYS C 1 136 ? -8.705 -14.039 83.730 1.00 20.30 116 LYS C N 1
ATOM 6484 C CA . LYS C 1 136 ? -9.192 -13.337 82.526 1.00 27.29 116 LYS C CA 1
ATOM 6485 C C . LYS C 1 136 ? -8.314 -12.153 82.158 1.00 18.73 116 LYS C C 1
ATOM 6486 O O . LYS C 1 136 ? -8.489 -11.480 81.139 1.00 18.62 116 LYS C O 1
ATOM 6492 N N . LEU C 1 137 ? -7.325 -11.904 82.988 1.00 17.98 117 LEU C N 1
ATOM 6493 C CA . LEU C 1 137 ? -6.480 -10.743 82.812 1.00 18.68 117 LEU C CA 1
ATOM 6494 C C . LEU C 1 137 ? -5.529 -10.774 81.598 1.00 28.50 117 LEU C C 1
ATOM 6495 O O . LEU C 1 137 ? -5.432 -9.843 80.780 1.00 22.80 117 LEU C O 1
ATOM 6500 N N . GLU C 1 138 ? -4.761 -11.847 81.488 1.00 25.22 118 GLU C N 1
ATOM 6501 C CA . GLU C 1 138 ? -3.737 -11.894 80.475 1.00 22.67 118 GLU C CA 1
ATOM 6502 C C . GLU C 1 138 ? -4.145 -11.595 79.065 1.00 22.15 118 GLU C C 1
ATOM 6503 O O . GLU C 1 138 ? -3.430 -10.887 78.369 1.00 29.35 118 GLU C O 1
ATOM 6509 N N . ALA C 1 139 ? -5.288 -12.137 78.662 1.00 18.00 119 ALA C N 1
ATOM 6510 C CA . ALA C 1 139 ? -5.862 -11.942 77.338 1.00 25.67 119 ALA C CA 1
ATOM 6511 C C . ALA C 1 139 ? -6.287 -10.499 76.996 1.00 21.70 119 ALA C C 1
ATOM 6512 O O . ALA C 1 139 ? -6.539 -10.179 75.812 1.00 30.45 119 ALA C O 1
ATOM 6514 N N . LEU C 1 140 ? -6.436 -9.663 78.022 1.00 19.14 120 LEU C N 1
ATOM 6515 C CA . LEU C 1 140 ? -6.872 -8.299 77.763 1.00 13.58 120 LEU C CA 1
ATOM 6516 C C . LEU C 1 140 ? -5.693 -7.329 77.597 1.00 19.69 120 LEU C C 1
ATOM 6517 O O . LEU C 1 140 ? -5.853 -6.135 77.309 1.00 17.94 120 LEU C O 1
ATOM 6522 N N . ILE C 1 141 ? -4.498 -7.828 77.856 1.00 18.83 121 ILE C N 1
ATOM 6523 C CA . ILE C 1 141 ? -3.299 -7.007 77.755 1.00 18.09 121 ILE C CA 1
ATOM 6524 C C . ILE C 1 141 ? -2.899 -6.765 76.295 1.00 17.51 121 ILE C C 1
ATOM 6525 O O . ILE C 1 141 ? -2.922 -7.680 75.485 1.00 16.77 121 ILE C O 1
ATOM 6530 N N . THR C 1 142 ? -2.596 -5.496 75.990 1.00 19.40 122 THR C N 1
ATOM 6531 C CA . THR C 1 142 ? -2.157 -5.086 74.681 1.00 17.44 122 THR C CA 1
ATOM 6532 C C . THR C 1 142 ? -0.943 -4.169 74.811 1.00 14.97 122 THR C C 1
ATOM 6533 O O . THR C 1 142 ? -0.489 -3.820 75.915 1.00 19.56 122 THR C O 1
ATOM 6537 N N . PRO C 1 143 ? -0.478 -3.680 73.661 1.00 18.23 123 PRO C N 1
ATOM 6538 C CA . PRO C 1 143 ? 0.652 -2.773 73.708 1.00 20.80 123 PRO C CA 1
ATOM 6539 C C . PRO C 1 143 ? 0.263 -1.509 74.455 1.00 20.96 123 PRO C C 1
ATOM 6540 O O . PRO C 1 143 ? 1.137 -0.772 74.920 1.00 18.90 123 PRO C O 1
ATOM 6544 N N . ARG C 1 144 ? -1.026 -1.209 74.577 1.00 17.06 124 ARG C N 1
ATOM 6545 C CA . ARG C 1 144 ? -1.380 0.026 75.276 1.00 15.96 124 ARG C CA 1
ATOM 6546 C C . ARG C 1 144 ? -1.550 -0.077 76.791 1.00 16.83 124 ARG C C 1
ATOM 6547 O O . ARG C 1 144 ? -1.659 0.937 77.509 1.00 15.75 124 ARG C O 1
ATOM 6555 N N . THR C 1 145 ? -1.638 -1.302 77.292 1.00 15.56 125 THR C N 1
ATOM 6556 C CA . THR C 1 145 ? -1.860 -1.426 78.746 1.00 16.79 125 THR C CA 1
ATOM 6557 C C . THR C 1 145 ? -0.708 -0.841 79.584 1.00 22.37 125 THR C C 1
ATOM 6558 O O . THR C 1 145 ? 0.471 -1.150 79.276 1.00 18.68 125 THR C O 1
ATOM 6562 N N . LYS C 1 146 ? -1.034 -0.027 80.607 1.00 15.45 126 LYS C N 1
ATOM 6563 C CA . LYS C 1 146 ? -0.006 0.536 81.524 1.00 18.44 126 LYS C CA 1
ATOM 6564 C C . LYS C 1 146 ? -0.165 0.032 82.961 1.00 15.79 126 LYS C C 1
ATOM 6565 O O . LYS C 1 146 ? 0.807 -0.032 83.734 1.00 17.44 126 LYS C O 1
ATOM 6571 N N . ALA C 1 147 ? -1.415 -0.310 83.319 1.00 17.97 127 ALA C N 1
ATOM 6572 C CA . ALA C 1 147 ? -1.780 -0.693 84.713 1.00 18.60 127 ALA C CA 1
ATOM 6573 C C . ALA C 1 147 ? -3.017 -1.554 84.783 1.00 23.11 127 ALA C C 1
ATOM 6574 O O . ALA C 1 147 ? -3.849 -1.575 83.877 1.00 14.51 127 ALA C O 1
ATOM 6576 N N . ILE C 1 148 ? -3.114 -2.251 85.908 1.00 16.45 128 ILE C N 1
ATOM 6577 C CA . ILE C 1 148 ? -4.255 -3.100 86.195 1.00 13.10 128 ILE C CA 1
ATOM 6578 C C . ILE C 1 148 ? -4.736 -2.556 87.511 1.00 17.94 128 ILE C C 1
ATOM 6579 O O . ILE C 1 148 ? -3.908 -2.223 88.383 1.00 17.09 128 ILE C O 1
ATOM 6584 N N . MET C 1 149 ? -6.063 -2.425 87.642 1.00 17.30 129 MET C N 1
ATOM 6585 C CA . MET C 1 149 ? -6.645 -1.886 88.859 1.00 11.96 129 MET C CA 1
ATOM 6586 C C . MET C 1 149 ? -7.519 -2.934 89.565 1.00 24.87 129 MET C C 1
ATOM 6587 O O . MET C 1 149 ? -8.714 -2.947 89.337 1.00 14.65 129 MET C O 1
ATOM 6592 N N . PRO C 1 150 ? -6.959 -3.824 90.399 1.00 17.63 130 PRO C N 1
ATOM 6593 C CA . PRO C 1 150 ? -7.795 -4.752 91.132 1.00 14.55 130 PRO C CA 1
ATOM 6594 C C . PRO C 1 150 ? -8.616 -3.928 92.121 1.00 14.94 130 PRO C C 1
ATOM 6595 O O . PRO C 1 150 ? -8.064 -3.021 92.726 1.00 17.26 130 PRO C O 1
ATOM 6599 N N . VAL C 1 151 ? -9.907 -4.255 92.306 1.00 15.64 131 VAL C N 1
ATOM 6600 C CA . VAL C 1 151 ? -10.778 -3.546 93.230 1.00 13.61 131 VAL C CA 1
ATOM 6601 C C . VAL C 1 151 ? -11.158 -4.456 94.382 1.00 10.88 131 VAL C C 1
ATOM 6602 O O . VAL C 1 151 ? -11.664 -5.517 94.134 1.00 14.31 131 VAL C O 1
ATOM 6606 N N . HIS C 1 152 ? -10.857 -4.117 95.628 1.00 13.44 132 HIS C N 1
ATOM 6607 C CA . HIS C 1 152 ? -11.113 -5.101 96.722 1.00 11.62 132 HIS C CA 1
ATOM 6608 C C . HIS C 1 152 ? -12.513 -4.842 97.247 1.00 13.14 132 HIS C C 1
ATOM 6609 O O . HIS C 1 152 ? -12.741 -4.105 98.216 1.00 17.78 132 HIS C O 1
ATOM 6616 N N . LEU C 1 153 ? -13.482 -5.445 96.579 1.00 16.03 133 LEU C N 1
ATOM 6617 C CA . LEU C 1 153 ? -14.832 -5.100 96.977 1.00 11.72 133 LEU C CA 1
ATOM 6618 C C . LEU C 1 153 ? -15.276 -5.668 98.317 1.00 14.53 133 LEU C C 1
ATOM 6619 O O . LEU C 1 153 ? -15.057 -6.847 98.632 1.00 16.40 133 LEU C O 1
ATOM 6624 N N . TYR C 1 154 ? -16.056 -4.847 99.010 1.00 19.69 134 TYR C N 1
ATOM 6625 C CA . TYR C 1 154 ? -16.766 -5.285 100.206 1.00 14.79 134 TYR C CA 1
ATOM 6626 C C . TYR C 1 154 ? -15.917 -5.639 101.398 1.00 15.63 134 TYR C C 1
ATOM 6627 O O . TYR C 1 154 ? -16.455 -6.030 102.433 1.00 17.13 134 TYR C O 1
ATOM 6636 N N . GLY C 1 155 ? -14.616 -5.407 101.220 1.00 17.44 135 GLY C N 1
ATOM 6637 C CA . GLY C 1 155 ? -13.677 -5.582 102.329 1.00 15.64 135 GLY C CA 1
ATOM 6638 C C . GLY C 1 155 ? -12.754 -6.768 102.087 1.00 21.18 135 GLY C C 1
ATOM 6639 O O . GLY C 1 155 ? -11.973 -7.154 102.994 1.00 16.59 135 GLY C O 1
ATOM 6640 N N . GLN C 1 156 ? -12.875 -7.375 100.905 1.00 15.02 136 GLN C N 1
ATOM 6641 C CA . GLN C 1 156 ? -12.086 -8.571 100.564 1.00 13.44 136 GLN C CA 1
ATOM 6642 C C . GLN C 1 156 ? -11.086 -8.280 99.485 1.00 17.05 136 GLN C C 1
ATOM 6643 O O . GLN C 1 156 ? -11.424 -7.743 98.433 1.00 15.35 136 GLN C O 1
ATOM 6649 N N . ILE C 1 157 ? -9.837 -8.595 99.791 1.00 13.18 137 ILE C N 1
ATOM 6650 C CA . ILE C 1 157 ? -8.739 -8.348 98.850 1.00 12.38 137 ILE C CA 1
ATOM 6651 C C . ILE C 1 157 ? -8.775 -9.331 97.672 1.00 22.35 137 ILE C C 1
ATOM 6652 O O . ILE C 1 157 ? -9.090 -10.509 97.854 1.00 17.78 137 ILE C O 1
ATOM 6657 N N . CYS C 1 158 ? -8.462 -8.855 96.455 1.00 20.49 138 CYS C N 1
ATOM 6658 C CA . CYS C 1 158 ? -8.412 -9.688 95.254 1.00 16.22 138 CYS C CA 1
ATOM 6659 C C . CYS C 1 158 ? -7.275 -10.709 95.437 1.00 20.35 138 CYS C C 1
ATOM 6660 O O . CYS C 1 158 ? -6.387 -10.571 96.295 1.00 19.54 138 CYS C O 1
ATOM 6663 N N . ASP C 1 159 ? -7.292 -11.700 94.567 1.00 19.69 139 ASP C N 1
ATOM 6664 C CA . ASP C 1 159 ? -6.273 -12.736 94.598 1.00 23.39 139 ASP C CA 1
ATOM 6665 C C . ASP C 1 159 ? -5.040 -12.101 93.990 1.00 16.36 139 ASP C C 1
ATOM 6666 O O . ASP C 1 159 ? -4.734 -12.312 92.790 1.00 17.18 139 ASP C O 1
ATOM 6671 N N . MET C 1 160 ? -4.353 -11.342 94.848 1.00 20.24 140 MET C N 1
ATOM 6672 C CA . MET C 1 160 ? -3.189 -10.572 94.412 1.00 18.54 140 MET C CA 1
ATOM 6673 C C . MET C 1 160 ? -1.968 -11.276 93.788 1.00 20.14 140 MET C C 1
ATOM 6674 O O . MET C 1 160 ? -1.369 -10.779 92.830 1.00 17.99 140 MET C O 1
ATOM 6679 N N . ASP C 1 161 ? -1.606 -12.465 94.267 1.00 19.82 141 ASP C N 1
ATOM 6680 C CA . ASP C 1 161 ? -0.412 -13.060 93.671 1.00 20.37 141 ASP C CA 1
ATOM 6681 C C . ASP C 1 161 ? -0.357 -13.286 92.152 1.00 17.58 141 ASP C C 1
ATOM 6682 O O . ASP C 1 161 ? 0.564 -12.953 91.383 1.00 18.60 141 ASP C O 1
ATOM 6687 N N . PRO C 1 162 ? -1.414 -13.933 91.723 1.00 22.06 142 PRO C N 1
ATOM 6688 C CA . PRO C 1 162 ? -1.605 -14.202 90.310 1.00 20.97 142 PRO C CA 1
ATOM 6689 C C . PRO C 1 162 ? -1.664 -12.857 89.520 1.00 19.78 142 PRO C C 1
ATOM 6690 O O . PRO C 1 162 ? -1.076 -12.708 88.414 1.00 23.37 142 PRO C O 1
ATOM 6694 N N . ILE C 1 163 ? -2.396 -11.889 90.062 1.00 19.21 143 ILE C N 1
ATOM 6695 C CA . ILE C 1 163 ? -2.498 -10.601 89.371 1.00 16.49 143 ILE C CA 1
ATOM 6696 C C . ILE C 1 163 ? -1.108 -9.966 89.284 1.00 24.30 143 ILE C C 1
ATOM 6697 O O . ILE C 1 163 ? -0.713 -9.465 88.218 1.00 19.14 143 ILE C O 1
ATOM 6702 N N . LEU C 1 164 ? -0.368 -9.951 90.388 1.00 16.68 144 LEU C N 1
ATOM 6703 C CA . LEU C 1 164 ? 0.982 -9.358 90.365 1.00 16.54 144 LEU C CA 1
ATOM 6704 C C . LEU C 1 164 ? 1.926 -10.126 89.416 1.00 20.46 144 LEU C C 1
ATOM 6705 O O . LEU C 1 164 ? 2.753 -9.516 88.735 1.00 22.13 144 LEU C O 1
ATOM 6710 N N . GLU C 1 165 ? 1.790 -11.464 89.348 1.00 29.64 145 GLU C N 1
ATOM 6711 C CA . GLU C 1 165 ? 2.607 -12.309 88.443 1.00 22.16 145 GLU C CA 1
ATOM 6712 C C . GLU C 1 165 ? 2.364 -11.861 86.999 1.00 20.94 145 GLU C C 1
ATOM 6713 O O . GLU C 1 165 ? 3.304 -11.672 86.225 1.00 22.04 145 GLU C O 1
ATOM 6719 N N . VAL C 1 166 ? 1.089 -11.715 86.629 1.00 21.68 146 VAL C N 1
ATOM 6720 C CA . VAL C 1 166 ? 0.809 -11.294 85.259 1.00 24.40 146 VAL C CA 1
ATOM 6721 C C . VAL C 1 166 ? 1.371 -9.877 85.027 1.00 20.67 146 VAL C C 1
ATOM 6722 O O . VAL C 1 166 ? 1.982 -9.529 84.009 1.00 21.62 146 VAL C O 1
ATOM 6726 N N . ALA C 1 167 ? 1.157 -9.019 86.001 1.00 17.30 147 ALA C N 1
ATOM 6727 C CA . ALA C 1 167 ? 1.589 -7.659 85.797 1.00 16.85 147 ALA C CA 1
ATOM 6728 C C . ALA C 1 167 ? 3.081 -7.585 85.585 1.00 23.83 147 ALA C C 1
ATOM 6729 O O . ALA C 1 167 ? 3.554 -6.856 84.706 1.00 23.03 147 ALA C O 1
ATOM 6731 N N . ARG C 1 168 ? 3.796 -8.306 86.438 1.00 19.66 148 ARG C N 1
ATOM 6732 C CA . ARG C 1 168 ? 5.240 -8.263 86.397 1.00 17.16 148 ARG C CA 1
ATOM 6733 C C . ARG C 1 168 ? 5.729 -8.847 85.119 1.00 20.11 148 ARG C C 1
ATOM 6734 O O . ARG C 1 168 ? 6.614 -8.297 84.496 1.00 23.71 148 ARG C O 1
ATOM 6742 N N . ARG C 1 169 ? 5.091 -9.899 84.662 1.00 21.41 149 ARG C N 1
ATOM 6743 C CA . ARG C 1 169 ? 5.565 -10.450 83.414 1.00 23.94 149 ARG C CA 1
ATOM 6744 C C . ARG C 1 169 ? 5.377 -9.471 82.285 1.00 41.91 149 ARG C C 1
ATOM 6745 O O . ARG C 1 169 ? 6.048 -9.590 81.262 1.00 28.26 149 ARG C O 1
ATOM 6753 N N . HIS C 1 170 ? 4.446 -8.533 82.411 1.00 24.50 150 HIS C N 1
ATOM 6754 C CA . HIS C 1 170 ? 4.212 -7.637 81.278 1.00 19.87 150 HIS C CA 1
ATOM 6755 C C . HIS C 1 170 ? 4.674 -6.237 81.599 1.00 21.38 150 HIS C C 1
ATOM 6756 O O . HIS C 1 170 ? 4.343 -5.287 80.898 1.00 22.66 150 HIS C O 1
ATOM 6763 N N . ASN C 1 171 ? 5.444 -6.101 82.658 1.00 17.74 151 ASN C N 1
ATOM 6764 C CA . ASN C 1 171 ? 5.888 -4.799 83.069 1.00 20.68 151 ASN C CA 1
ATOM 6765 C C . ASN C 1 171 ? 4.710 -3.826 83.246 1.00 29.78 151 ASN C C 1
ATOM 6766 O O . ASN C 1 171 ? 4.757 -2.663 82.787 1.00 26.58 151 ASN C O 1
ATOM 6771 N N . LEU C 1 172 ? 3.657 -4.266 83.942 1.00 17.60 152 LEU C N 1
ATOM 6772 C CA . LEU C 1 172 ? 2.551 -3.352 84.188 1.00 17.65 152 LEU C CA 1
ATOM 6773 C C . LEU C 1 172 ? 2.544 -2.869 85.623 1.00 20.51 152 LEU C C 1
ATOM 6774 O O . LEU C 1 172 ? 2.982 -3.553 86.505 1.00 19.70 152 LEU C O 1
ATOM 6779 N N . LEU C 1 173 ? 1.992 -1.696 85.858 1.00 16.66 153 LEU C N 1
ATOM 6780 C CA . LEU C 1 173 ? 1.840 -1.146 87.195 1.00 16.96 153 LEU C CA 1
ATOM 6781 C C . LEU C 1 173 ? 0.537 -1.752 87.723 1.00 25.11 153 LEU C C 1
ATOM 6782 O O . LEU C 1 173 ? -0.346 -2.148 86.952 1.00 18.64 153 LEU C O 1
ATOM 6787 N N . VAL C 1 174 ? 0.420 -1.791 89.044 1.00 17.91 154 VAL C N 1
ATOM 6788 C CA . VAL C 1 174 ? -0.809 -2.290 89.644 1.00 15.04 154 VAL C CA 1
ATOM 6789 C C . VAL C 1 174 ? -1.172 -1.253 90.690 1.00 22.75 154 VAL C C 1
ATOM 6790 O O . VAL C 1 174 ? -0.369 -0.880 91.568 1.00 16.20 154 VAL C O 1
ATOM 6794 N N . ILE C 1 175 ? -2.388 -0.727 90.537 1.00 18.31 155 ILE C N 1
ATOM 6795 C CA . ILE C 1 175 ? -2.943 0.211 91.520 1.00 17.80 155 ILE C CA 1
ATOM 6796 C C . ILE C 1 175 ? -4.162 -0.492 92.191 1.00 17.78 155 ILE C C 1
ATOM 6797 O O . ILE C 1 175 ? -5.140 -0.929 91.528 1.00 15.08 155 ILE C O 1
ATOM 6802 N N . GLU C 1 176 ? -4.100 -0.662 93.513 1.00 17.75 156 GLU C N 1
ATOM 6803 C CA . GLU C 1 176 ? -5.239 -1.316 94.166 1.00 15.04 156 GLU C CA 1
ATOM 6804 C C . GLU C 1 176 ? -6.280 -0.243 94.447 1.00 12.83 156 GLU C C 1
ATOM 6805 O O . GLU C 1 176 ? -5.967 0.785 95.073 1.00 15.05 156 GLU C O 1
ATOM 6811 N N . ASP C 1 177 ? -7.525 -0.505 94.070 1.00 13.94 157 ASP C N 1
ATOM 6812 C CA . ASP C 1 177 ? -8.574 0.416 94.513 1.00 16.08 157 ASP C CA 1
ATOM 6813 C C . ASP C 1 177 ? -9.083 -0.253 95.815 1.00 18.78 157 ASP C C 1
ATOM 6814 O O . ASP C 1 177 ? -9.927 -1.203 95.790 1.00 17.23 157 ASP C O 1
ATOM 6819 N N . ALA C 1 178 ? -8.485 0.149 96.943 1.00 13.76 158 ALA C N 1
ATOM 6820 C CA . ALA C 1 178 ? -8.814 -0.438 98.273 1.00 18.60 158 ALA C CA 1
ATOM 6821 C C . ALA C 1 178 ? -9.811 0.432 99.043 1.00 25.62 158 ALA C C 1
ATOM 6822 O O . ALA C 1 178 ? -9.868 0.393 100.285 1.00 23.51 158 ALA C O 1
ATOM 6824 N N . ALA C 1 179 ? -10.631 1.188 98.310 1.00 13.38 159 ALA C N 1
ATOM 6825 C CA . ALA C 1 179 ? -11.664 2.026 98.905 1.00 18.90 159 ALA C CA 1
ATOM 6826 C C . ALA C 1 179 ? -12.419 1.330 100.046 1.00 17.32 159 ALA C C 1
ATOM 6827 O O . ALA C 1 179 ? -12.669 1.915 101.103 1.00 18.13 159 ALA C O 1
ATOM 6829 N N . GLU C 1 180 ? -12.846 0.090 99.785 1.00 16.02 160 GLU C N 1
ATOM 6830 C CA . GLU C 1 180 ? -13.711 -0.641 100.708 1.00 19.96 160 GLU C CA 1
ATOM 6831 C C . GLU C 1 180 ? -12.999 -1.658 101.595 1.00 27.19 160 GLU C C 1
ATOM 6832 O O . GLU C 1 180 ? -13.685 -2.519 102.145 1.00 23.11 160 GLU C O 1
ATOM 6838 N N . ALA C 1 181 ? -11.667 -1.577 101.713 1.00 20.98 161 ALA C N 1
ATOM 6839 C CA . ALA C 1 181 ? -10.899 -2.643 102.357 1.00 16.02 161 ALA C CA 1
ATOM 6840 C C . ALA C 1 181 ? -9.845 -2.288 103.356 1.00 14.85 161 ALA C C 1
ATOM 6841 O O . ALA C 1 181 ? -8.877 -3.054 103.510 1.00 17.34 161 ALA C O 1
ATOM 6843 N N . VAL C 1 182 ? -10.026 -1.164 104.028 1.00 17.97 162 VAL C N 1
ATOM 6844 C CA . VAL C 1 182 ? -9.068 -0.836 105.081 1.00 20.29 162 VAL C CA 1
ATOM 6845 C C . VAL C 1 182 ? -8.983 -1.963 106.149 1.00 13.82 162 VAL C C 1
ATOM 6846 O O . VAL C 1 182 ? -10.004 -2.444 106.626 1.00 14.39 162 VAL C O 1
ATOM 6850 N N . GLY C 1 183 ? -7.764 -2.383 106.477 1.00 22.45 163 GLY C N 1
ATOM 6851 C CA . GLY C 1 183 ? -7.519 -3.396 107.497 1.00 21.15 163 GLY C CA 1
ATOM 6852 C C . GLY C 1 183 ? -7.505 -4.802 106.953 1.00 24.09 163 GLY C C 1
ATOM 6853 O O . GLY C 1 183 ? -7.129 -5.713 107.669 1.00 21.98 163 GLY C O 1
ATOM 6854 N N . ALA C 1 184 ? -7.966 -5.026 105.724 1.00 14.17 164 ALA C N 1
ATOM 6855 C CA . ALA C 1 184 ? -7.981 -6.366 105.172 1.00 14.19 164 ALA C CA 1
ATOM 6856 C C . ALA C 1 184 ? -6.547 -6.825 104.972 1.00 14.07 164 ALA C C 1
ATOM 6857 O O . ALA C 1 184 ? -5.625 -6.025 104.774 1.00 16.79 164 ALA C O 1
ATOM 6859 N N . THR C 1 185 ? -6.316 -8.127 104.989 1.00 15.65 165 THR C N 1
ATOM 6860 C CA . THR C 1 185 ? -4.935 -8.590 104.753 1.00 18.25 165 THR C CA 1
ATOM 6861 C C . THR C 1 185 ? -4.912 -9.737 103.727 1.00 19.32 165 THR C C 1
ATOM 6862 O O . THR C 1 185 ? -5.940 -10.413 103.437 1.00 18.41 165 THR C O 1
ATOM 6866 N N . TYR C 1 186 ? -3.726 -9.913 103.135 1.00 16.05 166 TYR C N 1
ATOM 6867 C CA . TYR C 1 186 ? -3.555 -10.925 102.108 1.00 15.09 166 TYR C CA 1
ATOM 6868 C C . TYR C 1 186 ? -2.161 -11.516 102.295 1.00 24.37 166 TYR C C 1
ATOM 6869 O O . TYR C 1 186 ? -1.135 -10.850 102.104 1.00 21.58 166 TYR C O 1
ATOM 6878 N N . ARG C 1 187 ? -2.146 -12.800 102.628 1.00 17.64 167 ARG C N 1
ATOM 6879 C CA . ARG C 1 187 ? -0.864 -13.475 102.737 1.00 19.50 167 ARG C CA 1
ATOM 6880 C C . ARG C 1 187 ? 0.138 -12.636 103.478 1.00 14.05 167 ARG C C 1
ATOM 6881 O O . ARG C 1 187 ? 1.296 -12.578 103.104 1.00 23.87 167 ARG C O 1
ATOM 6889 N N . GLY C 1 188 ? -0.333 -12.083 104.582 1.00 15.72 168 GLY C N 1
ATOM 6890 C CA . GLY C 1 188 ? 0.543 -11.410 105.515 1.00 21.15 168 GLY C CA 1
ATOM 6891 C C . GLY C 1 188 ? 0.729 -9.930 105.255 1.00 41.37 168 GLY C C 1
ATOM 6892 O O . GLY C 1 188 ? 1.401 -9.236 106.011 1.00 25.69 168 GLY C O 1
ATOM 6893 N N . LYS C 1 189 ? 0.104 -9.411 104.214 1.00 18.43 169 LYS C N 1
ATOM 6894 C CA . LYS C 1 189 ? 0.311 -7.982 103.972 1.00 19.23 169 LYS C CA 1
ATOM 6895 C C . LYS C 1 189 ? -1.055 -7.279 103.983 1.00 25.26 169 LYS C C 1
ATOM 6896 O O . LYS C 1 189 ? -2.034 -7.876 103.556 1.00 20.27 169 LYS C O 1
ATOM 6902 N N . LYS C 1 190 ? -1.097 -6.030 104.447 1.00 19.03 170 LYS C N 1
ATOM 6903 C CA . LYS C 1 190 ? -2.332 -5.201 104.501 1.00 16.78 170 LYS C CA 1
ATOM 6904 C C . LYS C 1 190 ? -2.760 -4.715 103.091 1.00 24.05 170 LYS C C 1
ATOM 6905 O O . LYS C 1 190 ? -1.914 -4.574 102.195 1.00 20.15 170 LYS C O 1
ATOM 6911 N N . SER C 1 191 ? -4.047 -4.435 102.894 1.00 22.77 171 SER C N 1
ATOM 6912 C CA . SER C 1 191 ? -4.480 -3.803 101.649 1.00 20.58 171 SER C CA 1
ATOM 6913 C C . SER C 1 191 ? -3.667 -2.497 101.678 1.00 13.79 171 SER C C 1
ATOM 6914 O O . SER C 1 191 ? -3.402 -1.903 102.744 1.00 17.69 171 SER C O 1
ATOM 6917 N N . GLY C 1 192 ? -3.286 -2.041 100.485 1.00 16.94 172 GLY C N 1
ATOM 6918 C CA . GLY C 1 192 ? -2.550 -0.794 100.352 1.00 16.99 172 GLY C CA 1
ATOM 6919 C C . GLY C 1 192 ? -1.069 -1.013 100.137 1.00 26.87 172 GLY C C 1
ATOM 6920 O O . GLY C 1 192 ? -0.392 -0.115 99.654 1.00 23.33 172 GLY C O 1
ATOM 6921 N N . SER C 1 193 ? -0.557 -2.189 100.491 1.00 22.57 173 SER C N 1
ATOM 6922 C CA . SER C 1 193 ? 0.887 -2.493 100.365 1.00 21.29 173 SER C CA 1
ATOM 6923 C C . SER C 1 193 ? 1.261 -3.468 99.241 1.00 27.36 173 SER C C 1
ATOM 6924 O O . SER C 1 193 ? 2.418 -3.902 99.055 1.00 23.59 173 SER C O 1
ATOM 6927 N N . LEU C 1 194 ? 0.236 -3.867 98.507 1.00 19.28 174 LEU C N 1
ATOM 6928 C CA . LEU C 1 194 ? 0.420 -4.868 97.500 1.00 16.87 174 LEU C CA 1
ATOM 6929 C C . LEU C 1 194 ? 0.712 -4.357 96.129 1.00 21.40 174 LEU C C 1
ATOM 6930 O O . LEU C 1 194 ? 1.479 -4.985 95.444 1.00 32.51 174 LEU C O 1
ATOM 6935 N N . GLY C 1 195 ? 0.083 -3.279 95.685 1.00 22.61 175 GLY C N 1
ATOM 6936 C CA . GLY C 1 195 ? 0.402 -2.824 94.333 1.00 28.50 175 GLY C CA 1
ATOM 6937 C C . GLY C 1 195 ? 1.479 -1.751 94.380 1.00 26.05 175 GLY C C 1
ATOM 6938 O O . GLY C 1 195 ? 2.103 -1.491 95.402 1.00 26.42 175 GLY C O 1
ATOM 6939 N N . ASP C 1 196 ? 1.688 -1.087 93.261 1.00 23.25 176 ASP C N 1
ATOM 6940 C CA . ASP C 1 196 ? 2.660 -0.001 93.243 1.00 20.71 176 ASP C CA 1
ATOM 6941 C C . ASP C 1 196 ? 2.093 1.097 94.111 1.00 18.48 176 ASP C C 1
ATOM 6942 O O . ASP C 1 196 ? 2.814 1.864 94.725 1.00 23.85 176 ASP C O 1
ATOM 6947 N N . CYS C 1 197 ? 0.774 1.208 94.141 1.00 16.30 177 CYS C N 1
ATOM 6948 C CA . CYS C 1 197 ? 0.163 2.159 95.023 1.00 12.67 177 CYS C CA 1
ATOM 6949 C C . CYS C 1 197 ? -1.252 1.622 95.187 1.00 17.56 177 CYS C C 1
ATOM 6950 O O . CYS C 1 197 ? -1.690 0.678 94.519 1.00 19.93 177 CYS C O 1
ATOM 6953 N N . ALA C 1 198 ? -1.978 2.311 96.043 1.00 16.97 178 ALA C N 1
ATOM 6954 C CA . ALA C 1 198 ? -3.340 1.942 96.366 1.00 20.77 178 ALA C CA 1
ATOM 6955 C C . ALA C 1 198 ? -4.083 3.176 96.848 1.00 16.46 178 ALA C C 1
ATOM 6956 O O . ALA C 1 198 ? -3.475 4.167 97.346 1.00 17.53 178 ALA C O 1
ATOM 6958 N N . THR C 1 199 ? -5.417 3.066 96.804 1.00 14.44 179 THR C N 1
ATOM 6959 C CA . THR C 1 199 ? -6.303 4.141 97.287 1.00 20.63 179 THR C CA 1
ATOM 6960 C C . THR C 1 199 ? -7.375 3.615 98.242 1.00 18.72 179 THR C C 1
ATOM 6961 O O . THR C 1 199 ? -7.848 2.458 98.168 1.00 14.94 179 THR C O 1
ATOM 6965 N N . PHE C 1 200 ? -7.728 4.512 99.153 1.00 13.54 180 PHE C N 1
ATOM 6966 C CA . PHE C 1 200 ? -8.757 4.237 100.130 1.00 10.88 180 PHE C CA 1
ATOM 6967 C C . PHE C 1 200 ? -9.773 5.392 100.146 1.00 16.07 180 PHE C C 1
ATOM 6968 O O . PHE C 1 200 ? -9.455 6.559 99.857 1.00 18.07 180 PHE C O 1
ATOM 6976 N N . SER C 1 201 ? -10.980 5.090 100.577 1.00 15.98 181 SER C N 1
ATOM 6977 C CA . SER C 1 201 ? -12.003 6.126 100.688 1.00 18.11 181 SER C CA 1
ATOM 6978 C C . SER C 1 201 ? -12.427 6.210 102.141 1.00 18.47 181 SER C C 1
ATOM 6979 O O . SER C 1 201 ? -12.492 5.168 102.780 1.00 19.39 181 SER C O 1
ATOM 6982 N N . PHE C 1 202 ? -12.760 7.400 102.651 1.00 14.00 182 PHE C N 1
ATOM 6983 C CA . PHE C 1 202 ? -13.145 7.543 104.050 1.00 15.80 182 PHE C CA 1
ATOM 6984 C C . PHE C 1 202 ? -14.503 8.198 104.075 1.00 16.64 182 PHE C C 1
ATOM 6985 O O . PHE C 1 202 ? -14.785 9.000 104.930 1.00 16.51 182 PHE C O 1
ATOM 6993 N N . PHE C 1 203 ? -15.363 7.839 103.131 1.00 14.24 183 PHE C N 1
ATOM 6994 C CA . PHE C 1 203 ? -16.705 8.433 103.132 1.00 15.32 183 PHE C CA 1
ATOM 6995 C C . PHE C 1 203 ? -17.453 8.070 104.433 1.00 19.70 183 PHE C C 1
ATOM 6996 O O . PHE C 1 203 ? -17.009 7.196 105.178 1.00 18.07 183 PHE C O 1
ATOM 7004 N N . GLY C 1 204 ? -18.583 8.715 104.696 1.00 18.37 184 GLY C N 1
ATOM 7005 C CA . GLY C 1 204 ? -19.313 8.490 105.935 1.00 18.95 184 GLY C CA 1
ATOM 7006 C C . GLY C 1 204 ? -19.731 7.036 106.220 1.00 20.40 184 GLY C C 1
ATOM 7007 O O . GLY C 1 204 ? -19.911 6.665 107.373 1.00 28.99 184 GLY C O 1
ATOM 7008 N N . ASN C 1 205 ? -19.893 6.198 105.205 1.00 17.51 185 ASN C N 1
ATOM 7009 C CA . ASN C 1 205 ? -20.312 4.799 105.433 1.00 20.57 185 ASN C CA 1
ATOM 7010 C C . ASN C 1 205 ? -19.096 3.867 105.587 1.00 19.02 185 ASN C C 1
ATOM 7011 O O . ASN C 1 205 ? -19.239 2.635 105.676 1.00 23.05 185 ASN C O 1
ATOM 7016 N N . ALA C 1 206 ? -17.887 4.421 105.595 1.00 17.00 186 ALA C N 1
ATOM 7017 C CA . ALA C 1 206 ? -16.676 3.589 105.563 1.00 19.55 186 ALA C CA 1
ATOM 7018 C C . ALA C 1 206 ? -16.260 3.020 106.923 1.00 19.02 186 ALA C C 1
ATOM 7019 O O . ALA C 1 206 ? -16.620 3.562 107.961 1.00 21.45 186 ALA C O 1
ATOM 7021 N N . ILE C 1 207 ? -15.422 1.984 106.884 1.00 18.88 187 ILE C N 1
ATOM 7022 C CA . ILE C 1 207 ? -14.913 1.396 108.122 1.00 25.65 187 ILE C CA 1
ATOM 7023 C C . ILE C 1 207 ? -14.231 2.479 108.967 1.00 18.56 187 ILE C C 1
ATOM 7024 O O . ILE C 1 207 ? -14.442 2.592 110.188 1.00 21.70 187 ILE C O 1
ATOM 7029 N N . ILE C 1 208 ? -13.408 3.275 108.295 1.00 18.95 188 ILE C N 1
ATOM 7030 C CA A ILE C 1 208 ? -12.742 4.416 108.925 0.50 21.96 188 ILE C CA 1
ATOM 7031 C CA B ILE C 1 208 ? -12.743 4.431 108.921 0.50 19.56 188 ILE C CA 1
ATOM 7032 C C . ILE C 1 208 ? -13.261 5.598 108.122 1.00 22.38 188 ILE C C 1
ATOM 7033 O O . ILE C 1 208 ? -13.188 5.566 106.891 1.00 23.91 188 ILE C O 1
ATOM 7042 N N . THR C 1 209 ? -13.828 6.603 108.789 1.00 22.37 189 THR C N 1
ATOM 7043 C CA . THR C 1 209 ? -14.359 7.730 108.037 1.00 18.02 189 THR C CA 1
ATOM 7044 C C . THR C 1 209 ? -13.724 9.049 108.409 1.00 21.96 189 THR C C 1
ATOM 7045 O O . THR C 1 209 ? -13.169 9.193 109.497 1.00 18.50 189 THR C O 1
ATOM 7049 N N . THR C 1 210 ? -13.792 10.018 107.499 1.00 17.04 190 THR C N 1
ATOM 7050 C CA . THR C 1 210 ? -13.419 11.415 107.727 1.00 13.45 190 THR C CA 1
ATOM 7051 C C . THR C 1 210 ? -14.594 12.282 107.204 1.00 17.53 190 THR C C 1
ATOM 7052 O O . THR C 1 210 ? -14.396 13.457 106.988 1.00 17.16 190 THR C O 1
ATOM 7056 N N . GLY C 1 211 ? -15.795 11.720 106.974 1.00 16.93 191 GLY C N 1
ATOM 7057 C CA . GLY C 1 211 ? -16.944 12.470 106.436 1.00 17.91 191 GLY C CA 1
ATOM 7058 C C . GLY C 1 211 ? -16.826 12.274 104.927 1.00 19.97 191 GLY C C 1
ATOM 7059 O O . GLY C 1 211 ? -17.582 11.517 104.318 1.00 17.58 191 GLY C O 1
ATOM 7060 N N . GLU C 1 212 ? -15.850 12.958 104.335 1.00 16.26 192 GLU C N 1
ATOM 7061 C CA . GLU C 1 212 ? -15.467 12.730 102.933 1.00 18.76 192 GLU C CA 1
ATOM 7062 C C . GLU C 1 212 ? -13.931 12.714 103.067 1.00 13.92 192 GLU C C 1
ATOM 7063 O O . GLU C 1 212 ? -13.403 13.566 103.790 1.00 15.90 192 GLU C O 1
ATOM 7069 N N . GLY C 1 213 ? -13.238 11.846 102.330 1.00 14.39 193 GLY C N 1
ATOM 7070 C CA . GLY C 1 213 ? -11.762 11.792 102.419 1.00 17.15 193 GLY C CA 1
ATOM 7071 C C . GLY C 1 213 ? -11.170 10.601 101.680 1.00 14.16 193 GLY C C 1
ATOM 7072 O O . GLY C 1 213 ? -11.844 9.620 101.377 1.00 16.50 193 GLY C O 1
ATOM 7073 N N . GLY C 1 214 ? -9.869 10.645 101.429 1.00 16.92 194 GLY C N 1
ATOM 7074 C CA . GLY C 1 214 ? -9.261 9.529 100.716 1.00 16.30 194 GLY C CA 1
ATOM 7075 C C . GLY C 1 214 ? -7.779 9.502 101.076 1.00 18.39 194 GLY C C 1
ATOM 7076 O O . GLY C 1 214 ? -7.267 10.368 101.793 1.00 19.12 194 GLY C O 1
ATOM 7077 N N . MET C 1 215 ? -7.105 8.487 100.569 1.00 18.77 195 MET C N 1
ATOM 7078 C CA . MET C 1 215 ? -5.704 8.321 100.835 1.00 18.01 195 MET C CA 1
ATOM 7079 C C . MET C 1 215 ? -5.061 7.503 99.739 1.00 25.07 195 MET C C 1
ATOM 7080 O O . MET C 1 215 ? -5.654 6.587 99.184 1.00 18.88 195 MET C O 1
ATOM 7085 N N . ILE C 1 216 ? -3.811 7.820 99.453 1.00 15.94 196 ILE C N 1
ATOM 7086 C CA . ILE C 1 216 ? -3.064 6.975 98.563 1.00 20.51 196 ILE C CA 1
ATOM 7087 C C . ILE C 1 216 ? -1.880 6.443 99.381 1.00 19.12 196 ILE C C 1
ATOM 7088 O O . ILE C 1 216 ? -1.296 7.180 100.189 1.00 22.08 196 ILE C O 1
ATOM 7093 N N . THR C 1 217 ? -1.549 5.177 99.191 1.00 16.39 197 THR C N 1
ATOM 7094 C CA . THR C 1 217 ? -0.386 4.625 99.866 1.00 16.64 197 THR C CA 1
ATOM 7095 C C . THR C 1 217 ? 0.584 4.071 98.842 1.00 24.00 197 THR C C 1
ATOM 7096 O O . THR C 1 217 ? 0.235 3.619 97.732 1.00 20.03 197 THR C O 1
ATOM 7100 N N . THR C 1 218 ? 1.855 4.088 99.218 1.00 21.37 198 THR C N 1
ATOM 7101 C CA . THR C 1 218 ? 2.827 3.542 98.319 1.00 16.72 198 THR C CA 1
ATOM 7102 C C . THR C 1 218 ? 4.152 3.476 99.090 1.00 16.85 198 THR C C 1
ATOM 7103 O O . THR C 1 218 ? 4.385 4.240 100.013 1.00 23.53 198 THR C O 1
ATOM 7107 N N . ASN C 1 219 ? 5.070 2.650 98.619 1.00 24.12 199 ASN C N 1
ATOM 7108 C CA . ASN C 1 219 ? 6.402 2.623 99.204 1.00 21.06 199 ASN C CA 1
ATOM 7109 C C . ASN C 1 219 ? 7.419 3.346 98.307 1.00 31.29 199 ASN C C 1
ATOM 7110 O O . ASN C 1 219 ? 8.544 3.591 98.730 1.00 31.31 199 ASN C O 1
ATOM 7115 N N . ASP C 1 220 ? 7.024 3.709 97.090 1.00 25.15 200 ASP C N 1
ATOM 7116 C CA . ASP C 1 220 ? 7.932 4.361 96.145 1.00 26.94 200 ASP C CA 1
ATOM 7117 C C . ASP C 1 220 ? 8.063 5.853 96.311 1.00 42.81 200 ASP C C 1
ATOM 7118 O O . ASP C 1 220 ? 7.097 6.579 96.102 1.00 24.49 200 ASP C O 1
ATOM 7123 N N . ASP C 1 221 ? 9.274 6.294 96.642 1.00 30.86 201 ASP C N 1
ATOM 7124 C CA . ASP C 1 221 ? 9.565 7.705 96.935 1.00 28.70 201 ASP C CA 1
ATOM 7125 C C . ASP C 1 221 ? 9.161 8.760 95.879 1.00 18.79 201 ASP C C 1
ATOM 7126 O O . ASP C 1 221 ? 8.639 9.832 96.172 1.00 22.59 201 ASP C O 1
ATOM 7131 N N . ASP C 1 222 ? 9.484 8.391 94.645 1.00 22.47 202 ASP C N 1
ATOM 7132 C CA . ASP C 1 222 ? 9.311 9.200 93.443 1.00 43.07 202 ASP C CA 1
ATOM 7133 C C . ASP C 1 222 ? 7.818 9.355 93.178 1.00 36.93 202 ASP C C 1
ATOM 7134 O O . ASP C 1 222 ? 7.323 10.484 93.088 1.00 28.08 202 ASP C O 1
ATOM 7139 N N . LEU C 1 223 ? 7.097 8.237 93.176 1.00 25.77 203 LEU C N 1
ATOM 7140 C CA . LEU C 1 223 ? 5.646 8.317 93.048 1.00 24.17 203 LEU C CA 1
ATOM 7141 C C . LEU C 1 223 ? 5.026 9.168 94.159 1.00 29.30 203 LEU C C 1
ATOM 7142 O O . LEU C 1 223 ? 4.208 10.037 93.871 1.00 20.95 203 LEU C O 1
ATOM 7147 N N . ALA C 1 224 ? 5.418 8.937 95.422 1.00 18.79 204 ALA C N 1
ATOM 7148 C CA . ALA C 1 224 ? 4.895 9.692 96.532 1.00 17.54 204 ALA C CA 1
ATOM 7149 C C . ALA C 1 224 ? 5.168 11.169 96.318 1.00 21.99 204 ALA C C 1
ATOM 7150 O O . ALA C 1 224 ? 4.325 12.001 96.602 1.00 18.52 204 ALA C O 1
ATOM 7152 N N . ALA C 1 225 ? 6.352 11.482 95.811 1.00 19.49 205 ALA C N 1
ATOM 7153 C CA . ALA C 1 225 ? 6.697 12.889 95.623 1.00 38.70 205 ALA C CA 1
ATOM 7154 C C . ALA C 1 225 ? 5.855 13.573 94.537 1.00 23.72 205 ALA C C 1
ATOM 7155 O O . ALA C 1 225 ? 5.338 14.707 94.724 1.00 24.83 205 ALA C O 1
ATOM 7157 N N . LYS C 1 226 ? 5.705 12.872 93.412 1.00 20.46 206 LYS C N 1
ATOM 7158 C CA . LYS C 1 226 ? 4.846 13.417 92.356 1.00 18.82 206 LYS C CA 1
ATOM 7159 C C . LYS C 1 226 ? 3.407 13.576 92.877 1.00 33.84 206 LYS C C 1
ATOM 7160 O O . LYS C 1 226 ? 2.748 14.590 92.626 1.00 20.52 206 LYS C O 1
ATOM 7166 N N . MET C 1 227 ? 2.930 12.613 93.666 1.00 19.96 207 MET C N 1
ATOM 7167 C CA . MET C 1 227 ? 1.587 12.755 94.212 1.00 23.89 207 MET C CA 1
ATOM 7168 C C . MET C 1 227 ? 1.480 14.029 95.065 1.00 26.03 207 MET C C 1
ATOM 7169 O O . MET C 1 227 ? 0.476 14.727 95.025 1.00 19.77 207 MET C O 1
ATOM 7174 N N . ARG C 1 228 ? 2.440 14.277 95.947 1.00 16.86 208 ARG C N 1
ATOM 7175 C CA . ARG C 1 228 ? 2.291 15.423 96.830 1.00 19.40 208 ARG C CA 1
ATOM 7176 C C . ARG C 1 228 ? 2.351 16.723 96.018 1.00 20.84 208 ARG C C 1
ATOM 7177 O O . ARG C 1 228 ? 1.626 17.690 96.307 1.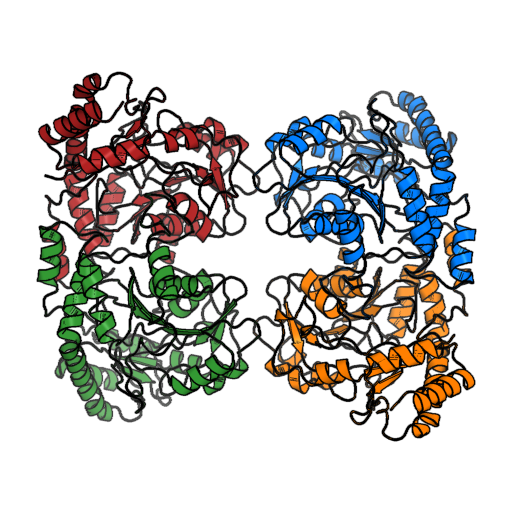00 22.24 208 ARG C O 1
ATOM 7185 N N . LEU C 1 229 ? 3.187 16.709 94.987 1.00 18.71 209 LEU C N 1
ATOM 7186 C CA . LEU C 1 229 ? 3.337 17.895 94.163 1.00 21.37 209 LEU C CA 1
ATOM 7187 C C . LEU C 1 229 ? 1.988 18.234 93.483 1.00 21.34 209 LEU C C 1
ATOM 7188 O O . LEU C 1 229 ? 1.500 19.376 93.543 1.00 20.33 209 LEU C O 1
ATOM 7193 N N . LEU C 1 230 ? 1.399 17.225 92.858 1.00 17.95 210 LEU C N 1
ATOM 7194 C CA . LEU C 1 230 ? 0.126 17.382 92.158 1.00 15.12 210 LEU C CA 1
ATOM 7195 C C . LEU C 1 230 ? -1.014 17.750 93.091 1.00 17.50 210 LEU C C 1
ATOM 7196 O O . LEU C 1 230 ? -1.868 18.589 92.760 1.00 20.41 210 LEU C O 1
ATOM 7201 N N . ARG C 1 231 ? -1.044 17.092 94.250 1.00 17.34 211 ARG C N 1
ATOM 7202 C CA . ARG C 1 231 ? -2.095 17.318 95.246 1.00 14.77 211 ARG C CA 1
ATOM 7203 C C . ARG C 1 231 ? -2.147 18.795 95.673 1.00 16.46 211 ARG C C 1
ATOM 7204 O O . ARG C 1 231 ? -3.223 19.358 96.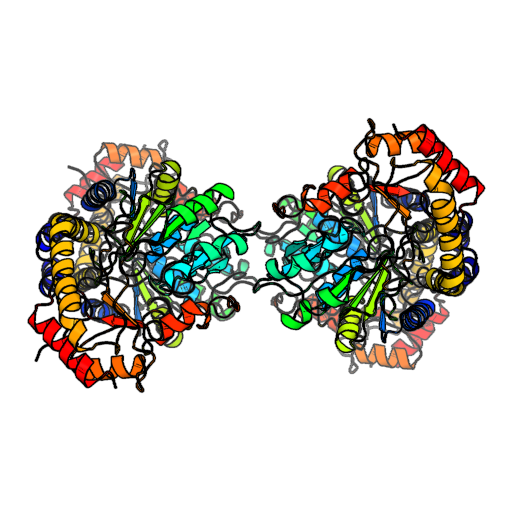003 1.00 20.72 211 ARG C O 1
ATOM 7212 N N . GLY C 1 232 ? -0.942 19.379 95.694 1.00 17.72 212 GLY C N 1
ATOM 7213 C CA . GLY C 1 232 ? -0.751 20.750 96.157 1.00 16.53 212 GLY C CA 1
ATOM 7214 C C . GLY C 1 232 ? -0.710 21.767 95.045 1.00 17.55 212 GLY C C 1
ATOM 7215 O O . GLY C 1 232 ? 0.103 22.696 95.059 1.00 19.93 212 GLY C O 1
ATOM 7216 N N . GLN C 1 233 ? -1.614 21.597 94.089 1.00 17.73 213 GLN C N 1
ATOM 7217 C CA . GLN C 1 233 ? -1.754 22.519 92.979 1.00 15.89 213 GLN C CA 1
ATOM 7218 C C . GLN C 1 233 ? -0.521 22.565 92.130 1.00 17.79 213 GLN C C 1
ATOM 7219 O O . GLN C 1 233 ? -0.350 23.476 91.300 1.00 19.22 213 GLN C O 1
ATOM 7225 N N . GLY C 1 234 ? 0.321 21.533 92.232 1.00 16.47 214 GLY C N 1
ATOM 7226 C CA . GLY C 1 234 ? 1.534 21.567 91.379 1.00 15.40 214 GLY C CA 1
ATOM 7227 C C . GLY C 1 234 ? 2.487 22.728 91.723 1.00 19.28 214 GLY C C 1
ATOM 7228 O O . GLY C 1 234 ? 3.339 23.103 90.871 1.00 19.92 214 GLY C O 1
ATOM 7229 N N . MET C 1 235 ? 2.372 23.272 92.947 1.00 16.96 215 MET C N 1
ATOM 7230 C CA . MET C 1 235 ? 3.241 24.396 93.319 1.00 14.28 215 MET C CA 1
ATOM 7231 C C . MET C 1 235 ? 4.588 23.949 93.903 1.00 24.48 215 MET C C 1
ATOM 7232 O O . MET C 1 235 ? 4.702 23.004 94.667 1.00 20.83 215 MET C O 1
ATOM 7237 N N . ASP C 1 236 ? 5.614 24.713 93.563 1.00 20.21 216 ASP C N 1
ATOM 7238 C CA . ASP C 1 236 ? 6.950 24.468 94.061 1.00 22.61 216 ASP C CA 1
ATOM 7239 C C . ASP C 1 236 ? 6.907 24.869 95.521 1.00 25.53 216 ASP C C 1
ATOM 7240 O O . ASP C 1 236 ? 6.691 26.034 95.890 1.00 22.71 216 ASP C O 1
ATOM 7245 N N . PRO C 1 237 ? 7.209 23.881 96.338 1.00 25.28 217 PRO C N 1
ATOM 7246 C CA . PRO C 1 237 ? 7.307 24.042 97.789 1.00 34.49 217 PRO C CA 1
ATOM 7247 C C . PRO C 1 237 ? 8.272 25.181 98.147 1.00 29.05 217 PRO C C 1
ATOM 7248 O O . PRO C 1 237 ? 8.135 25.826 99.159 1.00 30.16 217 PRO C O 1
ATOM 7252 N N . ASN C 1 238 ? 9.266 25.475 97.332 1.00 27.15 218 ASN C N 1
ATOM 7253 C CA . ASN C 1 238 ? 10.128 26.581 97.757 1.00 31.67 218 ASN C CA 1
ATOM 7254 C C . ASN C 1 238 ? 10.058 27.865 96.972 1.00 33.80 218 ASN C C 1
ATOM 7255 O O . ASN C 1 238 ? 10.932 28.718 97.069 1.00 33.14 218 ASN C O 1
ATOM 7260 N N . ARG C 1 239 ? 9.019 28.011 96.175 1.00 25.83 219 ARG C N 1
ATOM 7261 C CA . ARG C 1 239 ? 8.911 29.237 95.418 1.00 20.81 219 ARG C CA 1
ATOM 7262 C C . ARG C 1 239 ? 7.414 29.551 95.349 1.00 27.55 219 ARG C C 1
ATOM 7263 O O . ARG C 1 239 ? 6.700 28.904 94.595 1.00 24.10 219 ARG C O 1
ATOM 7271 N N . ARG C 1 240 ? 6.977 30.493 96.189 1.00 20.87 220 ARG C N 1
ATOM 7272 C CA . ARG C 1 240 ? 5.585 30.891 96.341 1.00 24.13 220 ARG C CA 1
ATOM 7273 C C . ARG C 1 240 ? 4.913 31.206 95.026 1.00 20.98 220 ARG C C 1
ATOM 7274 O O . ARG C 1 240 ? 5.387 32.090 94.314 1.00 20.89 220 ARG C O 1
ATOM 7282 N N . TYR C 1 241 ? 3.781 30.545 94.743 1.00 20.64 221 TYR C N 1
ATOM 7283 C CA . TYR C 1 241 ? 3.039 30.774 93.500 1.00 18.93 221 TYR C CA 1
ATOM 7284 C C . TYR C 1 241 ? 3.862 30.537 92.223 1.00 16.00 221 TYR C C 1
ATOM 7285 O O . TYR C 1 241 ? 3.575 31.117 91.181 1.00 22.03 221 TYR C O 1
ATOM 7294 N N . TRP C 1 242 ? 4.840 29.644 92.310 1.00 19.25 222 TRP C N 1
ATOM 7295 C CA . TRP C 1 242 ? 5.592 29.229 91.127 1.00 20.63 222 TRP C CA 1
ATOM 7296 C C . TRP C 1 242 ? 5.116 27.780 90.899 1.00 18.24 222 TRP C C 1
ATOM 7297 O O . TRP C 1 242 ? 5.273 26.924 91.784 1.00 18.07 222 TRP C O 1
ATOM 7308 N N . PHE C 1 243 ? 4.556 27.494 89.718 1.00 16.31 223 PHE C N 1
ATOM 7309 C CA . PHE C 1 243 ? 3.998 26.162 89.437 1.00 16.33 223 PHE C CA 1
ATOM 7310 C C . PHE C 1 243 ? 4.690 25.549 88.240 1.00 15.42 223 PHE C C 1
ATOM 7311 O O . PHE C 1 243 ? 4.519 25.935 87.077 1.00 19.05 223 PHE C O 1
ATOM 7319 N N . PRO C 1 244 ? 5.506 24.559 88.537 1.00 17.18 224 PRO C N 1
ATOM 7320 C CA . PRO C 1 244 ? 6.226 23.896 87.448 1.00 16.90 224 PRO C CA 1
ATOM 7321 C C . PRO C 1 244 ? 5.320 22.960 86.666 1.00 23.78 224 PRO C C 1
ATOM 7322 O O . PRO C 1 244 ? 5.685 22.627 85.552 1.00 20.18 224 PRO C O 1
ATOM 7326 N N . ILE C 1 245 ? 4.192 22.503 87.215 1.00 17.85 225 ILE C N 1
ATOM 7327 C CA . ILE C 1 245 ? 3.326 21.634 86.443 1.00 14.66 225 ILE C CA 1
ATOM 7328 C C . ILE C 1 245 ? 1.895 21.993 86.767 1.00 23.64 225 ILE C C 1
ATOM 7329 O O . ILE C 1 245 ? 1.618 22.804 87.668 1.00 20.71 225 ILE C O 1
ATOM 7334 N N . VAL C 1 246 ? 1.004 21.400 85.976 1.00 17.31 226 VAL C N 1
ATOM 7335 C CA . VAL C 1 246 ? -0.450 21.498 86.218 1.00 18.34 226 VAL C CA 1
ATOM 7336 C C . VAL C 1 246 ? -0.837 20.473 87.293 1.00 13.41 226 VAL C C 1
ATOM 7337 O O . VAL C 1 246 ? -0.606 19.280 87.126 1.00 16.45 226 VAL C O 1
ATOM 7341 N N . GLY C 1 247 ? -1.393 20.951 88.407 1.00 14.92 227 GLY C N 1
ATOM 7342 C CA . GLY C 1 247 ? -1.788 20.137 89.521 1.00 10.33 227 GLY C CA 1
ATOM 7343 C C . GLY C 1 247 ? -3.262 20.374 89.790 1.00 19.17 227 GLY C C 1
ATOM 7344 O O . GLY C 1 247 ? -4.013 20.894 88.950 1.00 16.88 227 GLY C O 1
ATOM 7345 N N . PHE C 1 248 ? -3.661 19.966 90.984 1.00 14.79 228 PHE C N 1
ATOM 7346 C CA . PHE C 1 248 ? -5.064 19.984 91.403 1.00 11.93 228 PHE C CA 1
ATOM 7347 C C . PHE C 1 248 ? -5.134 20.486 92.840 1.00 16.57 228 PHE C C 1
ATOM 7348 O O . PHE C 1 248 ? -4.118 20.561 93.548 1.00 17.41 228 PHE C O 1
ATOM 7356 N N . ASN C 1 249 ? -6.356 20.714 93.337 1.00 16.92 229 ASN C N 1
ATOM 7357 C CA . ASN C 1 249 ? -6.549 21.006 94.772 1.00 12.60 229 ASN C CA 1
ATOM 7358 C C . ASN C 1 249 ? -7.204 19.742 95.359 1.00 16.19 229 ASN C C 1
ATOM 7359 O O . ASN C 1 249 ? -8.443 19.602 95.399 1.00 14.24 229 ASN C O 1
ATOM 7364 N N . TYR C 1 250 ? -6.399 18.750 95.750 1.00 15.82 230 TYR C N 1
ATOM 7365 C CA . TYR C 1 250 ? -6.965 17.488 96.264 1.00 11.34 230 TYR C CA 1
ATOM 7366 C C . TYR C 1 250 ? -6.572 17.268 97.741 1.00 14.84 230 TYR C C 1
ATOM 7367 O O . TYR C 1 250 ? -6.667 16.159 98.273 1.00 17.03 230 TYR C O 1
ATOM 7376 N N . ARG C 1 251 ? -6.243 18.380 98.406 1.00 16.55 231 ARG C N 1
ATOM 7377 C CA . ARG C 1 251 ? -5.805 18.331 99.800 1.00 18.92 231 ARG C CA 1
ATOM 7378 C C . ARG C 1 251 ? -6.924 17.951 100.745 1.00 27.93 231 ARG C C 1
ATOM 7379 O O . ARG C 1 251 ? -8.024 18.454 100.562 1.00 17.91 231 ARG C O 1
ATOM 7387 N N . MET C 1 252 ? -6.610 17.180 101.786 1.00 19.97 232 MET C N 1
ATOM 7388 C CA . MET C 1 252 ? -7.534 16.881 102.881 1.00 17.89 232 MET C CA 1
ATOM 7389 C C . MET C 1 252 ? -7.446 18.063 103.912 1.00 24.94 232 MET C C 1
ATOM 7390 O O . MET C 1 252 ? -6.352 18.614 104.108 1.00 21.56 232 MET C O 1
ATOM 7395 N N . THR C 1 253 ? -8.532 18.428 104.596 1.00 17.94 233 THR C N 1
ATOM 7396 C CA . THR C 1 253 ? -8.441 19.475 105.605 1.00 12.05 233 THR C CA 1
ATOM 7397 C C . THR C 1 253 ? -7.955 18.821 106.937 1.00 20.72 233 THR C C 1
ATOM 7398 O O . THR C 1 253 ? -8.023 17.595 107.176 1.00 14.91 233 THR C O 1
ATOM 7402 N N . ASN C 1 254 ? -7.462 19.676 107.836 1.00 21.03 234 ASN C N 1
ATOM 7403 C CA . ASN C 1 254 ? -6.998 19.244 109.179 1.00 17.08 234 ASN C CA 1
ATOM 7404 C C . ASN C 1 254 ? -8.161 18.618 109.987 1.00 13.77 234 ASN C C 1
ATOM 7405 O O . ASN C 1 254 ? -7.970 17.678 110.738 1.00 18.12 234 ASN C O 1
ATOM 7410 N N . ILE C 1 255 ? -9.377 19.155 109.845 1.00 16.74 235 ILE C N 1
ATOM 7411 C CA . ILE C 1 255 ? -10.565 18.604 110.502 1.00 21.29 235 ILE C CA 1
ATOM 7412 C C . ILE C 1 255 ? -10.828 17.156 109.978 1.00 30.35 235 ILE C C 1
ATOM 7413 O O . ILE C 1 255 ? -11.061 16.211 110.756 1.00 20.81 235 ILE C O 1
ATOM 7418 N N . GLN C 1 256 ? -10.826 16.965 108.662 1.00 19.49 236 GLN C N 1
ATOM 7419 C CA . GLN C 1 256 ? -11.020 15.603 108.155 1.00 13.97 236 GLN C CA 1
ATOM 7420 C C . GLN C 1 256 ? -9.941 14.697 108.729 1.00 17.28 236 GLN C C 1
ATOM 7421 O O . GLN C 1 256 ? -10.224 13.572 109.121 1.00 19.76 236 GLN C O 1
ATOM 7427 N N . ALA C 1 257 ? -8.689 15.150 108.733 1.00 18.56 237 ALA C N 1
ATOM 7428 C CA . ALA C 1 257 ? -7.574 14.297 109.191 1.00 19.20 237 ALA C CA 1
ATOM 7429 C C . ALA C 1 257 ? -7.698 14.042 110.682 1.00 24.82 237 ALA C C 1
ATOM 7430 O O . ALA C 1 257 ? -7.250 12.960 111.133 1.00 24.75 237 ALA C O 1
ATOM 7432 N N . ALA C 1 258 ? -8.255 15.030 111.409 1.00 16.57 238 ALA C N 1
ATOM 7433 C CA . ALA C 1 258 ? -8.449 14.879 112.870 1.00 15.36 238 ALA C CA 1
ATOM 7434 C C . ALA C 1 258 ? -9.389 13.710 113.081 1.00 20.09 238 ALA C C 1
ATOM 7435 O O . ALA C 1 258 ? -9.101 12.807 113.857 1.00 22.89 238 ALA C O 1
ATOM 7437 N N . ILE C 1 259 ? -10.536 13.733 112.405 1.00 20.05 239 ILE C N 1
ATOM 7438 C CA . ILE C 1 259 ? -11.549 12.661 112.472 1.00 19.21 239 ILE C CA 1
ATOM 7439 C C . ILE C 1 259 ? -10.968 11.318 112.078 1.00 19.06 239 ILE C C 1
ATOM 7440 O O . ILE C 1 259 ? -11.152 10.297 112.760 1.00 20.23 239 ILE C O 1
ATOM 7445 N N . GLY C 1 260 ? -10.184 11.340 111.008 1.00 16.76 240 GLY C N 1
ATOM 7446 C CA . GLY C 1 260 ? -9.538 10.136 110.517 1.00 16.45 240 GLY C CA 1
ATOM 7447 C C . GLY C 1 260 ? -8.620 9.519 111.578 1.00 19.67 240 GLY C C 1
ATOM 7448 O O . GLY C 1 260 ? -8.591 8.287 111.736 1.00 15.41 240 GLY C O 1
ATOM 7449 N N . LEU C 1 261 ? -7.799 10.383 112.185 1.00 22.67 241 LEU C N 1
ATOM 7450 C CA . LEU C 1 261 ? -6.791 9.908 113.127 1.00 28.74 241 LEU C CA 1
ATOM 7451 C C . LEU C 1 261 ? -7.432 9.115 114.259 1.00 24.58 241 LEU C C 1
ATOM 7452 O O . LEU C 1 261 ? -6.998 8.020 114.641 1.00 21.45 241 LEU C O 1
ATOM 7457 N N . ALA C 1 262 ? -8.490 9.730 114.776 1.00 21.93 242 ALA C N 1
ATOM 7458 C CA . ALA C 1 262 ? -9.263 9.168 115.879 1.00 30.03 242 ALA C CA 1
ATOM 7459 C C . ALA C 1 262 ? -9.926 7.846 115.466 1.00 27.10 242 ALA C C 1
ATOM 7460 O O . ALA C 1 262 ? -10.122 6.917 116.242 1.00 23.90 242 ALA C O 1
ATOM 7462 N N . GLN C 1 263 ? -10.367 7.791 114.230 1.00 20.33 243 GLN C N 1
ATOM 7463 C CA . GLN C 1 263 ? -11.042 6.592 113.799 1.00 18.27 243 GLN C CA 1
ATOM 7464 C C . GLN C 1 263 ? -9.994 5.540 113.685 1.00 21.66 243 GLN C C 1
ATOM 7465 O O . GLN C 1 263 ? -10.261 4.400 114.050 1.00 22.48 243 GLN C O 1
ATOM 7471 N N . LEU C 1 264 ? -8.858 5.888 113.076 1.00 17.48 244 LEU C N 1
ATOM 7472 C CA . LEU C 1 264 ? -7.796 4.917 112.848 1.00 12.02 244 LEU C CA 1
ATOM 7473 C C . LEU C 1 264 ? -7.349 4.412 114.245 1.00 32.64 244 LEU C C 1
ATOM 7474 O O . LEU C 1 264 ? -7.021 3.230 114.414 1.00 23.68 244 LEU C O 1
ATOM 7479 N N . GLU C 1 265 ? -7.307 5.304 115.238 1.00 24.03 245 GLU C N 1
ATOM 7480 C CA . GLU C 1 265 ? -6.963 4.892 116.598 1.00 30.74 245 GLU C CA 1
ATOM 7481 C C . GLU C 1 265 ? -7.777 3.723 117.131 1.00 28.33 245 GLU C C 1
ATOM 7482 O O . GLU C 1 265 ? -7.274 2.930 117.911 1.00 29.63 245 GLU C O 1
ATOM 7488 N N . ARG C 1 266 ? -9.053 3.650 116.789 1.00 17.01 246 ARG C N 1
ATOM 7489 C CA . ARG C 1 266 ? -9.906 2.563 117.246 1.00 18.50 246 ARG C CA 1
ATOM 7490 C C . ARG C 1 266 ? -10.259 1.581 116.117 1.00 20.80 246 ARG C C 1
ATOM 7491 O O . ARG C 1 266 ? -11.348 0.956 116.099 1.00 23.65 246 ARG C O 1
ATOM 7499 N N . VAL C 1 267 ? -9.372 1.509 115.139 1.00 19.95 247 VAL C N 1
ATOM 7500 C CA . VAL C 1 267 ? -9.673 0.639 114.003 1.00 19.09 247 VAL C CA 1
ATOM 7501 C C . VAL C 1 267 ? -9.893 -0.810 114.436 1.00 33.41 247 VAL C C 1
ATOM 7502 O O . VAL C 1 267 ? -10.825 -1.502 113.993 1.00 20.43 247 VAL C O 1
ATOM 7506 N N . ASP C 1 268 ? -9.062 -1.283 115.356 1.00 22.39 248 ASP C N 1
ATOM 7507 C CA . ASP C 1 268 ? -9.290 -2.652 115.804 1.00 21.08 248 ASP C CA 1
ATOM 7508 C C . ASP C 1 268 ? -10.626 -2.912 116.442 1.00 14.78 248 ASP C C 1
ATOM 7509 O O . ASP C 1 268 ? -11.262 -3.931 116.182 1.00 19.59 248 ASP C O 1
ATOM 7514 N N . GLU C 1 269 ? -11.097 -1.958 117.236 1.00 19.43 249 GLU C N 1
ATOM 7515 C CA . GLU C 1 269 ? -12.377 -2.097 117.909 1.00 20.73 249 GLU C CA 1
ATOM 7516 C C . GLU C 1 269 ? -13.473 -1.987 116.845 1.00 23.18 249 GLU C C 1
ATOM 7517 O O . GLU C 1 269 ? -14.452 -2.719 116.829 1.00 26.82 249 GLU C O 1
ATOM 7523 N N . HIS C 1 270 ? -13.270 -1.105 115.885 1.00 21.74 250 HIS C N 1
ATOM 7524 C CA . HIS C 1 270 ? -14.268 -1.024 114.833 1.00 24.03 250 HIS C CA 1
ATOM 7525 C C . HIS C 1 270 ? -14.380 -2.327 114.019 1.00 20.56 250 HIS C C 1
ATOM 7526 O O . HIS C 1 270 ? -15.480 -2.796 113.729 1.00 24.19 250 HIS C O 1
ATOM 7533 N N . LEU C 1 271 ? -13.249 -2.934 113.678 1.00 23.21 251 LEU C N 1
ATOM 7534 C CA . LEU C 1 271 ? -13.287 -4.180 112.923 1.00 23.80 251 LEU C CA 1
ATOM 7535 C C . LEU C 1 271 ? -13.859 -5.295 113.774 1.00 24.18 251 LEU C C 1
ATOM 7536 O O . LEU C 1 271 ? -14.576 -6.174 113.300 1.00 23.87 251 LEU C O 1
ATOM 7541 N N . ALA C 1 272 ? -13.584 -5.261 115.066 1.00 23.16 252 ALA C N 1
ATOM 7542 C CA . ALA C 1 272 ? -14.137 -6.341 115.875 1.00 19.18 252 ALA C CA 1
ATOM 7543 C C . ALA C 1 272 ? -15.639 -6.228 115.932 1.00 21.89 252 ALA C C 1
ATOM 7544 O O . ALA C 1 272 ? -16.346 -7.213 115.951 1.00 25.89 252 ALA C O 1
ATOM 7546 N N . ALA C 1 273 ? -16.119 -5.003 116.007 1.00 20.11 253 ALA C N 1
ATOM 7547 C CA . ALA C 1 273 ? -17.548 -4.752 116.120 1.00 23.82 253 ALA C CA 1
ATOM 7548 C C . ALA C 1 273 ? -18.187 -5.338 114.858 1.00 26.89 253 ALA C C 1
ATOM 7549 O O . ALA C 1 273 ? -19.196 -6.028 114.893 1.00 22.84 253 ALA C O 1
ATOM 7551 N N . ARG C 1 274 ? -17.603 -5.035 113.710 1.00 22.04 254 ARG C N 1
ATOM 7552 C CA . ARG C 1 274 ? -18.118 -5.541 112.459 1.00 19.59 254 ARG C CA 1
ATOM 7553 C C . ARG C 1 274 ? -18.038 -7.093 112.439 1.00 19.32 254 ARG C C 1
ATOM 7554 O O . ARG C 1 274 ? -18.968 -7.766 111.960 1.00 22.43 254 ARG C O 1
ATOM 7562 N N . GLU C 1 275 ? -16.917 -7.680 112.870 1.00 19.04 255 GLU C N 1
ATOM 7563 C CA . GLU C 1 275 ? -16.807 -9.139 112.857 1.00 21.92 255 GLU C CA 1
ATOM 7564 C C . GLU C 1 275 ? -17.921 -9.774 113.685 1.00 18.72 255 GLU C C 1
ATOM 7565 O O . GLU C 1 275 ? -18.415 -10.852 113.364 1.00 20.36 255 GLU C O 1
ATOM 7571 N N . ARG C 1 276 ? -18.309 -9.100 114.764 1.00 17.66 256 ARG C N 1
ATOM 7572 C CA . ARG C 1 276 ? -19.348 -9.645 115.619 1.00 21.83 256 ARG C CA 1
ATOM 7573 C C . ARG C 1 276 ? -20.651 -9.607 114.799 1.00 24.63 256 ARG C C 1
ATOM 7574 O O . ARG C 1 276 ? -21.400 -10.569 114.761 1.00 20.12 256 ARG C O 1
ATOM 7582 N N . VAL C 1 277 ? -20.920 -8.510 114.100 1.00 20.36 257 VAL C N 1
ATOM 7583 C CA . VAL C 1 277 ? -22.132 -8.431 113.259 1.00 23.42 257 VAL C CA 1
ATOM 7584 C C . VAL C 1 277 ? -22.138 -9.517 112.172 1.00 26.14 257 VAL C C 1
ATOM 7585 O O . VAL C 1 277 ? -23.173 -10.122 111.881 1.00 23.67 257 VAL C O 1
ATOM 7589 N N . VAL C 1 278 ? -20.988 -9.755 111.550 1.00 16.89 258 VAL C N 1
ATOM 7590 C CA . VAL C 1 278 ? -20.873 -10.783 110.524 1.00 19.40 258 VAL C CA 1
ATOM 7591 C C . VAL C 1 278 ? -21.095 -12.176 111.140 1.00 23.66 258 VAL C C 1
ATOM 7592 O O . VAL C 1 278 ? -21.653 -13.073 110.491 1.00 19.67 258 VAL C O 1
ATOM 7596 N N . GLY C 1 279 ? -20.617 -12.358 112.374 1.00 21.78 259 GLY C N 1
ATOM 7597 C CA . GLY C 1 279 ? -20.820 -13.648 113.046 1.00 21.33 259 GLY C CA 1
ATOM 7598 C C . GLY C 1 279 ? -22.325 -13.916 113.180 1.00 24.09 259 GLY C C 1
ATOM 7599 O O . GLY C 1 279 ? -22.807 -15.045 112.987 1.00 23.42 259 GLY C O 1
ATOM 7600 N N . TRP C 1 280 ? -23.064 -12.850 113.476 1.00 18.72 260 TRP C N 1
ATOM 7601 C CA . TRP C 1 280 ? -24.518 -12.926 113.650 1.00 23.70 260 TRP C CA 1
ATOM 7602 C C . TRP C 1 280 ? -25.197 -13.299 112.357 1.00 25.94 260 TRP C C 1
ATOM 7603 O O . TRP C 1 280 ? -26.085 -14.172 112.335 1.00 23.21 260 TRP C O 1
ATOM 7614 N N . TYR C 1 281 ? -24.772 -12.627 111.284 1.00 19.27 261 TYR C N 1
ATOM 7615 C CA . TYR C 1 281 ? -25.346 -12.979 109.985 1.00 18.14 261 TYR C CA 1
ATOM 7616 C C . TYR C 1 281 ? -25.087 -14.438 109.634 1.00 20.82 261 TYR C C 1
ATOM 7617 O O . TYR C 1 281 ? -25.960 -15.179 109.143 1.00 22.22 261 TYR C O 1
ATOM 7626 N N . GLU C 1 282 ? -23.837 -14.827 109.890 1.00 20.34 262 GLU C N 1
ATOM 7627 C CA . GLU C 1 282 ? -23.334 -16.148 109.536 1.00 23.65 262 GLU C CA 1
ATOM 7628 C C . GLU C 1 282 ? -24.125 -17.245 110.226 1.00 24.48 262 GLU C C 1
ATOM 7629 O O . GLU C 1 282 ? -24.484 -18.245 109.631 1.00 26.64 262 GLU C O 1
ATOM 7635 N N . GLN C 1 283 ? -24.385 -17.025 111.498 1.00 20.34 263 GLN C N 1
ATOM 7636 C CA . GLN C 1 283 ? -25.121 -18.005 112.253 1.00 24.35 263 GLN C CA 1
ATOM 7637 C C . GLN C 1 283 ? -26.591 -17.926 111.907 1.00 40.31 263 GLN C C 1
ATOM 7638 O O . GLN C 1 283 ? -27.229 -18.937 111.660 1.00 31.35 263 GLN C O 1
ATOM 7644 N N . LYS C 1 284 ? -27.149 -16.727 111.872 1.00 28.06 264 LYS C N 1
ATOM 7645 C CA . LYS C 1 284 ? -28.573 -16.687 111.632 1.00 20.19 264 LYS C CA 1
ATOM 7646 C C . LYS C 1 284 ? -29.046 -16.934 110.224 1.00 24.00 264 LYS C C 1
ATOM 7647 O O . LYS C 1 284 ? -30.229 -17.175 110.047 1.00 19.40 264 LYS C O 1
ATOM 7653 N N . LEU C 1 285 ? -28.204 -16.720 109.223 1.00 18.36 265 LEU C N 1
ATOM 7654 C CA . LEU C 1 285 ? -28.735 -16.841 107.869 1.00 26.81 265 LEU C CA 1
ATOM 7655 C C . LEU C 1 285 ? -29.170 -18.239 107.463 1.00 24.29 265 LEU C C 1
ATOM 7656 O O . LEU C 1 285 ? -29.816 -18.447 106.454 1.00 21.91 265 LEU C O 1
ATOM 7661 N N . ALA C 1 286 ? -28.740 -19.221 108.233 1.00 30.66 266 ALA C N 1
ATOM 7662 C CA . ALA C 1 286 ? -29.092 -20.599 107.984 1.00 22.17 266 ALA C CA 1
ATOM 7663 C C . ALA C 1 286 ? -30.618 -20.716 107.991 1.00 22.18 266 ALA C C 1
ATOM 7664 O O . ALA C 1 286 ? -31.190 -21.508 107.241 1.00 37.82 266 ALA C O 1
ATOM 7666 N N . ARG C 1 287 ? -31.289 -19.883 108.777 1.00 18.88 267 ARG C N 1
ATOM 7667 C CA . ARG C 1 287 ? -32.746 -19.910 108.744 1.00 25.19 267 ARG C CA 1
ATOM 7668 C C . ARG C 1 287 ? -33.329 -19.678 107.336 1.00 34.29 267 ARG C C 1
ATOM 7669 O O . ARG C 1 287 ? -34.468 -20.031 107.071 1.00 31.00 267 ARG C O 1
ATOM 7677 N N . LEU C 1 288 ? -32.611 -18.980 106.466 1.00 22.29 268 LEU C N 1
ATOM 7678 C CA . LEU C 1 288 ? -33.097 -18.659 105.132 1.00 16.87 268 LEU C CA 1
ATOM 7679 C C . LEU C 1 288 ? -32.661 -19.738 104.129 1.00 23.96 268 LEU C C 1
ATOM 7680 O O . LEU C 1 288 ? -33.026 -19.723 102.939 1.00 22.13 268 LEU C O 1
ATOM 7685 N N . GLY C 1 289 ? -31.848 -20.675 104.588 1.00 17.46 269 GLY C N 1
ATOM 7686 C CA . GLY C 1 289 ? -31.444 -21.744 103.679 1.00 19.20 269 GLY C CA 1
ATOM 7687 C C . GLY C 1 289 ? -30.931 -21.323 102.308 1.00 27.19 269 GLY C C 1
ATOM 7688 O O . GLY C 1 289 ? -30.132 -20.416 102.212 1.00 26.01 269 GLY C O 1
ATOM 7689 N N . ASN C 1 290 ? -31.339 -22.019 101.247 1.00 20.86 270 ASN C N 1
ATOM 7690 C CA . ASN C 1 290 ? -30.847 -21.699 99.922 1.00 17.31 270 ASN C CA 1
ATOM 7691 C C . ASN C 1 290 ? -31.524 -20.488 99.296 1.00 18.32 270 ASN C C 1
ATOM 7692 O O . ASN C 1 290 ? -31.314 -20.236 98.114 1.00 22.76 270 ASN C O 1
ATOM 7697 N N . ARG C 1 291 ? -32.262 -19.701 100.063 1.00 18.14 271 ARG C N 1
ATOM 7698 C CA . ARG C 1 291 ? -32.872 -18.526 99.492 1.00 17.20 271 ARG C CA 1
ATOM 7699 C C . ARG C 1 291 ? -31.844 -17.388 99.343 1.00 19.52 271 ARG C C 1
ATOM 7700 O O . ARG C 1 291 ? -32.032 -16.413 98.585 1.00 17.95 271 ARG C O 1
ATOM 7708 N N . VAL C 1 292 ? -30.705 -17.546 100.001 1.00 15.57 272 VAL C N 1
ATOM 7709 C CA . VAL C 1 292 ? -29.633 -16.601 99.737 1.00 15.78 272 VAL C CA 1
ATOM 7710 C C . VAL C 1 292 ? -28.375 -17.378 99.604 1.00 21.72 272 VAL C C 1
ATOM 7711 O O . VAL C 1 292 ? -28.300 -18.506 100.089 1.00 21.51 272 VAL C O 1
ATOM 7715 N N . THR C 1 293 ? -27.368 -16.755 98.994 1.00 21.29 273 THR C N 1
ATOM 7716 C CA . THR C 1 293 ? -26.010 -17.325 98.954 1.00 17.52 273 THR C CA 1
ATOM 7717 C C . THR C 1 293 ? -25.077 -16.395 99.781 1.00 20.56 273 THR C C 1
ATOM 7718 O O . THR C 1 293 ? -24.879 -15.209 99.437 1.00 17.49 273 THR C O 1
ATOM 7722 N N . LYS C 1 294 ? -24.589 -16.949 100.896 1.00 16.55 274 LYS C N 1
ATOM 7723 C CA . LYS C 1 294 ? -23.732 -16.210 101.817 1.00 24.54 274 LYS C CA 1
ATOM 7724 C C . LYS C 1 294 ? -22.403 -15.807 101.160 1.00 26.88 274 LYS C C 1
ATOM 7725 O O . LYS C 1 294 ? -21.888 -16.521 100.315 1.00 20.85 274 LYS C O 1
ATOM 7731 N N . PRO C 1 295 ? -21.809 -14.695 101.583 1.00 24.79 275 PRO C N 1
ATOM 7732 C CA . PRO C 1 295 ? -20.548 -14.282 100.958 1.00 23.58 275 PRO C CA 1
ATOM 7733 C C . PRO C 1 295 ? -19.421 -15.329 101.164 1.00 38.01 275 PRO C C 1
ATOM 7734 O O . PRO C 1 295 ? -19.043 -15.697 102.270 1.00 20.50 275 PRO C O 1
ATOM 7738 N N . HIS C 1 296 ? -18.843 -15.802 100.075 1.00 18.91 276 HIS C N 1
ATOM 7739 C CA . HIS C 1 296 ? -17.719 -16.722 100.165 1.00 17.53 276 HIS C CA 1
ATOM 7740 C C . HIS C 1 296 ? -16.521 -15.951 100.737 1.00 20.47 276 HIS C C 1
ATOM 7741 O O . HIS C 1 296 ? -16.249 -14.792 100.344 1.00 19.60 276 HIS C O 1
ATOM 7748 N N . VAL C 1 297 ? -15.801 -16.567 101.675 1.00 18.26 277 VAL C N 1
ATOM 7749 C CA . VAL C 1 297 ? -14.606 -15.910 102.236 1.00 20.18 277 VAL C CA 1
ATOM 7750 C C . VAL C 1 297 ? -13.286 -16.625 101.868 1.00 28.82 277 VAL C C 1
ATOM 7751 O O . VAL C 1 297 ? -13.032 -17.726 102.381 1.00 20.68 277 VAL C O 1
ATOM 7755 N N . ALA C 1 298 ? -12.468 -16.020 100.994 1.00 19.72 278 ALA C N 1
ATOM 7756 C CA . ALA C 1 298 ? -11.162 -16.616 100.616 1.00 21.01 278 ALA C CA 1
ATOM 7757 C C . ALA C 1 298 ? -10.258 -16.764 101.836 1.00 21.30 278 ALA C C 1
ATOM 7758 O O . ALA C 1 298 ? -10.202 -15.855 102.690 1.00 21.91 278 ALA C O 1
ATOM 7760 N N . LEU C 1 299 ? -9.518 -17.872 101.910 1.00 20.75 279 LEU C N 1
ATOM 7761 C CA . LEU C 1 299 ? -8.685 -18.026 103.089 1.00 19.89 279 LEU C CA 1
ATOM 7762 C C . LEU C 1 299 ? -7.375 -17.319 102.903 1.00 33.42 279 LEU C C 1
ATOM 7763 O O . LEU C 1 299 ? -6.413 -17.647 103.565 1.00 32.97 279 LEU C O 1
ATOM 7768 N N . THR C 1 300 ? -7.331 -16.348 102.009 1.00 22.84 280 THR C N 1
ATOM 7769 C CA . THR C 1 300 ? -6.086 -15.643 101.766 1.00 17.66 280 THR C CA 1
ATOM 7770 C C . THR C 1 300 ? -5.657 -14.624 102.822 1.00 20.06 280 THR C C 1
ATOM 7771 O O . THR C 1 300 ? -4.488 -14.224 102.871 1.00 26.21 280 THR C O 1
ATOM 7775 N N . GLY C 1 301 ? -6.569 -14.193 103.684 1.00 20.74 281 GLY C N 1
ATOM 7776 C CA . GLY C 1 301 ? -6.206 -13.245 104.733 1.00 19.14 281 GLY C CA 1
ATOM 7777 C C . GLY C 1 301 ? -7.533 -12.742 105.314 1.00 20.73 281 GLY C C 1
ATOM 7778 O O . GLY C 1 301 ? -8.592 -13.325 105.101 1.00 24.02 281 GLY C O 1
ATOM 7779 N N . ARG C 1 302 ? -7.499 -11.622 106.011 1.00 18.97 282 ARG C N 1
ATOM 7780 C CA . ARG C 1 302 ? -8.696 -11.131 106.653 1.00 18.09 282 ARG C CA 1
ATOM 7781 C C . ARG C 1 302 ? -9.609 -10.397 105.673 1.00 25.02 282 ARG C C 1
ATOM 7782 O O . ARG C 1 302 ? -9.132 -9.524 104.936 1.00 18.14 282 ARG C O 1
ATOM 7790 N N . HIS C 1 303 ? -10.898 -10.746 105.689 1.00 17.11 283 HIS C N 1
ATOM 7791 C CA . HIS C 1 303 ? -11.916 -10.061 104.897 1.00 12.53 283 HIS C CA 1
ATOM 7792 C C . HIS C 1 303 ? -12.578 -9.159 105.935 1.00 20.19 283 HIS C C 1
ATOM 7793 O O . HIS C 1 303 ? -13.139 -9.618 106.933 1.00 18.66 283 HIS C O 1
ATOM 7800 N N . VAL C 1 304 ? -12.458 -7.852 105.754 1.00 17.64 284 VAL C N 1
ATOM 7801 C CA . VAL C 1 304 ? -13.041 -6.912 106.685 1.00 15.45 284 VAL C CA 1
ATOM 7802 C C . VAL C 1 304 ? -14.538 -6.680 106.616 1.00 16.42 284 VAL C C 1
ATOM 7803 O O . VAL C 1 304 ? -15.089 -6.029 107.489 1.00 16.63 284 VAL C O 1
ATOM 7807 N N . PHE C 1 305 ? -15.197 -7.194 105.586 1.00 20.14 285 PHE C N 1
ATOM 7808 C CA . PHE C 1 305 ? -16.639 -7.031 105.578 1.00 16.48 285 PHE C CA 1
ATOM 7809 C C . PHE C 1 305 ? -17.116 -5.571 105.668 1.00 28.61 285 PHE C C 1
ATOM 7810 O O . PHE C 1 305 ? -17.937 -5.208 106.548 1.00 17.96 285 PHE C O 1
ATOM 7818 N N . TRP C 1 306 ? -16.640 -4.725 104.748 1.00 16.43 286 TRP C N 1
ATOM 7819 C CA . TRP C 1 306 ? -17.181 -3.371 104.739 1.00 19.18 286 TRP C CA 1
ATOM 7820 C C . TRP C 1 306 ? -18.731 -3.563 104.603 1.00 13.99 286 TRP C C 1
ATOM 7821 O O . TRP C 1 306 ? -19.530 -2.913 105.257 1.00 15.65 286 TRP C O 1
ATOM 7832 N N . MET C 1 307 ? -19.149 -4.485 103.733 1.00 14.66 287 MET C N 1
ATOM 7833 C CA . MET C 1 307 ? -20.573 -4.871 103.555 1.00 16.96 287 MET C CA 1
ATOM 7834 C C . MET C 1 307 ? -20.671 -6.409 103.518 1.00 17.52 287 MET C C 1
ATOM 7835 O O . MET C 1 307 ? -19.833 -7.097 102.891 1.00 19.19 287 MET C O 1
ATOM 7840 N N . TYR C 1 308 ? -21.714 -6.937 104.165 1.00 16.59 288 TYR C N 1
ATOM 7841 C CA . TYR C 1 308 ? -21.990 -8.385 104.132 1.00 14.00 288 TYR C CA 1
ATOM 7842 C C . TYR C 1 308 ? -22.934 -8.557 102.949 1.00 12.12 288 TYR C C 1
ATOM 7843 O O . TYR C 1 308 ? -24.074 -8.059 103.001 1.00 17.12 288 TYR C O 1
ATOM 7852 N N . THR C 1 309 ? -22.447 -9.220 101.905 1.00 12.91 289 THR C N 1
ATOM 7853 C CA . THR C 1 309 ? -23.095 -9.264 100.606 1.00 13.93 289 THR C CA 1
ATOM 7854 C C . THR C 1 309 ? -23.601 -10.599 100.201 1.00 17.26 289 THR C C 1
ATOM 7855 O O . THR C 1 309 ? -22.824 -11.521 100.059 1.00 17.47 289 THR C O 1
ATOM 7859 N N . VAL C 1 310 ? -24.913 -10.749 100.067 1.00 17.23 290 VAL C N 1
ATOM 7860 C CA . VAL C 1 310 ? -25.385 -12.068 99.645 1.00 15.46 290 VAL C CA 1
ATOM 7861 C C . VAL C 1 310 ? -25.785 -12.018 98.162 1.00 23.64 290 VAL C C 1
ATOM 7862 O O . VAL C 1 310 ? -26.005 -10.923 97.645 1.00 16.92 290 VAL C O 1
ATOM 7866 N N . ARG C 1 311 ? -25.934 -13.168 97.488 1.00 21.39 291 ARG C N 1
ATOM 7867 C CA . ARG C 1 311 ? -26.512 -13.229 96.117 1.00 14.64 291 ARG C CA 1
ATOM 7868 C C . ARG C 1 311 ? -27.863 -13.962 96.302 1.00 16.46 291 ARG C C 1
ATOM 7869 O O . ARG C 1 311 ? -27.967 -15.048 96.873 1.00 16.40 291 ARG C O 1
ATOM 7877 N N . LEU C 1 312 ? -28.929 -13.303 95.903 1.00 20.83 292 LEU C N 1
ATOM 7878 C CA . LEU C 1 312 ? -30.253 -13.907 96.040 1.00 24.24 292 LEU C CA 1
ATOM 7879 C C . LEU C 1 312 ? -30.335 -15.262 95.400 1.00 19.64 292 LEU C C 1
ATOM 7880 O O . LEU C 1 312 ? -29.741 -15.513 94.362 1.00 21.18 292 LEU C O 1
ATOM 7885 N N . GLY C 1 313 ? -31.112 -16.134 96.020 1.00 23.10 293 GLY C N 1
ATOM 7886 C CA . GLY C 1 313 ? -31.277 -17.476 95.485 1.00 23.84 293 GLY C CA 1
ATOM 7887 C C . GLY C 1 313 ? -31.829 -17.437 94.054 1.00 18.85 293 GLY C C 1
ATOM 7888 O O . GLY C 1 313 ? -32.768 -16.704 93.732 1.00 26.28 293 GLY C O 1
ATOM 7889 N N . GLU C 1 314 ? -31.243 -18.254 93.189 1.00 34.71 294 GLU C N 1
ATOM 7890 C CA . GLU C 1 314 ? -31.711 -18.240 91.809 1.00 46.73 294 GLU C CA 1
ATOM 7891 C C . GLU C 1 314 ? -33.203 -18.624 91.775 1.00 100.00 294 GLU C C 1
ATOM 7892 O O . GLU C 1 314 ? -33.989 -17.947 91.075 1.00 54.37 294 GLU C O 1
ATOM 7898 N N . GLY C 1 315 ? -33.548 -19.632 92.599 1.00 41.41 295 GLY C N 1
ATOM 7899 C CA . GLY C 1 315 ? -34.880 -20.224 92.803 1.00 34.02 295 GLY C CA 1
ATOM 7900 C C . GLY C 1 315 ? -36.058 -19.299 93.162 1.00 35.01 295 GLY C C 1
ATOM 7901 O O . GLY C 1 315 ? -37.229 -19.622 92.942 1.00 30.67 295 GLY C O 1
ATOM 7902 N N . LEU C 1 316 ? -35.767 -18.134 93.724 1.00 25.46 296 LEU C N 1
ATOM 7903 C CA . LEU C 1 316 ? -36.799 -17.171 94.144 1.00 28.74 296 LEU C CA 1
ATOM 7904 C C . LEU C 1 316 ? -37.646 -16.632 93.001 1.00 31.63 296 LEU C C 1
ATOM 7905 O O . LEU C 1 316 ? -37.211 -16.617 91.851 1.00 37.96 296 LEU C O 1
ATOM 7910 N N . SER C 1 317 ? -38.812 -16.096 93.328 1.00 24.98 297 SER C N 1
ATOM 7911 C CA . SER C 1 317 ? -39.637 -15.565 92.262 1.00 30.85 297 SER C CA 1
ATOM 7912 C C . SER C 1 317 ? -39.520 -14.050 92.220 1.00 31.18 297 SER C C 1
ATOM 7913 O O . SER C 1 317 ? -39.799 -13.423 91.210 1.00 31.85 297 SER C O 1
ATOM 7916 N N . THR C 1 318 ? -39.168 -13.458 93.349 1.00 24.34 298 THR C N 1
ATOM 7917 C CA . THR C 1 318 ? -39.048 -12.000 93.459 1.00 23.75 298 THR C CA 1
ATOM 7918 C C . THR C 1 318 ? -37.738 -11.513 92.823 1.00 21.29 298 THR C C 1
ATOM 7919 O O . THR C 1 318 ? -36.894 -12.334 92.461 1.00 23.50 298 THR C O 1
ATOM 7923 N N . THR C 1 319 ? -37.582 -10.203 92.655 1.00 18.33 299 THR C N 1
ATOM 7924 C CA . THR C 1 319 ? -36.359 -9.669 92.054 1.00 18.39 299 THR C CA 1
ATOM 7925 C C . THR C 1 319 ? -35.569 -8.915 93.119 1.00 19.73 299 THR C C 1
ATOM 7926 O O . THR C 1 319 ? -36.107 -8.505 94.161 1.00 21.32 299 THR C O 1
ATOM 7930 N N . ARG C 1 320 ? -34.277 -8.782 92.838 1.00 19.05 300 ARG C N 1
ATOM 7931 C CA . ARG C 1 320 ? -33.402 -8.065 93.757 1.00 20.64 300 ARG C CA 1
ATOM 7932 C C . ARG C 1 320 ? -33.983 -6.674 94.098 1.00 19.30 300 ARG C C 1
ATOM 7933 O O . ARG C 1 320 ? -34.053 -6.278 95.259 1.00 18.69 300 ARG C O 1
ATOM 7941 N N . ASP C 1 321 ? -34.367 -5.866 93.109 1.00 17.91 301 ASP C N 1
ATOM 7942 C CA . ASP C 1 321 ? -34.819 -4.524 93.459 1.00 18.26 301 ASP C CA 1
ATOM 7943 C C . ASP C 1 321 ? -36.146 -4.536 94.200 1.00 19.56 301 ASP C C 1
ATOM 7944 O O . ASP C 1 321 ? -36.415 -3.653 95.022 1.00 20.72 301 ASP C O 1
ATOM 7949 N N . GLN C 1 322 ? -36.977 -5.529 93.913 1.00 18.82 302 GLN C N 1
ATOM 7950 C CA . GLN C 1 322 ? -38.210 -5.606 94.700 1.00 18.13 302 GLN C CA 1
ATOM 7951 C C . GLN C 1 322 ? -37.829 -5.954 96.172 1.00 25.41 302 GLN C C 1
ATOM 7952 O O . GLN C 1 322 ? -38.404 -5.425 97.128 1.00 24.73 302 GLN C O 1
ATOM 7958 N N . VAL C 1 323 ? -36.852 -6.839 96.389 1.00 19.57 303 VAL C N 1
ATOM 7959 C CA . VAL C 1 323 ? -36.509 -7.134 97.784 1.00 18.56 303 VAL C CA 1
ATOM 7960 C C . VAL C 1 323 ? -36.038 -5.802 98.421 1.00 26.40 303 VAL C C 1
ATOM 7961 O O . VAL C 1 323 ? -36.438 -5.439 99.542 1.00 18.90 303 VAL C O 1
ATOM 7965 N N . ILE C 1 324 ? -35.182 -5.051 97.715 1.00 18.77 304 ILE C N 1
ATOM 7966 C CA . ILE C 1 324 ? -34.698 -3.833 98.335 1.00 17.48 304 ILE C CA 1
ATOM 7967 C C . ILE C 1 324 ? -35.890 -3.011 98.700 1.00 25.87 304 ILE C C 1
ATOM 7968 O O . ILE C 1 324 ? -35.923 -2.374 99.750 1.00 22.58 304 ILE C O 1
ATOM 7973 N N . LYS C 1 325 ? -36.855 -2.940 97.794 1.00 27.00 305 LYS C N 1
ATOM 7974 C CA . LYS C 1 325 ? -38.014 -2.098 98.128 1.00 21.88 305 LYS C CA 1
ATOM 7975 C C . LYS C 1 325 ? -38.767 -2.657 99.342 1.00 22.06 305 LYS C C 1
ATOM 7976 O O . LYS C 1 325 ? -39.206 -1.919 100.199 1.00 21.24 305 LYS C O 1
ATOM 7982 N N . ASP C 1 326 ? -38.931 -3.973 99.383 1.00 25.84 306 ASP C N 1
ATOM 7983 C CA . ASP C 1 326 ? -39.701 -4.581 100.447 1.00 19.33 306 ASP C CA 1
ATOM 7984 C C . ASP C 1 326 ? -39.006 -4.421 101.772 1.00 26.64 306 ASP C C 1
ATOM 7985 O O . ASP C 1 326 ? -39.644 -4.223 102.789 1.00 20.86 306 ASP C O 1
ATOM 7990 N N . LEU C 1 327 ? -37.683 -4.500 101.771 1.00 17.61 307 LEU C N 1
ATOM 7991 C CA . LEU C 1 327 ? -37.023 -4.298 103.054 1.00 17.20 307 LEU C CA 1
ATOM 7992 C C . LEU C 1 327 ? -37.172 -2.870 103.561 1.00 21.74 307 LEU C C 1
ATOM 7993 O O . LEU C 1 327 ? -37.293 -2.622 104.760 1.00 23.36 307 LEU C O 1
ATOM 7998 N N . ASP C 1 328 ? -37.089 -1.924 102.629 1.00 24.18 308 ASP C N 1
ATOM 7999 C CA . ASP C 1 328 ? -37.177 -0.524 102.985 1.00 23.78 308 ASP C CA 1
ATOM 8000 C C . ASP C 1 328 ? -38.527 -0.266 103.642 1.00 23.74 308 ASP C C 1
ATOM 8001 O O . ASP C 1 328 ? -38.650 0.448 104.625 1.00 25.26 308 ASP C O 1
ATOM 8006 N N . ALA C 1 329 ? -39.562 -0.818 103.038 1.00 25.13 309 ALA C N 1
ATOM 8007 C CA . ALA C 1 329 ? -40.904 -0.677 103.591 1.00 19.98 309 ALA C CA 1
ATOM 8008 C C . ALA C 1 329 ? -40.854 -1.277 105.003 1.00 37.86 309 ALA C C 1
ATOM 8009 O O . ALA C 1 329 ? -41.611 -0.858 105.851 1.00 30.65 309 ALA C O 1
ATOM 8011 N N . LEU C 1 330 ? -39.973 -2.240 105.285 1.00 21.23 310 LEU C N 1
ATOM 8012 C CA . LEU C 1 330 ? -39.862 -2.779 106.646 1.00 17.75 310 LEU C CA 1
ATOM 8013 C C . LEU C 1 330 ? -38.898 -2.049 107.605 1.00 32.46 310 LEU C C 1
ATOM 8014 O O . LEU C 1 330 ? -38.577 -2.574 108.686 1.00 25.62 310 LEU C O 1
ATOM 8019 N N . GLY C 1 331 ? -38.439 -0.858 107.191 1.00 24.32 311 GLY C N 1
ATOM 8020 C CA . GLY C 1 331 ? -37.525 0.030 107.938 1.00 19.99 311 GLY C CA 1
ATOM 8021 C C . GLY C 1 331 ? -36.047 -0.360 107.860 1.00 20.69 311 GLY C C 1
ATOM 8022 O O . GLY C 1 331 ? -35.246 0.015 108.715 1.00 24.34 311 GLY C O 1
ATOM 8023 N N . ILE C 1 332 ? -35.713 -1.139 106.835 1.00 24.01 312 ILE C N 1
ATOM 8024 C CA . ILE C 1 332 ? -34.372 -1.650 106.642 1.00 21.92 312 ILE C CA 1
ATOM 8025 C C . ILE C 1 332 ? -33.776 -1.186 105.315 1.00 19.65 312 ILE C C 1
ATOM 8026 O O . ILE C 1 332 ? -34.311 -1.485 104.222 1.00 24.00 312 ILE C O 1
ATOM 8031 N N . GLU C 1 333 ? -32.661 -0.466 105.443 1.00 21.68 313 GLU C N 1
ATOM 8032 C CA . GLU C 1 333 ? -31.929 0.065 104.287 1.00 22.53 313 GLU C CA 1
ATOM 8033 C C . GLU C 1 333 ? -30.978 -0.984 103.781 1.00 20.65 313 GLU C C 1
ATOM 8034 O O . GLU C 1 333 ? -30.424 -1.744 104.547 1.00 22.07 313 GLU C O 1
ATOM 8040 N N . SER C 1 334 ? -30.830 -1.046 102.466 1.00 19.30 314 SER C N 1
ATOM 8041 C CA . SER C 1 334 ? -29.898 -1.992 101.861 1.00 22.30 314 SER C CA 1
ATOM 8042 C C . SER C 1 334 ? -29.439 -1.377 100.522 1.00 15.51 314 SER C C 1
ATOM 8043 O O . SER C 1 334 ? -29.930 -0.315 100.101 1.00 16.52 314 SER C O 1
ATOM 8046 N N . ARG C 1 335 ? -28.475 -2.017 99.870 1.00 16.09 315 ARG C N 1
ATOM 8047 C CA . ARG C 1 335 ? -27.974 -1.474 98.594 1.00 18.21 315 ARG C CA 1
ATOM 8048 C C . ARG C 1 335 ? -27.783 -2.644 97.647 1.00 17.68 315 ARG C C 1
ATOM 8049 O O . ARG C 1 335 ? -27.504 -3.783 98.063 1.00 21.20 315 ARG C O 1
ATOM 8057 N N . PRO C 1 336 ? -27.815 -2.312 96.366 1.00 14.58 316 PRO C N 1
ATOM 8058 C CA . PRO C 1 336 ? -27.631 -3.325 95.364 1.00 17.44 316 PRO C CA 1
ATOM 8059 C C . PRO C 1 336 ? -26.145 -3.503 95.057 1.00 20.64 316 PRO C C 1
ATOM 8060 O O . PRO C 1 336 ? -25.370 -2.540 95.173 1.00 19.30 316 PRO C O 1
ATOM 8064 N N . VAL C 1 337 ? -25.767 -4.717 94.646 1.00 15.88 317 VAL C N 1
ATOM 8065 C CA . VAL C 1 337 ? -24.408 -4.921 94.142 1.00 16.24 317 VAL C CA 1
ATOM 8066 C C . VAL C 1 337 ? -24.377 -4.034 92.868 1.00 24.76 317 VAL C C 1
ATOM 8067 O O . VAL C 1 337 ? -25.384 -3.848 92.175 1.00 18.05 317 VAL C O 1
ATOM 8071 N N . PHE C 1 338 ? -23.256 -3.379 92.608 1.00 19.68 318 PHE C N 1
ATOM 8072 C CA . PHE C 1 338 ? -23.182 -2.434 91.483 1.00 19.77 318 PHE C CA 1
ATOM 8073 C C . PHE C 1 338 ? -23.708 -2.907 90.136 1.00 16.58 318 PHE C C 1
ATOM 8074 O O . PHE C 1 338 ? -23.511 -4.071 89.739 1.00 14.86 318 PHE C O 1
ATOM 8082 N N . HIS C 1 339 ? -24.274 -1.943 89.398 1.00 15.84 319 HIS C N 1
ATOM 8083 C CA . HIS C 1 339 ? -24.606 -2.202 88.000 1.00 16.27 319 HIS C CA 1
ATOM 8084 C C . HIS C 1 339 ? -23.240 -2.153 87.317 1.00 14.34 319 HIS C C 1
ATOM 8085 O O . HIS C 1 339 ? -22.457 -1.221 87.503 1.00 14.71 319 HIS C O 1
ATOM 8092 N N . PRO C 1 340 ? -22.885 -3.188 86.578 1.00 16.80 320 PRO C N 1
ATOM 8093 C CA . PRO C 1 340 ? -21.574 -3.154 85.938 1.00 16.93 320 PRO C CA 1
ATOM 8094 C C . PRO C 1 340 ? -21.435 -1.965 84.967 1.00 16.63 320 PRO C C 1
ATOM 8095 O O . PRO C 1 340 ? -22.392 -1.460 84.371 1.00 16.75 320 PRO C O 1
ATOM 8099 N N . MET C 1 341 ? -20.203 -1.481 84.881 1.00 16.16 321 MET C N 1
ATOM 8100 C CA . MET C 1 341 ? -19.880 -0.344 84.016 1.00 13.06 321 MET C CA 1
ATOM 8101 C C . MET C 1 341 ? -20.491 -0.530 82.631 1.00 14.37 321 MET C C 1
ATOM 8102 O O . MET C 1 341 ? -21.055 0.411 82.099 1.00 15.27 321 MET C O 1
ATOM 8107 N N . HIS C 1 342 ? -20.301 -1.698 82.033 1.00 13.28 322 HIS C N 1
ATOM 8108 C CA . HIS C 1 342 ? -20.679 -1.863 80.629 1.00 11.95 322 HIS C CA 1
ATOM 8109 C C . HIS C 1 342 ? -22.167 -1.857 80.294 1.00 29.82 322 HIS C C 1
ATOM 8110 O O . HIS C 1 342 ? -22.590 -1.896 79.119 1.00 18.60 322 HIS C O 1
ATOM 8117 N N . ILE C 1 343 ? -22.980 -1.825 81.338 1.00 18.33 323 ILE C N 1
ATOM 8118 C CA . ILE C 1 343 ? -24.415 -1.780 81.056 1.00 25.72 323 ILE C CA 1
ATOM 8119 C C . ILE C 1 343 ? -24.969 -0.365 81.254 1.00 23.80 323 ILE C C 1
ATOM 8120 O O . ILE C 1 343 ? -26.154 -0.135 81.047 1.00 18.20 323 ILE C O 1
ATOM 8125 N N . MET C 1 344 ? -24.145 0.588 81.677 1.00 15.41 324 MET C N 1
ATOM 8126 C CA . MET C 1 344 ? -24.647 1.947 81.926 1.00 15.45 324 MET C CA 1
ATOM 8127 C C . MET C 1 344 ? -24.168 2.883 80.815 1.00 17.30 324 MET C C 1
ATOM 8128 O O . MET C 1 344 ? -23.172 2.587 80.138 1.00 16.78 324 MET C O 1
ATOM 8133 N N . PRO C 1 345 ? -24.869 4.005 80.633 1.00 17.15 325 PRO C N 1
ATOM 8134 C CA . PRO C 1 345 ? -24.558 4.836 79.496 1.00 14.66 325 PRO C CA 1
ATOM 8135 C C . PRO C 1 345 ? -23.114 5.251 79.259 1.00 19.27 325 PRO C C 1
ATOM 8136 O O . PRO C 1 345 ? -22.639 5.154 78.147 1.00 16.71 325 PRO C O 1
ATOM 8140 N N . PRO C 1 346 ? -22.402 5.673 80.300 1.00 18.46 326 PRO C N 1
ATOM 8141 C CA . PRO C 1 346 ? -21.027 6.137 80.084 1.00 20.73 326 PRO C CA 1
ATOM 8142 C C . PRO C 1 346 ? -20.042 5.095 79.551 1.00 13.82 326 PRO C C 1
ATOM 8143 O O . PRO C 1 346 ? -19.049 5.426 78.922 1.00 16.81 326 PRO C O 1
ATOM 8147 N N . TYR C 1 347 ? -20.293 3.817 79.815 1.00 16.12 327 TYR C N 1
ATOM 8148 C CA . TYR C 1 347 ? -19.352 2.789 79.448 1.00 17.57 327 TYR C CA 1
ATOM 8149 C C . TYR C 1 347 ? -19.920 1.668 78.628 1.00 15.10 327 TYR C C 1
ATOM 8150 O O . TYR C 1 347 ? -19.265 0.644 78.401 1.00 15.17 327 TYR C O 1
ATOM 8159 N N . ALA C 1 348 ? -21.137 1.865 78.157 1.00 16.24 328 ALA C N 1
ATOM 8160 C CA . ALA C 1 348 ? -21.725 0.806 77.330 1.00 20.35 328 ALA C CA 1
ATOM 8161 C C . ALA C 1 348 ? -20.848 0.539 76.117 1.00 18.97 328 ALA C C 1
ATOM 8162 O O . ALA C 1 348 ? -20.809 -0.581 75.578 1.00 19.37 328 ALA C O 1
ATOM 8164 N N . HIS C 1 349 ? -20.110 1.559 75.678 1.00 16.90 329 HIS C N 1
ATOM 8165 C CA . HIS C 1 349 ? -19.267 1.298 74.502 1.00 20.31 329 HIS C CA 1
ATOM 8166 C C . HIS C 1 349 ? -18.094 0.369 74.797 1.00 24.39 329 HIS C C 1
ATOM 8167 O O . HIS C 1 349 ? -17.378 -0.083 73.903 1.00 22.55 329 HIS C O 1
ATOM 8174 N N . LEU C 1 350 ? -17.887 0.054 76.063 1.00 17.95 330 LEU C N 1
ATOM 8175 C CA . LEU C 1 350 ? -16.762 -0.805 76.347 1.00 17.51 330 LEU C CA 1
ATOM 8176 C C . LEU C 1 350 ? -17.283 -2.223 76.624 1.00 33.45 330 LEU C C 1
ATOM 8177 O O . LEU C 1 350 ? -16.519 -3.083 77.089 1.00 15.44 330 LEU C O 1
ATOM 8182 N N . ALA C 1 351 ? -18.559 -2.493 76.350 1.00 17.29 331 ALA C N 1
ATOM 8183 C CA . ALA C 1 351 ? -19.049 -3.858 76.557 1.00 15.46 331 ALA C CA 1
ATOM 8184 C C . ALA C 1 351 ? -18.345 -4.929 75.710 1.00 20.11 331 ALA C C 1
ATOM 8185 O O . ALA C 1 351 ? -17.837 -4.666 74.595 1.00 20.51 331 ALA C O 1
ATOM 8187 N N . THR C 1 352 ? -18.269 -6.142 76.262 1.00 16.44 332 THR C N 1
ATOM 8188 C CA . THR C 1 352 ? -17.708 -7.259 75.524 1.00 17.11 332 THR C CA 1
ATOM 8189 C C . THR C 1 352 ? -18.601 -8.413 75.922 1.00 17.33 332 THR C C 1
ATOM 8190 O O . THR C 1 352 ? -19.460 -8.288 76.798 1.00 19.86 332 THR C O 1
ATOM 8194 N N . ASP C 1 353 ? -18.426 -9.540 75.242 1.00 17.69 333 ASP C N 1
ATOM 8195 C CA . ASP C 1 353 ? -19.261 -10.687 75.581 1.00 28.95 333 ASP C CA 1
ATOM 8196 C C . ASP C 1 353 ? -18.638 -11.495 76.700 1.00 22.27 333 ASP C C 1
ATOM 8197 O O . ASP C 1 353 ? -19.041 -12.634 76.913 1.00 24.33 333 ASP C O 1
ATOM 8202 N N . ASP C 1 354 ? -17.639 -10.966 77.386 1.00 18.25 334 ASP C N 1
ATOM 8203 C CA . ASP C 1 354 ? -17.071 -11.803 78.438 1.00 15.45 334 ASP C CA 1
ATOM 8204 C C . ASP C 1 354 ? -17.115 -11.106 79.790 1.00 20.19 334 ASP C C 1
ATOM 8205 O O . ASP C 1 354 ? -16.111 -11.053 80.530 1.00 17.25 334 ASP C O 1
ATOM 8210 N N . LEU C 1 355 ? -18.280 -10.549 80.078 1.00 19.93 335 LEU C N 1
ATOM 8211 C CA . LEU C 1 355 ? -18.538 -9.849 81.353 1.00 26.08 335 LEU C CA 1
ATOM 8212 C C . LEU C 1 355 ? -19.837 -10.365 81.973 1.00 18.16 335 LEU C C 1
ATOM 8213 O O . LEU C 1 355 ? -20.560 -9.687 82.691 1.00 19.62 335 LEU C O 1
ATOM 8218 N N . LYS C 1 356 ? -20.067 -11.642 81.729 1.00 16.16 336 LYS C N 1
ATOM 8219 C CA . LYS C 1 356 ? -21.287 -12.276 82.177 1.00 21.09 336 LYS C CA 1
ATOM 8220 C C . LYS C 1 356 ? -21.434 -12.391 83.707 1.00 24.75 336 LYS C C 1
ATOM 8221 O O . LYS C 1 356 ? -22.567 -12.323 84.212 1.00 17.93 336 LYS C O 1
ATOM 8227 N N . ILE C 1 357 ? -20.339 -12.693 84.422 1.00 17.21 337 ILE C N 1
ATOM 8228 C CA . ILE C 1 357 ? -20.419 -12.834 85.893 1.00 18.12 337 ILE C CA 1
ATOM 8229 C C . ILE C 1 357 ? -20.721 -11.478 86.528 1.00 21.79 337 ILE C C 1
ATOM 8230 O O . ILE C 1 357 ? -21.632 -11.336 87.350 1.00 24.63 337 ILE C O 1
ATOM 8235 N N . ALA C 1 358 ? -20.016 -10.449 86.058 1.00 17.23 338 ALA C N 1
ATOM 8236 C CA . ALA C 1 358 ? -20.281 -9.108 86.548 1.00 14.38 338 ALA C CA 1
ATOM 8237 C C . ALA C 1 358 ? -21.773 -8.881 86.348 1.00 20.66 338 ALA C C 1
ATOM 8238 O O . ALA C 1 358 ? -22.424 -8.356 87.242 1.00 17.31 338 ALA C O 1
ATOM 8240 N N . GLU C 1 359 ? -22.313 -9.213 85.162 1.00 18.37 339 GLU C N 1
ATOM 8241 C CA . GLU C 1 359 ? -23.753 -8.977 84.980 1.00 12.34 339 GLU C CA 1
ATOM 8242 C C . GLU C 1 359 ? -24.656 -9.732 85.960 1.00 17.42 339 GLU C C 1
ATOM 8243 O O . GLU C 1 359 ? -25.631 -9.150 86.468 1.00 19.77 339 GLU C O 1
ATOM 8249 N N . ALA C 1 360 ? -24.354 -11.019 86.172 1.00 14.79 340 ALA C N 1
ATOM 8250 C CA . ALA C 1 360 ? -25.149 -11.911 87.009 1.00 16.62 340 ALA C CA 1
ATOM 8251 C C . ALA C 1 360 ? -25.133 -11.374 88.437 1.00 16.34 340 ALA C C 1
ATOM 8252 O O . ALA C 1 360 ? -26.169 -11.267 89.112 1.00 20.20 340 ALA C O 1
ATOM 8254 N N . CYS C 1 361 ? -23.934 -11.013 88.895 1.00 17.41 341 CYS C N 1
ATOM 8255 C CA . CYS C 1 361 ? -23.803 -10.447 90.246 1.00 23.32 341 CYS C CA 1
ATOM 8256 C C . CYS C 1 361 ? -24.610 -9.146 90.422 1.00 23.30 341 CYS C C 1
ATOM 8257 O O . CYS C 1 361 ? -25.304 -8.912 91.428 1.00 19.70 341 CYS C O 1
ATOM 8260 N N . GLY C 1 362 ? -24.487 -8.238 89.450 1.00 17.42 342 GLY C N 1
ATOM 8261 C CA . GLY C 1 362 ? -25.220 -6.976 89.491 1.00 15.21 342 GLY C CA 1
ATOM 8262 C C . GLY C 1 362 ? -26.724 -7.259 89.518 1.00 21.39 342 GLY C C 1
ATOM 8263 O O . GLY C 1 362 ? -27.480 -6.472 90.085 1.00 18.27 342 GLY C O 1
ATOM 8264 N N . VAL C 1 363 ? -27.177 -8.348 88.894 1.00 17.79 343 VAL C N 1
ATOM 8265 C CA . VAL C 1 363 ? -28.612 -8.672 88.929 1.00 18.75 343 VAL C CA 1
ATOM 8266 C C . VAL C 1 363 ? -29.085 -9.227 90.292 1.00 22.75 343 VAL C C 1
ATOM 8267 O O . VAL C 1 363 ? -30.167 -8.888 90.818 1.00 17.27 343 VAL C O 1
ATOM 8271 N N . ASP C 1 364 ? -28.300 -10.122 90.878 1.00 18.43 344 ASP C N 1
ATOM 8272 C CA . ASP C 1 364 ? -28.794 -10.760 92.121 1.00 28.02 344 ASP C CA 1
ATOM 8273 C C . ASP C 1 364 ? -28.099 -10.362 93.449 1.00 27.31 344 ASP C C 1
ATOM 8274 O O . ASP C 1 364 ? -28.431 -10.905 94.525 1.00 18.60 344 ASP C O 1
ATOM 8279 N N . GLY C 1 365 ? -27.150 -9.421 93.383 1.00 14.49 345 GLY C N 1
ATOM 8280 C CA . GLY C 1 365 ? -26.399 -9.042 94.593 1.00 18.33 345 GLY C CA 1
ATOM 8281 C C . GLY C 1 365 ? -27.066 -7.981 95.482 1.00 17.19 345 GLY C C 1
ATOM 8282 O O . GLY C 1 365 ? -27.670 -7.001 95.017 1.00 16.34 345 GLY C O 1
ATOM 8283 N N . LEU C 1 366 ? -26.909 -8.201 96.791 1.00 15.97 346 LEU C N 1
ATOM 8284 C CA . LEU C 1 366 ? -27.516 -7.363 97.794 1.00 15.25 346 LEU C CA 1
ATOM 8285 C C . LEU C 1 366 ? -26.605 -7.161 99.026 1.00 19.68 346 LEU C C 1
ATOM 8286 O O . LEU C 1 366 ? -26.155 -8.125 99.644 1.00 16.12 346 LEU C O 1
ATOM 8291 N N . ASN C 1 367 ? -26.309 -5.903 99.369 1.00 21.32 347 ASN C N 1
ATOM 8292 C CA . ASN C 1 367 ? -25.478 -5.612 100.543 1.00 19.25 347 ASN C CA 1
ATOM 8293 C C . ASN C 1 367 ? -26.493 -5.425 101.678 1.00 17.16 347 ASN C C 1
ATOM 8294 O O . ASN C 1 367 ? -27.386 -4.548 101.601 1.00 16.60 347 ASN C O 1
ATOM 8299 N N . LEU C 1 368 ? -26.328 -6.226 102.733 1.00 19.03 348 LEU C N 1
ATOM 8300 C CA . LEU C 1 368 ? -27.180 -6.117 103.926 1.00 13.30 348 LEU C CA 1
ATOM 8301 C C . LEU C 1 368 ? -26.548 -5.106 104.901 1.00 18.42 348 LEU C C 1
ATOM 8302 O O . LEU C 1 368 ? -25.322 -4.876 104.886 1.00 17.63 348 LEU C O 1
ATOM 8307 N N . PRO C 1 369 ? -27.395 -4.529 105.759 1.00 21.74 349 PRO C N 1
ATOM 8308 C CA . PRO C 1 369 ? -26.899 -3.575 106.754 1.00 21.55 349 PRO C CA 1
ATOM 8309 C C . PRO C 1 369 ? -25.641 -4.119 107.431 1.00 25.30 349 PRO C C 1
ATOM 8310 O O . PRO C 1 369 ? -25.642 -5.249 107.978 1.00 18.73 349 PRO C O 1
ATOM 8314 N N . THR C 1 370 ? -24.566 -3.330 107.367 1.00 18.54 350 THR C N 1
ATOM 8315 C CA . THR C 1 370 ? -23.318 -3.785 107.963 1.00 16.49 350 THR C CA 1
ATOM 8316 C C . THR C 1 370 ? -22.571 -2.622 108.578 1.00 23.90 350 THR C C 1
ATOM 8317 O O . THR C 1 370 ? -21.995 -1.837 107.827 1.00 22.23 350 THR C O 1
ATOM 8321 N N . HIS C 1 371 ? -22.592 -2.467 109.905 1.00 20.50 351 HIS C N 1
ATOM 8322 C CA . HIS C 1 371 ? -21.867 -1.355 110.527 1.00 17.45 351 HIS C CA 1
ATOM 8323 C C . HIS C 1 371 ? -21.850 -1.650 111.993 1.00 23.40 351 HIS C C 1
ATOM 8324 O O . HIS C 1 371 ? -22.621 -2.480 112.507 1.00 22.93 351 HIS C O 1
ATOM 8331 N N . ALA C 1 372 ? -20.878 -0.980 112.593 1.00 21.58 352 ALA C N 1
ATOM 8332 C CA . ALA C 1 372 ? -20.538 -1.177 113.998 1.00 25.49 352 ALA C CA 1
ATOM 8333 C C . ALA C 1 372 ? -21.624 -0.918 115.005 1.00 22.61 352 ALA C C 1
ATOM 8334 O O . ALA C 1 372 ? -21.545 -1.430 116.107 1.00 34.49 352 ALA C O 1
ATOM 8336 N N . GLY C 1 373 ? -22.653 -0.161 114.652 1.00 24.39 353 GLY C N 1
ATOM 8337 C CA . GLY C 1 373 ? -23.675 0.056 115.652 1.00 20.38 353 GLY C CA 1
ATOM 8338 C C . GLY C 1 373 ? -24.810 -0.936 115.644 1.00 24.70 353 GLY C C 1
ATOM 8339 O O . GLY C 1 373 ? -25.734 -0.719 116.415 1.00 29.31 353 GLY C O 1
ATOM 8340 N N . LEU C 1 374 ? -24.849 -1.925 114.747 1.00 21.27 354 LEU C N 1
ATOM 8341 C CA . LEU C 1 374 ? -25.965 -2.896 114.709 1.00 16.08 354 LEU C CA 1
ATOM 8342 C C . LEU C 1 374 ? -25.872 -3.843 115.886 1.00 20.23 354 LEU C C 1
ATOM 8343 O O . LEU C 1 374 ? -24.779 -4.297 116.252 1.00 23.42 354 LEU C O 1
ATOM 8348 N N . THR C 1 375 ? -27.027 -4.116 116.485 1.00 21.40 355 THR C N 1
ATOM 8349 C CA . THR C 1 375 ? -27.087 -5.022 117.626 1.00 25.84 355 THR C CA 1
ATOM 8350 C C . THR C 1 375 ? -27.550 -6.369 117.159 1.00 21.41 355 THR C C 1
ATOM 8351 O O . THR C 1 375 ? -28.071 -6.551 116.042 1.00 21.53 355 THR C O 1
ATOM 8355 N N . GLU C 1 376 ? -27.394 -7.336 118.047 1.00 21.56 356 GLU C N 1
ATOM 8356 C CA . GLU C 1 376 ? -27.895 -8.650 117.664 1.00 22.55 356 GLU C CA 1
ATOM 8357 C C . GLU C 1 376 ? -29.399 -8.639 117.285 1.00 19.93 356 GLU C C 1
ATOM 8358 O O . GLU C 1 376 ? -29.855 -9.350 116.377 1.00 24.57 356 GLU C O 1
ATOM 8364 N N . ALA C 1 377 ? -30.195 -7.802 117.938 1.00 21.78 357 ALA C N 1
ATOM 8365 C CA . ALA C 1 377 ? -31.609 -7.771 117.562 1.00 28.90 357 ALA C CA 1
ATOM 8366 C C . ALA C 1 377 ? -31.838 -7.146 116.182 1.00 22.37 357 ALA C C 1
ATOM 8367 O O . ALA C 1 377 ? -32.788 -7.481 115.440 1.00 27.72 357 ALA C O 1
ATOM 8369 N N . ASP C 1 378 ? -30.967 -6.196 115.863 1.00 22.67 358 ASP C N 1
ATOM 8370 C CA . ASP C 1 378 ? -31.065 -5.542 114.561 1.00 22.73 358 ASP C CA 1
ATOM 8371 C C . ASP C 1 378 ? -30.948 -6.654 113.528 1.00 20.56 358 ASP C C 1
ATOM 8372 O O . ASP C 1 378 ? -31.704 -6.771 112.575 1.00 24.76 358 ASP C O 1
ATOM 8377 N N . ILE C 1 379 ? -29.943 -7.487 113.716 1.00 18.73 359 ILE C N 1
ATOM 8378 C CA . ILE C 1 379 ? -29.730 -8.556 112.749 1.00 18.69 359 ILE C CA 1
ATOM 8379 C C . ILE C 1 379 ? -30.899 -9.538 112.760 1.00 27.02 359 ILE C C 1
ATOM 8380 O O . ILE C 1 379 ? -31.316 -10.010 111.721 1.00 24.60 359 ILE C O 1
ATOM 8385 N N . ASP C 1 380 ? -31.426 -9.911 113.922 1.00 27.07 360 ASP C N 1
ATOM 8386 C CA . ASP C 1 380 ? -32.533 -10.864 113.918 1.00 19.40 360 ASP C CA 1
ATOM 8387 C C . ASP C 1 380 ? -33.637 -10.235 113.094 1.00 16.01 360 ASP C C 1
ATOM 8388 O O . ASP C 1 380 ? -34.330 -10.913 112.330 1.00 24.21 360 ASP C O 1
ATOM 8393 N N . ARG C 1 381 ? -33.808 -8.938 113.281 1.00 21.77 361 ARG C N 1
ATOM 8394 C CA . ARG C 1 381 ? -34.812 -8.176 112.541 1.00 23.58 361 ARG C CA 1
ATOM 8395 C C . ARG C 1 381 ? -34.555 -8.194 111.026 1.00 32.68 361 ARG C C 1
ATOM 8396 O O . ARG C 1 381 ? -35.455 -8.315 110.222 1.00 20.32 361 ARG C O 1
ATOM 8404 N N . VAL C 1 382 ? -33.304 -8.137 110.599 1.00 24.27 362 VAL C N 1
ATOM 8405 C CA . VAL C 1 382 ? -33.076 -8.166 109.172 1.00 15.11 362 VAL C CA 1
ATOM 8406 C C . VAL C 1 382 ? -33.388 -9.531 108.623 1.00 18.51 362 VAL C C 1
ATOM 8407 O O . VAL C 1 382 ? -33.938 -9.666 107.543 1.00 20.38 362 VAL C O 1
ATOM 8411 N N . ILE C 1 383 ? -33.013 -10.574 109.352 1.00 20.31 363 ILE C N 1
ATOM 8412 C CA . ILE C 1 383 ? -33.198 -11.913 108.836 1.00 19.23 363 ILE C CA 1
ATOM 8413 C C . ILE C 1 383 ? -34.678 -12.220 108.769 1.00 22.54 363 ILE C C 1
ATOM 8414 O O . ILE C 1 383 ? -35.169 -12.881 107.853 1.00 22.06 363 ILE C O 1
ATOM 8419 N N . ALA C 1 384 ? -35.385 -11.731 109.779 1.00 21.40 364 ALA C N 1
ATOM 8420 C CA . ALA C 1 384 ? -36.807 -11.966 109.832 1.00 29.30 364 ALA C CA 1
ATOM 8421 C C . ALA C 1 384 ? -37.413 -11.273 108.616 1.00 24.91 364 ALA C C 1
ATOM 8422 O O . ALA C 1 384 ? -38.273 -11.824 107.929 1.00 21.08 364 ALA C O 1
ATOM 8424 N N . ALA C 1 385 ? -36.999 -10.041 108.370 1.00 20.84 365 ALA C N 1
ATOM 8425 C CA . ALA C 1 385 ? -37.484 -9.320 107.187 1.00 23.56 365 ALA C CA 1
ATOM 8426 C C . ALA C 1 385 ? -37.172 -10.140 105.903 1.00 21.64 365 ALA C C 1
ATOM 8427 O O . ALA C 1 385 ? -38.030 -10.354 105.050 1.00 21.33 365 ALA C O 1
ATOM 8429 N N . LEU C 1 386 ? -35.942 -10.635 105.772 1.00 17.56 366 LEU C N 1
ATOM 8430 C CA . LEU C 1 386 ? -35.550 -11.427 104.623 1.00 24.65 366 LEU C CA 1
ATOM 8431 C C . LEU C 1 386 ? -36.416 -12.679 104.539 1.00 24.32 366 LEU C C 1
ATOM 8432 O O . LEU C 1 386 ? -36.833 -13.094 103.452 1.00 21.88 366 LEU C O 1
ATOM 8437 N N . ASP C 1 387 ? -36.682 -13.313 105.673 1.00 19.54 367 ASP C N 1
ATOM 8438 C CA . ASP C 1 387 ? -37.548 -14.483 105.587 1.00 24.65 367 ASP C CA 1
ATOM 8439 C C . ASP C 1 387 ? -38.929 -14.111 104.948 1.00 20.75 367 ASP C C 1
ATOM 8440 O O . ASP C 1 387 ? -39.488 -14.824 104.111 1.00 24.86 367 ASP C O 1
ATOM 8445 N N . GLN C 1 388 ? -39.464 -12.957 105.337 1.00 19.61 368 GLN C N 1
ATOM 8446 C CA . GLN C 1 388 ? -40.740 -12.546 104.793 1.00 27.67 368 GLN C CA 1
ATOM 8447 C C . GLN C 1 388 ? -40.716 -12.101 103.317 1.00 28.51 368 GLN C C 1
ATOM 8448 O O . GLN C 1 388 ? -41.698 -12.242 102.601 1.00 24.53 368 GLN C O 1
ATOM 8454 N N . VAL C 1 389 ? -39.617 -11.499 102.866 1.00 23.04 369 VAL C N 1
ATOM 8455 C CA . VAL C 1 389 ? -39.527 -10.970 101.490 1.00 25.44 369 VAL C CA 1
ATOM 8456 C C . VAL C 1 389 ? -38.876 -11.815 100.409 1.00 30.13 369 VAL C C 1
ATOM 8457 O O . VAL C 1 389 ? -39.050 -11.490 99.222 1.00 21.62 369 VAL C O 1
ATOM 8461 N N . LEU C 1 390 ? -38.149 -12.858 100.836 1.00 20.46 370 LEU C N 1
ATOM 8462 C CA . LEU C 1 390 ? -37.486 -13.744 99.898 1.00 16.01 370 LEU C CA 1
ATOM 8463 C C . LEU C 1 390 ? -38.442 -14.842 99.500 1.00 36.66 370 LEU C C 1
ATOM 8464 O O . LEU C 1 390 ? -38.407 -15.944 100.029 1.00 29.79 370 LEU C O 1
ATOM 8469 N N . VAL C 1 391 ? -39.257 -14.515 98.506 1.00 21.25 371 VAL C N 1
ATOM 8470 C CA . VAL C 1 391 ? -40.286 -15.395 97.932 1.00 21.55 371 VAL C CA 1
ATOM 8471 C C . VAL C 1 391 ? -40.086 -15.554 96.414 1.00 37.62 371 VAL C C 1
ATOM 8472 O O . VAL C 1 391 ? -40.857 -16.263 95.738 1.00 26.01 371 VAL C O 1
ATOM 8477 N N . PRO D 1 25 ? 5.953 39.183 118.113 1.00 55.73 5 PRO D N 1
ATOM 8478 C CA . PRO D 1 25 ? 5.506 37.909 117.566 1.00 100.00 5 PRO D CA 1
ATOM 8479 C C . PRO D 1 25 ? 5.222 38.046 116.071 1.00 52.39 5 PRO D C 1
ATOM 8480 O O . PRO D 1 25 ? 5.157 39.168 115.546 1.00 52.41 5 PRO D O 1
ATOM 8484 N N . ARG D 1 26 ? 4.991 36.898 115.429 1.00 42.32 6 ARG D N 1
ATOM 8485 C CA . ARG D 1 26 ? 4.708 36.787 113.988 1.00 33.37 6 ARG D CA 1
ATOM 8486 C C . ARG D 1 26 ? 3.361 37.355 113.542 1.00 25.70 6 ARG D C 1
ATOM 8487 O O . ARG D 1 26 ? 2.298 37.095 114.130 1.00 23.95 6 ARG D O 1
ATOM 8495 N N . ILE D 1 27 ? 3.415 38.075 112.437 1.00 23.31 7 ILE D N 1
ATOM 8496 C CA . ILE D 1 27 ? 2.209 38.609 111.817 1.00 28.22 7 ILE D CA 1
ATOM 8497 C C . ILE D 1 27 ? 1.934 37.709 110.589 1.00 20.41 7 ILE D C 1
ATOM 8498 O O . ILE D 1 27 ? 2.821 37.525 109.746 1.00 24.01 7 ILE D O 1
ATOM 8503 N N . SER D 1 28 ? 0.758 37.087 110.547 1.00 18.21 8 SER D N 1
ATOM 8504 C CA . SER D 1 28 ? 0.469 36.243 109.386 1.00 20.70 8 SER D CA 1
ATOM 8505 C C . SER D 1 28 ? -0.162 37.070 108.277 1.00 29.08 8 SER D C 1
ATOM 8506 O O . SER D 1 28 ? -0.810 38.104 108.528 1.00 21.57 8 SER D O 1
ATOM 8509 N N . VAL D 1 29 ? -0.020 36.590 107.049 1.00 18.36 9 VAL D N 1
ATOM 8510 C CA . VAL D 1 29 ? -0.604 37.386 105.990 1.00 16.98 9 VAL D CA 1
ATOM 8511 C C . VAL D 1 29 ? -2.137 37.320 105.945 1.00 34.15 9 VAL D C 1
ATOM 8512 O O . VAL D 1 29 ? -2.801 38.219 105.395 1.00 20.22 9 VAL D O 1
ATOM 8516 N N . ALA D 1 30 ? -2.676 36.249 106.523 1.00 17.63 10 ALA D N 1
ATOM 8517 C CA . ALA D 1 30 ? -4.106 36.016 106.562 1.00 16.42 10 ALA D CA 1
ATOM 8518 C C . ALA D 1 30 ? -4.352 35.067 107.709 1.00 14.42 10 ALA D C 1
ATOM 8519 O O . ALA D 1 30 ? -3.434 34.413 108.167 1.00 21.98 10 ALA D O 1
ATOM 8521 N N . ALA D 1 31 ? -5.605 34.994 108.132 1.00 20.60 11 ALA D N 1
ATOM 8522 C CA . ALA D 1 31 ? -6.068 34.096 109.197 1.00 22.29 11 ALA D CA 1
ATOM 8523 C C . ALA D 1 31 ? -7.562 34.222 109.226 1.00 27.69 11 ALA D C 1
ATOM 8524 O O . ALA D 1 31 ? -8.048 35.326 109.016 1.00 24.55 11 ALA D O 1
ATOM 8526 N N . PRO D 1 32 ? -8.272 33.158 109.587 1.00 22.10 12 PRO D N 1
ATOM 8527 C CA . PRO D 1 32 ? -9.726 33.208 109.702 1.00 20.73 12 PRO D CA 1
ATOM 8528 C C . PRO D 1 32 ? -10.077 33.801 111.072 1.00 33.14 12 PRO D C 1
ATOM 8529 O O . PRO D 1 32 ? -9.204 33.852 111.931 1.00 25.28 12 PRO D O 1
ATOM 8533 N N . ARG D 1 33 ? -11.326 34.235 111.271 1.00 18.93 13 ARG D N 1
ATOM 8534 C CA . ARG D 1 33 ? -11.753 34.766 112.565 1.00 15.61 13 ARG D CA 1
ATOM 8535 C C . ARG D 1 33 ? -12.980 33.925 112.866 1.00 19.66 13 ARG D C 1
ATOM 8536 O O . ARG D 1 33 ? -14.002 34.098 112.227 1.00 23.40 13 ARG D O 1
ATOM 8544 N N . LEU D 1 34 ? -12.871 32.949 113.746 1.00 16.18 14 LEU D N 1
ATOM 8545 C CA . LEU D 1 34 ? -13.999 32.063 113.969 1.00 18.85 14 LEU D CA 1
ATOM 8546 C C . LEU D 1 34 ? -14.695 32.602 115.210 1.00 41.70 14 LEU D C 1
ATOM 8547 O O . LEU D 1 34 ? -14.672 32.025 116.279 1.00 32.24 14 LEU D O 1
ATOM 8552 N N . ASP D 1 35 ? -15.346 33.737 115.092 1.00 25.79 15 ASP D N 1
ATOM 8553 C CA . ASP D 1 35 ? -15.952 34.312 116.277 1.00 34.57 15 ASP D CA 1
ATOM 8554 C C . ASP D 1 35 ? -17.465 34.364 116.182 1.00 44.56 15 ASP D C 1
ATOM 8555 O O . ASP D 1 35 ? -18.069 35.350 116.614 1.00 40.43 15 ASP D O 1
ATOM 8560 N N . GLY D 1 36 ? -18.078 33.344 115.584 1.00 22.58 16 GLY D N 1
ATOM 8561 C CA . GLY D 1 36 ? -19.535 33.312 115.463 1.00 23.66 16 GLY D CA 1
ATOM 8562 C C . GLY D 1 36 ? -19.995 31.954 115.992 1.00 25.45 16 GLY D C 1
ATOM 8563 O O . GLY D 1 36 ? -19.481 31.457 117.016 1.00 24.65 16 GLY D O 1
ATOM 8564 N N . ASN D 1 37 ? -20.931 31.347 115.257 1.00 22.51 17 ASN D N 1
ATOM 8565 C CA . ASN D 1 37 ? -21.445 30.018 115.585 1.00 16.55 17 ASN D CA 1
ATOM 8566 C C . ASN D 1 37 ? -20.643 28.836 115.098 1.00 21.52 17 ASN D C 1
ATOM 8567 O O . ASN D 1 37 ? -21.148 27.706 115.191 1.00 23.08 17 ASN D O 1
ATOM 8572 N N . GLU D 1 38 ? -19.442 29.074 114.568 1.00 21.48 18 GLU D N 1
ATOM 8573 C CA . GLU D 1 38 ? -18.664 27.948 113.988 1.00 23.57 18 GLU D CA 1
ATOM 8574 C C . GLU D 1 38 ? -18.530 26.728 114.879 1.00 32.50 18 GLU D C 1
ATOM 8575 O O . GLU D 1 38 ? -18.815 25.588 114.511 1.00 22.94 18 GLU D O 1
ATOM 8581 N N . ARG D 1 39 ? -17.994 26.978 116.059 1.00 24.93 19 ARG D N 1
ATOM 8582 C CA . ARG D 1 39 ? -17.749 25.893 116.993 1.00 22.73 19 ARG D CA 1
ATOM 8583 C C . ARG D 1 39 ? -19.049 25.178 117.286 1.00 21.81 19 ARG D C 1
ATOM 8584 O O . ARG D 1 39 ? -19.101 23.958 117.225 1.00 25.29 19 ARG D O 1
ATOM 8592 N N . ASP D 1 40 ? -20.106 25.914 117.595 1.00 19.45 20 ASP D N 1
ATOM 8593 C CA . ASP D 1 40 ? -21.371 25.239 117.881 1.00 20.73 20 ASP D CA 1
ATOM 8594 C C . ASP D 1 40 ? -21.988 24.428 116.760 1.00 20.32 20 ASP D C 1
ATOM 8595 O O . ASP D 1 40 ? -22.423 23.289 116.945 1.00 22.30 20 ASP D O 1
ATOM 8600 N N . TYR D 1 41 ? -22.028 25.016 115.584 1.00 25.38 21 TYR D N 1
ATOM 8601 C CA . TYR D 1 41 ? -22.544 24.297 114.422 1.00 24.07 21 TYR D CA 1
ATOM 8602 C C . TYR D 1 41 ? -21.677 23.058 114.142 1.00 21.05 21 TYR D C 1
ATOM 8603 O O . TYR D 1 41 ? -22.191 22.003 113.740 1.00 22.01 21 TYR D O 1
ATOM 8612 N N . VAL D 1 42 ? -20.361 23.182 114.267 1.00 15.49 22 VAL D N 1
ATOM 8613 C CA . VAL D 1 42 ? -19.534 22.027 113.993 1.00 15.56 22 VAL D CA 1
ATOM 8614 C C . VAL D 1 42 ? -19.855 20.971 115.041 1.00 27.34 22 VAL D C 1
ATOM 8615 O O . VAL D 1 42 ? -19.914 19.771 114.733 1.00 18.22 22 VAL D O 1
ATOM 8619 N N . LEU D 1 43 ? -20.069 21.397 116.287 1.00 20.68 23 LEU D N 1
ATOM 8620 C CA . LEU D 1 43 ? -20.401 20.403 117.328 1.00 20.55 23 LEU D CA 1
ATOM 8621 C C . LEU D 1 43 ? -21.709 19.708 117.033 1.00 14.15 23 LEU D C 1
ATOM 8622 O O . LEU D 1 43 ? -21.921 18.526 117.331 1.00 20.73 23 LEU D O 1
ATOM 8627 N N . GLU D 1 44 ? -22.626 20.489 116.504 1.00 18.63 24 GLU D N 1
ATOM 8628 C CA . GLU D 1 44 ? -23.870 19.851 116.130 1.00 24.46 24 GLU D CA 1
ATOM 8629 C C . GLU D 1 44 ? -23.577 18.773 115.062 1.00 53.50 24 GLU D C 1
ATOM 8630 O O . GLU D 1 44 ? -24.195 17.726 115.097 1.00 29.55 24 GLU D O 1
ATOM 8636 N N . CYS D 1 45 ? -22.677 19.000 114.099 1.00 25.52 25 CYS D N 1
ATOM 8637 C CA . CYS D 1 45 ? -22.364 17.994 113.074 1.00 16.59 25 CYS D CA 1
ATOM 8638 C C . CYS D 1 45 ? -21.841 16.785 113.782 1.00 18.08 25 CYS D C 1
ATOM 8639 O O . CYS D 1 45 ? -22.288 15.665 113.514 1.00 22.83 25 CYS D O 1
ATOM 8642 N N . MET D 1 46 ? -20.899 17.016 114.691 1.00 20.19 26 MET D N 1
ATOM 8643 C CA . MET D 1 46 ? -20.261 15.920 115.421 1.00 23.82 26 MET D CA 1
ATOM 8644 C C . MET D 1 46 ? -21.229 15.102 116.281 1.00 36.35 26 MET D C 1
ATOM 8645 O O . MET D 1 46 ? -21.270 13.867 116.254 1.00 29.42 26 MET D O 1
ATOM 8650 N N . ASP D 1 47 ? -22.036 15.808 117.043 1.00 28.33 27 ASP D N 1
ATOM 8651 C CA . ASP D 1 47 ? -22.948 15.115 117.925 1.00 30.51 27 ASP D CA 1
ATOM 8652 C C . ASP D 1 47 ? -24.045 14.399 117.163 1.00 32.37 27 ASP D C 1
ATOM 8653 O O . ASP D 1 47 ? -24.434 13.326 117.612 1.00 32.27 27 ASP D O 1
ATOM 8658 N N . THR D 1 48 ? -24.562 14.965 116.070 1.00 21.95 28 THR D N 1
ATOM 8659 C CA . THR D 1 48 ? -25.592 14.277 115.282 1.00 26.20 28 THR D CA 1
ATOM 8660 C C . THR D 1 48 ? -25.018 13.159 114.424 1.00 23.50 28 THR D C 1
ATOM 8661 O O . THR D 1 48 ? -25.773 12.339 113.918 1.00 27.72 28 THR D O 1
ATOM 8665 N N . THR D 1 49 ? -23.698 13.192 114.237 1.00 19.14 29 THR D N 1
ATOM 8666 C CA . THR D 1 49 ? -22.904 12.274 113.419 1.00 21.42 29 THR D CA 1
ATOM 8667 C C . THR D 1 49 ? -23.055 12.573 111.951 1.00 20.63 29 THR D C 1
ATOM 8668 O O . THR D 1 49 ? -22.579 11.793 111.150 1.00 24.88 29 THR D O 1
ATOM 8672 N N . TRP D 1 50 ? -23.679 13.692 111.593 1.00 19.08 30 TRP D N 1
ATOM 8673 C CA . TRP D 1 50 ? -23.740 14.074 110.174 1.00 23.04 30 TRP D CA 1
ATOM 8674 C C . TRP D 1 50 ? -22.510 14.903 109.772 1.00 23.48 30 TRP D C 1
ATOM 8675 O O . TRP D 1 50 ? -22.529 16.142 109.862 1.00 22.50 30 TRP D O 1
ATOM 8686 N N . ILE D 1 51 ? -21.460 14.175 109.360 1.00 19.16 31 ILE D N 1
ATOM 8687 C CA . ILE D 1 51 ? -20.153 14.716 109.013 1.00 22.10 31 ILE D CA 1
ATOM 8688 C C . ILE D 1 51 ? -19.671 14.565 107.558 1.00 24.33 31 ILE D C 1
ATOM 8689 O O . ILE D 1 51 ? -18.618 15.128 107.176 1.00 16.88 31 ILE D O 1
ATOM 8694 N N . SER D 1 52 ? -20.424 13.828 106.736 1.00 25.06 32 SER D N 1
ATOM 8695 C CA . SER D 1 52 ? -20.023 13.684 105.313 1.00 15.62 32 SER D CA 1
ATOM 8696 C C . SER D 1 52 ? -20.788 14.781 104.537 1.00 17.75 32 SER D C 1
ATOM 8697 O O . SER D 1 52 ? -21.260 15.818 105.063 1.00 18.93 32 SER D O 1
ATOM 8700 N N . SER D 1 53 ? -20.889 14.517 103.245 1.00 15.49 33 SER D N 1
ATOM 8701 C CA . SER D 1 53 ? -21.596 15.411 102.365 1.00 19.87 33 SER D CA 1
ATOM 8702 C C . SER D 1 53 ? -23.108 15.263 102.470 1.00 17.67 33 SER D C 1
ATOM 8703 O O . SER D 1 53 ? -23.854 15.759 101.622 1.00 25.32 33 SER D O 1
ATOM 8706 N N . VAL D 1 54 ? -23.539 14.490 103.453 1.00 21.50 34 VAL D N 1
ATOM 8707 C CA . VAL D 1 54 ? -24.980 14.296 103.693 1.00 30.41 34 VAL D CA 1
ATOM 8708 C C . VAL D 1 54 ? -25.169 15.069 105.004 1.00 48.02 34 VAL D C 1
ATOM 8709 O O . VAL D 1 54 ? -24.550 14.771 106.038 1.00 32.12 34 VAL D O 1
ATOM 8713 N N . GLY D 1 55 ? -25.996 16.101 104.959 1.00 28.70 35 GLY D N 1
ATOM 8714 C CA . GLY D 1 55 ? -26.216 16.935 106.150 1.00 28.45 35 GLY D CA 1
ATOM 8715 C C . GLY D 1 55 ? -27.036 18.208 105.863 1.00 34.39 35 GLY D C 1
ATOM 8716 O O . GLY D 1 55 ? -26.981 18.750 104.765 1.00 44.33 35 GLY D O 1
ATOM 8717 N N . ARG D 1 56 ? -27.750 18.732 106.863 1.00 30.96 36 ARG D N 1
ATOM 8718 C CA . ARG D 1 56 ? -28.591 19.915 106.674 1.00 35.88 36 ARG D CA 1
ATOM 8719 C C . ARG D 1 56 ? -27.853 21.236 106.410 1.00 23.36 36 ARG D C 1
ATOM 8720 O O . ARG D 1 56 ? -28.410 22.142 105.788 1.00 24.48 36 ARG D O 1
ATOM 8728 N N . PHE D 1 57 ? -26.618 21.372 106.892 1.00 20.70 37 PHE D N 1
ATOM 8729 C CA . PHE D 1 57 ? -25.972 22.666 106.714 1.00 20.39 37 PHE D CA 1
ATOM 8730 C C . PHE D 1 57 ? -25.600 22.979 105.268 1.00 22.06 37 PHE D C 1
ATOM 8731 O O . PHE D 1 57 ? -25.511 24.162 104.892 1.00 21.30 37 PHE D O 1
ATOM 8739 N N . ILE D 1 58 ? -25.387 21.944 104.448 1.00 20.19 38 ILE D N 1
ATOM 8740 C CA . ILE D 1 58 ? -25.026 22.217 103.048 1.00 18.81 38 ILE D CA 1
ATOM 8741 C C . ILE D 1 58 ? -26.093 23.060 102.314 1.00 18.25 38 ILE D C 1
ATOM 8742 O O . ILE D 1 58 ? -25.832 24.135 101.738 1.00 19.49 38 ILE D O 1
ATOM 8747 N N . VAL D 1 59 ? -27.336 22.585 102.362 1.00 19.18 39 VAL D N 1
ATOM 8748 C CA . VAL D 1 59 ? -28.408 23.330 101.716 1.00 23.21 39 VAL D CA 1
ATOM 8749 C C . VAL D 1 59 ? -28.659 24.660 102.414 1.00 19.48 39 VAL D C 1
ATOM 8750 O O . VAL D 1 59 ? -28.976 25.694 101.819 1.00 19.24 39 VAL D O 1
ATOM 8754 N N . GLU D 1 60 ? -28.545 24.658 103.722 1.00 16.85 40 GLU D N 1
ATOM 8755 C CA . GLU D 1 60 ? -28.790 25.948 104.324 1.00 18.51 40 GLU D CA 1
ATOM 8756 C C . GLU D 1 60 ? -27.693 26.927 103.940 1.00 25.86 40 GLU D C 1
ATOM 8757 O O . GLU D 1 60 ? -27.934 28.119 103.720 1.00 27.13 40 GLU D O 1
ATOM 8763 N N . PHE D 1 61 ? -26.460 26.453 103.893 1.00 19.77 41 PHE D N 1
ATOM 8764 C CA . PHE D 1 61 ? -25.390 27.376 103.503 1.00 18.90 41 PHE D CA 1
ATOM 8765 C C . PHE D 1 61 ? -25.617 27.861 102.063 1.00 23.05 41 PHE D C 1
ATOM 8766 O O . PHE D 1 61 ? -25.456 29.050 101.749 1.00 20.58 41 PHE D O 1
ATOM 8774 N N . GLU D 1 62 ? -26.038 26.945 101.183 1.00 18.28 42 GLU D N 1
ATOM 8775 C CA . GLU D 1 62 ? -26.302 27.313 99.794 1.00 14.05 42 GLU D CA 1
ATOM 8776 C C . GLU D 1 62 ? -27.410 28.324 99.689 1.00 19.08 42 GLU D C 1
ATOM 8777 O O . GLU D 1 62 ? -27.266 29.344 99.007 1.00 19.02 42 GLU D O 1
ATOM 8783 N N . LYS D 1 63 ? -28.478 28.110 100.458 1.00 21.12 43 LYS D N 1
ATOM 8784 C CA . LYS D 1 63 ? -29.554 29.111 100.368 1.00 22.03 43 LYS D CA 1
ATOM 8785 C C . LYS D 1 63 ? -29.115 30.487 100.799 1.00 19.97 43 LYS D C 1
ATOM 8786 O O . LYS D 1 63 ? -29.349 31.512 100.136 1.00 20.38 43 LYS D O 1
ATOM 8792 N N . ALA D 1 64 ? -28.491 30.473 101.969 1.00 17.40 44 ALA D N 1
ATOM 8793 C CA . ALA D 1 64 ? -28.098 31.748 102.517 1.00 21.83 44 ALA D CA 1
ATOM 8794 C C . ALA D 1 64 ? -27.111 32.440 101.579 1.00 27.31 44 ALA D C 1
ATOM 8795 O O . ALA D 1 64 ? -27.175 33.665 101.407 1.00 18.81 44 ALA D O 1
ATOM 8797 N N . PHE D 1 65 ? -26.181 31.674 100.995 1.00 20.22 45 PHE D N 1
ATOM 8798 C CA . PHE D 1 65 ? -25.177 32.278 100.118 1.00 20.63 45 PHE D CA 1
ATOM 8799 C C . PHE D 1 65 ? -25.791 32.841 98.856 1.00 20.72 45 PHE D C 1
ATOM 8800 O O . PHE D 1 65 ? -25.498 33.951 98.403 1.00 18.12 45 PHE D O 1
ATOM 8808 N N . ALA D 1 66 ? -26.735 32.071 98.337 1.00 17.38 46 ALA D N 1
ATOM 8809 C CA . ALA D 1 66 ? -27.420 32.543 97.153 1.00 15.61 46 ALA D CA 1
ATOM 8810 C C . ALA D 1 66 ? -28.147 33.819 97.535 1.00 16.20 46 ALA D C 1
ATOM 8811 O O . ALA D 1 66 ? -28.214 34.762 96.760 1.00 23.54 46 ALA D O 1
ATOM 8813 N N . ASP D 1 67 ? -28.797 33.818 98.686 1.00 21.00 47 ASP D N 1
ATOM 8814 C CA . ASP D 1 67 ? -29.569 35.018 99.028 1.00 19.33 47 ASP D CA 1
ATOM 8815 C C . ASP D 1 67 ? -28.608 36.164 99.147 1.00 23.48 47 ASP D C 1
ATOM 8816 O O . ASP D 1 67 ? -28.896 37.231 98.660 1.00 21.99 47 ASP D O 1
ATOM 8821 N N . TYR D 1 68 ? -27.449 35.928 99.755 1.00 27.41 48 TYR D N 1
ATOM 8822 C CA . TYR D 1 68 ? -26.451 36.992 99.954 1.00 20.61 48 TYR D CA 1
ATOM 8823 C C . TYR D 1 68 ? -25.981 37.637 98.643 1.00 17.86 48 TYR D C 1
ATOM 8824 O O . TYR D 1 68 ? -25.726 38.819 98.547 1.00 21.43 48 TYR D O 1
ATOM 8833 N N . CYS D 1 69 ? -25.798 36.840 97.600 1.00 18.41 49 CYS D N 1
ATOM 8834 C CA . CYS D 1 69 ? -25.312 37.420 96.367 1.00 12.16 49 CYS D CA 1
ATOM 8835 C C . CYS D 1 69 ? -26.474 37.868 95.492 1.00 17.26 49 CYS D C 1
ATOM 8836 O O . CYS D 1 69 ? -26.218 38.370 94.399 1.00 19.86 49 CYS D O 1
ATOM 8839 N N . GLY D 1 70 ? -27.713 37.606 95.911 1.00 18.28 50 GLY D N 1
ATOM 8840 C CA . GLY D 1 70 ? -28.902 37.939 95.104 1.00 21.49 50 GLY D CA 1
ATOM 8841 C C . GLY D 1 70 ? -29.148 37.074 93.854 1.00 22.70 50 GLY D C 1
ATOM 8842 O O . GLY D 1 70 ? -29.523 37.598 92.793 1.00 22.84 50 GLY D O 1
ATOM 8843 N N . VAL D 1 71 ? -28.826 35.784 93.958 1.00 17.83 51 VAL D N 1
ATOM 8844 C CA . VAL D 1 71 ? -28.928 34.927 92.813 1.00 17.68 51 VAL D CA 1
ATOM 8845 C C . VAL D 1 71 ? -29.831 33.761 93.182 1.00 17.41 51 VAL D C 1
ATOM 8846 O O . VAL D 1 71 ? -30.097 33.469 94.338 1.00 22.70 51 VAL D O 1
ATOM 8850 N N . LYS D 1 72 ? -30.281 33.052 92.163 1.00 22.50 52 LYS D N 1
ATOM 8851 C CA . LYS D 1 72 ? -31.215 31.970 92.365 1.00 21.52 52 LYS D CA 1
ATOM 8852 C C . LYS D 1 72 ? -30.582 30.707 92.920 1.00 24.28 52 LYS D C 1
ATOM 8853 O O . LYS D 1 72 ? -31.159 30.060 93.771 1.00 21.33 52 LYS D O 1
ATOM 8859 N N . HIS D 1 73 ? -29.439 30.300 92.384 1.00 19.11 53 HIS D N 1
ATOM 8860 C CA . HIS D 1 73 ? -28.854 29.058 92.833 1.00 17.23 53 HIS D CA 1
ATOM 8861 C C . HIS D 1 73 ? -27.424 29.197 93.324 1.00 18.36 53 HIS D C 1
ATOM 8862 O O . HIS D 1 73 ? -26.644 29.962 92.759 1.00 20.06 53 HIS D O 1
ATOM 8869 N N . ALA D 1 74 ? -27.089 28.381 94.320 1.00 20.82 54 ALA D N 1
ATOM 8870 C CA . ALA D 1 74 ? -25.724 28.258 94.876 1.00 23.09 54 ALA D CA 1
ATOM 8871 C C . ALA D 1 74 ? -25.444 26.745 95.064 1.00 19.44 54 ALA D C 1
ATOM 8872 O O . ALA D 1 74 ? -26.269 25.997 95.616 1.00 18.00 54 ALA D O 1
ATOM 8874 N N . ILE D 1 75 ? -24.315 26.313 94.492 1.00 16.94 55 ILE D N 1
ATOM 8875 C CA . ILE D 1 75 ? -23.912 24.917 94.502 1.00 11.97 55 ILE D CA 1
ATOM 8876 C C . ILE D 1 75 ? -22.597 24.830 95.272 1.00 15.51 55 ILE D C 1
ATOM 8877 O O . ILE D 1 75 ? -21.540 25.299 94.784 1.00 16.13 55 ILE D O 1
ATOM 8882 N N . ALA D 1 76 ? -22.664 24.214 96.452 1.00 14.78 56 ALA D N 1
ATOM 8883 C CA . ALA D 1 76 ? -21.467 24.094 97.276 1.00 16.42 56 ALA D CA 1
ATOM 8884 C C . ALA D 1 76 ? -20.528 22.984 96.779 1.00 18.10 56 ALA D C 1
ATOM 8885 O O . ALA D 1 76 ? -20.965 21.909 96.378 1.00 18.48 56 ALA D O 1
ATOM 8887 N N . CYS D 1 77 ? -19.230 23.266 96.773 1.00 15.70 57 CYS D N 1
ATOM 8888 C CA . CYS D 1 77 ? -18.183 22.331 96.278 1.00 15.00 57 CYS D CA 1
ATOM 8889 C C . CYS D 1 77 ? -17.036 22.188 97.296 1.00 19.81 57 CYS D C 1
ATOM 8890 O O . CYS D 1 77 ? -16.944 22.990 98.241 1.00 17.68 57 CYS D O 1
ATOM 8893 N N . ASN D 1 78 ? -16.157 21.214 97.071 1.00 15.75 58 ASN D N 1
ATOM 8894 C CA . ASN D 1 78 ? -15.062 20.965 97.989 1.00 14.06 58 ASN D CA 1
ATOM 8895 C C . ASN D 1 78 ? -13.941 21.987 97.991 1.00 13.85 58 ASN D C 1
ATOM 8896 O O . ASN D 1 78 ? -13.189 22.044 98.961 1.00 17.98 58 ASN D O 1
ATOM 8901 N N . ASN D 1 79 ? -13.825 22.789 96.935 1.00 15.65 59 ASN D N 1
ATOM 8902 C CA . ASN D 1 79 ? -12.878 23.927 96.870 1.00 13.51 59 ASN D CA 1
ATOM 8903 C C . ASN D 1 79 ? -13.148 24.864 95.703 1.00 15.41 59 ASN D C 1
ATOM 8904 O O . ASN D 1 79 ? -14.014 24.590 94.875 1.00 14.79 59 ASN D O 1
ATOM 8909 N N . GLY D 1 80 ? -12.464 26.004 95.665 1.00 13.04 60 GLY D N 1
ATOM 8910 C CA . GLY D 1 80 ? -12.704 26.957 94.580 1.00 14.70 60 GLY D CA 1
ATOM 8911 C C . GLY D 1 80 ? -12.206 26.425 93.237 1.00 19.90 60 GLY D C 1
ATOM 8912 O O . GLY D 1 80 ? -12.679 26.853 92.193 1.00 16.74 60 GLY D O 1
ATOM 8913 N N . THR D 1 81 ? -11.249 25.498 93.243 1.00 13.54 61 THR D N 1
ATOM 8914 C CA . THR D 1 81 ? -10.742 24.928 92.005 1.00 13.20 61 THR D CA 1
ATOM 8915 C C . THR D 1 81 ? -11.734 23.955 91.368 1.00 16.34 61 THR D C 1
ATOM 8916 O O . THR D 1 81 ? -11.972 23.959 90.164 1.00 18.30 61 THR D O 1
ATOM 8920 N N . THR D 1 82 ? -12.307 23.073 92.177 1.00 16.03 62 THR D N 1
ATOM 8921 C CA . THR D 1 82 ? -13.242 22.095 91.608 1.00 16.15 62 THR D CA 1
ATOM 8922 C C . THR D 1 82 ? -14.539 22.880 91.265 1.00 22.51 62 THR D C 1
ATOM 8923 O O . THR D 1 82 ? -15.198 22.506 90.303 1.00 19.19 62 THR D O 1
ATOM 8927 N N . ALA D 1 83 ? -14.902 23.961 91.980 1.00 14.45 63 ALA D N 1
ATOM 8928 C CA . ALA D 1 83 ? -16.086 24.754 91.579 1.00 11.24 63 ALA D CA 1
ATOM 8929 C C . ALA D 1 83 ? -15.857 25.275 90.160 1.00 17.78 63 ALA D C 1
ATOM 8930 O O . ALA D 1 83 ? -16.780 25.204 89.315 1.00 15.33 63 ALA D O 1
ATOM 8932 N N . LEU D 1 84 ? -14.652 25.812 89.869 1.00 14.62 64 LEU D N 1
ATOM 8933 C CA . LEU D 1 84 ? -14.354 26.301 88.507 1.00 12.73 64 LEU D CA 1
ATOM 8934 C C . LEU D 1 84 ? -14.497 25.196 87.459 1.00 15.09 64 LEU D C 1
ATOM 8935 O O . LEU D 1 84 ? -15.134 25.347 86.386 1.00 16.91 64 LEU D O 1
ATOM 8940 N N . HIS D 1 85 ? -13.857 24.071 87.788 1.00 12.58 65 HIS D N 1
ATOM 8941 C CA . HIS D 1 85 ? -13.881 22.932 86.894 1.00 13.42 65 HIS D CA 1
ATOM 8942 C C . HIS D 1 85 ? -15.310 22.515 86.616 1.00 17.55 65 HIS D C 1
ATOM 8943 O O . HIS D 1 85 ? -15.742 22.393 85.466 1.00 15.45 65 HIS D O 1
ATOM 8950 N N . LEU D 1 86 ? -16.030 22.309 87.696 1.00 14.85 66 LEU D N 1
ATOM 8951 C CA . LEU D 1 86 ? -17.425 21.894 87.618 1.00 17.16 66 LEU D CA 1
ATOM 8952 C C . LEU D 1 86 ? -18.259 22.830 86.748 1.00 15.75 66 LEU D C 1
ATOM 8953 O O . LEU D 1 86 ? -19.030 22.395 85.876 1.00 14.78 66 LEU D O 1
ATOM 8958 N N . ALA D 1 87 ? -18.123 24.115 87.053 1.00 15.64 67 ALA D N 1
ATOM 8959 C CA . ALA D 1 87 ? -18.817 25.190 86.351 1.00 14.26 67 ALA D CA 1
ATOM 8960 C C . ALA D 1 87 ? -18.472 25.121 84.853 1.00 16.90 67 ALA D C 1
ATOM 8961 O O . ALA D 1 87 ? -19.349 25.190 83.973 1.00 15.05 67 ALA D O 1
ATOM 8963 N N . LEU D 1 88 ? -17.187 25.007 84.536 1.00 11.59 68 LEU D N 1
ATOM 8964 C CA . LEU D 1 88 ? -16.838 24.961 83.119 1.00 11.08 68 LEU D CA 1
ATOM 8965 C C . LEU D 1 88 ? -17.422 23.711 82.399 1.00 21.48 68 LEU D C 1
ATOM 8966 O O . LEU D 1 88 ? -17.938 23.769 81.269 1.00 17.16 68 LEU D O 1
ATOM 8971 N N . VAL D 1 89 ? -17.354 22.547 83.041 1.00 15.00 69 VAL D N 1
ATOM 8972 C CA . VAL D 1 89 ? -17.916 21.350 82.391 1.00 16.09 69 VAL D CA 1
ATOM 8973 C C . VAL D 1 89 ? -19.426 21.519 82.196 1.00 16.94 69 VAL D C 1
ATOM 8974 O O . VAL D 1 89 ? -20.004 21.144 81.153 1.00 17.60 69 VAL D O 1
ATOM 8978 N N . ALA D 1 90 ? -20.073 22.054 83.210 1.00 16.50 70 ALA D N 1
ATOM 8979 C CA . ALA D 1 90 ? -21.508 22.196 83.128 1.00 15.04 70 ALA D CA 1
ATOM 8980 C C . ALA D 1 90 ? -21.820 23.131 81.987 1.00 20.78 70 ALA D C 1
ATOM 8981 O O . ALA D 1 90 ? -22.859 22.979 81.330 1.00 19.81 70 ALA D O 1
ATOM 8983 N N . MET D 1 91 ? -20.978 24.142 81.801 1.00 14.98 71 MET D N 1
ATOM 8984 C CA . MET D 1 91 ? -21.167 25.102 80.740 1.00 16.30 71 MET D CA 1
ATOM 8985 C C . MET D 1 91 ? -20.920 24.482 79.361 1.00 28.31 71 MET D C 1
ATOM 8986 O O . MET D 1 91 ? -21.272 25.072 78.345 1.00 22.69 71 MET D O 1
ATOM 8991 N N . GLY D 1 92 ? -20.301 23.313 79.298 1.00 20.22 72 GLY D N 1
ATOM 8992 C CA . GLY D 1 92 ? -20.078 22.709 77.990 1.00 20.07 72 GLY D CA 1
ATOM 8993 C C . GLY D 1 92 ? -18.686 22.946 77.441 1.00 18.34 72 GLY D C 1
ATOM 8994 O O . GLY D 1 92 ? -18.419 22.652 76.273 1.00 19.68 72 GLY D O 1
ATOM 8995 N N . ILE D 1 93 ? -17.788 23.485 78.260 1.00 13.92 73 ILE D N 1
ATOM 8996 C CA . ILE D 1 93 ? -16.455 23.756 77.750 1.00 15.57 73 ILE D CA 1
ATOM 8997 C C . ILE D 1 93 ? -15.717 22.413 77.574 1.00 20.05 73 ILE D C 1
ATOM 8998 O O . ILE D 1 93 ? -15.752 21.562 78.480 1.00 19.60 73 ILE D O 1
ATOM 9003 N N . GLY D 1 94 ? -15.064 22.212 76.429 1.00 17.91 74 GLY D N 1
ATOM 9004 C CA . GLY D 1 94 ? -14.360 20.974 76.219 1.00 13.71 74 GLY D CA 1
ATOM 9005 C C . GLY D 1 94 ? -13.274 21.095 75.167 1.00 19.52 74 GLY D C 1
ATOM 9006 O O . GLY D 1 94 ? -12.902 22.191 74.745 1.00 17.84 74 GLY D O 1
ATOM 9007 N N . PRO D 1 95 ? -12.779 19.932 74.711 1.00 21.26 75 PRO D N 1
ATOM 9008 C CA . PRO D 1 95 ? -11.662 19.956 73.778 1.00 13.87 75 PRO D CA 1
ATOM 9009 C C . PRO D 1 95 ? -11.951 20.829 72.608 1.00 23.42 75 PRO D C 1
ATOM 9010 O O . PRO D 1 95 ? -13.033 20.792 71.984 1.00 20.35 75 PRO D O 1
ATOM 9014 N N . GLY D 1 96 ? -10.974 21.661 72.321 1.00 26.84 76 GLY D N 1
ATOM 9015 C CA . GLY D 1 96 ? -11.145 22.535 71.173 1.00 40.67 76 GLY D CA 1
ATOM 9016 C C . GLY D 1 96 ? -11.642 23.938 71.450 1.00 37.43 76 GLY D C 1
ATOM 9017 O O . GLY D 1 96 ? -11.414 24.827 70.650 1.00 42.52 76 GLY D O 1
ATOM 9018 N N . ASP D 1 97 ? -12.314 24.134 72.573 1.00 21.09 77 ASP D N 1
ATOM 9019 C CA . ASP D 1 97 ? -12.835 25.456 72.912 1.00 17.96 77 ASP D CA 1
ATOM 9020 C C . ASP D 1 97 ? -11.698 26.273 73.466 1.00 17.87 77 ASP D C 1
ATOM 9021 O O . ASP D 1 97 ? -10.697 25.768 74.030 1.00 19.50 77 ASP D O 1
ATOM 9026 N N . GLU D 1 98 ? -11.925 27.571 73.340 1.00 16.62 78 GLU D N 1
ATOM 9027 C CA . GLU D 1 98 ? -11.046 28.578 73.936 1.00 20.97 78 GLU D CA 1
ATOM 9028 C C . GLU D 1 98 ? -11.809 29.344 75.034 1.00 18.55 78 GLU D C 1
ATOM 9029 O O . GLU D 1 98 ? -13.031 29.636 74.931 1.00 16.45 78 GLU D O 1
ATOM 9035 N N . VAL D 1 99 ? -11.106 29.640 76.126 1.00 13.81 79 VAL D N 1
ATOM 9036 C CA . VAL D 1 99 ? -11.731 30.439 77.184 1.00 13.51 79 VAL D CA 1
ATOM 9037 C C . VAL D 1 99 ? -10.711 31.550 77.467 1.00 19.11 79 VAL D C 1
ATOM 9038 O O . VAL D 1 99 ? -9.521 31.274 77.689 1.00 14.51 79 VAL D O 1
ATOM 9042 N N . ILE D 1 100 ? -11.166 32.803 77.424 1.00 15.08 80 ILE D N 1
ATOM 9043 C CA . ILE D 1 100 ? -10.219 33.888 77.659 1.00 17.65 80 ILE D CA 1
ATOM 9044 C C . ILE D 1 100 ? -10.063 34.050 79.172 1.00 16.76 80 ILE D C 1
ATOM 9045 O O . ILE D 1 100 ? -11.055 34.164 79.902 1.00 14.72 80 ILE D O 1
ATOM 9050 N N . VAL D 1 101 ? -8.816 34.034 79.630 1.00 14.53 81 VAL D N 1
ATOM 9051 C CA . VAL D 1 101 ? -8.501 34.108 81.052 1.00 13.84 81 VAL D CA 1
ATOM 9052 C C . VAL D 1 101 ? -7.322 35.088 81.212 1.00 19.68 81 VAL D C 1
ATOM 9053 O O . VAL D 1 101 ? -6.407 35.087 80.380 1.00 20.21 81 VAL D O 1
ATOM 9057 N N . PRO D 1 102 ? -7.269 35.894 82.276 1.00 16.65 82 PRO D N 1
ATOM 9058 C CA . PRO D 1 102 ? -6.102 36.806 82.419 1.00 13.32 82 PRO D CA 1
ATOM 9059 C C . PRO D 1 102 ? -4.871 35.990 82.743 1.00 16.19 82 PRO D C 1
ATOM 9060 O O . PRO D 1 102 ? -4.912 34.982 83.486 1.00 17.45 82 PRO D O 1
ATOM 9064 N N . SER D 1 103 ? -3.746 36.436 82.204 1.00 15.47 83 SER D N 1
ATOM 9065 C CA . SER D 1 103 ? -2.496 35.748 82.562 1.00 19.50 83 SER D CA 1
ATOM 9066 C C . SER D 1 103 ? -2.193 36.037 84.063 1.00 17.67 83 SER D C 1
ATOM 9067 O O . SER D 1 103 ? -1.627 35.213 84.782 1.00 16.10 83 SER D O 1
ATOM 9070 N N . LEU D 1 104 ? -2.560 37.216 84.564 1.00 14.74 84 LEU D N 1
ATOM 9071 C CA . LEU D 1 104 ? -2.286 37.494 85.977 1.00 15.06 84 LEU D CA 1
ATOM 9072 C C . LEU D 1 104 ? -3.434 36.972 86.822 1.00 20.18 84 LEU D C 1
ATOM 9073 O O . LEU D 1 104 ? -4.497 37.620 86.881 1.00 15.37 84 LEU D O 1
ATOM 9078 N N . THR D 1 105 ? -3.256 35.794 87.431 1.00 14.01 85 THR D N 1
ATOM 9079 C CA . THR D 1 105 ? -4.313 35.242 88.266 1.00 14.55 85 THR D CA 1
ATOM 9080 C C . THR D 1 105 ? -3.718 34.058 89.032 1.00 18.35 85 THR D C 1
ATOM 9081 O O . THR D 1 105 ? -2.534 33.681 88.785 1.00 16.13 85 THR D O 1
ATOM 9085 N N . TYR D 1 106 ? -4.523 33.485 89.939 1.00 16.99 86 TYR D N 1
ATOM 9086 C CA . TYR D 1 106 ? -4.081 32.262 90.614 1.00 14.16 86 TYR D CA 1
ATOM 9087 C C . TYR D 1 106 ? -4.226 31.123 89.569 1.00 16.24 86 TYR D C 1
ATOM 9088 O O . TYR D 1 106 ? -5.196 31.125 88.749 1.00 14.88 86 TYR D O 1
ATOM 9097 N N . ILE D 1 107 ? -3.243 30.209 89.500 1.00 14.72 87 ILE D N 1
ATOM 9098 C CA . ILE D 1 107 ? -3.254 29.177 88.436 1.00 14.44 87 ILE D CA 1
ATOM 9099 C C . ILE D 1 107 ? -4.525 28.335 88.192 1.00 13.98 87 ILE D C 1
ATOM 9100 O O . ILE D 1 107 ? -4.742 27.879 87.051 1.00 14.47 87 ILE D O 1
ATOM 9105 N N . ALA D 1 108 ? -5.346 28.150 89.241 1.00 14.85 88 ALA D N 1
ATOM 9106 C CA . ALA D 1 108 ? -6.593 27.387 89.102 1.00 12.18 88 ALA D CA 1
ATOM 9107 C C . ALA D 1 108 ? -7.472 27.979 87.992 1.00 24.14 88 ALA D C 1
ATOM 9108 O O . ALA D 1 108 ? -8.216 27.257 87.335 1.00 15.81 88 ALA D O 1
ATOM 9110 N N . SER D 1 109 ? -7.464 29.294 87.801 1.00 13.70 89 SER D N 1
ATOM 9111 C CA . SER D 1 109 ? -8.342 29.842 86.755 1.00 14.22 89 SER D CA 1
ATOM 9112 C C . SER D 1 109 ? -8.011 29.169 85.396 1.00 18.68 89 SER D C 1
ATOM 9113 O O . SER D 1 109 ? -8.901 28.825 84.587 1.00 17.11 89 SER D O 1
ATOM 9116 N N . ALA D 1 110 ? -6.714 29.063 85.097 1.00 15.68 90 ALA D N 1
ATOM 9117 C CA . ALA D 1 110 ? -6.317 28.483 83.806 1.00 15.40 90 ALA D CA 1
ATOM 9118 C C . ALA D 1 110 ? -6.398 26.975 83.875 1.00 13.68 90 ALA D C 1
ATOM 9119 O O . ALA D 1 110 ? -6.834 26.336 82.900 1.00 17.04 90 ALA D O 1
ATOM 9121 N N . ASN D 1 111 ? -5.937 26.394 84.986 1.00 12.26 91 ASN D N 1
ATOM 9122 C CA . ASN D 1 111 ? -5.979 24.930 85.067 1.00 10.91 91 ASN D CA 1
ATOM 9123 C C . ASN D 1 111 ? -7.394 24.379 84.865 1.00 13.48 91 ASN D C 1
ATOM 9124 O O . ASN D 1 111 ? -7.610 23.327 84.276 1.00 14.46 91 ASN D O 1
ATOM 9129 N N . SER D 1 112 ? -8.381 25.081 85.381 1.00 13.82 92 SER D N 1
ATOM 9130 C CA . SER D 1 112 ? -9.767 24.553 85.271 1.00 12.56 92 SER D CA 1
ATOM 9131 C C . SER D 1 112 ? -10.171 24.430 83.807 1.00 14.73 92 SER D C 1
ATOM 9132 O O . SER D 1 112 ? -10.888 23.501 83.414 1.00 18.74 92 SER D O 1
ATOM 9135 N N . VAL D 1 113 ? -9.699 25.382 83.007 1.00 13.29 93 VAL D N 1
ATOM 9136 C CA . VAL D 1 113 ? -9.971 25.305 81.570 1.00 18.21 93 VAL D CA 1
ATOM 9137 C C . VAL D 1 113 ? -9.226 24.056 81.001 1.00 22.63 93 VAL D C 1
ATOM 9138 O O . VAL D 1 113 ? -9.800 23.248 80.236 1.00 17.30 93 VAL D O 1
ATOM 9142 N N . THR D 1 114 ? -7.945 23.924 81.382 1.00 14.11 94 THR D N 1
ATOM 9143 C CA . THR D 1 114 ? -7.102 22.805 80.979 1.00 11.56 94 THR D CA 1
ATOM 9144 C C . THR D 1 114 ? -7.737 21.463 81.297 1.00 18.13 94 THR D C 1
ATOM 9145 O O . THR D 1 114 ? -7.725 20.559 80.448 1.00 16.53 94 THR D O 1
ATOM 9149 N N . TYR D 1 115 ? -8.327 21.316 82.480 1.00 14.44 95 TYR D N 1
ATOM 9150 C CA . TYR D 1 115 ? -8.962 20.047 82.844 1.00 12.73 95 TYR D CA 1
ATOM 9151 C C . TYR D 1 115 ? -10.041 19.637 81.824 1.00 16.99 95 TYR D C 1
ATOM 9152 O O . TYR D 1 115 ? -10.314 18.441 81.632 1.00 15.88 95 TYR D O 1
ATOM 9161 N N . CYS D 1 116 ? -10.750 20.619 81.271 1.00 15.47 96 CYS D N 1
ATOM 9162 C CA . CYS D 1 116 ? -11.828 20.363 80.294 1.00 12.57 96 CYS D CA 1
ATOM 9163 C C . CYS D 1 116 ? -11.338 19.931 78.914 1.00 19.65 96 CYS D C 1
ATOM 9164 O O . CYS D 1 116 ? -12.144 19.571 78.051 1.00 19.81 96 CYS D O 1
ATOM 9167 N N . GLY D 1 117 ? -10.017 20.020 78.693 1.00 15.43 97 GLY D N 1
ATOM 9168 C CA . GLY D 1 117 ? -9.398 19.735 77.397 1.00 15.90 97 GLY D CA 1
ATOM 9169 C C . GLY D 1 117 ? -9.449 21.041 76.531 1.00 24.62 97 GLY D C 1
ATOM 9170 O O . GLY D 1 117 ? -9.123 21.000 75.330 1.00 18.58 97 GLY D O 1
ATOM 9171 N N . ALA D 1 118 ? -9.889 22.173 77.121 1.00 20.09 98 ALA D N 1
ATOM 9172 C CA . ALA D 1 118 ? -10.024 23.476 76.440 1.00 16.20 98 ALA D CA 1
ATOM 9173 C C . ALA D 1 118 ? -8.733 24.303 76.513 1.00 19.43 98 ALA D C 1
ATOM 9174 O O . ALA D 1 118 ? -7.750 23.967 77.216 1.00 18.53 98 ALA D O 1
ATOM 9176 N N . THR D 1 119 ? -8.683 25.342 75.689 1.00 19.55 99 THR D N 1
ATOM 9177 C CA . THR D 1 119 ? -7.444 26.110 75.644 1.00 19.30 99 THR D CA 1
ATOM 9178 C C . THR D 1 119 ? -7.628 27.518 76.255 1.00 16.70 99 THR D C 1
ATOM 9179 O O . THR D 1 119 ? -8.493 28.290 75.833 1.00 17.89 99 THR D O 1
ATOM 9183 N N . PRO D 1 120 ? -6.793 27.834 77.232 1.00 19.07 100 PRO D N 1
ATOM 9184 C CA . PRO D 1 120 ? -6.860 29.173 77.786 1.00 16.32 100 PRO D CA 1
ATOM 9185 C C . PRO D 1 120 ? -6.310 30.174 76.756 1.00 22.12 100 PRO D C 1
ATOM 9186 O O . PRO D 1 120 ? -5.296 29.901 76.104 1.00 19.18 100 PRO D O 1
ATOM 9190 N N . VAL D 1 121 ? -6.919 31.355 76.641 1.00 12.85 101 VAL D N 1
ATOM 9191 C CA . VAL D 1 121 ? -6.387 32.369 75.742 1.00 17.17 101 VAL D CA 1
ATOM 9192 C C . VAL D 1 121 ? -6.108 33.556 76.712 1.00 20.00 101 VAL D C 1
ATOM 9193 O O . VAL D 1 121 ? -7.054 34.196 77.199 1.00 18.06 101 VAL D O 1
ATOM 9197 N N . LEU D 1 122 ? -4.838 33.818 77.049 1.00 16.26 102 LEU D N 1
ATOM 9198 C CA . LEU D 1 122 ? -4.521 34.808 78.080 1.00 11.24 102 LEU D CA 1
ATOM 9199 C C . LEU D 1 122 ? -4.708 36.238 77.598 1.00 19.42 102 LEU D C 1
ATOM 9200 O O . LEU D 1 122 ? -4.444 36.591 76.423 1.00 19.66 102 LEU D O 1
ATOM 9205 N N . VAL D 1 123 ? -5.116 37.094 78.526 1.00 14.70 103 VAL D N 1
ATOM 9206 C CA . VAL D 1 123 ? -5.336 38.501 78.201 1.00 14.26 103 VAL D CA 1
ATOM 9207 C C . VAL D 1 123 ? -4.678 39.326 79.267 1.00 16.75 103 VAL D C 1
ATOM 9208 O O . VAL D 1 123 ? -4.533 38.869 80.425 1.00 16.71 103 VAL D O 1
ATOM 9212 N N . ASP D 1 124 ? -4.250 40.529 78.859 1.00 16.31 104 ASP D N 1
ATOM 9213 C CA . ASP D 1 124 ? -3.551 41.398 79.831 1.00 17.34 104 ASP D CA 1
ATOM 9214 C C . ASP D 1 124 ? -4.550 42.005 80.815 1.00 15.95 104 ASP D C 1
ATOM 9215 O O . ASP D 1 124 ? -5.785 41.967 80.621 1.00 19.13 104 ASP D O 1
ATOM 9220 N N . ASN D 1 125 ? -3.990 42.634 81.845 1.00 18.56 105 ASN D N 1
ATOM 9221 C CA . ASN D 1 125 ? -4.807 43.297 82.845 1.00 14.87 105 ASN D CA 1
ATOM 9222 C C . ASN D 1 125 ? -4.453 44.783 82.987 1.00 20.70 105 ASN D C 1
ATOM 9223 O O . ASN D 1 125 ? -3.426 45.283 82.483 1.00 19.82 105 ASN D O 1
ATOM 9228 N N . ASP D 1 126 ? -5.265 45.436 83.811 1.00 21.46 106 ASP D N 1
ATOM 9229 C CA . ASP D 1 126 ? -5.098 46.859 84.162 1.00 17.30 106 ASP D CA 1
ATOM 9230 C C . ASP D 1 126 ? -3.981 47.068 85.186 1.00 15.81 106 ASP D C 1
ATOM 9231 O O . ASP D 1 126 ? -3.845 46.308 86.155 1.00 15.84 106 ASP D O 1
ATOM 9236 N N . PRO D 1 127 ? -3.158 48.093 84.951 1.00 17.46 107 PRO D N 1
ATOM 9237 C CA . PRO D 1 127 ? -2.012 48.292 85.819 1.00 15.48 107 PRO D CA 1
ATOM 9238 C C . PRO D 1 127 ? -2.452 48.856 87.159 1.00 21.76 107 PRO D C 1
ATOM 9239 O O . PRO D 1 127 ? -1.698 48.797 88.122 1.00 20.52 107 PRO D O 1
ATOM 9243 N N . ARG D 1 128 ? -3.691 49.317 87.274 1.00 18.07 108 ARG D N 1
ATOM 9244 C CA . ARG D 1 128 ? -4.082 49.836 88.570 1.00 20.39 108 ARG D CA 1
ATOM 9245 C C . ARG D 1 128 ? -4.913 48.886 89.377 1.00 21.56 108 ARG D C 1
ATOM 9246 O O . ARG D 1 128 ? -4.679 48.718 90.576 1.00 19.71 108 ARG D O 1
ATOM 9254 N N . THR D 1 129 ? -5.872 48.260 88.719 1.00 17.26 109 THR D N 1
ATOM 9255 C CA . THR D 1 129 ? -6.759 47.327 89.419 1.00 16.87 109 THR D CA 1
ATOM 9256 C C . THR D 1 129 ? -6.281 45.870 89.386 1.00 14.91 109 THR D C 1
ATOM 9257 O O . THR D 1 129 ? -6.832 45.002 90.079 1.00 16.54 109 THR D O 1
ATOM 9261 N N . PHE D 1 130 ? -5.241 45.602 88.612 1.00 16.96 110 PHE D N 1
ATOM 9262 C CA . PHE D 1 130 ? -4.729 44.227 88.451 1.00 17.71 110 PHE D CA 1
ATOM 9263 C C . PHE D 1 130 ? -5.714 43.322 87.694 1.00 17.16 110 PHE D C 1
ATOM 9264 O O . PHE D 1 130 ? -5.442 42.144 87.592 1.00 16.69 110 PHE D O 1
ATOM 9272 N N . ASN D 1 131 ? -6.837 43.854 87.219 1.00 16.01 111 ASN D N 1
ATOM 9273 C CA . ASN D 1 131 ? -7.894 43.030 86.640 1.00 17.19 111 ASN D CA 1
ATOM 9274 C C . ASN D 1 131 ? -7.988 43.067 85.126 1.00 16.04 111 ASN D C 1
ATOM 9275 O O . ASN D 1 131 ? -7.457 43.998 84.472 1.00 16.04 111 ASN D O 1
ATOM 9280 N N . LEU D 1 132 ? -8.656 42.042 84.601 1.00 12.42 112 LEU D N 1
ATOM 9281 C CA . LEU D 1 132 ? -8.832 41.861 83.149 1.00 15.61 112 LEU D CA 1
ATOM 9282 C C . LEU D 1 132 ? -8.989 43.160 82.370 1.00 16.19 112 LEU D C 1
ATOM 9283 O O . LEU D 1 132 ? -9.884 43.944 82.695 1.00 21.73 112 LEU D O 1
ATOM 9288 N N . ASP D 1 133 ? -8.187 43.387 81.336 1.00 17.13 113 ASP D N 1
ATOM 9289 C CA . ASP D 1 133 ? -8.351 44.642 80.602 1.00 16.31 113 ASP D CA 1
ATOM 9290 C C . ASP D 1 133 ? -9.370 44.492 79.483 1.00 19.33 113 ASP D C 1
ATOM 9291 O O . ASP D 1 133 ? -9.081 43.954 78.399 1.00 21.44 113 ASP D O 1
ATOM 9296 N N . ALA D 1 134 ? -10.590 44.965 79.734 1.00 18.56 114 ALA D N 1
ATOM 9297 C CA . ALA D 1 134 ? -11.687 44.817 78.784 1.00 17.04 114 ALA D CA 1
ATOM 9298 C C . ALA D 1 134 ? -11.346 45.308 77.387 1.00 30.09 114 ALA D C 1
ATOM 9299 O O . ALA D 1 134 ? -11.776 44.669 76.421 1.00 29.54 114 ALA D O 1
ATOM 9301 N N . ALA D 1 135 ? -10.528 46.362 77.266 1.00 20.07 115 ALA D N 1
ATOM 9302 C CA . ALA D 1 135 ? -10.152 46.873 75.929 1.00 25.50 115 ALA D CA 1
ATOM 9303 C C . ALA D 1 135 ? -9.330 45.892 75.135 1.00 27.05 115 ALA D C 1
ATOM 9304 O O . ALA D 1 135 ? -9.120 46.049 73.947 1.00 24.29 115 ALA D O 1
ATOM 9306 N N . LYS D 1 136 ? -8.877 44.841 75.790 1.00 22.76 116 LYS D N 1
ATOM 9307 C CA . LYS D 1 136 ? -8.077 43.900 75.040 1.00 18.99 116 LYS D CA 1
ATOM 9308 C C . LYS D 1 136 ? -8.845 42.647 74.727 1.00 23.85 116 LYS D C 1
ATOM 9309 O O . LYS D 1 136 ? -8.312 41.711 74.152 1.00 21.67 116 LYS D O 1
ATOM 9315 N N . LEU D 1 137 ? -10.107 42.598 75.086 1.00 18.78 117 LEU D N 1
ATOM 9316 C CA . LEU D 1 137 ? -10.748 41.352 74.818 1.00 19.91 117 LEU D CA 1
ATOM 9317 C C . LEU D 1 137 ? -10.982 41.006 73.349 1.00 37.71 117 LEU D C 1
ATOM 9318 O O . LEU D 1 137 ? -10.702 39.889 72.848 1.00 26.38 117 LEU D O 1
ATOM 9323 N N . GLU D 1 138 ? -11.650 41.953 72.703 1.00 28.77 118 GLU D N 1
ATOM 9324 C CA . GLU D 1 138 ? -12.133 41.769 71.350 1.00 34.16 118 GLU D CA 1
ATOM 9325 C C . GLU D 1 138 ? -11.201 41.097 70.360 1.00 35.55 118 GLU D C 1
ATOM 9326 O O . GLU D 1 138 ? -11.630 40.207 69.606 1.00 38.60 118 GLU D O 1
ATOM 9332 N N . ALA D 1 139 ? -9.950 41.555 70.361 1.00 21.83 119 ALA D N 1
ATOM 9333 C CA . ALA D 1 139 ? -8.949 41.061 69.446 1.00 24.29 119 ALA D CA 1
ATOM 9334 C C . ALA D 1 139 ? -8.605 39.624 69.807 1.00 30.26 119 ALA D C 1
ATOM 9335 O O . ALA D 1 139 ? -7.771 39.035 69.129 1.00 41.19 119 ALA D O 1
ATOM 9337 N N . LEU D 1 140 ? -9.144 39.080 70.894 1.00 18.84 120 LEU D N 1
ATOM 9338 C CA . LEU D 1 140 ? -8.677 37.744 71.233 1.00 17.21 120 LEU D CA 1
ATOM 9339 C C . LEU D 1 140 ? -9.724 36.735 70.882 1.00 21.86 120 LEU D C 1
ATOM 9340 O O . LEU D 1 140 ? -9.518 35.522 71.039 1.00 19.40 120 LEU D O 1
ATOM 9345 N N . ILE D 1 141 ? -10.865 37.245 70.446 1.00 17.15 121 ILE D N 1
ATOM 9346 C CA . ILE D 1 141 ? -11.960 36.368 70.108 1.00 22.77 121 ILE D CA 1
ATOM 9347 C C . ILE D 1 141 ? -11.736 35.713 68.739 1.00 24.56 121 ILE D C 1
ATOM 9348 O O . ILE D 1 141 ? -11.350 36.383 67.787 1.00 20.29 121 ILE D O 1
ATOM 9353 N N . THR D 1 142 ? -11.974 34.398 68.688 1.00 18.54 122 THR D N 1
ATOM 9354 C CA . THR D 1 142 ? -11.825 33.597 67.459 1.00 21.25 122 THR D CA 1
ATOM 9355 C C . THR D 1 142 ? -13.060 32.686 67.346 1.00 23.32 122 THR D C 1
ATOM 9356 O O . THR D 1 142 ? -13.977 32.750 68.208 1.00 20.17 122 THR D O 1
ATOM 9360 N N . PRO D 1 143 ? -13.096 31.866 66.283 1.00 23.88 123 PRO D N 1
ATOM 9361 C CA . PRO D 1 143 ? -14.235 30.985 66.120 1.00 23.87 123 PRO D CA 1
ATOM 9362 C C . PRO D 1 143 ? -14.286 29.995 67.265 1.00 21.11 123 PRO D C 1
ATOM 9363 O O . PRO D 1 143 ? -15.334 29.394 67.475 1.00 18.31 123 PRO D O 1
ATOM 9367 N N . ARG D 1 144 ? -13.190 29.810 67.992 1.00 17.04 124 ARG D N 1
ATOM 9368 C CA . ARG D 1 144 ? -13.234 28.791 69.058 1.00 18.20 124 ARG D CA 1
ATOM 9369 C C . ARG D 1 144 ? -13.655 29.331 70.426 1.00 21.93 124 ARG D C 1
ATOM 9370 O O . ARG D 1 144 ? -13.868 28.576 71.383 1.00 21.68 124 ARG D O 1
ATOM 9378 N N . THR D 1 145 ? -13.767 30.640 70.544 1.00 19.09 125 THR D N 1
ATOM 9379 C CA . THR D 1 145 ? -14.053 31.175 71.874 1.00 19.50 125 THR D CA 1
ATOM 9380 C C . THR D 1 145 ? -15.421 30.797 72.360 1.00 22.76 125 THR D C 1
ATOM 9381 O O . THR D 1 145 ? -16.385 30.912 71.591 1.00 18.97 125 THR D O 1
ATOM 9385 N N . LYS D 1 146 ? -15.534 30.363 73.619 1.00 15.35 126 LYS D N 1
ATOM 9386 C CA . LYS D 1 146 ? -16.861 30.014 74.128 1.00 19.35 126 LYS D CA 1
ATOM 9387 C C . LYS D 1 146 ? -17.152 30.839 75.367 1.00 18.13 126 LYS D C 1
ATOM 9388 O O . LYS D 1 146 ? -18.318 31.005 75.732 1.00 20.34 126 LYS D O 1
ATOM 9394 N N . ALA D 1 147 ? -16.117 31.336 76.041 1.00 17.14 127 ALA D N 1
ATOM 9395 C CA . ALA D 1 147 ? -16.396 32.047 77.297 1.00 14.36 127 ALA D CA 1
ATOM 9396 C C . ALA D 1 147 ? -15.258 32.926 77.696 1.00 18.63 127 ALA D C 1
ATOM 9397 O O . ALA D 1 147 ? -14.137 32.735 77.214 1.00 14.85 127 ALA D O 1
ATOM 9399 N N . ILE D 1 148 ? -15.578 33.833 78.621 1.00 20.88 128 ILE D N 1
ATOM 9400 C CA . ILE D 1 148 ? -14.600 34.766 79.150 1.00 13.77 128 ILE D CA 1
ATOM 9401 C C . ILE D 1 148 ? -14.671 34.631 80.647 1.00 13.87 128 ILE D C 1
ATOM 9402 O O . ILE D 1 148 ? -15.752 34.502 81.220 1.00 17.06 128 ILE D O 1
ATOM 9407 N N . MET D 1 149 ? -13.493 34.568 81.248 1.00 14.52 129 MET D N 1
ATOM 9408 C CA . MET D 1 149 ? -13.407 34.437 82.685 1.00 12.52 129 MET D CA 1
ATOM 9409 C C . MET D 1 149 ? -12.773 35.648 83.351 1.00 20.58 129 MET D C 1
ATOM 9410 O O . MET D 1 149 ? -11.582 35.633 83.656 1.00 15.39 129 MET D O 1
ATOM 9415 N N . PRO D 1 150 ? -13.532 36.715 83.601 1.00 15.27 130 PRO D N 1
ATOM 9416 C CA . PRO D 1 150 ? -12.988 37.841 84.382 1.00 15.73 130 PRO D CA 1
ATOM 9417 C C . PRO D 1 150 ? -12.650 37.321 85.794 1.00 18.33 130 PRO D C 1
ATOM 9418 O O . PRO D 1 150 ? -13.422 36.517 86.348 1.00 18.50 130 PRO D O 1
ATOM 9422 N N . VAL D 1 151 ? -11.509 37.734 86.364 1.00 15.27 131 VAL D N 1
ATOM 9423 C CA . VAL D 1 151 ? -11.113 37.275 87.715 1.00 17.15 131 VAL D CA 1
ATOM 9424 C C . VAL D 1 151 ? -11.108 38.511 88.633 1.00 24.63 131 VAL D C 1
ATOM 9425 O O . VAL D 1 151 ? -10.368 39.457 88.328 1.00 15.91 131 VAL D O 1
ATOM 9429 N N . HIS D 1 152 ? -11.885 38.522 89.732 1.00 16.04 132 HIS D N 1
ATOM 9430 C CA . HIS D 1 152 ? -11.954 39.728 90.586 1.00 14.13 132 HIS D CA 1
ATOM 9431 C C . HIS D 1 152 ? -10.815 39.677 91.638 1.00 17.62 132 HIS D C 1
ATOM 9432 O O . HIS D 1 152 ? -10.943 39.188 92.768 1.00 14.98 132 HIS D O 1
ATOM 9439 N N . LEU D 1 153 ? -9.645 40.133 91.213 1.00 13.63 133 LEU D N 1
ATOM 9440 C CA . LEU D 1 153 ? -8.528 39.996 92.109 1.00 15.30 133 LEU D CA 1
ATOM 9441 C C . LEU D 1 153 ? -8.586 40.877 93.355 1.00 19.98 133 LEU D C 1
ATOM 9442 O O . LEU D 1 153 ? -8.921 42.065 93.306 1.00 15.25 133 LEU D O 1
ATOM 9447 N N . TYR D 1 154 ? -8.205 40.256 94.457 1.00 15.68 134 TYR D N 1
ATOM 9448 C CA . TYR D 1 154 ? -7.950 40.959 95.706 1.00 17.12 134 TYR D CA 1
ATOM 9449 C C . TYR D 1 154 ? -9.170 41.599 96.355 1.00 21.62 134 TYR D C 1
ATOM 9450 O O . TYR D 1 154 ? -9.001 42.377 97.298 1.00 20.32 134 TYR D O 1
ATOM 9459 N N . GLY D 1 155 ? -10.366 41.266 95.867 1.00 17.95 135 GLY D N 1
ATOM 9460 C CA . GLY D 1 155 ? -11.631 41.785 96.410 1.00 19.23 135 GLY D CA 1
ATOM 9461 C C . GLY D 1 155 ? -12.290 42.864 95.547 1.00 17.81 135 GLY D C 1
ATOM 9462 O O . GLY D 1 155 ? -13.299 43.487 95.929 1.00 19.13 135 GLY D O 1
ATOM 9463 N N . GLN D 1 156 ? -11.747 43.071 94.358 1.00 15.70 136 GLN D N 1
ATOM 9464 C CA . GLN D 1 156 ? -12.274 44.112 93.513 1.00 13.75 136 GLN D CA 1
ATOM 9465 C C . GLN D 1 156 ? -12.811 43.504 92.261 1.00 16.58 136 GLN D C 1
ATOM 9466 O O . GLN D 1 156 ? -12.106 42.741 91.572 1.00 18.06 136 GLN D O 1
ATOM 9472 N N . ILE D 1 157 ? -14.042 43.880 91.926 1.00 14.56 137 ILE D N 1
ATOM 9473 C CA . ILE D 1 157 ? -14.689 43.337 90.737 1.00 19.25 137 ILE D CA 1
ATOM 9474 C C . ILE D 1 157 ? -14.202 43.984 89.434 1.00 21.32 137 ILE D C 1
ATOM 9475 O O . ILE D 1 157 ? -13.918 45.189 89.410 1.00 17.52 137 ILE D O 1
ATOM 9480 N N . CYS D 1 158 ? -14.013 43.168 88.381 1.00 18.72 138 CYS D N 1
ATOM 9481 C CA . CYS D 1 158 ? -13.557 43.647 87.046 1.00 22.06 138 CYS D CA 1
ATOM 9482 C C . CYS D 1 158 ? -14.579 44.670 86.500 1.00 16.80 138 CYS D C 1
ATOM 9483 O O . CYS D 1 158 ? -15.705 44.772 87.041 1.00 18.54 138 CYS D O 1
ATOM 9486 N N . ASP D 1 159 ? -14.198 45.421 85.456 1.00 22.73 139 ASP D N 1
ATOM 9487 C CA . ASP D 1 159 ? -15.133 46.386 84.835 1.00 18.23 139 ASP D CA 1
ATOM 9488 C C . ASP D 1 159 ? -16.107 45.556 84.030 1.00 15.36 139 ASP D C 1
ATOM 9489 O O . ASP D 1 159 ? -15.856 45.306 82.846 1.00 21.76 139 ASP D O 1
ATOM 9494 N N . MET D 1 160 ? -17.144 45.058 84.717 1.00 19.92 140 MET D N 1
ATOM 9495 C CA . MET D 1 160 ? -18.065 44.103 84.134 1.00 22.18 140 MET D CA 1
ATOM 9496 C C . MET D 1 160 ? -18.858 44.549 82.905 1.00 31.79 140 MET D C 1
ATOM 9497 O O . MET D 1 160 ? -19.095 43.786 81.958 1.00 23.38 140 MET D O 1
ATOM 9502 N N . ASP D 1 161 ? -19.270 45.811 82.916 1.00 34.96 141 ASP D N 1
ATOM 9503 C CA . ASP D 1 161 ? -20.104 46.325 81.842 1.00 24.25 141 ASP D CA 1
ATOM 9504 C C . ASP D 1 161 ? -19.585 46.069 80.434 1.00 22.40 141 ASP D C 1
ATOM 9505 O O . ASP D 1 161 ? -20.193 45.409 79.583 1.00 22.97 141 ASP D O 1
ATOM 9510 N N . PRO D 1 162 ? -18.400 46.581 80.182 1.00 19.72 142 PRO D N 1
ATOM 9511 C CA . PRO D 1 162 ? -17.877 46.372 78.854 1.00 19.99 142 PRO D CA 1
ATOM 9512 C C . PRO D 1 162 ? -17.588 44.878 78.559 1.00 34.85 142 PRO D C 1
ATOM 9513 O O . PRO D 1 162 ? -17.660 44.400 77.401 1.00 27.75 142 PRO D O 1
ATOM 9517 N N . ILE D 1 163 ? -17.252 44.118 79.602 1.00 28.40 143 ILE D N 1
ATOM 9518 C CA . ILE D 1 163 ? -16.900 42.717 79.402 1.00 16.31 143 ILE D CA 1
ATOM 9519 C C . ILE D 1 163 ? -18.166 42.015 78.976 1.00 19.42 143 ILE D C 1
ATOM 9520 O O . ILE D 1 163 ? -18.185 41.300 77.995 1.00 20.92 143 ILE D O 1
ATOM 9525 N N . LEU D 1 164 ? -19.261 42.296 79.655 1.00 24.17 144 LEU D N 1
ATOM 9526 C CA . LEU D 1 164 ? -20.538 41.663 79.287 1.00 25.71 144 LEU D CA 1
ATOM 9527 C C . LEU D 1 164 ? -20.972 42.117 77.902 1.00 22.55 144 LEU D C 1
ATOM 9528 O O . LEU D 1 164 ? -21.614 41.413 77.119 1.00 26.32 144 LEU D O 1
ATOM 9533 N N . GLU D 1 165 ? -20.638 43.356 77.625 1.00 23.31 145 GLU D N 1
ATOM 9534 C CA . GLU D 1 165 ? -21.032 43.865 76.343 1.00 33.62 145 GLU D CA 1
ATOM 9535 C C . GLU D 1 165 ? -20.279 43.120 75.252 1.00 40.90 145 GLU D C 1
ATOM 9536 O O . GLU D 1 165 ? -20.851 42.691 74.245 1.00 27.90 145 GLU D O 1
ATOM 9542 N N . VAL D 1 166 ? -18.979 42.959 75.438 1.00 21.45 146 VAL D N 1
ATOM 9543 C CA . VAL D 1 166 ? -18.249 42.251 74.396 1.00 25.65 146 VAL D CA 1
ATOM 9544 C C . VAL D 1 166 ? -18.812 40.825 74.313 1.00 48.52 146 VAL D C 1
ATOM 9545 O O . VAL D 1 166 ? -19.066 40.295 73.249 1.00 26.23 146 VAL D O 1
ATOM 9549 N N . ALA D 1 167 ? -19.038 40.180 75.446 1.00 22.17 147 ALA D N 1
ATOM 9550 C CA . ALA D 1 167 ? -19.550 38.823 75.438 1.00 20.30 147 ALA D CA 1
ATOM 9551 C C . ALA D 1 167 ? -20.901 38.723 74.724 1.00 24.91 147 ALA D C 1
ATOM 9552 O O . ALA D 1 167 ? -21.216 37.732 74.051 1.00 26.63 147 ALA D O 1
ATOM 9554 N N . ARG D 1 168 ? -21.752 39.716 74.921 1.00 22.49 148 ARG D N 1
ATOM 9555 C CA . ARG D 1 168 ? -23.092 39.609 74.344 1.00 29.38 148 ARG D CA 1
ATOM 9556 C C . ARG D 1 168 ? -23.010 39.695 72.814 1.00 32.51 148 ARG D C 1
ATOM 9557 O O . ARG D 1 168 ? -23.645 38.933 72.074 1.00 27.02 148 ARG D O 1
ATOM 9565 N N . ARG D 1 169 ? -22.173 40.616 72.367 1.00 22.29 149 ARG D N 1
ATOM 9566 C CA . ARG D 1 169 ? -21.944 40.838 70.965 1.00 28.87 149 ARG D CA 1
ATOM 9567 C C . ARG D 1 169 ? -21.402 39.596 70.275 1.00 39.93 149 ARG D C 1
ATOM 9568 O O . ARG D 1 169 ? -21.656 39.415 69.097 1.00 38.38 149 ARG D O 1
ATOM 9576 N N . HIS D 1 170 ? -20.658 38.754 70.985 1.00 29.05 150 HIS D N 1
ATOM 9577 C CA . HIS D 1 170 ? -20.068 37.529 70.433 1.00 17.94 150 HIS D CA 1
ATOM 9578 C C . HIS D 1 170 ? -20.689 36.222 70.924 1.00 21.56 150 HIS D C 1
ATOM 9579 O O . HIS D 1 170 ? -20.135 35.146 70.714 1.00 23.22 150 HIS D O 1
ATOM 9586 N N . ASN D 1 171 ? -21.855 36.313 71.556 1.00 21.96 151 ASN D N 1
ATOM 9587 C CA . ASN D 1 171 ? -22.529 35.139 72.063 1.00 26.85 151 ASN D CA 1
ATOM 9588 C C . ASN D 1 171 ? -21.584 34.266 72.840 1.00 22.74 151 ASN D C 1
ATOM 9589 O O . ASN D 1 171 ? -21.499 33.078 72.575 1.00 23.97 151 ASN D O 1
ATOM 9594 N N . LEU D 1 172 ? -20.894 34.871 73.804 1.00 22.03 152 LEU D N 1
ATOM 9595 C CA . LEU D 1 172 ? -19.979 34.105 74.637 1.00 24.66 152 LEU D CA 1
ATOM 9596 C C . LEU D 1 172 ? -20.567 34.047 76.027 1.00 22.96 152 LEU D C 1
ATOM 9597 O O . LEU D 1 172 ? -21.351 34.918 76.434 1.00 22.35 152 LEU D O 1
ATOM 9602 N N . LEU D 1 173 ? -20.144 33.062 76.803 1.00 17.86 153 LEU D N 1
ATOM 9603 C CA . LEU D 1 173 ? -20.559 33.014 78.185 1.00 12.03 153 LEU D CA 1
ATOM 9604 C C . LEU D 1 173 ? -19.521 33.766 79.010 1.00 20.08 153 LEU D C 1
ATOM 9605 O O . LEU D 1 173 ? -18.342 33.935 78.630 1.00 17.99 153 LEU D O 1
ATOM 9610 N N . VAL D 1 174 ? -19.957 34.130 80.212 1.00 19.14 154 VAL D N 1
ATOM 9611 C CA . VAL D 1 174 ? -19.034 34.806 81.111 1.00 18.08 154 VAL D CA 1
ATOM 9612 C C . VAL D 1 174 ? -19.130 34.060 82.420 1.00 18.90 154 VAL D C 1
ATOM 9613 O O . VAL D 1 174 ? -20.215 33.942 83.036 1.00 20.25 154 VAL D O 1
ATOM 9617 N N . ILE D 1 175 ? -17.965 33.577 82.833 1.00 14.33 155 ILE D N 1
ATOM 9618 C CA . ILE D 1 175 ? -17.860 32.913 84.146 1.00 18.50 155 ILE D CA 1
ATOM 9619 C C . ILE D 1 175 ? -17.034 33.792 85.114 1.00 30.58 155 ILE D C 1
ATOM 9620 O O . ILE D 1 175 ? -15.877 34.034 84.815 1.00 16.79 155 ILE D O 1
ATOM 9625 N N . GLU D 1 176 ? -17.569 34.341 86.207 1.00 15.00 156 GLU D N 1
ATOM 9626 C CA . GLU D 1 176 ? -16.677 35.156 87.058 1.00 12.79 156 GLU D CA 1
ATOM 9627 C C . GLU D 1 176 ? -15.857 34.262 87.983 1.00 14.83 156 GLU D C 1
ATOM 9628 O O . GLU D 1 176 ? -16.422 33.422 88.679 1.00 16.41 156 GLU D O 1
ATOM 9634 N N . ASP D 1 177 ? -14.540 34.424 88.037 1.00 14.26 157 ASP D N 1
ATOM 9635 C CA . ASP D 1 177 ? -13.781 33.700 89.085 1.00 13.06 157 ASP D CA 1
ATOM 9636 C C . ASP D 1 177 ? -13.727 34.729 90.247 1.00 15.91 157 ASP D C 1
ATOM 9637 O O . ASP D 1 177 ? -12.930 35.679 90.224 1.00 16.80 157 ASP D O 1
ATOM 9642 N N . ALA D 1 178 ? -14.648 34.570 91.193 1.00 14.56 158 ALA D N 1
ATOM 9643 C CA . ALA D 1 178 ? -14.813 35.533 92.250 1.00 15.22 158 ALA D CA 1
ATOM 9644 C C . ALA D 1 178 ? -14.240 34.957 93.519 1.00 15.85 158 ALA D C 1
ATOM 9645 O O . ALA D 1 178 ? -14.576 35.426 94.600 1.00 18.91 158 ALA D O 1
ATOM 9647 N N . ALA D 1 179 ? -13.317 34.009 93.373 1.00 15.02 159 ALA D N 1
ATOM 9648 C CA . ALA D 1 179 ? -12.679 33.391 94.537 1.00 14.90 159 ALA D CA 1
ATOM 9649 C C . ALA D 1 179 ? -12.354 34.370 95.642 1.00 21.36 159 ALA D C 1
ATOM 9650 O O . ALA D 1 179 ? -12.610 34.037 96.784 1.00 16.78 159 ALA D O 1
ATOM 9652 N N . GLU D 1 180 ? -11.735 35.507 95.286 1.00 15.93 160 GLU D N 1
ATOM 9653 C CA . GLU D 1 180 ? -11.187 36.502 96.210 1.00 13.74 160 GLU D CA 1
ATOM 9654 C C . GLU D 1 180 ? -12.090 37.682 96.440 1.00 26.72 160 GLU D C 1
ATOM 9655 O O . GLU D 1 180 ? -11.601 38.713 96.928 1.00 19.21 160 GLU D O 1
ATOM 9661 N N . ALA D 1 181 ? -13.374 37.557 96.095 1.00 17.25 161 ALA D N 1
ATOM 9662 C CA . ALA D 1 181 ? -14.249 38.749 96.182 1.00 16.24 161 ALA D CA 1
ATOM 9663 C C . ALA D 1 181 ? -15.642 38.600 96.812 1.00 19.71 161 ALA D C 1
ATOM 9664 O O . ALA D 1 181 ? -16.589 39.299 96.417 1.00 18.05 161 ALA D O 1
ATOM 9666 N N . VAL D 1 182 ? -15.815 37.703 97.769 1.00 13.92 162 VAL D N 1
ATOM 9667 C CA . VAL D 1 182 ? -17.166 37.585 98.339 1.00 15.35 162 VAL D CA 1
ATOM 9668 C C . VAL D 1 182 ? -17.520 38.951 98.949 1.00 22.97 162 VAL D C 1
ATOM 9669 O O . VAL D 1 182 ? -16.654 39.571 99.552 1.00 21.69 162 VAL D O 1
ATOM 9673 N N . GLY D 1 183 ? -18.764 39.423 98.817 1.00 16.44 163 GLY D N 1
ATOM 9674 C CA . GLY D 1 183 ? -19.154 40.709 99.420 1.00 14.61 163 GLY D CA 1
ATOM 9675 C C . GLY D 1 183 ? -18.942 41.930 98.512 1.00 20.92 163 GLY D C 1
ATOM 9676 O O . GLY D 1 183 ? -19.511 43.004 98.733 1.00 20.31 163 GLY D O 1
ATOM 9677 N N . ALA D 1 184 ? -18.098 41.810 97.490 1.00 18.38 164 ALA D N 1
ATOM 9678 C CA . ALA D 1 184 ? -17.857 42.949 96.623 1.00 17.55 164 ALA D CA 1
ATOM 9679 C C . ALA D 1 184 ? -19.132 43.277 95.785 1.00 19.17 164 ALA D C 1
ATOM 9680 O O . ALA D 1 184 ? -20.040 42.421 95.606 1.00 16.51 164 ALA D O 1
ATOM 9682 N N . THR D 1 185 ? -19.218 44.533 95.329 1.00 17.93 165 THR D N 1
ATOM 9683 C CA . THR D 1 185 ? -20.330 44.962 94.469 1.00 18.25 165 THR D CA 1
ATOM 9684 C C . THR D 1 185 ? -19.906 45.717 93.241 1.00 19.64 165 THR D C 1
ATOM 9685 O O . THR D 1 185 ? -18.831 46.307 93.183 1.00 19.79 165 THR D O 1
ATOM 9689 N N . TYR D 1 186 ? -20.759 45.660 92.228 1.00 19.62 166 TYR D N 1
ATOM 9690 C CA . TYR D 1 186 ? -20.429 46.393 91.048 1.00 15.82 166 TYR D CA 1
ATOM 9691 C C . TYR D 1 186 ? -21.770 46.959 90.590 1.00 23.05 166 TYR D C 1
ATOM 9692 O O . TYR D 1 186 ? -22.706 46.229 90.230 1.00 19.28 166 TYR D O 1
ATOM 9701 N N . ARG D 1 187 ? -21.824 48.287 90.586 1.00 23.68 167 ARG D N 1
ATOM 9702 C CA . ARG D 1 187 ? -23.030 48.969 90.143 1.00 24.75 167 ARG D CA 1
ATOM 9703 C C . ARG D 1 187 ? -24.271 48.339 90.760 1.00 21.57 167 ARG D C 1
ATOM 9704 O O . ARG D 1 187 ? -25.265 48.044 90.089 1.00 30.74 167 ARG D O 1
ATOM 9712 N N . GLY D 1 188 ? -24.190 48.090 92.061 1.00 22.14 168 GLY D N 1
ATOM 9713 C CA . GLY D 1 188 ? -25.338 47.547 92.780 1.00 27.58 168 GLY D CA 1
ATOM 9714 C C . GLY D 1 188 ? -25.566 46.040 92.765 1.00 43.15 168 GLY D C 1
ATOM 9715 O O . GLY D 1 188 ? -26.526 45.526 93.346 1.00 29.80 168 GLY D O 1
ATOM 9716 N N . LYS D 1 189 ? -24.673 45.321 92.110 1.00 24.56 169 LYS D N 1
ATOM 9717 C CA . LYS D 1 189 ? -24.842 43.880 92.076 1.00 20.24 169 LYS D CA 1
ATOM 9718 C C . LYS D 1 189 ? -23.665 43.263 92.796 1.00 20.42 169 LYS D C 1
ATOM 9719 O O . LYS D 1 189 ? -22.533 43.760 92.671 1.00 22.04 169 LYS D O 1
ATOM 9725 N N . LYS D 1 190 ? -23.942 42.179 93.511 1.00 20.86 170 LYS D N 1
ATOM 9726 C CA . LYS D 1 190 ? -22.877 41.485 94.235 1.00 17.19 170 LYS D CA 1
ATOM 9727 C C . LYS D 1 190 ? -22.079 40.650 93.258 1.00 24.13 170 LYS D C 1
ATOM 9728 O O . LYS D 1 190 ? -22.598 40.146 92.250 1.00 17.95 170 LYS D O 1
ATOM 9734 N N . SER D 1 191 ? -20.817 40.449 93.598 1.00 14.22 171 SER D N 1
ATOM 9735 C CA . SER D 1 191 ? -20.041 39.502 92.836 1.00 11.77 171 SER D CA 1
ATOM 9736 C C . SER D 1 191 ? -20.825 38.215 92.902 1.00 15.57 171 SER D C 1
ATOM 9737 O O . SER D 1 191 ? -21.487 37.903 93.906 1.00 18.14 171 SER D O 1
ATOM 9740 N N . GLY D 1 192 ? -20.687 37.433 91.835 1.00 15.51 172 GLY D N 1
ATOM 9741 C CA . GLY D 1 192 ? -21.351 36.142 91.740 1.00 18.62 172 GLY D CA 1
ATOM 9742 C C . GLY D 1 192 ? -22.663 36.275 90.988 1.00 30.93 172 GLY D C 1
ATOM 9743 O O . GLY D 1 192 ? -23.198 35.243 90.612 1.00 19.30 172 GLY D O 1
ATOM 9744 N N . SER D 1 193 ? -23.187 37.491 90.791 1.00 18.58 173 SER D N 1
ATOM 9745 C CA . SER D 1 193 ? -24.495 37.604 90.138 1.00 20.35 173 SER D CA 1
ATOM 9746 C C . SER D 1 193 ? -24.349 38.269 88.806 1.00 23.69 173 SER D C 1
ATOM 9747 O O . SER D 1 193 ? -25.343 38.569 88.144 1.00 20.20 173 SER D O 1
ATOM 9750 N N . LEU D 1 194 ? -23.109 38.525 88.421 1.00 20.61 174 LEU D N 1
ATOM 9751 C CA . LEU D 1 194 ? -22.927 39.240 87.177 1.00 17.45 174 LEU D CA 1
ATOM 9752 C C . LEU D 1 194 ? -22.772 38.418 85.912 1.00 28.66 174 LEU D C 1
ATOM 9753 O O . LEU D 1 194 ? -23.283 38.839 84.890 1.00 29.55 174 LEU D O 1
ATOM 9758 N N . GLY D 1 195 ? -22.029 37.316 85.927 1.00 20.92 175 GLY D N 1
ATOM 9759 C CA . GLY D 1 195 ? -21.833 36.570 84.675 1.00 19.80 175 GLY D CA 1
ATOM 9760 C C . GLY D 1 195 ? -22.894 35.487 84.506 1.00 28.11 175 GLY D C 1
ATOM 9761 O O . GLY D 1 195 ? -23.846 35.454 85.318 1.00 21.21 175 GLY D O 1
ATOM 9762 N N . ASP D 1 196 ? -22.716 34.575 83.540 1.00 16.14 176 ASP D N 1
ATOM 9763 C CA . ASP D 1 196 ? -23.655 33.447 83.512 1.00 15.16 176 ASP D CA 1
ATOM 9764 C C . ASP D 1 196 ? -23.521 32.549 84.726 1.00 19.61 176 ASP D C 1
ATOM 9765 O O . ASP D 1 196 ? -24.496 31.941 85.166 1.00 18.67 176 ASP D O 1
ATOM 9770 N N . CYS D 1 197 ? -22.330 32.502 85.327 1.00 14.38 177 CYS D N 1
ATOM 9771 C CA . CYS D 1 197 ? -22.162 31.786 86.580 1.00 13.49 177 CYS D CA 1
ATOM 9772 C C . CYS D 1 197 ? -20.929 32.375 87.209 1.00 11.61 177 CYS D C 1
ATOM 9773 O O . CYS D 1 197 ? -20.258 33.247 86.637 1.00 14.48 177 CYS D O 1
ATOM 9776 N N . ALA D 1 198 ? -20.675 31.972 88.442 1.00 14.48 178 ALA D N 1
ATOM 9777 C CA . ALA D 1 198 ? -19.489 32.523 89.113 1.00 17.38 178 ALA D CA 1
ATOM 9778 C C . ALA D 1 198 ? -18.997 31.495 90.127 1.00 17.80 178 ALA D C 1
ATOM 9779 O O . ALA D 1 198 ? -19.779 30.671 90.607 1.00 15.01 178 ALA D O 1
ATOM 9781 N N . THR D 1 199 ? -17.732 31.604 90.514 1.00 12.28 179 THR D N 1
ATOM 9782 C CA . THR D 1 199 ? -17.225 30.715 91.553 1.00 14.28 179 THR D CA 1
ATOM 9783 C C . THR D 1 199 ? -16.578 31.514 92.678 1.00 13.37 179 THR D C 1
ATOM 9784 O O . THR D 1 199 ? -15.951 32.592 92.458 1.00 14.79 179 THR D O 1
ATOM 9788 N N . PHE D 1 200 ? -16.593 30.873 93.852 1.00 14.26 180 PHE D N 1
ATOM 9789 C CA . PHE D 1 200 ? -15.920 31.413 95.028 1.00 11.45 180 PHE D CA 1
ATOM 9790 C C . PHE D 1 200 ? -15.053 30.358 95.702 1.00 19.52 180 PHE D C 1
ATOM 9791 O O . PHE D 1 200 ? -15.308 29.148 95.624 1.00 17.75 180 PHE D O 1
ATOM 9799 N N . SER D 1 201 ? -14.063 30.841 96.452 1.00 15.26 181 SER D N 1
ATOM 9800 C CA . SER D 1 201 ? -13.231 29.959 97.277 1.00 14.32 181 SER D CA 1
ATOM 9801 C C . SER D 1 201 ? -13.440 30.334 98.752 1.00 17.56 181 SER D C 1
ATOM 9802 O O . SER D 1 201 ? -13.610 31.511 99.089 1.00 17.26 181 SER D O 1
ATOM 9805 N N . PHE D 1 202 ? -13.399 29.323 99.630 1.00 14.13 182 PHE D N 1
ATOM 9806 C CA . PHE D 1 202 ? -13.547 29.499 101.084 1.00 15.36 182 PHE D CA 1
ATOM 9807 C C . PHE D 1 202 ? -12.313 28.919 101.812 1.00 16.06 182 PHE D C 1
ATOM 9808 O O . PHE D 1 202 ? -12.420 28.378 102.932 1.00 17.71 182 PHE D O 1
ATOM 9816 N N . PHE D 1 203 ? -11.170 28.989 101.127 1.00 14.98 183 PHE D N 1
ATOM 9817 C CA . PHE D 1 203 ? -9.907 28.491 101.675 1.00 16.02 183 PHE D CA 1
ATOM 9818 C C . PHE D 1 203 ? -9.649 29.268 102.971 1.00 19.96 183 PHE D C 1
ATOM 9819 O O . PHE D 1 203 ? -10.201 30.351 103.154 1.00 17.71 183 PHE D O 1
ATOM 9827 N N . GLY D 1 204 ? -8.792 28.735 103.837 1.00 16.29 184 GLY D N 1
ATOM 9828 C CA . GLY D 1 204 ? -8.494 29.333 105.165 1.00 16.62 184 GLY D CA 1
ATOM 9829 C C . GLY D 1 204 ? -8.055 30.788 105.240 1.00 24.49 184 GLY D C 1
ATOM 9830 O O . GLY D 1 204 ? -8.215 31.399 106.292 1.00 25.65 184 GLY D O 1
ATOM 9831 N N . ASN D 1 205 ? -7.543 31.374 104.155 1.00 18.60 185 ASN D N 1
ATOM 9832 C CA . ASN D 1 205 ? -7.106 32.775 104.181 1.00 20.00 185 ASN D CA 1
ATOM 9833 C C . ASN D 1 205 ? -8.220 33.715 103.691 1.00 15.69 185 ASN D C 1
ATOM 9834 O O . ASN D 1 205 ? -8.037 34.912 103.622 1.00 16.03 185 ASN D O 1
ATOM 9839 N N . ALA D 1 206 ? -9.364 33.167 103.286 1.00 18.53 186 ALA D N 1
ATOM 9840 C CA . ALA D 1 206 ? -10.463 33.923 102.683 1.00 19.14 186 ALA D CA 1
ATOM 9841 C C . ALA D 1 206 ? -11.330 34.795 103.617 1.00 17.62 186 ALA D C 1
ATOM 9842 O O . ALA D 1 206 ? -11.352 34.564 104.806 1.00 20.23 186 ALA D O 1
ATOM 9844 N N . ILE D 1 207 ? -12.064 35.771 103.075 1.00 17.95 187 ILE D N 1
ATOM 9845 C CA . ILE D 1 207 ? -12.916 36.645 103.899 1.00 15.68 187 ILE D CA 1
ATOM 9846 C C . ILE D 1 207 ? -13.904 35.814 104.702 1.00 20.02 187 ILE D C 1
ATOM 9847 O O . ILE D 1 207 ? -14.106 36.058 105.901 1.00 22.82 187 ILE D O 1
ATOM 9852 N N . ILE D 1 208 ? -14.462 34.828 104.002 1.00 16.21 188 ILE D N 1
ATOM 9853 C CA A ILE D 1 208 ? -15.365 33.856 104.599 0.50 17.67 188 ILE D CA 1
ATOM 9854 C CA B ILE D 1 208 ? -15.380 33.839 104.553 0.50 23.41 188 ILE D CA 1
ATOM 9855 C C . ILE D 1 208 ? -14.672 32.520 104.303 1.00 17.62 188 ILE D C 1
ATOM 9856 O O . ILE D 1 208 ? -14.309 32.218 103.167 1.00 19.75 188 ILE D O 1
ATOM 9865 N N . THR D 1 209 ? -14.524 31.685 105.318 1.00 17.09 189 THR D N 1
ATOM 9866 C CA . THR D 1 209 ? -13.849 30.419 105.113 1.00 18.22 189 THR D CA 1
ATOM 9867 C C . THR D 1 209 ? -14.674 29.198 105.561 1.00 19.99 189 THR D C 1
ATOM 9868 O O . THR D 1 209 ? -15.615 29.303 106.363 1.00 16.69 189 THR D O 1
ATOM 9872 N N . THR D 1 210 ? -14.301 28.068 104.964 1.00 17.12 190 THR D N 1
ATOM 9873 C CA . THR D 1 210 ? -14.767 26.751 105.363 1.00 17.42 190 THR D CA 1
ATOM 9874 C C . THR D 1 210 ? -13.570 25.811 105.598 1.00 15.66 190 THR D C 1
ATOM 9875 O O . THR D 1 210 ? -13.769 24.599 105.658 1.00 17.68 190 THR D O 1
ATOM 9879 N N . GLY D 1 211 ? -12.349 26.350 105.709 1.00 14.78 191 GLY D N 1
ATOM 9880 C CA . GLY D 1 211 ? -11.128 25.535 105.795 1.00 14.30 191 GLY D CA 1
ATOM 9881 C C . GLY D 1 211 ? -10.697 25.329 104.310 1.00 18.57 191 GLY D C 1
ATOM 9882 O O . GLY D 1 211 ? -9.700 25.894 103.820 1.00 19.01 191 GLY D O 1
ATOM 9883 N N . GLU D 1 212 ? -11.423 24.448 103.617 1.00 15.86 192 GLU D N 1
ATOM 9884 C CA . GLU D 1 212 ? -11.282 24.275 102.157 1.00 16.49 192 GLU D CA 1
ATOM 9885 C C . GLU D 1 212 ? -12.778 24.243 101.743 1.00 19.04 192 GLU D C 1
ATOM 9886 O O . GLU D 1 212 ? -13.614 23.648 102.456 1.00 15.84 192 GLU D O 1
ATOM 9892 N N . GLY D 1 213 ? -13.145 24.867 100.627 1.00 16.03 193 GLY D N 1
ATOM 9893 C CA . GLY D 1 213 ? -14.542 24.830 100.163 1.00 14.13 193 GLY D CA 1
ATOM 9894 C C . GLY D 1 213 ? -14.692 25.793 98.994 1.00 16.68 193 GLY D C 1
ATOM 9895 O O . GLY D 1 213 ? -13.831 26.680 98.802 1.00 14.43 193 GLY D O 1
ATOM 9896 N N . GLY D 1 214 ? -15.784 25.663 98.234 1.00 16.46 194 GLY D N 1
ATOM 9897 C CA . GLY D 1 214 ? -15.996 26.586 97.108 1.00 15.20 194 GLY D CA 1
ATOM 9898 C C . GLY D 1 214 ? -17.495 26.657 96.866 1.00 10.98 194 GLY D C 1
ATOM 9899 O O . GLY D 1 214 ? -18.248 25.912 97.478 1.00 14.60 194 GLY D O 1
ATOM 9900 N N . MET D 1 215 ? -17.926 27.489 95.932 1.00 13.58 195 MET D N 1
ATOM 9901 C CA . MET D 1 215 ? -19.347 27.607 95.634 1.00 13.32 195 MET D CA 1
ATOM 9902 C C . MET D 1 215 ? -19.447 28.099 94.206 1.00 18.54 195 MET D C 1
ATOM 9903 O O . MET D 1 215 ? -18.612 28.904 93.745 1.00 16.92 195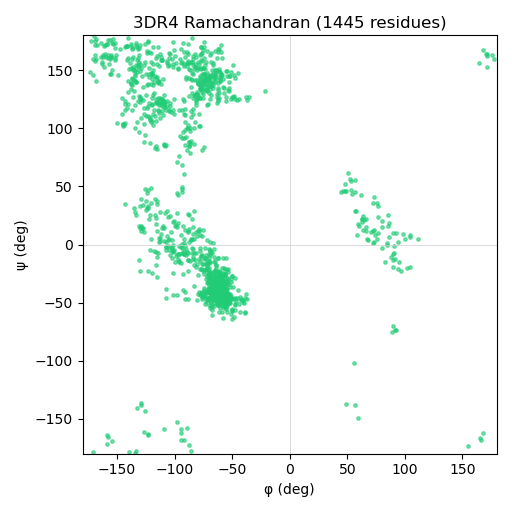 MET D O 1
ATOM 9908 N N . ILE D 1 216 ? -20.499 27.647 93.527 1.00 14.87 196 ILE D N 1
ATOM 9909 C CA . ILE D 1 216 ? -20.807 28.199 92.208 1.00 14.70 196 ILE D CA 1
ATOM 9910 C C . ILE D 1 216 ? -22.141 28.916 92.403 1.00 16.44 196 ILE D C 1
ATOM 9911 O O . ILE D 1 216 ? -23.031 28.387 93.076 1.00 15.25 196 ILE D O 1
ATOM 9916 N N . THR D 1 217 ? -22.273 30.085 91.780 1.00 15.60 197 THR D N 1
ATOM 9917 C CA . THR D 1 217 ? -23.544 30.794 91.848 1.00 16.31 197 THR D CA 1
ATOM 9918 C C . THR D 1 217 ? -24.009 30.995 90.402 1.00 20.02 197 THR D C 1
ATOM 9919 O O . THR D 1 217 ? -23.194 31.227 89.494 1.00 15.61 197 THR D O 1
ATOM 9923 N N . THR D 1 218 ? -25.331 30.919 90.212 1.00 18.72 198 THR D N 1
ATOM 9924 C CA . THR D 1 218 ? -25.922 31.185 88.886 1.00 16.12 198 THR D CA 1
ATOM 9925 C C . THR D 1 218 ? -27.422 31.454 89.037 1.00 17.09 198 THR D C 1
ATOM 9926 O O . THR D 1 218 ? -28.083 31.003 90.014 1.00 20.85 198 THR D O 1
ATOM 9930 N N . ASN D 1 219 ? -27.963 32.150 88.042 1.00 19.06 199 ASN D N 1
ATOM 9931 C CA . ASN D 1 219 ? -29.405 32.360 87.991 1.00 18.14 199 ASN D CA 1
ATOM 9932 C C . ASN D 1 219 ? -30.042 31.385 86.996 1.00 28.55 199 ASN D C 1
ATOM 9933 O O . ASN D 1 219 ? -31.272 31.323 86.875 1.00 25.47 199 ASN D O 1
ATOM 9938 N N . ASP D 1 220 ? -29.222 30.603 86.297 1.00 22.04 200 ASP D N 1
ATOM 9939 C CA . ASP D 1 220 ? -29.706 29.678 85.247 1.00 18.88 200 ASP D CA 1
ATOM 9940 C C . ASP D 1 220 ? -30.041 28.278 85.764 1.00 28.59 200 ASP D C 1
ATOM 9941 O O . ASP D 1 220 ? -29.208 27.515 86.298 1.00 21.07 200 ASP D O 1
ATOM 9946 N N . ASP D 1 221 ? -31.323 27.971 85.632 1.00 20.92 201 ASP D N 1
ATOM 9947 C CA . ASP D 1 221 ? -31.815 26.705 86.100 1.00 30.19 201 ASP D CA 1
ATOM 9948 C C . ASP D 1 221 ? -31.111 25.496 85.479 1.00 23.37 201 ASP D C 1
ATOM 9949 O O . ASP D 1 221 ? -30.816 24.521 86.186 1.00 20.57 201 ASP D O 1
ATOM 9954 N N . ASP D 1 222 ? -30.908 25.527 84.163 1.00 22.84 202 ASP D N 1
ATOM 9955 C CA . ASP D 1 222 ? -30.301 24.366 83.517 1.00 35.86 202 ASP D CA 1
ATOM 9956 C C . ASP D 1 222 ? -28.897 24.063 83.995 1.00 24.69 202 ASP D C 1
ATOM 9957 O O . ASP D 1 222 ? -28.522 22.899 84.262 1.00 21.81 202 ASP D O 1
ATOM 9962 N N . LEU D 1 223 ? -28.136 25.150 83.993 1.00 19.63 203 LEU D N 1
ATOM 9963 C CA . LEU D 1 223 ? -26.740 25.110 84.366 1.00 24.52 203 LEU D CA 1
ATOM 9964 C C . LEU D 1 223 ? -26.677 24.555 85.791 1.00 22.69 203 LEU D C 1
ATOM 9965 O O . LEU D 1 223 ? -25.889 23.648 86.091 1.00 20.19 203 LEU D O 1
ATOM 9970 N N . ALA D 1 224 ? -27.549 25.076 86.663 1.00 18.91 204 ALA D N 1
ATOM 9971 C CA . ALA D 1 224 ? -27.524 24.596 88.050 1.00 18.34 204 ALA D CA 1
ATOM 9972 C C . ALA D 1 224 ? -27.809 23.094 88.168 1.00 19.94 204 ALA D C 1
ATOM 9973 O O . ALA D 1 224 ? -27.158 22.375 88.929 1.00 19.62 204 ALA D O 1
ATOM 9975 N N . ALA D 1 225 ? -28.748 22.603 87.374 1.00 24.40 205 ALA D N 1
ATOM 9976 C CA . ALA D 1 225 ? -29.145 21.204 87.504 1.00 19.87 205 ALA D CA 1
ATOM 9977 C C . ALA D 1 225 ? -28.002 20.360 87.000 1.00 15.90 205 ALA D C 1
ATOM 9978 O O . ALA D 1 225 ? -27.672 19.312 87.569 1.00 22.65 205 ALA D O 1
ATOM 9980 N N . LYS D 1 226 ? -27.382 20.853 85.944 1.00 16.02 206 LYS D N 1
ATOM 9981 C CA . LYS D 1 226 ? -26.231 20.122 85.417 1.00 16.36 206 LYS D CA 1
ATOM 9982 C C . LYS D 1 226 ? -25.083 20.105 86.451 1.00 23.94 206 LYS D C 1
ATOM 9983 O O . LYS D 1 226 ? -24.408 19.094 86.637 1.00 21.88 206 LYS D O 1
ATOM 9989 N N . MET D 1 227 ? -24.798 21.239 87.069 1.00 17.73 207 MET D N 1
ATOM 9990 C CA . MET D 1 227 ? -23.697 21.289 88.032 1.00 14.50 207 MET D CA 1
ATOM 9991 C C . MET D 1 227 ? -24.040 20.341 89.169 1.00 22.05 207 MET D C 1
ATOM 9992 O O . MET D 1 227 ? -23.172 19.650 89.677 1.00 18.37 207 MET D O 1
ATOM 9997 N N . ARG D 1 228 ? -25.287 20.316 89.633 1.00 15.94 208 ARG D N 1
ATOM 9998 C CA . ARG D 1 228 ? -25.612 19.391 90.760 1.00 23.36 208 ARG D CA 1
ATOM 9999 C C . ARG D 1 228 ? -25.510 17.905 90.391 1.00 19.29 208 ARG D C 1
ATOM 10000 O O . ARG D 1 228 ? -25.087 17.055 91.170 1.00 21.76 208 ARG D O 1
ATOM 10008 N N . LEU D 1 229 ? -25.845 17.598 89.146 1.00 17.07 209 LEU D N 1
ATOM 10009 C CA . LEU D 1 229 ? -25.770 16.217 88.712 1.00 22.13 209 LEU D CA 1
ATOM 10010 C C . LEU D 1 229 ? -24.310 15.804 88.620 1.00 18.99 209 LEU D C 1
ATOM 10011 O O . LEU D 1 229 ? -23.939 14.735 89.128 1.00 19.47 209 LEU D O 1
ATOM 10016 N N . LEU D 1 230 ? -23.488 16.653 88.002 1.00 16.36 210 LEU D N 1
ATOM 10017 C CA . LEU D 1 230 ? -22.066 16.352 87.834 1.00 16.31 210 LEU D CA 1
ATOM 10018 C C . LEU D 1 230 ? -21.333 16.299 89.190 1.00 20.57 210 LEU D C 1
ATOM 10019 O O . LEU D 1 230 ? -20.378 15.509 89.380 1.00 19.80 210 LEU D O 1
ATOM 10024 N N . ARG D 1 231 ? -21.743 17.172 90.119 1.00 13.66 211 ARG D N 1
ATOM 10025 C CA . ARG D 1 231 ? -21.110 17.222 91.455 1.00 14.46 211 ARG D CA 1
ATOM 10026 C C . ARG D 1 231 ? -21.322 15.947 92.239 1.00 17.63 211 ARG D C 1
ATOM 10027 O O . ARG D 1 231 ? -20.461 15.566 93.031 1.00 17.57 211 ARG D O 1
ATOM 10035 N N . GLY D 1 232 ? -22.502 15.331 92.107 1.00 14.64 212 GLY D N 1
ATOM 10036 C CA . GLY D 1 232 ? -22.841 14.103 92.849 1.00 12.46 212 GLY D CA 1
ATOM 10037 C C . GLY D 1 232 ? -22.516 12.820 92.025 1.00 19.93 212 GLY D C 1
ATOM 10038 O O . GLY D 1 232 ? -23.368 11.915 91.861 1.00 18.49 212 GLY D O 1
ATOM 10039 N N . GLN D 1 233 ? -21.302 12.774 91.445 1.00 16.65 213 GLN D N 1
ATOM 10040 C CA . GLN D 1 233 ? -20.785 11.643 90.679 1.00 17.93 213 GLN D CA 1
ATOM 10041 C C . GLN D 1 233 ? -21.629 11.299 89.448 1.00 17.40 213 GLN D C 1
ATOM 10042 O O . GLN D 1 233 ? -21.522 10.165 88.978 1.00 17.32 213 GLN D O 1
ATOM 10048 N N . GLY D 1 234 ? -22.516 12.199 89.006 1.00 16.73 214 GLY D N 1
ATOM 10049 C CA . GLY D 1 234 ? -23.310 11.900 87.819 1.00 12.05 214 GLY D CA 1
ATOM 10050 C C . GLY D 1 234 ? -24.401 10.859 88.075 1.00 26.03 214 GLY D C 1
ATOM 10051 O O . GLY D 1 234 ? -24.975 10.319 87.118 1.00 24.93 214 GLY D O 1
ATOM 10052 N N . MET D 1 235 ? -24.698 10.523 89.334 1.00 21.42 215 MET D N 1
ATOM 10053 C CA . MET D 1 235 ? -25.713 9.478 89.587 1.00 17.33 215 MET D CA 1
ATOM 10054 C C . MET D 1 235 ? -27.165 9.874 89.362 1.00 28.75 215 MET D C 1
ATOM 10055 O O . MET D 1 235 ? -27.565 10.973 89.741 1.00 29.68 215 MET D O 1
ATOM 10060 N N . ASP D 1 236 ? -27.987 8.923 88.922 1.00 27.82 216 ASP D N 1
ATOM 10061 C CA . ASP D 1 236 ? -29.435 9.173 88.817 1.00 33.48 216 ASP D CA 1
ATOM 10062 C C . ASP D 1 236 ? -29.990 9.233 90.262 1.00 29.58 216 ASP D C 1
ATOM 10063 O O . ASP D 1 236 ? -29.884 8.256 91.031 1.00 26.19 216 ASP D O 1
ATOM 10068 N N . PRO D 1 237 ? -30.598 10.368 90.613 1.00 30.09 217 PRO D N 1
ATOM 10069 C CA . PRO D 1 237 ? -31.133 10.547 91.963 1.00 94.14 217 PRO D CA 1
ATOM 10070 C C . PRO D 1 237 ? -32.136 9.476 92.366 1.00 42.46 217 PRO D C 1
ATOM 10071 O O . PRO D 1 237 ? -32.385 9.282 93.552 1.00 38.83 217 PRO D O 1
ATOM 10075 N N . ASN D 1 238 ? -32.721 8.805 91.380 1.00 27.68 218 ASN D N 1
ATOM 10076 C CA . ASN D 1 238 ? -33.756 7.800 91.606 1.00 29.63 218 ASN D CA 1
ATOM 10077 C C . ASN D 1 238 ? -33.370 6.370 91.285 1.00 48.12 218 ASN D C 1
ATOM 10078 O O . ASN D 1 238 ? -34.232 5.500 91.309 1.00 34.47 218 ASN D O 1
ATOM 10083 N N . ARG D 1 239 ? -32.100 6.098 91.010 1.00 24.56 219 ARG D N 1
ATOM 10084 C CA . ARG D 1 239 ? -31.738 4.718 90.694 1.00 23.65 219 ARG D CA 1
ATOM 10085 C C . ARG D 1 239 ? -30.350 4.584 91.309 1.00 20.13 219 ARG D C 1
ATOM 10086 O O . ARG D 1 239 ? -29.395 5.223 90.884 1.00 24.23 219 ARG D O 1
ATOM 10094 N N . ARG D 1 240 ? -30.319 3.915 92.452 1.00 22.01 220 ARG D N 1
ATOM 10095 C CA . ARG D 1 240 ? -29.102 3.769 93.256 1.00 30.65 220 ARG D CA 1
ATOM 10096 C C . ARG D 1 240 ? -28.007 3.174 92.418 1.00 23.65 220 ARG D C 1
ATOM 10097 O O . ARG D 1 240 ? -28.194 2.083 91.854 1.00 23.40 220 ARG D O 1
ATOM 10105 N N . TYR D 1 241 ? -26.878 3.867 92.332 1.00 24.71 221 TYR D N 1
ATOM 10106 C CA . TYR D 1 241 ? -25.744 3.363 91.557 1.00 23.54 221 TYR D CA 1
ATOM 10107 C C . TYR D 1 241 ? -26.021 3.227 90.070 1.00 17.07 221 TYR D C 1
ATOM 10108 O O . TYR D 1 241 ? -25.396 2.368 89.446 1.00 18.26 221 TYR D O 1
ATOM 10117 N N . TRP D 1 242 ? -26.980 4.002 89.581 1.00 14.68 222 TRP D N 1
ATOM 10118 C CA . TRP D 1 242 ? -27.200 4.099 88.138 1.00 24.20 222 TRP D CA 1
ATOM 10119 C C . TRP D 1 242 ? -26.611 5.474 87.712 1.00 16.40 222 TRP D C 1
ATOM 10120 O O . TRP D 1 242 ? -27.005 6.534 88.217 1.00 20.77 222 TRP D O 1
ATOM 10131 N N . PHE D 1 243 ? -25.607 5.440 86.829 1.00 16.11 223 PHE D N 1
ATOM 10132 C CA . PHE D 1 243 ? -24.915 6.658 86.384 1.00 15.77 223 PHE D CA 1
ATOM 10133 C C . PHE D 1 243 ? -25.076 6.962 84.891 1.00 17.41 223 PHE D C 1
ATOM 10134 O O . PHE D 1 243 ? -24.441 6.325 84.058 1.00 15.39 223 PHE D O 1
ATOM 10142 N N . PRO D 1 244 ? -25.879 7.965 84.542 1.00 20.07 224 PRO D N 1
ATOM 10143 C CA . PRO D 1 244 ? -26.062 8.248 83.104 1.00 15.42 224 PRO D CA 1
ATOM 10144 C C . PRO D 1 244 ? -24.887 8.983 82.492 1.00 19.32 224 PRO D C 1
ATOM 10145 O O . PRO D 1 244 ? -24.732 8.993 81.272 1.00 19.43 224 PRO D O 1
ATOM 10149 N N . ILE D 1 245 ? -24.085 9.648 83.319 1.00 14.48 225 ILE D N 1
ATOM 10150 C CA . ILE D 1 245 ? -22.980 10.388 82.741 1.00 15.21 225 ILE D CA 1
ATOM 10151 C C . ILE D 1 245 ? -21.766 10.260 83.627 1.00 19.55 225 ILE D C 1
ATOM 10152 O O . ILE D 1 245 ? -21.884 9.784 84.774 1.00 17.78 225 ILE D O 1
ATOM 10157 N N . VAL D 1 246 ? -20.634 10.735 83.099 1.00 16.60 226 VAL D N 1
ATOM 10158 C CA . VAL D 1 246 ? -19.401 10.764 83.904 1.00 20.50 226 VAL D CA 1
ATOM 10159 C C . VAL D 1 246 ? -19.405 12.009 84.819 1.00 18.39 226 VAL D C 1
ATOM 10160 O O . VAL D 1 246 ? -19.554 13.125 84.343 1.00 18.11 226 VAL D O 1
ATOM 10164 N N . GLY D 1 247 ? -19.302 11.822 86.127 1.00 12.23 227 GLY D N 1
ATOM 10165 C CA . GLY D 1 247 ? -19.407 12.952 87.064 1.00 12.95 227 GLY D CA 1
ATOM 10166 C C . GLY D 1 247 ? -18.141 12.980 87.901 1.00 16.55 227 GLY D C 1
ATOM 10167 O O . GLY D 1 247 ? -17.110 12.327 87.581 1.00 15.04 227 GLY D O 1
ATOM 10168 N N . PHE D 1 248 ? -18.253 13.717 88.996 1.00 17.75 228 PHE D N 1
ATOM 10169 C CA . PHE D 1 248 ? -17.107 13.928 89.863 1.00 14.31 228 PHE D CA 1
ATOM 10170 C C . PHE D 1 248 ? -17.499 13.774 91.297 1.00 15.33 228 PHE D C 1
ATOM 10171 O O . PHE D 1 248 ? -18.705 13.657 91.608 1.00 17.33 228 PHE D O 1
ATOM 10179 N N . ASN D 1 249 ? -16.491 13.729 92.179 1.00 14.71 229 ASN D N 1
ATOM 10180 C CA . ASN D 1 249 ? -16.835 13.729 93.605 1.00 12.42 229 ASN D CA 1
ATOM 10181 C C . ASN D 1 249 ? -16.396 15.143 94.113 1.00 14.32 229 ASN D C 1
ATOM 10182 O O . ASN D 1 249 ? -15.290 15.378 94.602 1.00 16.16 229 ASN D O 1
ATOM 10187 N N . TYR D 1 250 ? -17.268 16.124 93.989 1.00 12.85 230 TYR D N 1
ATOM 10188 C CA . TYR D 1 250 ? -16.893 17.485 94.342 1.00 14.62 230 TYR D CA 1
ATOM 10189 C C . TYR D 1 250 ? -17.819 18.054 95.425 1.00 18.41 230 TYR D C 1
ATOM 10190 O O . TYR D 1 250 ? -17.935 19.258 95.622 1.00 16.78 230 TYR D O 1
ATOM 10199 N N . ARG D 1 251 ? -18.472 17.192 96.170 1.00 13.67 231 ARG D N 1
ATOM 10200 C CA . ARG D 1 251 ? -19.375 17.774 97.181 1.00 21.50 231 ARG D CA 1
ATOM 10201 C C . ARG D 1 251 ? -18.650 18.374 98.423 1.00 20.79 231 ARG D C 1
ATOM 10202 O O . ARG D 1 251 ? -17.555 17.934 98.819 1.00 17.53 231 ARG D O 1
ATOM 10210 N N . MET D 1 252 ? -19.263 19.367 99.055 1.00 16.48 232 MET D N 1
ATOM 10211 C CA . MET D 1 252 ? -18.764 19.941 100.314 1.00 16.40 232 MET D CA 1
ATOM 10212 C C . MET D 1 252 ? -19.259 19.028 101.459 1.00 17.31 232 MET D C 1
ATOM 10213 O O . MET D 1 252 ? -20.296 18.362 101.330 1.00 18.72 232 MET D O 1
ATOM 10218 N N . THR D 1 253 ? -18.573 19.014 102.601 1.00 15.15 233 THR D N 1
ATOM 10219 C CA . THR D 1 253 ? -19.068 18.192 103.700 1.00 13.22 233 THR D CA 1
ATOM 10220 C C . THR D 1 253 ? -19.964 19.090 104.551 1.00 21.39 233 THR D C 1
ATOM 10221 O O . THR D 1 253 ? -19.920 20.341 104.505 1.00 19.08 233 THR D O 1
ATOM 10225 N N . ASN D 1 254 ? -20.732 18.438 105.418 1.00 23.62 234 ASN D N 1
ATOM 10226 C CA . ASN D 1 254 ? -21.637 19.150 106.332 1.00 22.47 234 ASN D CA 1
ATOM 10227 C C . ASN D 1 254 ? -20.834 20.028 107.321 1.00 16.69 234 ASN D C 1
ATOM 10228 O O . ASN D 1 254 ? -21.285 21.120 107.738 1.00 18.48 234 ASN D O 1
ATOM 10233 N N . ILE D 1 255 ? -19.639 19.570 107.686 1.00 19.76 235 ILE D N 1
ATOM 10234 C CA . ILE D 1 255 ? -18.844 20.394 108.622 1.00 19.14 235 ILE D CA 1
ATOM 10235 C C . ILE D 1 255 ? -18.349 21.660 107.923 1.00 21.06 235 ILE D C 1
ATOM 10236 O O . ILE D 1 255 ? -18.380 22.740 108.485 1.00 15.78 235 ILE D O 1
ATOM 10241 N N . GLN D 1 256 ? -17.938 21.538 106.660 1.00 19.64 236 GLN D N 1
ATOM 10242 C CA . GLN D 1 256 ? -17.479 22.739 105.939 1.00 16.09 236 GLN D CA 1
ATOM 10243 C C . GLN D 1 256 ? -18.606 23.740 105.840 1.00 15.71 236 GLN D C 1
ATOM 10244 O O . GLN D 1 256 ? -18.409 24.944 106.027 1.00 16.39 236 GLN D O 1
ATOM 10250 N N . ALA D 1 257 ? -19.785 23.232 105.476 1.00 18.84 237 ALA D N 1
ATOM 10251 C CA . ALA D 1 257 ? -20.961 24.102 105.305 1.00 22.13 237 ALA D CA 1
ATOM 10252 C C . ALA D 1 257 ? -21.371 24.784 106.641 1.00 19.10 237 ALA D C 1
ATOM 10253 O O . ALA D 1 257 ? -21.776 25.931 106.679 1.00 18.00 237 ALA D O 1
ATOM 10255 N N . ALA D 1 258 ? -21.268 24.042 107.728 1.00 15.64 238 ALA D N 1
ATOM 10256 C CA . ALA D 1 258 ? -21.603 24.573 109.044 1.00 16.46 238 ALA D CA 1
ATOM 10257 C C . ALA D 1 258 ? -20.682 25.759 109.313 1.00 20.06 238 ALA D C 1
ATOM 10258 O O . ALA D 1 258 ? -21.120 26.836 109.745 1.00 16.89 238 ALA D O 1
ATOM 10260 N N . ILE D 1 259 ? -19.383 25.555 109.082 1.00 16.13 239 ILE D N 1
ATOM 10261 C CA . ILE D 1 259 ? -18.478 26.686 109.304 1.00 15.81 239 ILE D CA 1
ATOM 10262 C C . ILE D 1 259 ? -18.809 27.851 108.337 1.00 16.43 239 ILE D C 1
ATOM 10263 O O . ILE D 1 259 ? -18.790 29.025 108.688 1.00 18.48 239 ILE D O 1
ATOM 10268 N N . GLY D 1 260 ? -19.087 27.547 107.081 1.00 14.01 240 GLY D N 1
ATOM 10269 C CA . GLY D 1 260 ? -19.341 28.583 106.084 1.00 14.81 240 GLY D CA 1
ATOM 10270 C C . GLY D 1 260 ? -20.594 29.362 106.504 1.00 18.57 240 GLY D C 1
ATOM 10271 O O . GLY D 1 260 ? -20.635 30.597 106.408 1.00 18.38 240 GLY D O 1
ATOM 10272 N N . LEU D 1 261 ? -21.620 28.632 106.942 1.00 17.90 241 LEU D N 1
ATOM 10273 C CA . LEU D 1 261 ? -22.845 29.296 107.347 1.00 14.93 241 LEU D CA 1
ATOM 10274 C C . LEU D 1 261 ? -22.607 30.259 108.517 1.00 13.87 241 LEU D C 1
ATOM 10275 O O . LEU D 1 261 ? -23.092 31.374 108.493 1.00 18.56 241 LEU D O 1
ATOM 10280 N N . ALA D 1 262 ? -21.911 29.796 109.543 1.00 18.71 242 ALA D N 1
ATOM 10281 C CA . ALA D 1 262 ? -21.567 30.634 110.691 1.00 24.77 242 ALA D CA 1
ATOM 10282 C C . ALA D 1 262 ? -20.759 31.888 110.247 1.00 31.70 242 ALA D C 1
ATOM 10283 O O . ALA D 1 262 ? -20.923 33.035 110.735 1.00 20.91 242 ALA D O 1
ATOM 10285 N N . GLN D 1 263 ? -19.827 31.671 109.326 1.00 16.19 243 GLN D N 1
ATOM 10286 C CA . GLN D 1 263 ? -19.021 32.780 108.782 1.00 19.78 243 GLN D CA 1
ATOM 10287 C C . GLN D 1 263 ? -19.908 33.803 108.028 1.00 21.13 243 GLN D C 1
ATOM 10288 O O . GLN D 1 263 ? -19.815 35.025 108.223 1.00 21.21 243 GLN D O 1
ATOM 10294 N N . LEU D 1 264 ? -20.772 33.303 107.147 1.00 18.08 244 LEU D N 1
ATOM 10295 C CA . LEU D 1 264 ? -21.649 34.158 106.375 1.00 18.86 244 LEU D CA 1
ATOM 10296 C C . LEU D 1 264 ? -22.594 34.940 107.290 1.00 17.48 244 LEU D C 1
ATOM 10297 O O . LEU D 1 264 ? -22.929 36.087 107.070 1.00 17.60 244 LEU D O 1
ATOM 10302 N N . GLU D 1 265 ? -22.983 34.322 108.379 1.00 19.44 245 GLU D N 1
ATOM 10303 C CA . GLU D 1 265 ? -23.795 35.019 109.374 1.00 24.36 245 GLU D CA 1
ATOM 10304 C C . GLU D 1 265 ? -23.126 36.325 109.827 1.00 25.22 245 GLU D C 1
ATOM 10305 O O . GLU D 1 265 ? -23.801 37.265 110.215 1.00 24.33 245 GLU D O 1
ATOM 10311 N N . ARG D 1 266 ? -21.804 36.404 109.821 1.00 18.42 246 ARG D N 1
ATOM 10312 C CA . ARG D 1 266 ? -21.121 37.596 110.301 1.00 18.62 246 ARG D CA 1
ATOM 10313 C C . ARG D 1 266 ? -20.319 38.254 109.183 1.00 21.95 246 ARG D C 1
ATOM 10314 O O . ARG D 1 266 ? -19.336 38.965 109.410 1.00 23.32 246 ARG D O 1
ATOM 10322 N N . VAL D 1 267 ? -20.751 38.010 107.954 1.00 18.36 247 VAL D N 1
ATOM 10323 C CA . VAL D 1 267 ? -19.993 38.567 106.850 1.00 22.21 247 VAL D CA 1
ATOM 10324 C C . VAL D 1 267 ? -19.822 40.066 106.971 1.00 17.40 247 VAL D C 1
ATOM 10325 O O . VAL D 1 267 ? -18.781 40.619 106.606 1.00 17.66 247 VAL D O 1
ATOM 10329 N N . ASP D 1 268 ? -20.849 40.754 107.438 1.00 18.62 248 ASP D N 1
ATOM 10330 C CA . ASP D 1 268 ? -20.688 42.207 107.480 1.00 22.63 248 ASP D CA 1
ATOM 10331 C C . ASP D 1 268 ? -19.650 42.672 108.473 1.00 16.31 248 ASP D C 1
ATOM 10332 O O . ASP D 1 268 ? -18.868 43.609 108.224 1.00 23.54 248 ASP D O 1
ATOM 10337 N N . GLU D 1 269 ? -19.580 41.934 109.557 1.00 16.17 249 GLU D N 1
ATOM 10338 C CA . GLU D 1 269 ? -18.605 42.277 110.583 1.00 16.96 249 GLU D CA 1
ATOM 10339 C C . GLU D 1 269 ? -17.238 41.987 110.034 1.00 22.41 249 GLU D C 1
ATOM 10340 O O . GLU D 1 269 ? -16.297 42.772 110.216 1.00 22.02 249 GLU D O 1
ATOM 10346 N N . HIS D 1 270 ? -17.177 40.837 109.351 1.00 25.50 250 HIS D N 1
ATOM 10347 C CA . HIS D 1 270 ? -15.935 40.389 108.740 1.00 23.38 250 HIS D CA 1
ATOM 10348 C C . HIS D 1 270 ? -15.444 41.458 107.755 1.00 24.07 250 HIS D C 1
ATOM 10349 O O . HIS D 1 270 ? -14.233 41.749 107.651 1.00 24.07 250 HIS D O 1
ATOM 10356 N N . LEU D 1 271 ? -16.363 41.965 106.945 1.00 17.75 251 LEU D N 1
ATOM 10357 C CA . LEU D 1 271 ? -15.977 42.955 105.945 1.00 19.90 251 LEU D CA 1
ATOM 10358 C C . LEU D 1 271 ? -15.520 44.261 106.651 1.00 31.49 251 LEU D C 1
ATOM 10359 O O . LEU D 1 271 ? -14.503 44.897 106.263 1.00 20.92 251 LEU D O 1
ATOM 10364 N N . ALA D 1 272 ? -16.250 44.625 107.707 1.00 22.36 252 ALA D N 1
ATOM 10365 C CA . ALA D 1 272 ? -15.945 45.839 108.453 1.00 16.64 252 ALA D CA 1
ATOM 10366 C C . ALA D 1 272 ? -14.568 45.739 109.063 1.00 21.08 252 ALA D C 1
ATOM 10367 O O . ALA D 1 272 ? -13.858 46.728 109.199 1.00 26.32 252 ALA D O 1
ATOM 10369 N N . ALA D 1 273 ? -14.197 44.554 109.505 1.00 20.44 253 ALA D N 1
ATOM 10370 C CA . ALA D 1 273 ? -12.870 44.413 110.106 1.00 19.87 253 ALA D CA 1
ATOM 10371 C C . ALA D 1 273 ? -11.791 44.656 109.045 1.00 29.37 253 ALA D C 1
ATOM 10372 O O . ALA D 1 273 ? -10.707 45.187 109.337 1.00 27.03 253 ALA D O 1
ATOM 10374 N N . ARG D 1 274 ? -12.018 44.223 107.813 1.00 21.04 254 ARG D N 1
ATOM 10375 C CA . ARG D 1 274 ? -10.962 44.484 106.839 1.00 22.36 254 ARG D CA 1
ATOM 10376 C C . ARG D 1 274 ? -10.909 45.986 106.504 1.00 23.17 254 ARG D C 1
ATOM 10377 O O . ARG D 1 274 ? -9.844 46.547 106.169 1.00 21.05 254 ARG D O 1
ATOM 10385 N N . GLU D 1 275 ? -12.062 46.648 106.528 1.00 23.67 255 GLU D N 1
ATOM 10386 C CA . GLU D 1 275 ? -12.060 48.086 106.286 1.00 15.48 255 GLU D CA 1
ATOM 10387 C C . GLU D 1 275 ? -11.269 48.850 107.333 1.00 13.30 255 GLU D C 1
ATOM 10388 O O . GLU D 1 275 ? -10.625 49.843 107.061 1.00 18.78 255 GLU D O 1
ATOM 10394 N N . ARG D 1 276 ? -11.310 48.333 108.542 1.00 17.30 256 ARG D N 1
ATOM 10395 C CA . ARG D 1 276 ? -10.566 48.953 109.629 1.00 17.06 256 ARG D CA 1
ATOM 10396 C C . ARG D 1 276 ? -9.078 48.768 109.367 1.00 22.54 256 ARG D C 1
ATOM 10397 O O . ARG D 1 276 ? -8.293 49.716 109.415 1.00 17.82 256 ARG D O 1
ATOM 10405 N N . VAL D 1 277 ? -8.691 47.570 108.938 1.00 22.51 257 VAL D N 1
ATOM 10406 C CA . VAL D 1 277 ? -7.291 47.329 108.571 1.00 26.05 257 VAL D CA 1
ATOM 10407 C C . VAL D 1 277 ? -6.787 48.196 107.414 1.00 24.49 257 VAL D C 1
ATOM 10408 O O . VAL D 1 277 ? -5.715 48.802 107.471 1.00 19.05 257 VAL D O 1
ATOM 10412 N N . VAL D 1 278 ? -7.598 48.266 106.368 1.00 13.15 258 VAL D N 1
ATOM 10413 C CA . VAL D 1 278 ? -7.280 49.044 105.192 1.00 12.43 258 VAL D CA 1
ATOM 10414 C C . VAL D 1 278 ? -7.176 50.533 105.551 1.00 20.60 258 VAL D C 1
ATOM 10415 O O . VAL D 1 278 ? -6.277 51.224 105.068 1.00 16.83 258 VAL D O 1
ATOM 10419 N N . GLY D 1 279 ? -8.096 50.993 106.407 1.00 17.41 259 GLY D N 1
ATOM 10420 C CA . GLY D 1 279 ? -8.090 52.401 106.850 1.00 20.83 259 GLY D CA 1
ATOM 10421 C C . GLY D 1 279 ? -6.757 52.683 107.547 1.00 20.36 259 GLY D C 1
ATOM 10422 O O . GLY D 1 279 ? -6.114 53.728 107.339 1.00 20.83 259 GLY D O 1
ATOM 10423 N N . TRP D 1 280 ? -6.331 51.743 108.378 1.00 15.81 260 TRP D N 1
ATOM 10424 C CA . TRP D 1 280 ? -5.035 51.933 109.007 1.00 16.21 260 TRP D CA 1
ATOM 10425 C C . TRP D 1 280 ? -3.893 52.032 108.034 1.00 22.89 260 TRP D C 1
ATOM 10426 O O . TRP D 1 280 ? -3.027 52.904 108.179 1.00 17.37 260 TRP D O 1
ATOM 10437 N N . TYR D 1 281 ? -3.857 51.132 107.052 1.00 19.76 261 TYR D N 1
ATOM 10438 C CA . TYR D 1 281 ? -2.763 51.207 106.072 1.00 18.10 261 TYR D CA 1
ATOM 10439 C C . TYR D 1 281 ? -2.829 52.556 105.383 1.00 20.73 261 TYR D C 1
ATOM 10440 O O . TYR D 1 281 ? -1.810 53.243 105.213 1.00 17.79 261 TYR D O 1
ATOM 10449 N N . GLU D 1 282 ? -4.035 52.912 104.941 1.00 16.67 262 GLU D N 1
ATOM 10450 C CA . GLU D 1 282 ? -4.220 54.121 104.141 1.00 16.70 262 GLU D CA 1
ATOM 10451 C C . GLU D 1 282 ? -3.861 55.374 104.924 1.00 17.51 262 GLU D C 1
ATOM 10452 O O . GLU D 1 282 ? -3.298 56.299 104.352 1.00 23.90 262 GLU D O 1
ATOM 10458 N N . GLN D 1 283 ? -4.126 55.412 106.224 1.00 15.57 263 GLN D N 1
ATOM 10459 C CA . GLN D 1 283 ? -3.786 56.662 106.896 1.00 21.49 263 GLN D CA 1
ATOM 10460 C C . GLN D 1 283 ? -2.348 56.719 107.319 1.00 24.77 263 GLN D C 1
ATOM 10461 O O . GLN D 1 283 ? -1.934 57.773 107.719 1.00 20.21 263 GLN D O 1
ATOM 10467 N N . LYS D 1 284 ? -1.574 55.642 107.203 1.00 20.37 264 LYS D N 1
ATOM 10468 C CA . LYS D 1 284 ? -0.129 55.622 107.513 1.00 18.14 264 LYS D CA 1
ATOM 10469 C C . LYS D 1 284 ? 0.819 55.543 106.328 1.00 22.15 264 LYS D C 1
ATOM 10470 O O . LYS D 1 284 ? 2.034 55.554 106.514 1.00 25.82 264 LYS D O 1
ATOM 10476 N N . LEU D 1 285 ? 0.294 55.405 105.113 1.00 26.16 265 LEU D N 1
ATOM 10477 C CA . LEU D 1 285 ? 1.176 55.136 103.976 1.00 34.49 265 LEU D CA 1
ATOM 10478 C C . LEU D 1 285 ? 2.188 56.186 103.535 1.00 32.95 265 LEU D C 1
ATOM 10479 O O . LEU D 1 285 ? 3.198 55.870 102.911 1.00 27.17 265 LEU D O 1
ATOM 10484 N N . ALA D 1 286 ? 1.906 57.442 103.861 1.00 30.61 266 ALA D N 1
ATOM 10485 C CA . ALA D 1 286 ? 2.799 58.542 103.510 1.00 31.13 266 ALA D CA 1
ATOM 10486 C C . ALA D 1 286 ? 4.195 58.310 104.087 1.00 21.29 266 ALA D C 1
ATOM 10487 O O . ALA D 1 286 ? 5.201 58.833 103.582 1.00 31.11 266 ALA D O 1
ATOM 10489 N N . ARG D 1 287 ? 4.228 57.551 105.169 1.00 17.54 267 ARG D N 1
ATOM 10490 C CA . ARG D 1 287 ? 5.482 57.232 105.792 1.00 17.13 267 ARG D CA 1
ATOM 10491 C C . ARG D 1 287 ? 6.351 56.576 104.738 1.00 36.97 267 ARG D C 1
ATOM 10492 O O . ARG D 1 287 ? 7.570 56.591 104.836 1.00 28.00 267 ARG D O 1
ATOM 10500 N N . LEU D 1 288 ? 5.728 55.968 103.730 1.00 23.55 268 LEU D N 1
ATOM 10501 C CA . LEU D 1 288 ? 6.483 55.250 102.703 1.00 27.66 268 LEU D CA 1
ATOM 10502 C C . LEU D 1 288 ? 6.811 56.056 101.449 1.00 23.65 268 LEU D C 1
ATOM 10503 O O . LEU D 1 288 ? 7.653 55.682 100.641 1.00 25.19 268 LEU D O 1
ATOM 10508 N N . GLY D 1 289 ? 6.114 57.169 101.282 1.00 24.31 269 GLY D N 1
ATOM 10509 C CA . GLY D 1 289 ? 6.357 58.018 100.133 1.00 28.10 269 GLY D CA 1
ATOM 10510 C C . GLY D 1 289 ? 6.130 57.309 98.809 1.00 33.85 269 GLY D C 1
ATOM 10511 O O . GLY D 1 289 ? 5.263 56.426 98.664 1.00 28.55 269 GLY D O 1
ATOM 10512 N N . ASN D 1 290 ? 6.890 57.733 97.810 1.00 30.21 270 ASN D N 1
ATOM 10513 C CA . ASN D 1 290 ? 6.696 57.147 96.486 1.00 24.38 270 ASN D CA 1
ATOM 10514 C C . ASN D 1 290 ? 7.332 55.732 96.407 1.00 33.74 270 ASN D C 1
ATOM 10515 O O . ASN D 1 290 ? 7.371 55.153 95.341 1.00 32.73 270 ASN D O 1
ATOM 10520 N N . ARG D 1 291 ? 7.813 55.152 97.503 1.00 21.42 271 ARG D N 1
ATOM 10521 C CA . ARG D 1 291 ? 8.383 53.833 97.444 1.00 20.34 271 ARG D CA 1
ATOM 10522 C C . ARG D 1 291 ? 7.334 52.750 97.192 1.00 29.41 271 ARG D C 1
ATOM 10523 O O . ARG D 1 291 ? 7.677 51.616 96.869 1.00 21.29 271 ARG D O 1
ATOM 10531 N N . VAL D 1 292 ? 6.056 53.061 97.348 1.00 19.79 272 VAL D N 1
ATOM 10532 C CA . VAL D 1 292 ? 5.089 52.015 97.019 1.00 25.00 272 VAL D CA 1
ATOM 10533 C C . VAL D 1 292 ? 3.984 52.753 96.347 1.00 25.99 272 VAL D C 1
ATOM 10534 O O . VAL D 1 292 ? 3.906 53.965 96.535 1.00 26.88 272 VAL D O 1
ATOM 10538 N N . THR D 1 293 ? 3.159 52.040 95.593 1.00 20.20 273 THR D N 1
ATOM 10539 C CA . THR D 1 293 ? 1.951 52.613 95.025 1.00 17.38 273 THR D CA 1
ATOM 10540 C C . THR D 1 293 ? 0.789 51.851 95.651 1.00 23.64 273 THR D C 1
ATOM 10541 O O . THR D 1 293 ? 0.763 50.633 95.559 1.00 22.21 273 THR D O 1
ATOM 10545 N N . LYS D 1 294 ? -0.119 52.570 96.316 1.00 16.76 274 LYS D N 1
ATOM 10546 C CA . LYS D 1 294 ? -1.241 51.978 97.012 1.00 12.41 274 LYS D CA 1
ATOM 10547 C C . LYS D 1 294 ? -2.302 51.452 96.069 1.00 18.18 274 LYS D C 1
ATOM 10548 O O . LYS D 1 294 ? -2.363 51.883 94.929 1.00 16.14 274 LYS D O 1
ATOM 10554 N N . PRO D 1 295 ? -3.122 50.503 96.546 1.00 20.60 275 PRO D N 1
ATOM 10555 C CA . PRO D 1 295 ? -4.135 49.908 95.674 1.00 19.86 275 PRO D CA 1
ATOM 10556 C C . PRO D 1 295 ? -5.177 50.888 95.189 1.00 21.07 275 PRO D C 1
ATOM 10557 O O . PRO D 1 295 ? -5.904 51.503 95.952 1.00 23.74 275 PRO D O 1
ATOM 10561 N N . HIS D 1 296 ? -5.274 51.013 93.888 1.00 17.54 276 HIS D N 1
ATOM 10562 C CA . HIS D 1 296 ? -6.260 51.903 93.318 1.00 20.12 276 HIS D CA 1
ATOM 10563 C C . HIS D 1 296 ? -7.654 51.303 93.540 1.00 28.36 276 HIS D C 1
ATOM 10564 O O . HIS D 1 296 ? -7.844 50.092 93.392 1.00 24.74 276 HIS D O 1
ATOM 10571 N N . VAL D 1 297 ? -8.640 52.135 93.869 1.00 16.62 277 VAL D N 1
ATOM 10572 C CA . VAL D 1 297 ? -9.999 51.634 94.035 1.00 19.96 277 VAL D CA 1
ATOM 10573 C C . VAL D 1 297 ? -10.900 52.133 92.909 1.00 22.94 277 VAL D C 1
ATOM 10574 O O . VAL D 1 297 ? -11.124 53.321 92.821 1.00 23.79 277 VAL D O 1
ATOM 10578 N N . ALA D 1 298 ? -11.359 51.274 92.007 1.00 18.20 278 ALA D N 1
ATOM 10579 C CA . ALA D 1 298 ? -12.273 51.702 90.937 1.00 17.29 278 ALA D CA 1
ATOM 10580 C C . ALA D 1 298 ? -13.566 52.124 91.656 1.00 22.34 278 ALA D C 1
ATOM 10581 O O . ALA D 1 298 ? -14.006 51.491 92.625 1.00 22.27 278 ALA D O 1
ATOM 10583 N N . LEU D 1 299 ? -14.221 53.159 91.151 1.00 27.09 279 LEU D N 1
ATOM 10584 C CA . LEU D 1 299 ? -15.447 53.647 91.799 1.00 21.80 279 LEU D CA 1
ATOM 10585 C C . LEU D 1 299 ? -16.789 53.031 91.410 1.00 26.09 279 LEU D C 1
ATOM 10586 O O . LEU D 1 299 ? -17.860 53.594 91.654 1.00 42.88 279 LEU D O 1
ATOM 10591 N N . THR D 1 300 ? -16.735 51.793 90.940 1.00 23.81 280 THR D N 1
ATOM 10592 C CA . THR D 1 300 ? -17.919 51.051 90.509 1.00 27.97 280 THR D CA 1
ATOM 10593 C C . THR D 1 300 ? -18.703 50.215 91.546 1.00 32.50 280 THR D C 1
ATOM 10594 O O . THR D 1 300 ? -19.809 49.705 91.251 1.00 31.90 280 THR D O 1
ATOM 10598 N N . GLY D 1 301 ? -18.180 50.079 92.766 1.00 24.77 281 GLY D N 1
ATOM 10599 C CA . GLY D 1 301 ? -18.926 49.347 93.803 1.00 20.41 281 GLY D CA 1
ATOM 10600 C C . GLY D 1 301 ? -17.911 49.097 94.911 1.00 28.79 281 GLY D C 1
ATOM 10601 O O . GLY D 1 301 ? -16.804 49.622 94.893 1.00 27.55 281 GLY D O 1
ATOM 10602 N N . ARG D 1 302 ? -18.258 48.242 95.856 1.00 20.03 282 ARG D N 1
ATOM 10603 C CA . ARG D 1 302 ? -17.393 48.021 96.966 1.00 14.64 282 ARG D CA 1
ATOM 10604 C C . ARG D 1 302 ? -16.190 47.145 96.620 1.00 32.12 282 ARG D C 1
ATOM 10605 O O . ARG D 1 302 ? -16.398 46.057 96.087 1.00 20.14 282 ARG D O 1
ATOM 10613 N N . HIS D 1 303 ? -14.979 47.568 96.993 1.00 18.12 283 HIS D N 1
ATOM 10614 C CA . HIS D 1 303 ? -13.723 46.779 96.879 1.00 15.91 283 HIS D CA 1
ATOM 10615 C C . HIS D 1 303 ? -13.608 46.193 98.291 1.00 25.95 283 HIS D C 1
ATOM 10616 O O . HIS D 1 303 ? -13.530 46.954 99.266 1.00 21.76 283 HIS D O 1
ATOM 10623 N N . VAL D 1 304 ? -13.696 44.872 98.432 1.00 17.82 284 VAL D N 1
ATOM 10624 C CA . VAL D 1 304 ? -13.679 44.248 99.769 1.00 14.51 284 VAL D CA 1
ATOM 10625 C C . VAL D 1 304 ? -12.278 43.990 100.354 1.00 20.26 284 VAL D C 1
ATOM 10626 O O . VAL D 1 304 ? -12.165 43.504 101.483 1.00 16.65 284 VAL D O 1
ATOM 10630 N N . PHE D 1 305 ? -11.204 44.273 99.617 1.00 17.69 285 PHE D N 1
ATOM 10631 C CA . PHE D 1 305 ? -9.891 44.070 100.250 1.00 17.15 285 PHE D CA 1
ATOM 10632 C C . PHE D 1 305 ? -9.553 42.717 100.917 1.00 15.75 285 PHE D C 1
ATOM 10633 O O . PHE D 1 305 ? -9.137 42.637 102.109 1.00 15.50 285 PHE D O 1
ATOM 10641 N N . TRP D 1 306 ? -9.662 41.654 100.104 1.00 15.66 286 TRP D N 1
ATOM 10642 C CA . TRP D 1 306 ? -9.263 40.333 100.568 1.00 17.90 286 TRP D CA 1
ATOM 10643 C C . TRP D 1 306 ? -7.768 40.501 100.879 1.00 15.93 286 TRP D C 1
ATOM 10644 O O . TRP D 1 306 ? -7.305 39.988 101.905 1.00 18.40 286 TRP D O 1
ATOM 10655 N N . MET D 1 307 ? -7.026 41.256 100.063 1.00 15.88 287 MET D N 1
ATOM 10656 C CA . MET D 1 307 ? -5.613 41.568 100.381 1.00 15.01 287 MET D CA 1
ATOM 10657 C C . MET D 1 307 ? -5.372 43.010 99.988 1.00 17.90 287 MET D C 1
ATOM 10658 O O . MET D 1 307 ? -5.869 43.451 98.950 1.00 18.38 287 MET D O 1
ATOM 10663 N N . TYR D 1 308 ? -4.604 43.716 100.819 1.00 15.62 288 TYR D N 1
ATOM 10664 C CA . TYR D 1 308 ? -4.230 45.095 100.524 1.00 18.94 288 TYR D CA 1
ATOM 10665 C C . TYR D 1 308 ? -2.899 44.970 99.748 1.00 15.75 288 TYR D C 1
ATOM 10666 O O . TYR D 1 308 ? -1.876 44.554 100.283 1.00 16.67 288 TYR D O 1
ATOM 10675 N N . THR D 1 309 ? -2.931 45.309 98.470 1.00 13.87 289 THR D N 1
ATOM 10676 C CA . THR D 1 309 ? -1.798 45.054 97.591 1.00 20.17 289 THR D CA 1
ATOM 10677 C C . THR D 1 309 ? -1.130 46.298 97.012 1.00 25.20 289 THR D C 1
ATOM 10678 O O . THR D 1 309 ? -1.789 47.104 96.319 1.00 16.86 289 THR D O 1
ATOM 10682 N N . VAL D 1 310 ? 0.174 46.433 97.286 1.00 19.74 290 VAL D N 1
ATOM 10683 C CA . VAL D 1 310 ? 0.906 47.604 96.776 1.00 18.46 290 VAL D CA 1
ATOM 10684 C C . VAL D 1 310 ? 1.783 47.188 95.619 1.00 23.43 290 VAL D C 1
ATOM 10685 O O . VAL D 1 310 ? 2.017 45.993 95.451 1.00 18.35 290 VAL D O 1
ATOM 10689 N N . ARG D 1 311 ? 2.252 48.179 94.857 1.00 21.63 291 ARG D N 1
ATOM 10690 C CA . ARG D 1 311 ? 3.246 47.977 93.778 1.00 16.22 291 ARG D CA 1
ATOM 10691 C C . ARG D 1 311 ? 4.472 48.747 94.275 1.00 20.25 291 ARG D C 1
ATOM 10692 O O . ARG D 1 311 ? 4.398 49.935 94.645 1.00 21.54 291 ARG D O 1
ATOM 10700 N N . LEU D 1 312 ? 5.596 48.053 94.324 1.00 21.52 292 LEU D N 1
ATOM 10701 C CA . LEU D 1 312 ? 6.836 48.685 94.784 1.00 20.05 292 LEU D CA 1
ATOM 10702 C C . LEU D 1 312 ? 7.437 49.550 93.678 1.00 24.78 292 LEU D C 1
ATOM 10703 O O . LEU D 1 312 ? 7.378 49.175 92.511 1.00 28.67 292 LEU D O 1
ATOM 10708 N N . GLY D 1 313 ? 8.020 50.692 94.047 1.00 26.79 293 GLY D N 1
ATOM 10709 C CA . GLY D 1 313 ? 8.664 51.667 93.135 1.00 20.53 293 GLY D CA 1
ATOM 10710 C C . GLY D 1 313 ? 9.865 51.098 92.362 1.00 23.53 293 GLY D C 1
ATOM 10711 O O . GLY D 1 313 ? 10.743 50.415 92.918 1.00 32.43 293 GLY D O 1
ATOM 10712 N N . GLU D 1 314 ? 9.865 51.315 91.049 1.00 47.99 294 GLU D N 1
ATOM 10713 C CA . GLU D 1 314 ? 10.929 50.725 90.234 1.00 52.46 294 GLU D CA 1
ATOM 10714 C C . GLU D 1 314 ? 12.190 51.371 90.681 1.00 35.01 294 GLU D C 1
ATOM 10715 O O . GLU D 1 314 ? 13.274 50.868 90.442 1.00 54.92 294 GLU D O 1
ATOM 10721 N N . GLY D 1 315 ? 11.988 52.538 91.277 1.00 33.54 295 GLY D N 1
ATOM 10722 C CA . GLY D 1 315 ? 13.101 53.331 91.731 1.00 36.63 295 GLY D CA 1
ATOM 10723 C C . GLY D 1 315 ? 13.919 52.636 92.806 1.00 51.18 295 GLY D C 1
ATOM 10724 O O . GLY D 1 315 ? 14.988 53.137 93.152 1.00 45.36 295 GLY D O 1
ATOM 10725 N N . LEU D 1 316 ? 13.422 51.535 93.370 1.00 37.46 296 LEU D N 1
ATOM 10726 C CA . LEU D 1 316 ? 14.168 50.874 94.449 1.00 22.33 296 LEU D CA 1
ATOM 10727 C C . LEU D 1 316 ? 15.298 49.950 94.002 1.00 37.61 296 LEU D C 1
ATOM 10728 O O . LEU D 1 316 ? 15.225 49.337 92.935 1.00 52.45 296 LEU D O 1
ATOM 10733 N N . SER D 1 317 ? 16.284 49.813 94.885 1.00 43.46 297 SER D N 1
ATOM 10734 C CA . SER D 1 317 ? 17.477 49.010 94.684 1.00 32.83 297 SER D CA 1
ATOM 10735 C C . SER D 1 317 ? 17.222 47.547 95.007 1.00 32.08 297 SER D C 1
ATOM 10736 O O . SER D 1 317 ? 17.744 46.658 94.317 1.00 42.28 297 SER D O 1
ATOM 10739 N N . THR D 1 318 ? 16.389 47.305 96.017 1.00 24.33 298 THR D N 1
ATOM 10740 C CA . THR D 1 318 ? 16.058 45.947 96.465 1.00 29.55 298 THR D CA 1
ATOM 10741 C C . THR D 1 318 ? 15.063 45.321 95.507 1.00 28.29 298 THR D C 1
ATOM 10742 O O . THR D 1 318 ? 14.536 46.017 94.636 1.00 34.58 298 THR D O 1
ATOM 10746 N N . THR D 1 319 ? 14.798 44.028 95.635 1.00 29.54 299 THR D N 1
ATOM 10747 C CA . THR D 1 319 ? 13.797 43.428 94.738 1.00 33.28 299 THR D CA 1
ATOM 10748 C C . THR D 1 319 ? 12.557 43.034 95.555 1.00 26.64 299 THR D C 1
ATOM 10749 O O . THR D 1 319 ? 12.661 42.806 96.778 1.00 25.38 299 THR D O 1
ATOM 10753 N N . ARG D 1 320 ? 11.433 42.833 94.855 1.00 22.98 300 ARG D N 1
ATOM 10754 C CA . ARG D 1 320 ? 10.164 42.468 95.493 1.00 20.64 300 ARG D CA 1
ATOM 10755 C C . ARG D 1 320 ? 10.393 41.227 96.291 1.00 20.41 300 ARG D C 1
ATOM 10756 O O . ARG D 1 320 ? 9.940 41.125 97.435 1.00 25.54 300 ARG D O 1
ATOM 10764 N N . ASP D 1 321 ? 11.101 40.262 95.698 1.00 26.16 301 ASP D N 1
ATOM 10765 C CA . ASP D 1 321 ? 11.378 39.018 96.401 1.00 19.88 301 ASP D CA 1
ATOM 10766 C C . ASP D 1 321 ? 12.275 39.234 97.617 1.00 32.97 301 ASP D C 1
ATOM 10767 O O . ASP D 1 321 ? 12.129 38.563 98.630 1.00 25.11 301 ASP D O 1
ATOM 10772 N N . GLN D 1 322 ? 13.228 40.154 97.522 1.00 27.08 302 GLN D N 1
ATOM 10773 C CA . GLN D 1 322 ? 14.083 40.375 98.680 1.00 37.34 302 GLN D CA 1
ATOM 10774 C C . GLN D 1 322 ? 13.261 40.957 99.822 1.00 27.58 302 GLN D C 1
ATOM 10775 O O . GLN D 1 322 ? 13.427 40.620 101.012 1.00 27.23 302 GLN D O 1
ATOM 10781 N N . VAL D 1 323 ? 12.421 41.895 99.407 1.00 24.88 303 VAL D N 1
ATOM 10782 C CA . VAL D 1 323 ? 11.545 42.604 100.337 1.00 21.16 303 VAL D CA 1
ATOM 10783 C C . VAL D 1 323 ? 10.722 41.564 101.139 1.00 29.70 303 VAL D C 1
ATOM 10784 O O . VAL D 1 323 ? 10.636 41.604 102.380 1.00 24.97 303 VAL D O 1
ATOM 10788 N N . ILE D 1 324 ? 10.170 40.560 100.453 1.00 24.46 304 ILE D N 1
ATOM 10789 C CA . ILE D 1 324 ? 9.414 39.543 101.160 1.00 17.70 304 ILE D CA 1
ATOM 10790 C C . ILE D 1 324 ? 10.310 38.839 102.202 1.00 18.52 304 ILE D C 1
ATOM 10791 O O . ILE D 1 324 ? 9.882 38.425 103.309 1.00 22.23 304 ILE D O 1
ATOM 10796 N N . LYS D 1 325 ? 11.570 38.663 101.799 1.00 35.02 305 LYS D N 1
ATOM 10797 C CA . LYS D 1 325 ? 12.558 37.996 102.644 1.00 34.19 305 LYS D CA 1
ATOM 10798 C C . LYS D 1 325 ? 12.911 38.857 103.862 1.00 29.52 305 LYS D C 1
ATOM 10799 O O . LYS D 1 325 ? 12.919 38.384 105.021 1.00 32.18 305 LYS D O 1
ATOM 10805 N N . ASP D 1 326 ? 13.152 40.131 103.582 1.00 30.01 306 ASP D N 1
ATOM 10806 C CA . ASP D 1 326 ? 13.425 41.054 104.674 1.00 26.66 306 ASP D CA 1
ATOM 10807 C C . ASP D 1 326 ? 12.216 41.172 105.630 1.00 37.27 306 ASP D C 1
ATOM 10808 O O . ASP D 1 326 ? 12.368 41.158 106.847 1.00 25.99 306 ASP D O 1
ATOM 10813 N N . LEU D 1 327 ? 10.989 41.234 105.133 1.00 21.71 307 LEU D N 1
ATOM 10814 C CA . LEU D 1 327 ? 9.880 41.300 106.088 1.00 24.53 307 LEU D CA 1
ATOM 10815 C C . LEU D 1 327 ? 9.744 40.029 106.911 1.00 24.88 307 LEU D C 1
ATOM 10816 O O . LEU D 1 327 ? 9.362 40.014 108.119 1.00 25.76 307 LEU D O 1
ATOM 10821 N N . ASP D 1 328 ? 10.026 38.916 106.238 1.00 26.35 308 ASP D N 1
ATOM 10822 C CA . ASP D 1 328 ? 9.905 37.657 106.956 1.00 29.58 308 ASP D CA 1
ATOM 10823 C C . ASP D 1 328 ? 10.872 37.681 108.130 1.00 25.29 308 ASP D C 1
ATOM 10824 O O . ASP D 1 328 ? 10.556 37.320 109.256 1.00 28.22 308 ASP D O 1
ATOM 10829 N N . ALA D 1 329 ? 12.075 38.156 107.852 1.00 26.03 309 ALA D N 1
ATOM 10830 C CA . ALA D 1 329 ? 13.046 38.237 108.923 1.00 34.43 309 ALA D CA 1
ATOM 10831 C C . ALA D 1 329 ? 12.535 39.176 110.003 1.00 41.87 309 ALA D C 1
ATOM 10832 O O . ALA D 1 329 ? 12.895 39.017 111.149 1.00 38.33 309 ALA D O 1
ATOM 10834 N N . LEU D 1 330 ? 11.714 40.160 109.663 1.00 37.90 310 LEU D N 1
ATOM 10835 C CA . LEU D 1 330 ? 11.187 41.091 110.663 1.00 25.24 310 LEU D CA 1
ATOM 10836 C C . LEU D 1 330 ? 9.943 40.499 111.328 1.00 33.11 310 LEU D C 1
ATOM 10837 O O . LEU D 1 330 ? 9.329 41.164 112.155 1.00 31.95 310 LEU D O 1
ATOM 10842 N N . GLY D 1 331 ? 9.602 39.251 110.990 1.00 29.94 311 GLY D N 1
ATOM 10843 C CA . GLY D 1 331 ? 8.466 38.529 111.574 1.00 25.53 311 GLY D CA 1
ATOM 10844 C C . GLY D 1 331 ? 7.144 38.832 110.865 1.00 20.40 311 GLY D C 1
ATOM 10845 O O . GLY D 1 331 ? 6.047 38.714 111.431 1.00 29.23 311 GLY D O 1
ATOM 10846 N N . ILE D 1 332 ? 7.235 39.218 109.612 1.00 23.79 312 ILE D N 1
ATOM 10847 C CA . ILE D 1 332 ? 6.005 39.598 108.935 1.00 23.84 312 ILE D CA 1
ATOM 10848 C C . ILE D 1 332 ? 5.825 38.787 107.678 1.00 27.79 312 ILE D C 1
ATOM 10849 O O . ILE D 1 332 ? 6.621 38.893 106.723 1.00 22.34 312 ILE D O 1
ATOM 10854 N N . GLU D 1 333 ? 4.745 38.008 107.682 1.00 19.90 313 GLU D N 1
ATOM 10855 C CA . GLU D 1 333 ? 4.430 37.257 106.473 1.00 18.40 313 GLU D CA 1
ATOM 10856 C C . GLU D 1 333 ? 3.866 38.145 105.336 1.00 18.20 313 GLU D C 1
ATOM 10857 O O . GLU D 1 333 ? 3.188 39.119 105.612 1.00 23.13 313 GLU D O 1
ATOM 10863 N N . SER D 1 334 ? 4.074 37.790 104.068 1.00 20.05 314 SER D N 1
ATOM 10864 C CA . SER D 1 334 ? 3.542 38.544 102.923 1.00 14.58 314 SER D CA 1
ATOM 10865 C C . SER D 1 334 ? 3.570 37.620 101.706 1.00 20.86 314 SER D C 1
ATOM 10866 O O . SER D 1 334 ? 4.159 36.539 101.772 1.00 20.58 314 SER D O 1
ATOM 10869 N N . ARG D 1 335 ? 2.955 38.044 100.601 1.00 20.84 315 ARG D N 1
ATOM 10870 C CA . ARG D 1 335 ? 2.887 37.251 99.372 1.00 16.25 315 ARG D CA 1
ATOM 10871 C C . ARG D 1 335 ? 3.131 38.117 98.134 1.00 21.68 315 ARG D C 1
ATOM 10872 O O . ARG D 1 335 ? 2.798 39.306 98.118 1.00 17.31 315 ARG D O 1
ATOM 10880 N N . PRO D 1 336 ? 3.659 37.502 97.069 1.00 25.29 316 PRO D N 1
ATOM 10881 C CA . PRO D 1 336 ? 3.892 38.248 95.829 1.00 16.64 316 PRO D CA 1
ATOM 10882 C C . PRO D 1 336 ? 2.589 38.295 95.044 1.00 17.55 316 PRO D C 1
ATOM 10883 O O . PRO D 1 336 ? 1.793 37.356 95.156 1.00 18.80 316 PRO D O 1
ATOM 10887 N N . VAL D 1 337 ? 2.363 39.335 94.251 1.00 22.08 317 VAL D N 1
ATOM 10888 C CA . VAL D 1 337 ? 1.238 39.308 93.328 1.00 14.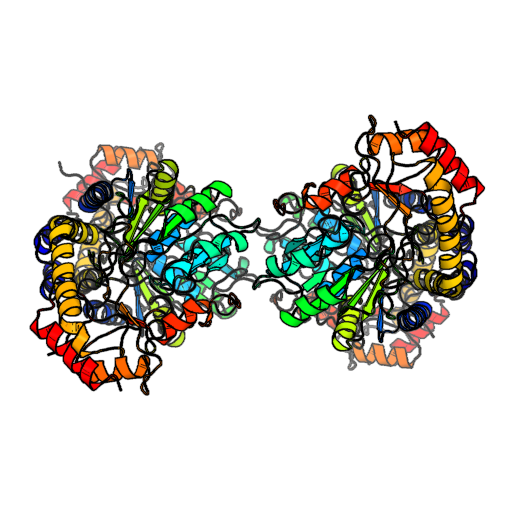78 317 VAL D CA 1
ATOM 10889 C C . VAL D 1 337 ? 1.701 38.126 92.452 1.00 31.19 317 VAL D C 1
ATOM 10890 O O . VAL D 1 337 ? 2.914 37.851 92.293 1.00 19.40 317 VAL D O 1
ATOM 10894 N N . PHE D 1 338 ? 0.756 37.377 91.905 1.00 21.16 318 PHE D N 1
ATOM 10895 C CA . PHE D 1 338 ? 1.090 36.163 91.124 1.00 17.30 318 PHE D CA 1
ATOM 10896 C C . PHE D 1 338 ? 2.122 36.263 89.995 1.00 16.38 318 PHE D C 1
ATOM 10897 O O . PHE D 1 338 ? 2.140 37.252 89.284 1.00 19.67 318 PHE D O 1
ATOM 10905 N N . HIS D 1 339 ? 2.882 35.203 89.729 1.00 18.92 319 HIS D N 1
ATOM 10906 C CA . HIS D 1 339 ? 3.710 35.145 88.518 1.00 19.99 319 HIS D CA 1
ATOM 10907 C C . HIS D 1 339 ? 2.677 34.862 87.430 1.00 16.99 319 HIS D C 1
ATOM 10908 O O . HIS D 1 339 ? 1.837 33.961 87.626 1.00 16.16 319 HIS D O 1
ATOM 10915 N N . PRO D 1 340 ? 2.680 35.650 86.348 1.00 20.83 320 PRO D N 1
ATOM 10916 C CA . PRO D 1 340 ? 1.666 35.492 85.303 1.00 16.45 320 PRO D CA 1
ATOM 10917 C C . PRO D 1 340 ? 1.726 34.083 84.722 1.00 18.45 320 PRO D C 1
ATOM 10918 O O . PRO D 1 340 ? 2.797 33.463 84.605 1.00 17.60 320 PRO D O 1
ATOM 10922 N N . MET D 1 341 ? 0.577 33.554 84.346 1.00 14.53 321 MET D N 1
ATOM 10923 C CA . MET D 1 341 ? 0.619 32.214 83.756 1.00 13.93 321 MET D CA 1
ATOM 10924 C C . MET D 1 341 ? 1.710 31.977 82.694 1.00 19.71 321 MET D C 1
ATOM 10925 O O . MET D 1 341 ? 2.343 30.920 82.693 1.00 15.66 321 MET D O 1
ATOM 10930 N N . HIS D 1 342 ? 1.858 32.923 81.756 1.00 20.81 322 HIS D N 1
ATOM 10931 C CA . HIS D 1 342 ? 2.729 32.770 80.595 1.00 18.07 322 HIS D CA 1
ATOM 10932 C C . HIS D 1 342 ? 4.239 32.760 80.893 1.00 15.28 322 HIS D C 1
ATOM 10933 O O . HIS D 1 342 ? 5.043 32.416 80.016 1.00 19.61 322 HIS D O 1
ATOM 10940 N N . ILE D 1 343 ? 4.629 33.072 82.125 1.00 18.60 323 ILE D N 1
ATOM 10941 C CA . ILE D 1 343 ? 6.044 33.001 82.469 1.00 23.80 323 ILE D CA 1
ATOM 10942 C C . ILE D 1 343 ? 6.392 31.667 83.183 1.00 26.26 323 ILE D C 1
ATOM 10943 O O . ILE D 1 343 ? 7.561 31.332 83.349 1.00 20.63 323 ILE D O 1
ATOM 10948 N N . MET D 1 344 ? 5.389 30.866 83.533 1.00 20.13 324 MET D N 1
ATOM 10949 C CA . MET D 1 344 ? 5.632 29.562 84.169 1.00 19.80 324 MET D CA 1
ATOM 10950 C C . MET D 1 344 ? 5.598 28.377 83.181 1.00 17.03 324 MET D C 1
ATOM 10951 O O . MET D 1 344 ? 4.954 28.423 82.132 1.00 17.15 324 MET D O 1
ATOM 10956 N N . PRO D 1 345 ? 6.328 27.315 83.504 1.00 16.95 325 PRO D N 1
ATOM 10957 C CA . PRO D 1 345 ? 6.452 26.166 82.597 1.00 17.95 325 PRO D CA 1
ATOM 10958 C C . PRO D 1 345 ? 5.126 25.656 82.018 1.00 20.35 325 PRO D C 1
ATOM 10959 O O . PRO D 1 345 ? 5.038 25.476 80.810 1.00 20.99 325 PRO D O 1
ATOM 10963 N N . PRO D 1 346 ? 4.078 25.480 82.826 1.00 20.31 326 PRO D N 1
ATOM 10964 C CA . PRO D 1 346 ? 2.865 24.910 82.248 1.00 20.97 326 PRO D CA 1
ATOM 10965 C C . PRO D 1 346 ? 2.206 25.771 81.195 1.00 25.07 326 PRO D C 1
ATOM 10966 O O . PRO D 1 346 ? 1.494 25.237 80.363 1.00 18.89 326 PRO D O 1
ATOM 10970 N N . TYR D 1 347 ? 2.434 27.082 81.207 1.00 18.05 327 TYR D N 1
ATOM 10971 C CA . TYR D 1 347 ? 1.744 27.945 80.267 1.00 15.17 327 TYR D CA 1
ATOM 10972 C C . TYR D 1 347 ? 2.624 28.909 79.448 1.00 15.32 327 TYR D C 1
ATOM 10973 O O . TYR D 1 347 ? 2.145 29.842 78.772 1.00 17.39 327 TYR D O 1
ATOM 10982 N N . ALA D 1 348 ? 3.922 28.631 79.461 1.00 19.92 328 ALA D N 1
ATOM 10983 C CA . ALA D 1 348 ? 4.831 29.504 78.721 1.00 21.73 328 ALA D CA 1
ATOM 10984 C C . ALA D 1 348 ? 4.446 29.401 77.259 1.00 20.93 328 ALA D C 1
ATOM 10985 O O . ALA D 1 348 ? 4.669 30.318 76.466 1.00 22.95 328 ALA D O 1
ATOM 10987 N N . HIS D 1 349 ? 3.911 28.256 76.877 1.00 15.29 329 HIS D N 1
ATOM 10988 C CA . HIS D 1 349 ? 3.573 28.116 75.467 1.00 21.79 329 HIS D CA 1
ATOM 10989 C C . HIS D 1 349 ? 2.392 28.984 75.047 1.00 35.84 329 HIS D C 1
ATOM 10990 O O . HIS D 1 349 ? 2.010 29.005 73.867 1.00 23.41 329 HIS D O 1
ATOM 10997 N N . LEU D 1 350 ? 1.778 29.684 75.993 1.00 20.70 330 LEU D N 1
ATOM 10998 C CA . LEU D 1 350 ? 0.645 30.554 75.620 1.00 21.40 330 LEU D CA 1
ATOM 10999 C C . LEU D 1 350 ? 1.050 32.036 75.661 1.00 18.09 330 LEU D C 1
ATOM 11000 O O . LEU D 1 350 ? 0.174 32.940 75.555 1.00 15.74 330 LEU D O 1
ATOM 11005 N N . ALA D 1 351 ? 2.351 32.277 75.872 1.00 17.22 331 ALA D N 1
ATOM 11006 C CA . ALA D 1 351 ? 2.881 33.652 75.963 1.00 20.21 331 ALA D CA 1
ATOM 11007 C C . ALA D 1 351 ? 2.645 34.447 74.682 1.00 19.06 331 ALA D C 1
ATOM 11008 O O . ALA D 1 351 ? 2.674 33.882 73.584 1.00 17.86 331 ALA D O 1
ATOM 11010 N N . THR D 1 352 ? 2.356 35.743 74.821 1.00 20.13 332 THR D N 1
ATOM 11011 C CA . THR D 1 352 ? 2.206 36.659 73.707 1.00 18.22 332 THR D CA 1
ATOM 11012 C C . THR D 1 352 ? 2.990 37.924 74.044 1.00 18.46 332 THR D C 1
ATOM 11013 O O . THR D 1 352 ? 3.558 38.072 75.111 1.00 23.71 332 THR D O 1
ATOM 11017 N N . ASP D 1 353 ? 3.061 38.816 73.071 1.00 20.76 333 ASP D N 1
ATOM 11018 C CA . ASP D 1 353 ? 3.822 40.041 73.252 1.00 27.13 333 ASP D CA 1
ATOM 11019 C C . ASP D 1 353 ? 2.960 41.102 73.917 1.00 29.55 333 ASP D C 1
ATOM 11020 O O . ASP D 1 353 ? 3.351 42.261 73.972 1.00 28.17 333 ASP D O 1
ATOM 11025 N N . ASP D 1 354 ? 1.739 40.756 74.301 1.00 20.55 334 ASP D N 1
ATOM 11026 C CA . ASP D 1 354 ? 0.880 41.798 74.868 1.00 19.91 334 ASP D CA 1
ATOM 11027 C C . ASP D 1 354 ? 0.342 41.403 76.244 1.00 22.54 334 ASP D C 1
ATOM 11028 O O . ASP D 1 354 ? -0.868 41.516 76.523 1.00 20.96 334 ASP D O 1
ATOM 11033 N N . LEU D 1 355 ? 1.273 40.925 77.073 1.00 19.45 335 LEU D N 1
ATOM 11034 C CA . LEU D 1 355 ? 0.987 40.536 78.446 1.00 21.13 335 LEU D CA 1
ATOM 11035 C C . LEU D 1 355 ? 1.969 41.338 79.304 1.00 20.61 335 LEU D C 1
ATOM 11036 O O . LEU D 1 355 ? 2.434 40.876 80.360 1.00 25.37 335 LEU D O 1
ATOM 11041 N N . LYS D 1 356 ? 2.330 42.519 78.803 1.00 18.98 336 LYS D N 1
ATOM 11042 C CA . LYS D 1 356 ? 3.294 43.320 79.542 1.00 19.15 336 LYS D CA 1
ATOM 11043 C C . LYS D 1 356 ? 2.910 43.837 80.960 1.00 17.25 336 LYS D C 1
ATOM 11044 O O . LYS D 1 356 ? 3.772 43.961 81.835 1.00 22.11 336 LYS D O 1
ATOM 11050 N N . ILE D 1 357 ? 1.650 44.189 81.187 1.00 20.65 337 ILE D N 1
ATOM 11051 C CA . ILE D 1 357 ? 1.219 44.772 82.489 1.00 16.83 337 ILE D CA 1
ATOM 11052 C C . ILE D 1 357 ? 1.221 43.648 83.520 1.00 16.42 337 ILE D C 1
ATOM 11053 O O . ILE D 1 357 ? 1.720 43.770 84.666 1.00 20.58 337 ILE D O 1
ATOM 11058 N N . ALA D 1 358 ? 0.738 42.503 83.033 1.00 19.18 338 ALA D N 1
ATOM 11059 C CA . ALA D 1 358 ? 0.733 41.301 83.845 1.00 15.44 338 ALA D CA 1
ATOM 11060 C C . ALA D 1 358 ? 2.134 41.053 84.316 1.00 15.07 338 ALA D C 1
ATOM 11061 O O . ALA D 1 358 ? 2.367 40.853 85.513 1.00 20.50 338 ALA D O 1
ATOM 11063 N N . GLU D 1 359 ? 3.091 41.046 83.395 1.00 15.19 339 GLU D N 1
ATOM 11064 C CA . GLU D 1 359 ? 4.485 40.802 83.831 1.00 20.97 339 GLU D CA 1
ATOM 11065 C C . GLU D 1 359 ? 4.988 41.858 84.836 1.00 18.32 339 GLU D C 1
ATOM 11066 O O . GLU D 1 359 ? 5.626 41.525 85.855 1.00 22.32 339 GLU D O 1
ATOM 11072 N N . ALA D 1 360 ? 4.680 43.120 84.566 1.00 18.55 340 ALA D N 1
ATOM 11073 C CA . ALA D 1 360 ? 5.090 44.202 85.486 1.00 22.62 340 ALA D CA 1
ATOM 11074 C C . ALA D 1 360 ? 4.478 44.090 86.874 1.00 18.25 340 ALA D C 1
ATOM 11075 O O . ALA D 1 360 ? 5.149 44.278 87.895 1.00 20.28 340 ALA D O 1
ATOM 11077 N N . CYS D 1 361 ? 3.192 43.760 86.916 1.00 19.22 341 CYS D N 1
ATOM 11078 C CA . CYS D 1 361 ? 2.551 43.581 88.222 1.00 22.41 341 CYS D CA 1
ATOM 11079 C C . CYS D 1 361 ? 3.157 42.396 88.942 1.00 19.42 341 CYS D C 1
ATOM 11080 O O . CYS D 1 361 ? 3.302 42.418 90.154 1.00 19.10 341 CYS D O 1
ATOM 11083 N N . GLY D 1 362 ? 3.486 41.330 88.198 1.00 15.05 342 GLY D N 1
ATOM 11084 C CA . GLY D 1 362 ? 4.055 40.170 88.849 1.00 18.34 342 GLY D CA 1
ATOM 11085 C C . GLY D 1 362 ? 5.422 40.469 89.400 1.00 21.30 342 GLY D C 1
ATOM 11086 O O . GLY D 1 362 ? 5.874 39.853 90.381 1.00 21.98 342 GLY D O 1
ATOM 11087 N N . VAL D 1 363 ? 6.087 41.415 88.751 1.00 18.22 343 VAL D N 1
ATOM 11088 C CA . VAL D 1 363 ? 7.441 41.723 89.189 1.00 19.09 343 VAL D CA 1
ATOM 11089 C C . VAL D 1 363 ? 7.458 42.584 90.449 1.00 18.41 343 VAL D C 1
ATOM 11090 O O . VAL D 1 363 ? 8.204 42.311 91.408 1.00 24.36 343 VAL D O 1
ATOM 11094 N N . ASP D 1 364 ? 6.587 43.588 90.467 1.00 19.67 344 ASP D N 1
ATOM 11095 C CA . ASP D 1 364 ? 6.655 44.536 91.579 1.00 19.41 344 ASP D CA 1
ATOM 11096 C C . ASP D 1 364 ? 5.541 44.474 92.621 1.00 37.26 344 ASP D C 1
ATOM 11097 O O . ASP D 1 364 ? 5.590 45.193 93.610 1.00 23.27 344 ASP D O 1
ATOM 11102 N N . GLY D 1 365 ? 4.554 43.595 92.441 1.00 24.30 345 GLY D N 1
ATOM 11103 C CA . GLY D 1 365 ? 3.402 43.498 93.352 1.00 20.57 345 GLY D CA 1
ATOM 11104 C C . GLY D 1 365 ? 3.634 42.715 94.655 1.00 21.13 345 GLY D C 1
ATOM 11105 O O . GLY D 1 365 ? 4.293 41.660 94.692 1.00 19.41 345 GLY D O 1
ATOM 11106 N N . LEU D 1 366 ? 3.022 43.250 95.714 1.00 17.20 346 LEU D N 1
ATOM 11107 C CA . LEU D 1 366 ? 3.100 42.723 97.064 1.00 19.07 346 LEU D CA 1
ATOM 11108 C C . LEU D 1 366 ? 1.785 42.776 97.843 1.00 20.89 346 LEU D C 1
ATOM 11109 O O . LEU D 1 366 ? 1.195 43.855 98.032 1.00 20.15 346 LEU D O 1
ATOM 11114 N N . ASN D 1 367 ? 1.320 41.606 98.283 1.00 16.74 347 ASN D N 1
ATOM 11115 C CA . ASN D 1 367 ? 0.117 41.563 99.129 1.00 14.18 347 ASN D CA 1
ATOM 11116 C C . ASN D 1 367 ? 0.631 41.734 100.564 1.00 19.59 347 ASN D C 1
ATOM 11117 O O . ASN D 1 367 ? 1.509 40.973 101.039 1.00 19.02 347 ASN D O 1
ATOM 11122 N N . LEU D 1 368 ? 0.056 42.697 101.280 1.00 19.59 348 LEU D N 1
ATOM 11123 C CA . LEU D 1 368 ? 0.436 42.878 102.669 1.00 14.86 348 LEU D CA 1
ATOM 11124 C C . LEU D 1 368 ? -0.547 42.131 103.589 1.00 19.85 348 LEU D C 1
ATOM 11125 O O . LEU D 1 368 ? -1.693 41.854 103.232 1.00 20.88 348 LEU D O 1
ATOM 11130 N N . PRO D 1 369 ? -0.131 41.838 104.813 1.00 21.21 349 PRO D N 1
ATOM 11131 C CA . PRO D 1 369 ? -1.030 41.172 105.769 1.00 18.28 349 PRO D CA 1
ATOM 11132 C C . PRO D 1 369 ? -2.395 41.881 105.843 1.00 17.86 349 PRO D C 1
ATOM 11133 O O . PRO D 1 369 ? -2.488 43.111 105.979 1.00 18.70 349 PRO D O 1
ATOM 11137 N N . THR D 1 370 ? -3.467 41.125 105.663 1.00 15.59 350 THR D N 1
ATOM 11138 C CA . THR D 1 370 ? -4.796 41.712 105.586 1.00 15.75 350 THR D CA 1
ATOM 11139 C C . THR D 1 370 ? -5.743 40.662 106.128 1.00 18.89 350 THR D C 1
ATOM 11140 O O . THR D 1 370 ? -6.065 39.676 105.474 1.00 18.81 350 THR D O 1
ATOM 11144 N N . HIS D 1 371 ? -6.203 40.884 107.344 1.00 24.00 351 HIS D N 1
ATOM 11145 C CA . HIS D 1 371 ? -7.142 39.991 107.988 1.00 16.09 351 HIS D CA 1
ATOM 11146 C C . HIS D 1 371 ? -7.694 40.637 109.256 1.00 19.57 351 HIS D C 1
ATOM 11147 O O . HIS D 1 371 ? -7.180 41.611 109.811 1.00 17.82 351 HIS D O 1
ATOM 11154 N N . ALA D 1 372 ? -8.792 40.052 109.688 1.00 29.78 352 ALA D N 1
ATOM 11155 C CA . ALA D 1 372 ? -9.572 40.521 110.812 1.00 32.58 352 ALA D CA 1
ATOM 11156 C C . ALA D 1 372 ? -8.886 40.577 112.174 1.00 28.33 352 ALA D C 1
ATOM 11157 O O . ALA D 1 372 ? -9.327 41.329 113.031 1.00 33.16 352 ALA D O 1
ATOM 11159 N N . GLY D 1 373 ? -7.839 39.800 112.409 1.00 23.99 353 GLY D N 1
ATOM 11160 C CA . GLY D 1 373 ? -7.226 39.884 113.737 1.00 25.37 353 GLY D CA 1
ATOM 11161 C C . GLY D 1 373 ? -6.037 40.854 113.803 1.00 22.99 353 GLY D C 1
ATOM 11162 O O . GLY D 1 373 ? -5.286 40.876 114.778 1.00 26.99 353 GLY D O 1
ATOM 11163 N N . LEU D 1 374 ? -5.799 41.608 112.738 1.00 17.54 354 LEU D N 1
ATOM 11164 C CA . LEU D 1 374 ? -4.659 42.533 112.817 1.00 25.54 354 LEU D CA 1
ATOM 11165 C C . LEU D 1 374 ? -5.050 43.766 113.612 1.00 17.93 354 LEU D C 1
ATOM 11166 O O . LEU D 1 374 ? -6.121 44.310 113.391 1.00 23.28 354 LEU D O 1
ATOM 11171 N N . THR D 1 375 ? -4.163 44.241 114.474 1.00 19.83 355 THR D N 1
ATOM 11172 C CA . THR D 1 375 ? -4.457 45.470 115.249 1.00 19.73 355 THR D CA 1
ATOM 11173 C C . THR D 1 375 ? -3.738 46.673 114.641 1.00 26.16 355 THR D C 1
ATOM 11174 O O . THR D 1 375 ? -2.883 46.487 113.766 1.00 22.64 355 THR D O 1
ATOM 11178 N N . GLU D 1 376 ? -4.001 47.882 115.159 1.00 16.62 356 GLU D N 1
ATOM 11179 C CA . GLU D 1 376 ? -3.290 49.028 114.629 1.00 20.16 356 GLU D CA 1
ATOM 11180 C C . GLU D 1 376 ? -1.791 48.864 114.829 1.00 17.30 356 GLU D C 1
ATOM 11181 O O . GLU D 1 376 ? -0.954 49.273 114.007 1.00 21.11 356 GLU D O 1
ATOM 11187 N N . ALA D 1 377 ? -1.449 48.317 115.992 1.00 19.04 357 ALA D N 1
ATOM 11188 C CA . ALA D 1 377 ? -0.041 48.132 116.316 1.00 26.45 357 ALA D CA 1
ATOM 11189 C C . ALA D 1 377 ? 0.594 47.199 115.300 1.00 35.60 357 ALA D C 1
ATOM 11190 O O . ALA D 1 377 ? 1.770 47.382 114.926 1.00 22.14 357 ALA D O 1
ATOM 11192 N N . ASP D 1 378 ? -0.154 46.182 114.856 1.00 26.12 358 ASP D N 1
ATOM 11193 C CA . ASP D 1 378 ? 0.384 45.266 113.830 1.00 19.37 358 ASP D CA 1
ATOM 11194 C C . ASP D 1 378 ? 0.621 46.056 112.539 1.00 17.49 358 ASP D C 1
ATOM 11195 O O . ASP D 1 378 ? 1.648 45.933 111.843 1.00 20.09 358 ASP D O 1
ATOM 11200 N N . ILE D 1 379 ? -0.335 46.919 112.212 1.00 19.71 359 ILE D N 1
ATOM 11201 C CA . ILE D 1 379 ? -0.138 47.684 110.988 1.00 19.44 359 ILE D CA 1
ATOM 11202 C C . ILE D 1 379 ? 1.008 48.673 111.115 1.00 23.56 359 ILE D C 1
ATOM 11203 O O . ILE D 1 379 ? 1.753 48.879 110.146 1.00 20.84 359 ILE D O 1
ATOM 11208 N N . ASP D 1 380 ? 1.162 49.263 112.302 1.00 20.14 360 ASP D N 1
ATOM 11209 C CA . ASP D 1 380 ? 2.297 50.171 112.413 1.00 17.49 360 ASP D CA 1
ATOM 11210 C C . ASP D 1 380 ? 3.627 49.402 112.168 1.00 18.74 360 ASP D C 1
ATOM 11211 O O . ASP D 1 380 ? 4.563 49.929 111.577 1.00 22.82 360 ASP D O 1
ATOM 11216 N N . ARG D 1 381 ? 3.735 48.197 112.726 1.00 25.53 361 ARG D N 1
ATOM 11217 C CA . ARG D 1 381 ? 4.929 47.349 112.568 1.00 24.81 361 ARG D CA 1
ATOM 11218 C C . ARG D 1 381 ? 5.164 46.976 111.099 1.00 29.55 361 ARG D C 1
ATOM 11219 O O . ARG D 1 381 ? 6.298 46.993 110.578 1.00 27.53 361 ARG D O 1
ATOM 11227 N N . VAL D 1 382 ? 4.096 46.646 110.382 1.00 22.47 362 VAL D N 1
ATOM 11228 C CA . VAL D 1 382 ? 4.320 46.370 108.958 1.00 24.41 362 VAL D CA 1
ATOM 11229 C C . VAL D 1 382 ? 4.859 47.631 108.229 1.00 24.33 362 VAL D C 1
ATOM 11230 O O . VAL D 1 382 ? 5.742 47.571 107.351 1.00 19.62 362 VAL D O 1
ATOM 11234 N N . ILE D 1 383 ? 4.311 48.795 108.567 1.00 25.14 363 ILE D N 1
ATOM 11235 C CA . ILE D 1 383 ? 4.745 50.023 107.893 1.00 21.03 363 ILE D CA 1
ATOM 11236 C C . ILE D 1 383 ? 6.193 50.351 108.310 1.00 22.00 363 ILE D C 1
ATOM 11237 O O . ILE D 1 383 ? 7.012 50.731 107.478 1.00 22.51 363 ILE D O 1
ATOM 11242 N N . ALA D 1 384 ? 6.513 50.174 109.587 1.00 24.71 364 ALA D N 1
ATOM 11243 C CA . ALA D 1 384 ? 7.880 50.441 110.040 1.00 29.33 364 ALA D CA 1
ATOM 11244 C C . ALA D 1 384 ? 8.817 49.463 109.350 1.00 32.26 364 ALA D C 1
ATOM 11245 O O . ALA D 1 384 ? 9.906 49.834 108.907 1.00 30.09 364 ALA D O 1
ATOM 11247 N N . ALA D 1 385 ? 8.409 48.197 109.267 1.00 25.40 365 ALA D N 1
ATOM 11248 C CA . ALA D 1 385 ? 9.255 47.225 108.575 1.00 25.54 365 ALA D CA 1
ATOM 11249 C C . ALA D 1 385 ? 9.466 47.636 107.134 1.00 27.15 365 ALA D C 1
ATOM 11250 O O . ALA D 1 385 ? 10.583 47.583 106.626 1.00 25.33 365 ALA D O 1
ATOM 11252 N N . LEU D 1 386 ? 8.400 48.026 106.440 1.00 26.87 366 LEU D N 1
ATOM 11253 C CA . LEU D 1 386 ? 8.579 48.388 105.036 1.00 17.59 366 LEU D CA 1
ATOM 11254 C C . LEU D 1 386 ? 9.435 49.649 104.936 1.00 33.01 366 LEU D C 1
ATOM 11255 O O . LEU D 1 386 ? 10.238 49.803 104.007 1.00 25.33 366 LEU D O 1
ATOM 11260 N N . ASP D 1 387 ? 9.259 50.554 105.900 1.00 28.82 367 ASP D N 1
ATOM 11261 C CA . ASP D 1 387 ? 9.984 51.820 105.862 1.00 31.58 367 ASP D CA 1
ATOM 11262 C C . ASP D 1 387 ? 11.481 51.545 105.749 1.00 49.63 367 ASP D C 1
ATOM 11263 O O . ASP D 1 387 ? 12.250 52.151 104.979 1.00 38.94 367 ASP D O 1
ATOM 11268 N N . GLN D 1 388 ? 11.866 50.592 106.570 1.00 26.57 368 GLN D N 1
ATOM 11269 C CA . GLN D 1 388 ? 13.233 50.147 106.646 1.00 21.19 368 GLN D CA 1
ATOM 11270 C C . GLN D 1 388 ? 13.725 49.328 105.452 1.00 34.63 368 GLN D C 1
ATOM 11271 O O . GLN D 1 388 ? 14.844 49.535 104.958 1.00 31.08 368 GLN D O 1
ATOM 11277 N N . VAL D 1 389 ? 12.939 48.342 105.034 1.00 28.56 369 VAL D N 1
ATOM 11278 C CA . VAL D 1 389 ? 13.358 47.427 103.950 1.00 28.42 369 VAL D CA 1
ATOM 11279 C C . VAL D 1 389 ? 13.253 47.965 102.530 1.00 25.60 369 VAL D C 1
ATOM 11280 O O . VAL D 1 389 ? 13.931 47.477 101.604 1.00 32.01 369 VAL D O 1
ATOM 11284 N N . LEU D 1 390 ? 12.422 48.988 102.340 1.00 25.17 370 LEU D N 1
ATOM 11285 C CA . LEU D 1 390 ? 12.300 49.544 101.007 1.00 20.23 370 LEU D CA 1
ATOM 11286 C C . LEU D 1 390 ? 13.380 50.596 100.746 1.00 31.60 370 LEU D C 1
ATOM 11287 O O . LEU D 1 390 ? 13.182 51.806 100.931 1.00 29.44 370 LEU D O 1
ATOM 11292 N N . VAL D 1 391 ? 14.508 50.097 100.245 1.00 35.93 371 VAL D N 1
ATOM 11293 C CA . VAL D 1 391 ? 15.646 50.908 99.824 1.00 36.54 371 VAL D CA 1
ATOM 11294 C C . VAL D 1 391 ? 15.962 50.697 98.330 1.00 31.88 371 VAL D C 1
ATOM 11295 O O . VAL D 1 391 ? 16.254 51.710 97.650 1.00 100.00 371 VAL D O 1
#

Radius of gyration: 37.63 Å; Cα contacts (8 Å, |Δi|>4): 3595; chains: 4; bounding box: 68×88×103 Å

Sequence (1465 aa):
SVAAPRLDGNERDYVLECMDTTWISSVGRFIVEFEKAFADYCGVKHAIACNNGTTALHLALVAMGIGPGDEVIVPSLTYIASANSVTYCGATPVLVDNDPRTFNLDAAKLEALITPRTKAIMPVHLYGQICDMDPILEVARRHNLLVIEDAAEAVGATYRGKKSGSLGDCATFSFFGNAIITTGEGGMITTNDDDLAAKMRLLRGQGMDPNRRYWFPIVGFNYRMTNIQAAIGLAQLERVDEHLAARERVVGWYEQKLARLGNRVTKPHVALTGRHVFWMYTVRLGEGLSTTRDQVIKDLDALGIESRPVFHPMHIMPPYAHLATDDLKIAEACGVDGLNLPTHAGLTEADIDRVIAALDQVLVRISVAAPRLDGNERDYVLECMDTTWISSVGRFIVEFEKAFADYCGVKHAIACNNGTTALHLALVAMGIGPGDEVIVPSLTYIASANSVTYCGATPVLVDNDPRTFNLDAAKLEALITPRTKAIMPVHLYGQICDMDPILEEVARRHNLLVIEDAAEAVVGATYRGKKSGSLGDCATFSFFGNAIITTGEGGMITTNDDDLAAKMRLLRGQGMDPNRRYWFPIVGFNYRRMTNIQQAAIGLAQLERVDEHLAARERVVGWYEQKLARLGNRVTKPHVALTGRHVFWMYTVRLGEGLSTTRDQVIKDLDALGIEESRPVFHPMHIMPPYAHLATDDLKIAEACGVDGLNLPTHAGLTEADIDRVIAALDQVLVLPRISVAAPRLDGNERDYVLECMDTTWISSVGRFIVEFEKKAFADYCGVKHAIACNNGTTALHLALVAMGIGPGDEVIVPSLTYIASANSVTYCGATPVLVDNDPRTFNLDAAKLEALITPRTKAIMPVHLYGQICDMDPILEVARRHNLLVIEDAAEAVGATYRGKKSGSLGDCATFSFFGNAIIITTGEGGMITTNDDDLAAKMRLLRGQGMDPNRRYWFPIVGFNYRMTNIQAAIGLAQLERVDEHLAARERVVGWYEQKLARLGNRVTKPHVALTGRHVFWMYTVRLGEGLSTTRDQVIKDLDALGIESRPVFHPMHIMPPYAHLATDDLKIAEACGVDGLNLPTHAGLTEADIDRVIAALDQVLVPRISVAAPRLDGNERDYVLECMDTTWISSVGRFIVEFEKAFADYCGVKHAIACNNGTTALHLALVAMGIGPGDEVIVPSLTYIASANSVTYCGATPVLVDNDPRTFNLDAAKLEALITPRTKAIMPVHLYGQICDMDPILEVARRHNLLVIEDAAEAVGATYRGKKSGSLGDCATFSFFGNAIIITTGEGGMITTNDDDLAAKMRLLRGQGMDPNRRYWFPIVGFNYRMTNIQAAIGLAQLERVDEHLAARERVVGWYEQKLARLGNRVTKPHVALTGRHVFWMYTVRLGEGLSTTRDQVIKDLDALGIESRPVFHPMHIMPPYAHLATDDLKIAEACGVDGLNLPTHAGLTEADIDRVIAALDQVLV

B-factor: mean 29.32, std 18.48, range [6.01, 100.0]

GO terms:
  GO:0102933 GDP-perosamine synthase activity (F, EXP)

Nearest PDB structures (foldseek):
  3bn1-assembly1_A  TM=1.000E+00  e=3.490E-82  Caulobacter vibrioides CB15
  3dr4-assembly2_D  TM=1.001E+00  e=4.626E-81  Caulobacter vibrioides
  7b0m-assembly1_AAA-2  TM=9.690E-01  e=1.697E-47  uncultured bacterium
  4zah-assembly2_D  TM=9.213E-01  e=2.517E-38  Escherichia coli K-12
  4zah-assembly4_G  TM=9.073E-01  e=1.336E-36  Escherichia coli K-12

CATH classification: 3.40.640.10 (+1 more: 3.90.1150.10)

InterPro domains:
  IPR000653 DegT/DnrJ/EryC1/StrS aminotransferase [PF01041] (14-366)
  IPR000653 DegT/DnrJ/EryC1/StrS aminotransferase [PIRSF000390] (6-370)
  IPR000653 DegT/DnrJ/EryC1/StrS aminotransferase [PTHR30244] (9-369)
  IPR000653 DegT/DnrJ/EryC1/StrS aminotransferase [cd00616] (18-366)
  IPR015421 Pyridoxal phosphate-dependent transferase, major domain [G3DSA:3.40.640.10] (2-246)
  IPR015422 Pyridoxal phosphate-dependent transferase, small domain [G3DSA:3.90.1150.10] (247-371)
  IPR015424 Pyridoxal phosphate-dependent transferase [SSF53383] (6-370)

Solvent-accessible surface area: 50931 Å² total; per-residue (Å²): 80,10,12,34,33,104,36,61,32,68,1,105,81,34,0,27,71,0,9,85,62,52,122,4,5,12,83,22,83,8,15,71,80,0,7,138,35,0,5,116,38,2,60,11,131,35,2,0,0,0,10,4,10,8,3,0,4,16,0,0,0,32,10,20,53,10,11,116,53,17,3,0,0,0,2,0,1,0,70,1,5,0,0,0,0,0,47,54,15,43,9,39,7,14,7,2,2,0,39,60,126,18,10,5,6,32,20,96,70,0,70,79,44,31,33,42,36,7,85,0,0,0,0,5,0,2,6,0,9,9,1,72,0,93,49,0,54,73,12,3,194,120,44,142,21,61,2,0,0,6,0,28,24,0,8,2,0,34,9,160,80,92,52,0,2,6,21,15,60,1,0,2,0,26,1,62,8,43,14,10,1,0,1,0,9,0,0,0,0,0,3,77,64,75,115,25,4,62,84,0,83,57,5,30,24,5,0,48,22,117,131,106,115,27,45,2,49,50,45,0,17,11,10,56,2,5,0,7,10,0,0,0,0,15,0,2,15,85,79,6,88,87,10,2,50,24,10,96,157,2,16,33,34,0,57,130,33,11,75,156,3,57,135,66,7,78,111,8,51,42,22,150,27,34,78,19,5,15,23,5,0,2,0,37,14,13,185,75,31,96,27,84,20,57,65,0,33,125,43,0,80,94,60,55,10,57,4,48,6,0,8,23,0,2,12,68,1,71,18,6,50,122,6,45,49,103,64,1,122,51,0,60,39,0,6,104,28,0,0,6,0,4,0,16,15,48,24,64,78,57,48,0,64,123,7,4,43,0,0,50,122,15,6,98,251,8,48,8,15,37,34,112,42,54,37,59,1,95,96,38,0,21,60,0,9,88,66,45,127,2,6,17,76,23,119,0,14,89,70,0,12,139,30,0,6,106,35,4,60,14,124,35,2,0,0,0,11,3,10,8,4,0,5,17,0,0,0,41,11,24,55,10,12,116,51,18,4,0,0,0,2,0,1,1,69,0,6,0,0,0,0,0,48,52,15,43,8,38,7,14,7,2,3,1,29,61,124,17,10,5,5,37,16,97,66,0,70,80,44,33,34,48,44,9,84,0,0,0,0,6,0,2,5,0,9,9,2,68,0,69,52,0,20,88,14,2,157,146,50,143,18,55,2,0,0,7,0,28,24,0,8,2,0,34,3,151,79,121,50,0,1,22,17,15,62,0,0,2,1,26,1,62,10,46,14,10,0,0,2,0,6,0,0,0,0,0,2,65,67,84,88,17,2,63,92,0,80,52,13,30,6,6,0,39,36,118,142,107,111,29,42,3,45,62,45,0,16,20,10,88,2,4,3,7,10,0,0,1,0,15,0,3,13,82,74,8,85,79,9,3,46,11,12,94,147,2,4,22,42,0,110,122,34,9,85,157,2,50,142,53,11,83,108,10,62,59,26,171,26,35,76,18,6,15,21,3,1,2,0,39,11,17,172,68,27,94,35,84,20,65,72,0,35,130,43,0,96,89,69,20,2,60,6,48,5,0,8,18,1,1,11,73,1,72,20,6,51,122,5,43,46,106,62,2,136,52,0,65,41,0,5,105,26,0,0,3,0,0,0,14,18,40,12,67,77,70,32,0,63,102,0,10,59,6,0,39,125,15,2,105,182,92,128,6,48,10,14,34,30,106,37,67,31,70,1,107,77,36,0,25,81,0,9,86,71,51,99,2,6,19,75,25,198,14,16,72,87,0,6,138,31,0,6,115,39,3,60,14,133,33,1,0,0,0,8,4,10,7,4,0,4,16,0,0,0,42,6,25,56,10,11,115,53,19,5,0,0,0,2,0,1,1,70,0,5,0,0,0,0,0,48,53,15,41,8,38,7,15,6,2,2,1,32,55,127,16,10,4,6,37,20,98,70,0,66,81,47,32,34,44,40,8,89,0,0,0,0,6,0,2,4,0,8,8,1,64,0,62,47,0,16,97,13,1,176,130,51,142,19,59,2,0,0,6,0,30,23,0,8,2,0,35,2,145,78,94,48,0,1,14,12,18,62,0,0,1,1,26,1,62,9,45,14,11,0,0,2,0,9,1,0,0,0,0,2,71,68,74,100,17,3,62,97,0,86,50,11,33,21,4,0,44,36,114,137,109,109,23,38,3,45,62,44,0,16,8,10,59,2,5,4,7,8,0,0,1,0,19,0,1,14,84,76,6,91,79,9,2,52,26,10,86,164,1,15,36,42,0,64,130,29,2,75,210,4,46,134,61,10,80,89,15,69,62,23,176,31,32,84,19,5,16,20,3,0,2,0,32,11,11,168,85,30,96,28,87,14,63,70,0,34,129,45,0,69,92,69,11,2,46,4,42,7,0,7,16,2,1,10,77,1,76,20,5,51,124,6,45,50,112,58,2,143,56,0,66,41,0,4,106,21,0,0,2,0,0,0,17,12,32,11,72,75,68,32,0,67,49,0,11,59,8,0,76,118,9,1,102,144,167,7,20,10,16,38,30,110,38,64,32,60,1,97,91,42,0,22,58,0,9,81,67,50,127,2,6,17,80,24,127,1,15,84,45,0,9,123,33,0,6,112,39,4,61,12,134,33,2,0,0,0,9,2,10,8,4,0,4,14,0,0,0,43,4,20,42,9,12,118,48,17,3,0,0,0,2,0,1,1,60,0,6,0,0,0,0,0,49,56,13,43,8,36,7,13,7,1,3,0,41,61,143,22,10,4,6,37,18,99,60,0,69,83,45,32,33,50,46,12,85,0,0,0,0,7,0,2,4,0,9,9,1,65,0,58,41,0,58,58,9,4,161,123,52,141,19,58,2,0,0,8,0,30,25,0,10,2,0,33,1,128,78,93,54,1,1,26,19,17,62,0,0,1,1,26,1,52,9,43,12,10,1,0,1,0,6,1,0,0,0,0,2,82,64,79,103,22,3,64,114,0,84,56,12,29,8,8,0,43,34,113,133,105,110,25,42,3,48,61,45,0,18,21,10,94,1,5,2,6,10,0,0,0,0,17,0,1,14,84,73,6,87,86,9,3,50,17,9,99,148,2,15,30,31,0,61,128,36,13,98,133,1,46,142,54,12,83,105,11,64,55,26,168,32,33,86,22,7,20,18,4,0,2,0,40,10,23,177,83,29,103,30,87,18,63,67,0,33,119,44,0,94,86,65,24,1,55,4,43,5,0,6,15,1,1,11,75,0,75,19,6,51,125,6,44,49,96,64,2,131,53,0,64,41,0,4,106,28,0,0,1,0,0,0,15,12,45,10,72,72,70,32,0,62,72,0,2,38,7,0,46,123,13,2,113